Protein AF-0000000075103459 (afdb_homodimer)

Nearest PDB structures (foldseek):
  8v3n-assembly1_A  TM=8.612E-01  e=4.034E-56  Homo sapiens
  8v4l-assembly1_E  TM=8.659E-01  e=2.830E-54  Homo sapiens
  8v4k-assembly1_E  TM=8.424E-01  e=1.778E-53  Homo sapiens
  8v3o-assembly1_A  TM=8.556E-01  e=5.913E-52  Homo sapiens
  8v3p-assembly1_A  TM=8.595E-01  e=3.698E-50  Homo sapiens

Radius of gyration: 42.89 Å; Cα contacts (8 Å, |Δi|>4): 2237; chains: 2; bounding box: 154×130×106 Å

Organism: Aphanomyces astaci (NCBI:txid112090)

Secondary structure (DSSP, 8-state):
------------TT--EEEETTEEEE--STT-B--EEEEEEEPTTSSEEEEEEPPPPPPPTT--TTPPPPPB---EEEEESPPTTPEEEEEEEEE---HHHHHTT---EEEEETTEEEEEEPP--TT---EEEE-TTS-EEEEEEEE--STTPEEEEESS----HHHHHHHHHHHHHHHS----SS-----------S--S-EEEEEEEEEE-TTS-EEEEEEEEE--PBPPPPTT--TTTTTSPPPBPP-S-EEEEEEE-SSTT-HHHHHHHHHHHHHHTSS-HHHHHHHHHEEEEEES-S-HHHHHTT-SS--TTS--GGG-SSS--TTT-HHHHHHHHHHHHHTTSSSEEEEEEEEEEESSS-SEEEE----SSHHHHHHHHHHHHHHHHH-TTB-GGG-B--HHHHH-B-GGGTT-BGGGSHHHHHHHHTTT-SS--EEEEEEEESSB-SS-EE-PPPP--SS--SPPPP---EESS-PBP-HHHHHHHHHHHHHHHHHHHT--TT-SGGGSTT-SHHHHHHHHHHHHTHHHHGGGTGGG---------------------------------------------------------------------------------------------/------------TT--EEEETTEEEE--STT-B--EEEEEEEPTTSSEEEEEEPPPPPPPTT--TTPPPPPB---EEEEESPPTTPEEEEEEEEE---HHHHHTT---EEEEETTEEEEEEPP--TT---EEEE-TTS-EEEEEEEE--STTPEEEEESS----HHHHHHHHHHHHHHHS----SS-----------S--S-EEEEEEEEEE-TTS-EEEEEEEEE--PBPPPPTT--TTTTTSPPPBPP-S-EEEEEEE-SSTT-THHHHHHHHHHHHHTSS-HHHHHHHHHEEEEEES-S-HHHHHTT-SS--TTS--GGG-SSS--TTT-HHHHHHHHHHHHHTTSSSEEEEEEEEEEESSS-SEEEE----SSHHHHHHHHHHHHHHHHH-TTB-GGG-B--HHHHSPBPGGGTT-BGGGSHHHHHHHHTTT-SS--EEEEEEEESSB-SS-EE-PPPP--SS--SPPPP---EESS-PBP-HHHHHHHHHHHHHHHHHHHT--TT-SGGGSTT-SHHHHHHHHHHHHTHHHHGGGTGGG---------------------------------------------------------------------------------------------

Foldseek 3Di:
DPDPCVPCPPPLLQFDWDADPQKIKTQNFFLAGWNDWDFDDADPVGDTEIETETAAAADAPPDDPPDDGAAFAKHKMKMARDAAFDKHKYKYWRHDDQPQQVVVPQAKWKAKPPPGPDIDGDDPDVPWGKDWDQDPVRIIMIITMDGHHHHGIMMMIISFDADAPVNVVVVVVVVCVVPVPDPDPPCVVVVPCPVPPPPPFDKDWDKDFPDADPVRHGDIDIDIDGFADADDDDPPDDVCPPVPPHHGADAQAAEEEEEEALFQQFCLRLLLVVLQVCQLPDPAPLSVVLVVRYHYHYHNHLANQCSRSNHGAAHNNRARLQLALQDDDCVPRVSSVRVSVVQVSQCPGNHHYAEYEYEGADAHDFFKEKEWEDDDDLLVRLLLLLLRVQLVQQAQRYDHVPYHHDHCQCFDADPVNVRGGSCRGPRNNSQVVCVPDPPHHTGMYMYHYRWWHDFWGFHAFWAPQDPDPDDHDDGDGTDPGTDTDDSVNSSSSSSSSSSSVCVSVVNDSGGRCCVDPQNDSVSSSVVSSVVRVVVVVPVVPPVPDDPDPPPPVPDPPPPDPPDDDDDDDDDDDDDDPDDDDDDDPDDPPPDDDDDDDDDDDDDDYYDDDDDDDDDDDDDDDDYYDYDDDDDDDDDDD/DPDCCVPCPDPLLQFDWDDDPQKIKTQNFFLAGWNDWDFDDADPVGDTEIETETAAAADAPPDDPPDDGAAFAKHKMKMARDAAFDKHKYKYWRHDDQPQQVVVPQAKWKAKPPPGPDIDGDDPDVVWGKDWDQDPVRIIMIITMDGHHHHGIMMMIISFDADGPVNVVVVVVVVCVVPPPDPDPPCNVVVPCPVPPPDDFDKDWDKDFPDADPVRHGDIDIDIDGQADADDDDPPDDVCPPVPPHHGADAQAAEEEEEEALFQQFCLLLLLVVLQVCQLPDPAPLSVVLVVRYHYHYHNHLANQCRRSNHGAAHNNRARLQLALQPDDCVPRVSSVRVNVVQVSQCPGNHHYAEYEYEGADAHDFFKEKEWEDDDDLLVRLLLLLLRVQLVQQAQRYDHVPYHHDHCQCFDADPVNVRGGSCRGPRNNSQVVCVPDPPHHTGMYMYHYRWWHDFWGFHAFWAPFDDDPDDHDDGDGTDPGTDTDDSVNSSSSSNSSSSSVCVSVVNDSGGRCCVDPQNDSVSSSVVSSVVSVVVPVPVVPPVPDDPDPPPPVPDPPPPDDPPPDCPDDDDPPPPDDDDDPPDPPDDDPDDDDDDDDDDYYYDDYYDDDDDDDDDDDDDDDDDDDDDDDYYDDDDDD

InterPro domains:
  IPR000834 Peptidase M14, carboxypeptidase A [PF00246] (200-325)
  IPR000834 Peptidase M14, carboxypeptidase A [PS52035] (161-505)
  IPR034286 Cytosolic carboxypeptidase-like protein 5 catalytic domain [cd06236] (200-508)
  IPR040626 Cytosolic carboxypeptidase, N-terminal [PF18027] (25-156)
  IPR050821 Cytosolic carboxypeptidase [PTHR12756] (20-594)

Structure (mmCIF, N/CA/C/O backbone):
data_AF-0000000075103459-model_v1
#
loop_
_entity.id
_entity.type
_entity.pdbx_description
1 polymer 'Cytosolic carboxypeptidase-like protein 5'
#
loop_
_atom_site.group_PDB
_atom_site.id
_atom_site.type_symbol
_atom_site.label_atom_id
_atom_site.label_alt_id
_atom_site.label_comp_id
_atom_site.label_asym_id
_atom_site.label_entity_id
_atom_site.label_seq_id
_atom_site.pdbx_PDB_ins_code
_atom_site.Cartn_x
_atom_site.Cartn_y
_atom_site.Cartn_z
_atom_site.occupancy
_atom_site.B_iso_or_equiv
_atom_site.auth_seq_id
_atom_site.auth_comp_id
_atom_site.auth_asym_id
_atom_site.auth_atom_id
_atom_site.pdbx_PDB_model_num
ATOM 1 N N . MET A 1 1 ? 36.219 -10.367 -31.281 1 19.27 1 MET A N 1
ATOM 2 C CA . MET A 1 1 ? 35.812 -11.664 -31.797 1 19.27 1 MET A CA 1
ATOM 3 C C . MET A 1 1 ? 34.875 -12.367 -30.812 1 19.27 1 MET A C 1
ATOM 5 O O . MET A 1 1 ? 35.344 -12.984 -29.844 1 19.27 1 MET A O 1
ATOM 9 N N . ALA A 1 2 ? 33.719 -11.719 -30.406 1 22.06 2 ALA A N 1
ATOM 10 C CA . ALA A 1 2 ? 32.594 -12.102 -29.578 1 22.06 2 ALA A CA 1
ATOM 11 C C . ALA A 1 2 ? 32.031 -13.453 -30.016 1 22.06 2 ALA A C 1
ATOM 13 O O . ALA A 1 2 ? 31.562 -13.594 -31.156 1 22.06 2 ALA A O 1
ATOM 14 N N . ASP A 1 3 ? 32.781 -14.484 -29.594 1 22.2 3 ASP A N 1
ATOM 15 C CA . ASP A 1 3 ? 32.5 -15.898 -29.797 1 22.2 3 ASP A CA 1
ATOM 16 C C . ASP A 1 3 ? 31.031 -16.203 -29.578 1 22.2 3 ASP A C 1
ATOM 18 O O . ASP A 1 3 ? 30.406 -15.656 -28.656 1 22.2 3 ASP A O 1
ATOM 22 N N . SER A 1 4 ? 30.328 -16.594 -30.641 1 25.92 4 SER A N 1
ATOM 23 C CA . SER A 1 4 ? 29.016 -17.125 -31.016 1 25.92 4 SER A CA 1
ATOM 24 C C . SER A 1 4 ? 28.641 -18.328 -30.141 1 25.92 4 SER A C 1
ATOM 26 O O . SER A 1 4 ? 29.203 -19.406 -30.297 1 25.92 4 SER A O 1
ATOM 28 N N . VAL A 1 5 ? 28.656 -18.219 -28.859 1 28.44 5 VAL A N 1
ATOM 29 C CA . VAL A 1 5 ? 28.062 -19.297 -28.078 1 28.44 5 VAL A CA 1
ATOM 30 C C . VAL A 1 5 ? 26.75 -19.734 -28.719 1 28.44 5 VAL A C 1
ATOM 32 O O . VAL A 1 5 ? 25.703 -19.078 -28.531 1 28.44 5 VAL A O 1
ATOM 35 N N . ASP A 1 6 ? 26.688 -19.812 -30.031 1 28.12 6 ASP A N 1
ATOM 36 C CA . ASP A 1 6 ? 25.641 -20.609 -30.656 1 28.12 6 ASP A CA 1
ATOM 37 C C . ASP A 1 6 ? 25.469 -21.953 -29.953 1 28.12 6 ASP A C 1
ATOM 39 O O . ASP A 1 6 ? 26.219 -22.891 -30.219 1 28.12 6 ASP A O 1
ATOM 43 N N . ALA A 1 7 ? 25.328 -22.062 -28.625 1 30.8 7 ALA A N 1
ATOM 44 C CA . ALA A 1 7 ? 25.078 -23.328 -27.938 1 30.8 7 ALA A CA 1
ATOM 45 C C . ALA A 1 7 ? 24.188 -24.234 -28.781 1 30.8 7 ALA A C 1
ATOM 47 O O . ALA A 1 7 ? 23.281 -23.766 -29.484 1 30.8 7 ALA A O 1
ATOM 48 N N . HIS A 1 8 ? 24.719 -25.359 -29.188 1 31.59 8 HIS A N 1
ATOM 49 C CA . HIS A 1 8 ? 24.141 -26.516 -29.859 1 31.59 8 HIS A CA 1
ATOM 50 C C . HIS A 1 8 ? 22.703 -26.734 -29.422 1 31.59 8 HIS A C 1
ATOM 52 O O . HIS A 1 8 ? 22.438 -27.125 -28.281 1 31.59 8 HIS A O 1
ATOM 58 N N . ALA A 1 9 ? 21.781 -25.891 -29.641 1 36.97 9 ALA A N 1
ATOM 59 C CA . ALA A 1 9 ? 20.391 -26.359 -29.609 1 36.97 9 ALA A CA 1
ATOM 60 C C . ALA A 1 9 ? 20.297 -27.797 -30.078 1 36.97 9 ALA A C 1
ATOM 62 O O . ALA A 1 9 ? 20.422 -28.078 -31.266 1 36.97 9 ALA A O 1
ATOM 63 N N . ALA A 1 10 ? 20.734 -28.781 -29.391 1 40.25 10 ALA A N 1
ATOM 64 C CA . ALA A 1 10 ? 20.562 -30.188 -29.703 1 40.25 10 ALA A CA 1
ATOM 65 C C . ALA A 1 10 ? 19.203 -30.453 -30.359 1 40.25 10 ALA A C 1
ATOM 67 O O . ALA A 1 10 ? 18.203 -29.797 -30.016 1 40.25 10 ALA A O 1
ATOM 68 N N . GLN A 1 11 ? 19.094 -30.891 -31.578 1 49 11 GLN A N 1
ATOM 69 C CA . GLN A 1 11 ? 17.938 -31.359 -32.344 1 49 11 GLN A CA 1
ATOM 70 C C . GLN A 1 11 ? 16.922 -32.062 -31.422 1 49 11 GLN A C 1
ATOM 72 O O . GLN A 1 11 ? 17.297 -32.875 -30.578 1 49 11 GLN A O 1
ATOM 77 N N . HIS A 1 12 ? 15.781 -31.484 -31.203 1 63.66 12 HIS A N 1
ATOM 78 C CA . HIS A 1 12 ? 14.664 -32 -30.422 1 63.66 12 HIS A CA 1
ATOM 79 C C . HIS A 1 12 ? 14.117 -33.281 -31.031 1 63.66 12 HIS A C 1
ATOM 81 O O . HIS A 1 12 ? 13.328 -33.25 -31.969 1 63.66 12 HIS A O 1
ATOM 87 N N . PRO A 1 13 ? 14.688 -34.406 -30.531 1 68.38 13 PRO A N 1
ATOM 88 C CA . PRO A 1 13 ? 14.289 -35.656 -31.203 1 68.38 13 PRO A CA 1
ATOM 89 C C . PRO A 1 13 ? 12.773 -35.812 -31.297 1 68.38 13 PRO A C 1
ATOM 91 O O . PRO A 1 13 ? 12.281 -36.625 -32.094 1 68.38 13 PRO A O 1
ATOM 94 N N . ALA A 1 14 ? 12.023 -34.969 -30.594 1 87.81 14 ALA A N 1
ATOM 95 C CA . ALA A 1 14 ? 10.57 -35.125 -30.562 1 87.81 14 ALA A CA 1
ATOM 96 C C . ALA A 1 14 ? 9.914 -34.406 -31.734 1 87.81 14 ALA A C 1
ATOM 98 O O . ALA A 1 14 ? 8.75 -34.656 -32.062 1 87.81 14 ALA A O 1
ATOM 99 N N . ARG A 1 15 ? 10.656 -33.594 -32.406 1 90.25 15 ARG A N 1
ATOM 100 C CA . ARG A 1 15 ? 10.133 -32.906 -33.594 1 90.25 15 ARG A CA 1
ATOM 101 C C . ARG A 1 15 ? 10.547 -33.625 -34.875 1 90.25 15 ARG A C 1
ATOM 103 O O . ARG A 1 15 ? 11.734 -33.781 -35.156 1 90.25 15 ARG A O 1
ATOM 110 N N . ASN A 1 16 ? 9.523 -34.031 -35.625 1 93.38 16 ASN A N 1
ATOM 111 C CA . ASN A 1 16 ? 9.742 -34.812 -36.844 1 93.38 16 ASN A CA 1
ATOM 112 C C . ASN A 1 16 ? 8.586 -34.625 -37.812 1 93.38 16 ASN A C 1
ATOM 114 O O . ASN A 1 16 ? 7.504 -34.188 -37.438 1 93.38 16 ASN A O 1
ATOM 118 N N . GLU A 1 17 ? 8.898 -34.844 -39.094 1 94.31 17 GLU A N 1
ATOM 119 C CA . GLU A 1 17 ? 7.914 -34.844 -40.156 1 94.31 17 GLU A CA 1
ATOM 120 C C . GLU A 1 17 ? 8.148 -36 -41.125 1 94.31 17 GLU A C 1
ATOM 122 O O . GLU A 1 17 ? 9.266 -36.188 -41.625 1 94.31 17 GLU A O 1
ATOM 127 N N . VAL A 1 18 ? 7.121 -36.812 -41.344 1 95.88 18 VAL A N 1
ATOM 128 C CA . VAL A 1 18 ? 7.262 -38.031 -42.125 1 95.88 18 VAL A CA 1
ATOM 129 C C . VAL A 1 18 ? 6.133 -38.125 -43.156 1 95.88 18 VAL A C 1
ATOM 131 O O . VAL A 1 18 ? 4.961 -37.938 -42.812 1 95.88 18 VAL A O 1
ATOM 134 N N . LEU A 1 19 ? 6.488 -38.375 -44.406 1 95 19 LEU A N 1
ATOM 135 C CA . LEU A 1 19 ? 5.516 -38.594 -45.469 1 95 19 LEU A CA 1
ATOM 136 C C . LEU A 1 19 ? 5.398 -40.094 -45.75 1 95 19 LEU A C 1
ATOM 138 O O . LEU A 1 19 ? 6.391 -40.75 -46.094 1 95 19 LEU A O 1
ATOM 142 N N . VAL A 1 20 ? 4.211 -40.625 -45.594 1 94.69 20 VAL A N 1
ATOM 143 C CA . VAL A 1 20 ? 3.979 -42.031 -45.844 1 94.69 20 VAL A CA 1
ATOM 144 C C . VAL A 1 20 ? 2.586 -42.219 -46.438 1 94.69 20 VAL A C 1
ATOM 146 O O . VAL A 1 20 ? 1.588 -41.812 -45.844 1 94.69 20 VAL A O 1
ATOM 149 N N . ASP A 1 21 ? 2.439 -42.875 -47.625 1 92.88 21 ASP A N 1
ATOM 150 C CA . ASP A 1 21 ? 1.187 -43.219 -48.281 1 92.88 21 ASP A CA 1
ATOM 151 C C . ASP A 1 21 ? 0.35 -41.969 -48.562 1 92.88 21 ASP A C 1
ATOM 153 O O . ASP A 1 21 ? -0.865 -41.969 -48.344 1 92.88 21 ASP A O 1
ATOM 157 N N . GLY A 1 22 ? 1.036 -40.875 -48.844 1 92.31 22 GLY A N 1
ATOM 158 C CA . GLY A 1 22 ? 0.347 -39.625 -49.156 1 92.31 22 GLY A CA 1
ATOM 159 C C . GLY A 1 22 ? -0.088 -38.875 -47.938 1 92.31 22 GLY A C 1
ATOM 160 O O . GLY A 1 22 ? -0.681 -37.781 -48.062 1 92.31 22 GLY A O 1
ATOM 161 N N . LEU A 1 23 ? 0.192 -39.406 -46.781 1 95.62 23 LEU A N 1
ATOM 162 C CA . LEU A 1 23 ? -0.123 -38.719 -45.5 1 95.62 23 LEU A CA 1
ATOM 163 C C . LEU A 1 23 ? 1.126 -38.094 -44.906 1 95.62 23 LEU A C 1
ATOM 165 O O . LEU A 1 23 ? 2.195 -38.719 -44.906 1 95.62 23 LEU A O 1
ATOM 169 N N . THR A 1 24 ? 0.981 -36.844 -44.438 1 95.94 24 THR A N 1
ATOM 170 C CA . THR A 1 24 ? 2.08 -36.156 -43.781 1 95.94 24 THR A CA 1
ATOM 171 C C . THR A 1 24 ? 1.865 -36.156 -42.25 1 95.94 24 THR A C 1
ATOM 173 O O . THR A 1 24 ? 0.967 -35.5 -41.75 1 95.94 24 THR A O 1
ATOM 176 N N . PHE A 1 25 ? 2.703 -36.906 -41.531 1 97.31 25 PHE A N 1
ATOM 177 C CA . PHE A 1 25 ? 2.742 -36.875 -40.062 1 97.31 25 PHE A CA 1
ATOM 178 C C . PHE A 1 25 ? 3.742 -35.844 -39.562 1 97.31 25 PHE A C 1
ATOM 180 O O . PHE A 1 25 ? 4.875 -35.781 -40.062 1 97.31 25 PHE A O 1
ATOM 187 N N . SER A 1 26 ? 3.297 -34.969 -38.562 1 96.31 26 SER A N 1
ATOM 188 C CA . SER A 1 26 ? 4.219 -33.938 -38.125 1 96.31 26 SER A CA 1
ATOM 189 C C . SER A 1 26 ? 4.066 -33.625 -36.625 1 96.31 26 SER A C 1
ATOM 191 O O . SER A 1 26 ? 2.965 -33.719 -36.094 1 96.31 26 SER A O 1
ATOM 193 N N . SER A 1 27 ? 5.203 -33.312 -35.969 1 97.06 27 SER A N 1
ATOM 194 C CA . SER A 1 27 ? 5.238 -32.812 -34.594 1 97.06 27 SER A CA 1
ATOM 195 C C . SER A 1 27 ? 6.105 -31.578 -34.5 1 97.06 27 SER A C 1
ATOM 197 O O . SER A 1 27 ? 6.668 -31.297 -33.438 1 97.06 27 SER A O 1
ATOM 199 N N . THR A 1 28 ? 6.227 -30.812 -35.562 1 92.81 28 THR A N 1
ATOM 200 C CA . THR A 1 28 ? 7.109 -29.656 -35.625 1 92.81 28 THR A CA 1
ATOM 201 C C . THR A 1 28 ? 6.387 -28.406 -35.125 1 92.81 28 THR A C 1
ATOM 203 O O . THR A 1 28 ? 6.227 -27.438 -35.875 1 92.81 28 THR A O 1
ATOM 206 N N . PHE A 1 29 ? 5.977 -28.391 -33.938 1 92.62 29 PHE A N 1
ATOM 207 C CA . PHE A 1 29 ? 5.332 -27.281 -33.25 1 92.62 29 PHE A CA 1
ATOM 208 C C . PHE A 1 29 ? 5.559 -27.375 -31.734 1 92.62 29 PHE A C 1
ATOM 210 O O . PHE A 1 29 ? 6.086 -28.375 -31.25 1 92.62 29 PHE A O 1
ATOM 217 N N . ASP A 1 30 ? 5.211 -26.359 -31 1 93.81 30 ASP A N 1
ATOM 218 C CA . ASP A 1 30 ? 5.391 -26.297 -29.547 1 93.81 30 ASP A CA 1
ATOM 219 C C . ASP A 1 30 ? 4.656 -27.438 -28.844 1 93.81 30 ASP A C 1
ATOM 221 O O . ASP A 1 30 ? 3.475 -27.672 -29.109 1 93.81 30 ASP A O 1
ATOM 225 N N . SER A 1 31 ? 5.348 -28.203 -28 1 95.94 31 SER A N 1
ATOM 226 C CA . SER A 1 31 ? 4.867 -29.312 -27.203 1 95.94 31 SER A CA 1
ATOM 227 C C . SER A 1 31 ? 4.664 -30.562 -28.047 1 95.94 31 SER A C 1
ATOM 229 O O . SER A 1 31 ? 4.121 -31.562 -27.578 1 95.94 31 SER A O 1
ATOM 231 N N . GLY A 1 32 ? 5.074 -30.547 -29.312 1 96.75 32 GLY A N 1
ATOM 232 C CA . GLY A 1 32 ? 4.98 -31.703 -30.188 1 96.75 32 GLY A CA 1
ATOM 233 C C . GLY A 1 32 ? 5.895 -32.844 -29.766 1 96.75 32 GLY A C 1
ATOM 234 O O . GLY A 1 32 ? 6.988 -32.594 -29.25 1 96.75 32 GLY A O 1
ATOM 235 N N . ASN A 1 33 ? 5.434 -34.125 -30.094 1 97.5 33 ASN A N 1
ATOM 236 C CA . ASN A 1 33 ? 6.242 -35.281 -29.766 1 97.5 33 ASN A CA 1
ATOM 237 C C . ASN A 1 33 ? 5.934 -36.469 -30.703 1 97.5 33 ASN A C 1
ATOM 239 O O . ASN A 1 33 ? 4.824 -37 -30.703 1 97.5 33 ASN A O 1
ATOM 243 N N . MET A 1 34 ? 6.824 -36.781 -31.469 1 96.44 34 MET A N 1
ATOM 244 C CA . MET A 1 34 ? 6.809 -37.906 -32.375 1 96.44 34 MET A CA 1
ATOM 245 C C . MET A 1 34 ? 8.211 -38.219 -32.875 1 96.44 34 MET A C 1
ATOM 247 O O . MET A 1 34 ? 8.852 -37.406 -33.531 1 96.44 34 MET A O 1
ATOM 251 N N . LEU A 1 35 ? 8.648 -39.406 -32.562 1 94.5 35 LEU A N 1
ATOM 252 C CA . LEU A 1 35 ? 10.008 -39.812 -32.938 1 94.5 35 LEU A CA 1
ATOM 253 C C . LEU A 1 35 ? 10.039 -40.344 -34.375 1 94.5 35 LEU A C 1
ATOM 255 O O . LEU A 1 35 ? 10.922 -39.969 -35.156 1 94.5 35 LEU A O 1
ATOM 259 N N . SER A 1 36 ? 9.07 -41.25 -34.688 1 95.25 36 SER A N 1
ATOM 260 C CA . SER A 1 36 ? 9.039 -41.875 -36 1 95.25 36 SER A CA 1
ATOM 261 C C . SER A 1 36 ? 7.652 -42.406 -36.344 1 95.25 36 SER A C 1
ATOM 263 O O . SER A 1 36 ? 6.793 -42.5 -35.438 1 95.25 36 SER A O 1
ATOM 265 N N . VAL A 1 37 ? 7.43 -42.656 -37.656 1 96.94 37 VAL A N 1
ATOM 266 C CA . VAL A 1 37 ? 6.219 -43.312 -38.156 1 96.94 37 VAL A CA 1
ATOM 267 C C . VAL A 1 37 ? 6.594 -44.469 -39.062 1 96.94 37 VAL A C 1
ATOM 269 O O . VAL A 1 37 ? 7.387 -44.312 -40 1 96.94 37 VAL A O 1
ATOM 272 N N . ASP A 1 38 ? 6.02 -45.625 -38.75 1 95.94 38 ASP A N 1
ATOM 273 C CA . ASP A 1 38 ? 6.281 -46.812 -39.531 1 95.94 38 ASP A CA 1
ATOM 274 C C . ASP A 1 38 ? 4.977 -47.5 -39.969 1 95.94 38 ASP A C 1
ATOM 276 O O . ASP A 1 38 ? 3.949 -47.344 -39.312 1 95.94 38 ASP A O 1
ATOM 280 N N . ARG A 1 39 ? 5.074 -48.219 -41.094 1 94.94 39 ARG A N 1
ATOM 281 C CA . ARG A 1 39 ? 3.947 -49.062 -41.5 1 94.94 39 ARG A CA 1
ATOM 282 C C . ARG A 1 39 ? 3.857 -50.312 -40.625 1 94.94 39 ARG A C 1
ATOM 284 O O . ARG A 1 39 ? 4.844 -51.031 -40.469 1 94.94 39 ARG A O 1
ATOM 291 N N . GLY A 1 40 ? 2.768 -50.531 -40.062 1 93.25 40 GLY A N 1
ATOM 292 C CA . GLY A 1 40 ? 2.559 -51.688 -39.219 1 93.25 40 GLY A CA 1
ATOM 293 C C . GLY A 1 40 ? 1.854 -52.812 -39.938 1 93.25 40 GLY A C 1
ATOM 294 O O . GLY A 1 40 ? 2.199 -53.156 -41.094 1 93.25 40 GLY A O 1
ATOM 295 N N . ARG A 1 41 ? 0.925 -53.438 -39.312 1 91.62 41 ARG A N 1
ATOM 296 C CA . ARG A 1 41 ? 0.214 -54.594 -39.844 1 91.62 41 ARG A CA 1
ATOM 297 C C . ARG A 1 41 ? -0.754 -54.188 -40.938 1 91.62 41 ARG A C 1
ATOM 299 O O . ARG A 1 41 ? -1.318 -53.094 -40.906 1 91.62 41 ARG A O 1
ATOM 306 N N . ASP A 1 42 ? -0.999 -55.094 -41.812 1 91.75 42 ASP A N 1
ATOM 307 C CA . ASP A 1 42 ? -1.981 -54.875 -42.875 1 91.75 42 ASP A CA 1
ATOM 308 C C . ASP A 1 42 ? -3.404 -55.031 -42.344 1 91.75 42 ASP A C 1
ATOM 310 O O . ASP A 1 42 ? -3.666 -55.875 -41.5 1 91.75 42 ASP A O 1
ATOM 314 N N . LEU A 1 43 ? -4.191 -54.219 -42.844 1 90.56 43 LEU A N 1
ATOM 315 C CA . LEU A 1 43 ? -5.582 -54.25 -42.438 1 90.56 43 LEU A CA 1
ATOM 316 C C . LEU A 1 43 ? -6.434 -55.031 -43.406 1 90.56 43 LEU A C 1
ATOM 318 O O . LEU A 1 43 ? -6.129 -55.094 -44.594 1 90.56 43 LEU A O 1
ATOM 322 N N . ASP A 1 44 ? -7.5 -55.75 -43.031 1 85 44 ASP A N 1
ATOM 323 C CA . ASP A 1 44 ? -8.367 -56.562 -43.844 1 85 44 ASP A CA 1
ATOM 324 C C . ASP A 1 44 ? -9.031 -55.75 -44.969 1 85 44 ASP A C 1
ATOM 326 O O . ASP A 1 44 ? -9.195 -56.25 -46.062 1 85 44 ASP A O 1
ATOM 330 N N . GLY A 1 45 ? -9.492 -54.594 -44.781 1 76.25 45 GLY A N 1
ATOM 331 C CA . GLY A 1 45 ? -10.172 -53.781 -45.75 1 76.25 45 GLY A CA 1
ATOM 332 C C . GLY A 1 45 ? -9.219 -53 -46.656 1 76.25 45 GLY A C 1
ATOM 333 O O . GLY A 1 45 ? -9.648 -52.156 -47.438 1 76.25 45 GLY A O 1
ATOM 334 N N . GLY A 1 46 ? -7.875 -53.281 -46.594 1 78.69 46 GLY A N 1
ATOM 335 C CA . GLY A 1 46 ? -6.875 -52.531 -47.375 1 78.69 46 GLY A CA 1
ATOM 336 C C . GLY A 1 46 ? -6.145 -51.5 -46.562 1 78.69 46 GLY A C 1
ATOM 337 O O . GLY A 1 46 ? -6.676 -51 -45.562 1 78.69 46 GLY A O 1
ATOM 338 N N . GLY A 1 47 ? -4.953 -51.344 -46.875 1 85.5 47 GLY A N 1
ATOM 339 C CA . GLY A 1 47 ? -4.113 -50.375 -46.188 1 85.5 47 GLY A CA 1
ATOM 340 C C . GLY A 1 47 ? -3.381 -50.969 -45 1 85.5 47 GLY A C 1
ATOM 341 O O . GLY A 1 47 ? -3.211 -52.188 -44.906 1 85.5 47 GLY A O 1
ATOM 342 N N . CYS A 1 48 ? -2.795 -50 -44.156 1 91.94 48 CYS A N 1
ATOM 343 C CA . CYS A 1 48 ? -2.012 -50.469 -43.031 1 91.94 48 CYS A CA 1
ATOM 344 C C . CYS A 1 48 ? -2.271 -49.625 -41.781 1 91.94 48 CYS A C 1
ATOM 346 O O . CYS A 1 48 ? -2.889 -48.562 -41.875 1 91.94 48 CYS A O 1
ATOM 348 N N . GLU A 1 49 ? -1.947 -50.25 -40.719 1 94.69 49 GLU A N 1
ATOM 349 C CA . GLU A 1 49 ? -1.869 -49.5 -39.469 1 94.69 49 GLU A CA 1
ATOM 350 C C . GLU A 1 49 ? -0.562 -48.719 -39.375 1 94.69 49 GLU A C 1
ATOM 352 O O . GLU A 1 49 ? 0.505 -49.219 -39.719 1 94.69 49 GLU A O 1
ATOM 357 N N . TYR A 1 50 ? -0.679 -47.438 -39.062 1 96.62 50 TYR A N 1
ATOM 358 C CA . TYR A 1 50 ? 0.526 -46.625 -38.906 1 96.62 50 TYR A CA 1
ATOM 359 C C . TYR A 1 50 ? 1.014 -46.656 -37.469 1 96.62 50 TYR A C 1
ATOM 361 O O . TYR A 1 50 ? 0.252 -46.375 -36.531 1 96.62 50 TYR A O 1
ATOM 369 N N . VAL A 1 51 ? 2.301 -47.031 -37.281 1 96.81 51 VAL A N 1
ATOM 370 C CA . VAL A 1 51 ? 2.904 -47.125 -35.938 1 96.81 51 VAL A CA 1
ATOM 371 C C . VAL A 1 51 ? 3.688 -45.844 -35.625 1 96.81 51 VAL A C 1
ATOM 373 O O . VAL A 1 51 ? 4.691 -45.562 -36.281 1 96.81 51 VAL A O 1
ATOM 376 N N . ILE A 1 52 ? 3.172 -45.094 -34.656 1 96.81 52 ILE A N 1
ATOM 377 C CA . ILE A 1 52 ? 3.824 -43.875 -34.188 1 96.81 52 ILE A CA 1
ATOM 378 C C . ILE A 1 52 ? 4.652 -44.156 -32.938 1 96.81 52 ILE A C 1
ATOM 380 O O . ILE A 1 52 ? 4.121 -44.625 -31.922 1 96.81 52 ILE A O 1
ATOM 384 N N . THR A 1 53 ? 5.961 -43.844 -32.969 1 95.44 53 THR A N 1
ATOM 385 C CA . THR A 1 53 ? 6.816 -44 -31.812 1 95.44 53 THR A CA 1
ATOM 386 C C . THR A 1 53 ? 6.938 -42.688 -31.062 1 95.44 53 THR A C 1
ATOM 388 O O . THR A 1 53 ? 7.375 -41.656 -31.625 1 95.44 53 THR A O 1
ATOM 391 N N . ALA A 1 54 ? 6.488 -42.719 -29.766 1 95.5 54 ALA A N 1
ATOM 392 C CA . ALA A 1 54 ? 6.676 -41.531 -28.938 1 95.5 54 ALA A CA 1
ATOM 393 C C . ALA A 1 54 ? 8.141 -41.344 -28.547 1 95.5 54 ALA A C 1
ATOM 395 O O . ALA A 1 54 ? 8.828 -42.344 -28.25 1 95.5 54 ALA A O 1
ATOM 396 N N . ALA A 1 55 ? 8.555 -40.094 -28.578 1 94.38 55 ALA A N 1
ATOM 397 C CA . ALA A 1 55 ? 9.953 -39.812 -28.281 1 94.38 55 ALA A CA 1
ATOM 398 C C . ALA A 1 55 ? 10.203 -39.75 -26.781 1 94.38 55 ALA A C 1
ATOM 400 O O . ALA A 1 55 ? 9.391 -39.188 -26.031 1 94.38 55 ALA A O 1
ATOM 401 N N . PRO A 1 56 ? 11.328 -40.281 -26.359 1 92.31 56 PRO A N 1
ATOM 402 C CA . PRO A 1 56 ? 11.688 -40.156 -24.938 1 92.31 56 PRO A CA 1
ATOM 403 C C . PRO A 1 56 ? 12.125 -38.75 -24.562 1 92.31 56 PRO A C 1
ATOM 405 O O . PRO A 1 56 ? 12.398 -37.938 -25.438 1 92.31 56 PRO A O 1
ATOM 408 N N . ASP A 1 57 ? 12.156 -38.531 -23.203 1 91.62 57 ASP A N 1
ATOM 409 C CA . ASP A 1 57 ? 12.719 -37.281 -22.703 1 91.62 57 ASP A CA 1
ATOM 410 C C . ASP A 1 57 ? 14.219 -37.188 -22.984 1 91.62 57 ASP A C 1
ATOM 412 O O . ASP A 1 57 ? 14.828 -38.156 -23.391 1 91.62 57 ASP A O 1
ATOM 416 N N . ALA A 1 58 ? 14.734 -35.938 -22.734 1 86.56 58 ALA A N 1
ATOM 417 C CA . ALA A 1 58 ? 16.172 -35.75 -22.922 1 86.56 58 ALA A CA 1
ATOM 418 C C . ALA A 1 58 ? 16.969 -36.656 -21.969 1 86.56 58 ALA A C 1
ATOM 420 O O . ALA A 1 58 ? 16.578 -36.844 -20.812 1 86.56 58 ALA A O 1
ATOM 421 N N . ALA A 1 59 ? 17.984 -37.156 -22.484 1 83 59 ALA A N 1
ATOM 422 C CA . ALA A 1 59 ? 18.875 -37.969 -21.672 1 83 59 ALA A CA 1
ATOM 423 C C . ALA A 1 59 ? 19.75 -37.094 -20.766 1 83 59 ALA A C 1
ATOM 425 O O . ALA A 1 59 ? 20.031 -35.938 -21.078 1 83 59 ALA A O 1
ATOM 426 N N . LYS A 1 60 ? 20.078 -37.75 -19.672 1 82.94 60 LYS A N 1
ATOM 427 C CA . LYS A 1 60 ? 21.047 -37.062 -18.812 1 82.94 60 LYS A CA 1
ATOM 428 C C . LYS A 1 60 ? 22.391 -36.875 -19.531 1 82.94 60 LYS A C 1
ATOM 430 O O . LYS A 1 60 ? 22.766 -37.688 -20.375 1 82.94 60 LYS A O 1
ATOM 435 N N . PRO A 1 61 ? 23.047 -35.75 -19.141 1 78 61 PRO A N 1
ATOM 436 C CA . PRO A 1 61 ? 24.328 -35.5 -19.812 1 78 61 PRO A CA 1
ATOM 437 C C . PRO A 1 61 ? 25.312 -36.656 -19.688 1 78 61 PRO A C 1
ATOM 439 O O . PRO A 1 61 ? 26.094 -36.906 -20.609 1 78 61 PRO A O 1
ATOM 442 N N . ASP A 1 62 ? 25.219 -37.438 -18.625 1 76.81 62 ASP A N 1
ATOM 443 C CA . ASP A 1 62 ? 26.188 -38.5 -18.406 1 76.81 62 ASP A CA 1
ATOM 444 C C . ASP A 1 62 ? 25.625 -39.844 -18.891 1 76.81 62 ASP A C 1
ATOM 446 O O . ASP A 1 62 ? 26.234 -40.906 -18.641 1 76.81 62 ASP A O 1
ATOM 450 N N . ALA A 1 63 ? 24.531 -39.75 -19.547 1 75.75 63 ALA A N 1
ATOM 451 C CA . ALA A 1 63 ? 23.922 -41 -20 1 75.75 63 ALA A CA 1
ATOM 452 C C . ALA A 1 63 ? 24.719 -41.594 -21.156 1 75.75 63 ALA A C 1
ATOM 454 O O . ALA A 1 63 ? 25.234 -40.875 -22 1 75.75 63 ALA A O 1
ATOM 455 N N . GLN A 1 64 ? 24.797 -42.938 -21.188 1 72.81 64 GLN A N 1
ATOM 456 C CA . GLN A 1 64 ? 25.484 -43.625 -22.25 1 72.81 64 GLN A CA 1
ATOM 457 C C . GLN A 1 64 ? 24.688 -43.562 -23.547 1 72.81 64 GLN A C 1
ATOM 459 O O . GLN A 1 64 ? 23.453 -43.656 -23.531 1 72.81 64 GLN A O 1
ATOM 464 N N . PRO A 1 65 ? 25.328 -43.344 -24.609 1 66.06 65 PRO A N 1
ATOM 465 C CA . PRO A 1 65 ? 24.656 -43.219 -25.906 1 66.06 65 PRO A CA 1
ATOM 466 C C . PRO A 1 65 ? 23.812 -44.469 -26.25 1 66.06 65 PRO A C 1
ATOM 468 O O . PRO A 1 65 ? 22.781 -44.344 -26.922 1 66.06 65 PRO A O 1
ATOM 471 N N . GLU A 1 66 ? 24.234 -45.656 -25.75 1 66.38 66 GLU A N 1
ATOM 472 C CA . GLU A 1 66 ? 23.547 -46.875 -26.141 1 66.38 66 GLU A CA 1
ATOM 473 C C . GLU A 1 66 ? 22.438 -47.219 -25.156 1 66.38 66 GLU A C 1
ATOM 475 O O . GLU A 1 66 ? 21.859 -48.312 -25.203 1 66.38 66 GLU A O 1
ATOM 480 N N . ALA A 1 67 ? 22.031 -46.25 -24.438 1 64.69 67 ALA A N 1
ATOM 481 C CA . ALA A 1 67 ? 21 -46.562 -23.438 1 64.69 67 ALA A CA 1
ATOM 482 C C . ALA A 1 67 ? 19.625 -46.688 -24.094 1 64.69 67 ALA A C 1
ATOM 484 O O . ALA A 1 67 ? 19.328 -45.969 -25.062 1 64.69 67 ALA A O 1
ATOM 485 N N . PRO A 1 68 ? 18.953 -47.719 -23.625 1 65.44 68 PRO A N 1
ATOM 486 C CA . PRO A 1 68 ? 17.609 -47.906 -24.172 1 65.44 68 PRO A CA 1
ATOM 487 C C . PRO A 1 68 ? 16.75 -46.656 -24 1 65.44 68 PRO A C 1
ATOM 489 O O . PRO A 1 68 ? 16.984 -45.844 -23.094 1 65.44 68 PRO A O 1
ATOM 492 N N . LEU A 1 69 ? 15.844 -46.625 -25.016 1 67.94 69 LEU A N 1
ATOM 493 C CA . LEU A 1 69 ? 14.906 -45.5 -24.969 1 67.94 69 LEU A CA 1
ATOM 494 C C . LEU A 1 69 ? 14.055 -45.594 -23.703 1 67.94 69 LEU A C 1
ATOM 496 O O . LEU A 1 69 ? 13.516 -46.625 -23.375 1 67.94 69 LEU A O 1
ATOM 500 N N . THR A 1 70 ? 14.078 -44.469 -23.047 1 80.12 70 THR A N 1
ATOM 501 C CA . THR A 1 70 ? 13.195 -44.406 -21.875 1 80.12 70 THR A CA 1
ATOM 502 C C . THR A 1 70 ? 11.75 -44.156 -22.297 1 80.12 70 THR A C 1
ATOM 504 O O . THR A 1 70 ? 11.5 -43.406 -23.25 1 80.12 70 THR A O 1
ATOM 507 N N . SER A 1 71 ? 10.82 -44.906 -21.734 1 81.94 71 SER A N 1
ATOM 508 C CA . SER A 1 71 ? 9.406 -44.75 -22.062 1 81.94 71 SER A CA 1
ATOM 509 C C . SER A 1 71 ? 8.883 -43.406 -21.625 1 81.94 71 SER A C 1
ATOM 511 O O . SER A 1 71 ? 9.469 -42.75 -20.75 1 81.94 71 SER A O 1
ATOM 513 N N . THR A 1 72 ? 7.852 -43 -22.391 1 91 72 THR A N 1
ATOM 514 C CA . THR A 1 72 ? 7.18 -41.75 -22.125 1 91 72 THR A CA 1
ATOM 515 C C . THR A 1 72 ? 5.664 -41.906 -22.156 1 91 72 THR A C 1
ATOM 517 O O . THR A 1 72 ? 5.164 -43 -22.469 1 91 72 THR A O 1
ATOM 520 N N . SER A 1 73 ? 4.914 -40.938 -21.719 1 89.62 73 SER A N 1
ATOM 521 C CA . SER A 1 73 ? 3.463 -41 -21.844 1 89.62 73 SER A CA 1
ATOM 522 C C . SER A 1 73 ? 2.916 -39.844 -22.641 1 89.62 73 SER A C 1
ATOM 524 O O . SER A 1 73 ? 1.737 -39.812 -23 1 89.62 73 SER A O 1
ATOM 526 N N . TRP A 1 74 ? 3.725 -38.969 -23.016 1 95.25 74 TRP A N 1
ATOM 527 C CA . TRP A 1 74 ? 3.254 -37.812 -23.781 1 95.25 74 TRP A CA 1
ATOM 528 C C . TRP A 1 74 ? 3.484 -38.031 -25.266 1 95.25 74 TRP A C 1
ATOM 530 O O . TRP A 1 74 ? 4.598 -38.344 -25.688 1 95.25 74 TRP A O 1
ATOM 540 N N . PHE A 1 75 ? 2.453 -37.906 -26.094 1 97.19 75 PHE A N 1
ATOM 541 C CA . PHE A 1 75 ? 2.521 -37.812 -27.547 1 97.19 75 PHE A CA 1
ATOM 542 C C . PHE A 1 75 ? 1.638 -36.656 -28.047 1 97.19 75 PHE A C 1
ATOM 544 O O . PHE A 1 75 ? 0.627 -36.344 -27.422 1 97.19 75 PHE A O 1
ATOM 551 N N . HIS A 1 76 ? 2.023 -36.062 -29.094 1 97.94 76 HIS A N 1
ATOM 552 C CA . HIS A 1 76 ? 1.348 -34.938 -29.703 1 97.94 76 HIS A CA 1
ATOM 553 C C . HIS A 1 76 ? 1.794 -34.719 -31.156 1 97.94 76 HIS A C 1
ATOM 555 O O . HIS A 1 76 ? 2.928 -34.312 -31.406 1 97.94 76 HIS A O 1
ATOM 561 N N . PHE A 1 77 ? 0.886 -35.062 -32.094 1 98.06 77 PHE A N 1
ATOM 562 C CA . PHE A 1 77 ? 1.255 -35 -33.5 1 98.06 77 PHE A CA 1
ATOM 563 C C . PHE A 1 77 ? 0.041 -34.656 -34.375 1 98.06 77 PHE A C 1
ATOM 565 O O . PHE A 1 77 ? -1.089 -34.625 -33.875 1 98.06 77 PHE A O 1
ATOM 572 N N . SER A 1 78 ? 0.368 -34.406 -35.688 1 97.25 78 SER A N 1
ATOM 573 C CA . SER A 1 78 ? -0.692 -34.062 -36.625 1 97.25 78 SER A CA 1
ATOM 574 C C . SER A 1 78 ? -0.588 -34.938 -37.875 1 97.25 78 SER A C 1
ATOM 576 O O . SER A 1 78 ? 0.456 -35.531 -38.125 1 97.25 78 SER A O 1
ATOM 578 N N . ILE A 1 79 ? -1.693 -35.062 -38.594 1 97.12 79 ILE A N 1
ATOM 579 C CA . ILE A 1 79 ? -1.77 -35.75 -39.875 1 97.12 79 ILE A CA 1
ATOM 580 C C . ILE A 1 79 ? -2.467 -34.875 -40.906 1 97.12 79 ILE A C 1
ATOM 582 O O . ILE A 1 79 ? -3.574 -34.375 -40.656 1 97.12 79 ILE A O 1
ATOM 586 N N . ALA A 1 80 ? -1.82 -34.688 -42 1 95.81 80 ALA A N 1
ATOM 587 C CA . ALA A 1 80 ? -2.391 -33.938 -43.094 1 95.81 80 ALA A CA 1
ATOM 588 C C . ALA A 1 80 ? -2.404 -34.781 -44.375 1 95.81 80 ALA A C 1
ATOM 590 O O . ALA A 1 80 ? -1.638 -35.719 -44.5 1 95.81 80 ALA A O 1
ATOM 591 N N . GLY A 1 81 ? -3.342 -34.469 -45.281 1 94.81 81 GLY A N 1
ATOM 592 C CA . GLY A 1 81 ? -3.355 -35.094 -46.594 1 94.81 81 GLY A CA 1
ATOM 593 C C . GLY A 1 81 ? -4.395 -36.188 -46.719 1 94.81 81 GLY A C 1
ATOM 594 O O . GLY A 1 81 ? -4.555 -36.781 -47.812 1 94.81 81 GLY A O 1
ATOM 595 N N . ALA A 1 82 ? -5.133 -36.5 -45.688 1 92.5 82 ALA A N 1
ATOM 596 C CA . ALA A 1 82 ? -6.129 -37.562 -45.719 1 92.5 82 ALA A CA 1
ATOM 597 C C . ALA A 1 82 ? -7.379 -37.094 -46.469 1 92.5 82 ALA A C 1
ATOM 599 O O . ALA A 1 82 ? -7.711 -35.906 -46.5 1 92.5 82 ALA A O 1
ATOM 600 N N . SER A 1 83 ? -8.023 -38.094 -47.062 1 92 83 SER A N 1
ATOM 601 C CA . SER A 1 83 ? -9.266 -37.812 -47.781 1 92 83 SER A CA 1
ATOM 602 C C . SER A 1 83 ? -10.469 -37.906 -46.844 1 92 83 SER A C 1
ATOM 604 O O . SER A 1 83 ? -10.406 -38.531 -45.812 1 92 83 SER A O 1
ATOM 606 N N . ALA A 1 84 ? -11.562 -37.219 -47.375 1 92.62 84 ALA A N 1
ATOM 607 C CA . ALA A 1 84 ? -12.797 -37.312 -46.594 1 92.62 84 ALA A CA 1
ATOM 608 C C . ALA A 1 84 ? -13.312 -38.719 -46.5 1 92.62 84 ALA A C 1
ATOM 610 O O . ALA A 1 84 ? -13.375 -39.438 -47.5 1 92.62 84 ALA A O 1
ATOM 611 N N . GLY A 1 85 ? -13.602 -39.125 -45.25 1 89 85 GLY A N 1
ATOM 612 C CA . GLY A 1 85 ? -14.117 -40.469 -45.031 1 89 85 GLY A CA 1
ATOM 613 C C . GLY A 1 85 ? -13.031 -41.5 -44.781 1 89 85 GLY A C 1
ATOM 614 O O . GLY A 1 85 ? -13.32 -42.625 -44.375 1 89 85 GLY A O 1
ATOM 615 N N . GLN A 1 86 ? -11.859 -41.156 -45 1 89.62 86 GLN A N 1
ATOM 616 C CA . GLN A 1 86 ? -10.742 -42.062 -44.812 1 89.62 86 GLN A CA 1
ATOM 617 C C . GLN A 1 86 ? -10.602 -42.438 -43.344 1 89.62 86 GLN A C 1
ATOM 619 O O . GLN A 1 86 ? -10.68 -41.594 -42.469 1 89.62 86 GLN A O 1
ATOM 624 N N . VAL A 1 87 ? -10.492 -43.781 -43.156 1 90.56 87 VAL A N 1
ATOM 625 C CA . VAL A 1 87 ? -10.25 -44.281 -41.812 1 90.56 87 VAL A CA 1
ATOM 626 C C . VAL A 1 87 ? -8.758 -44.531 -41.594 1 90.56 87 VAL A C 1
ATOM 628 O O . VAL A 1 87 ? -8.148 -45.312 -42.344 1 90.56 87 VAL A O 1
ATOM 631 N N . VAL A 1 88 ? -8.141 -43.844 -40.688 1 91.88 88 VAL A N 1
ATOM 632 C CA . VAL A 1 88 ? -6.727 -44 -40.344 1 91.88 88 VAL A CA 1
ATOM 633 C C . VAL A 1 88 ? -6.566 -44.812 -39.094 1 91.88 88 VAL A C 1
ATOM 635 O O . VAL A 1 88 ? -7.105 -44.469 -38.031 1 91.88 88 VAL A O 1
ATOM 638 N N . SER A 1 89 ? -5.848 -45.938 -39.219 1 93.25 89 SER A N 1
ATOM 639 C CA . SER A 1 89 ? -5.559 -46.781 -38.062 1 93.25 89 SER A CA 1
ATOM 640 C C . SER A 1 89 ? -4.188 -46.469 -37.469 1 93.25 89 SER A C 1
ATOM 642 O O . SER A 1 89 ? -3.18 -46.5 -38.188 1 93.25 89 SER A O 1
ATOM 644 N N . LEU A 1 90 ? -4.203 -46.219 -36.125 1 95.12 90 LEU A N 1
ATOM 645 C CA . LEU A 1 90 ? -2.979 -45.75 -35.5 1 95.12 90 LEU A CA 1
ATOM 646 C C . LEU A 1 90 ? -2.619 -46.625 -34.312 1 95.12 90 LEU A C 1
ATOM 648 O O . LEU A 1 90 ? -3.5 -47.062 -33.562 1 95.12 90 LEU A O 1
ATOM 652 N N . GLN A 1 91 ? -1.342 -46.875 -34.188 1 95.5 91 GLN A N 1
ATOM 653 C CA . GLN A 1 91 ? -0.755 -47.469 -32.969 1 95.5 91 GLN A CA 1
ATOM 654 C C . GLN A 1 91 ? 0.361 -46.594 -32.406 1 95.5 91 GLN A C 1
ATOM 656 O O . GLN A 1 91 ? 1.317 -46.281 -33.125 1 95.5 91 GLN A O 1
ATOM 661 N N . VAL A 1 92 ? 0.225 -46.188 -31.188 1 95.88 92 VAL A N 1
ATOM 662 C CA . VAL A 1 92 ? 1.282 -45.406 -30.547 1 95.88 92 VAL A CA 1
ATOM 663 C C . VAL A 1 92 ? 2.084 -46.312 -29.609 1 95.88 92 VAL A C 1
ATOM 665 O O . VAL A 1 92 ? 1.519 -46.969 -28.734 1 95.88 92 VAL A O 1
ATOM 668 N N . VAL A 1 93 ? 3.453 -46.25 -29.797 1 95.06 93 VAL A N 1
ATOM 669 C CA . VAL A 1 93 ? 4.309 -47.156 -29.047 1 95.06 93 VAL A CA 1
ATOM 670 C C . VAL A 1 93 ? 5.305 -46.344 -28.203 1 95.06 93 VAL A C 1
ATOM 672 O O . VAL A 1 93 ? 5.352 -45.125 -28.297 1 95.06 93 VAL A O 1
ATOM 675 N N . ASN A 1 94 ? 6.055 -47.062 -27.25 1 93.5 94 ASN A N 1
ATOM 676 C CA . ASN A 1 94 ? 7.031 -46.531 -26.328 1 93.5 94 ASN A CA 1
ATOM 677 C C . ASN A 1 94 ? 6.359 -45.719 -25.219 1 93.5 94 ASN A C 1
ATOM 679 O O . ASN A 1 94 ? 6.836 -44.656 -24.828 1 93.5 94 ASN A O 1
ATOM 683 N N . LEU A 1 95 ? 5.281 -46.344 -24.797 1 94.25 95 LEU A N 1
ATOM 684 C CA . LEU A 1 95 ? 4.527 -45.688 -23.734 1 94.25 95 LEU A CA 1
ATOM 685 C C . LEU A 1 95 ? 4.77 -46.344 -22.391 1 94.25 95 LEU A C 1
ATOM 687 O O . LEU A 1 95 ? 5.031 -47.562 -22.328 1 94.25 95 LEU A O 1
ATOM 691 N N . ILE A 1 96 ? 4.711 -45.469 -21.375 1 91.94 96 ILE A N 1
ATOM 692 C CA . ILE A 1 96 ? 4.691 -46 -20.031 1 91.94 96 ILE A CA 1
ATOM 693 C C . ILE A 1 96 ? 3.393 -46.781 -19.797 1 91.94 96 ILE A C 1
ATOM 695 O O . ILE A 1 96 ? 2.322 -46.344 -20.234 1 91.94 96 ILE A O 1
ATOM 699 N N . LYS A 1 97 ? 3.535 -47.812 -19.078 1 90.19 97 LYS A N 1
ATOM 700 C CA . LYS A 1 97 ? 2.383 -48.688 -18.844 1 90.19 97 LYS A CA 1
ATOM 701 C C . LYS A 1 97 ? 1.413 -48.062 -17.844 1 90.19 97 LYS A C 1
ATOM 703 O O . LYS A 1 97 ? 1.594 -48.188 -16.641 1 90.19 97 LYS A O 1
ATOM 708 N N . HIS A 1 98 ? 0.372 -47.438 -18.391 1 89.62 98 HIS A N 1
ATOM 709 C CA . HIS A 1 98 ? -0.736 -46.938 -17.594 1 89.62 98 HIS A CA 1
ATOM 710 C C . HIS A 1 98 ? -2.023 -47.719 -17.891 1 89.62 98 HIS A C 1
ATOM 712 O O . HIS A 1 98 ? -3.012 -47.125 -18.328 1 89.62 98 HIS A O 1
ATOM 718 N N . SER A 1 99 ? -2.008 -48.875 -17.531 1 88.44 99 SER A N 1
ATOM 719 C CA . SER A 1 99 ? -3.143 -49.75 -17.875 1 88.44 99 SER A CA 1
ATOM 720 C C . SER A 1 99 ? -4.422 -49.25 -17.203 1 88.44 99 SER A C 1
ATOM 722 O O . SER A 1 99 ? -5.5 -49.312 -17.797 1 88.44 99 SER A O 1
ATOM 724 N N . SER A 1 100 ? -4.281 -48.812 -16.031 1 88.12 100 SER A N 1
ATOM 725 C CA . SER A 1 100 ? -5.445 -48.375 -15.266 1 88.12 100 SER A CA 1
ATOM 726 C C . SER A 1 100 ? -6.164 -47.219 -15.969 1 88.12 100 SER A C 1
ATOM 728 O O . SER A 1 100 ? -7.398 -47.156 -15.961 1 88.12 100 SER A O 1
ATOM 730 N N . LEU A 1 101 ? -5.516 -46.344 -16.578 1 90.94 101 LEU A N 1
ATOM 731 C CA . LEU A 1 101 ? -6.102 -45.219 -17.312 1 90.94 101 LEU A CA 1
ATOM 732 C C . LEU A 1 101 ? -6.965 -45.719 -18.453 1 90.94 101 LEU A C 1
ATOM 734 O O . LEU A 1 101 ? -8.094 -45.25 -18.641 1 90.94 101 LEU A O 1
ATOM 738 N N . TYR A 1 102 ? -6.43 -46.625 -19.172 1 89.69 102 TYR A N 1
ATOM 739 C CA . TYR A 1 102 ? -7.113 -47.062 -20.375 1 89.69 102 TYR A CA 1
ATOM 740 C C . TYR A 1 102 ? -8.219 -48.062 -20.047 1 89.69 102 TYR A C 1
ATOM 742 O O . TYR A 1 102 ? -9.195 -48.188 -20.781 1 89.69 102 TYR A O 1
ATOM 750 N N . ASP A 1 103 ? -8.008 -48.719 -18.875 1 89.12 103 ASP A N 1
ATOM 751 C CA . ASP A 1 103 ? -9.117 -49.5 -18.359 1 89.12 103 ASP A CA 1
ATOM 752 C C . ASP A 1 103 ? -10.32 -48.625 -18.031 1 89.12 103 ASP A C 1
ATOM 754 O O . ASP A 1 103 ? -11.469 -49.094 -18.094 1 89.12 103 ASP A O 1
ATOM 758 N N . GLN A 1 104 ? -10.008 -47.469 -17.734 1 89.38 104 GLN A N 1
ATOM 759 C CA . GLN A 1 104 ? -11.062 -46.5 -17.375 1 89.38 104 GLN A CA 1
ATOM 760 C C . GLN A 1 104 ? -11.438 -45.625 -18.578 1 89.38 104 GLN A C 1
ATOM 762 O O . GLN A 1 104 ? -11.945 -44.531 -18.406 1 89.38 104 GLN A O 1
ATOM 767 N N . ASP A 1 105 ? -11.109 -46.094 -19.688 1 89.31 105 ASP A N 1
ATOM 768 C CA . ASP A 1 105 ? -11.523 -45.531 -20.969 1 89.31 105 ASP A CA 1
ATOM 769 C C . ASP A 1 105 ? -10.867 -44.188 -21.219 1 89.31 105 ASP A C 1
ATOM 771 O O . ASP A 1 105 ? -11.523 -43.219 -21.656 1 89.31 105 ASP A O 1
ATOM 775 N N . MET A 1 106 ? -9.672 -44.062 -20.875 1 92.06 106 MET A N 1
ATOM 776 C CA . MET A 1 106 ? -8.898 -42.906 -21.328 1 92.06 106 MET A CA 1
ATOM 777 C C . MET A 1 106 ? -8.758 -42.938 -22.859 1 92.06 106 MET A C 1
ATOM 779 O O . MET A 1 106 ? -8.508 -43.969 -23.453 1 92.06 106 MET A O 1
ATOM 783 N N . ARG A 1 107 ? -8.992 -41.75 -23.422 1 92 107 ARG A N 1
ATOM 784 C CA . ARG A 1 107 ? -8.875 -41.594 -24.859 1 92 107 ARG A CA 1
ATOM 785 C C . ARG A 1 107 ? -8.047 -40.375 -25.234 1 92 107 ARG A C 1
ATOM 787 O O . ARG A 1 107 ? -8.109 -39.344 -24.547 1 92 107 ARG A O 1
ATOM 794 N N . PRO A 1 108 ? -7.32 -40.531 -26.344 1 93.06 108 PRO A N 1
ATOM 795 C CA . PRO A 1 108 ? -6.656 -39.312 -26.828 1 93.06 108 PRO A CA 1
ATOM 796 C C . PRO A 1 108 ? -7.641 -38.219 -27.188 1 93.06 108 PRO A C 1
ATOM 798 O O . PRO A 1 108 ? -8.82 -38.469 -27.422 1 93.06 108 PRO A O 1
ATOM 801 N N . VAL A 1 109 ? -7.121 -37 -27.234 1 94.94 109 VAL A N 1
ATOM 802 C CA . VAL A 1 109 ? -7.938 -35.875 -27.672 1 94.94 109 VAL A CA 1
ATOM 803 C C . VAL A 1 109 ? -7.551 -35.469 -29.094 1 94.94 109 VAL A C 1
ATOM 805 O O . VAL A 1 109 ? -6.414 -35.656 -29.516 1 94.94 109 VAL A O 1
ATOM 808 N N . THR A 1 110 ? -8.547 -34.875 -29.812 1 94.25 110 THR A N 1
ATOM 809 C CA . THR A 1 110 ? -8.312 -34.531 -31.219 1 94.25 110 THR A CA 1
ATOM 810 C C . THR A 1 110 ? -8.883 -33.156 -31.547 1 94.25 110 THR A C 1
ATOM 812 O O . THR A 1 110 ? -9.734 -32.656 -30.828 1 94.25 110 THR A O 1
ATOM 815 N N . ARG A 1 111 ? -8.258 -32.531 -32.562 1 93.31 111 ARG A N 1
ATOM 816 C CA . ARG A 1 111 ? -8.781 -31.328 -33.188 1 93.31 111 ARG A CA 1
ATOM 817 C C . ARG A 1 111 ? -8.484 -31.312 -34.688 1 93.31 111 ARG A C 1
ATOM 819 O O . ARG A 1 111 ? -7.547 -31.969 -35.156 1 93.31 111 ARG A O 1
ATOM 826 N N . SER A 1 112 ? -9.398 -30.688 -35.406 1 92.81 112 SER A N 1
ATOM 827 C CA . SER A 1 112 ? -9.25 -30.578 -36.875 1 92.81 112 SER A CA 1
ATOM 828 C C . SER A 1 112 ? -9.266 -29.125 -37.312 1 92.81 112 SER A C 1
ATOM 830 O O . SER A 1 112 ? -10.266 -28.438 -37.156 1 92.81 112 SER A O 1
ATOM 832 N N . LEU A 1 113 ? -8.18 -28.781 -37.906 1 91.38 113 LEU A N 1
ATOM 833 C CA . LEU A 1 113 ? -8.094 -27.391 -38.344 1 91.38 113 LEU A CA 1
ATOM 834 C C . LEU A 1 113 ? -8.25 -27.281 -39.844 1 91.38 113 LEU A C 1
ATOM 836 O O . LEU A 1 113 ? -7.672 -28.078 -40.594 1 91.38 113 LEU A O 1
ATOM 840 N N . PRO A 1 114 ? -9.125 -26.297 -40.25 1 90.69 114 PRO A N 1
ATOM 841 C CA . PRO A 1 114 ? -9.633 -25.156 -39.469 1 90.69 114 PRO A CA 1
ATOM 842 C C . PRO A 1 114 ? -11.047 -25.375 -38.938 1 90.69 114 PRO A C 1
ATOM 844 O O . PRO A 1 114 ? -11.586 -24.531 -38.219 1 90.69 114 PRO A O 1
ATOM 847 N N . SER A 1 115 ? -11.656 -26.422 -39.188 1 87.62 115 SER A N 1
ATOM 848 C CA . SER A 1 115 ? -13.086 -26.609 -38.938 1 87.62 115 SER A CA 1
ATOM 849 C C . SER A 1 115 ? -13.383 -26.766 -37.469 1 87.62 115 SER A C 1
ATOM 851 O O . SER A 1 115 ? -14.391 -26.25 -36.969 1 87.62 115 SER A O 1
ATOM 853 N N . GLN A 1 116 ? -12.562 -27.531 -36.812 1 88.94 116 GLN A N 1
ATOM 854 C CA . GLN A 1 116 ? -12.75 -27.766 -35.406 1 88.94 116 GLN A CA 1
ATOM 855 C C . GLN A 1 116 ? -11.57 -27.219 -34.594 1 88.94 116 GLN A C 1
ATOM 857 O O . GLN A 1 116 ? -10.648 -27.969 -34.25 1 88.94 116 GLN A O 1
ATOM 862 N N . LYS A 1 117 ? -11.781 -26.078 -34.062 1 87.12 117 LYS A N 1
ATOM 863 C CA . LYS A 1 117 ? -10.68 -25.391 -33.406 1 87.12 117 LYS A CA 1
ATOM 864 C C . LYS A 1 117 ? -10.516 -25.891 -31.969 1 87.12 117 LYS A C 1
ATOM 866 O O . LYS A 1 117 ? -9.406 -25.953 -31.453 1 87.12 117 LYS A O 1
ATOM 871 N N . LYS A 1 118 ? -11.578 -26.359 -31.406 1 90.94 118 LYS A N 1
ATOM 872 C CA . LYS A 1 118 ? -11.539 -26.797 -30 1 90.94 118 LYS A CA 1
ATOM 873 C C . LYS A 1 118 ? -11.117 -28.266 -29.906 1 90.94 118 LYS A C 1
ATOM 875 O O . LYS A 1 118 ? -11.523 -29.078 -30.719 1 90.94 118 LYS A O 1
ATOM 880 N N . TRP A 1 119 ? -10.273 -28.609 -28.922 1 94.62 119 TRP A N 1
ATOM 881 C CA . TRP A 1 119 ? -9.898 -29.984 -28.641 1 94.62 119 TRP A CA 1
ATOM 882 C C . TRP A 1 119 ? -11.078 -30.75 -28.031 1 94.62 119 TRP A C 1
ATOM 884 O O . TRP A 1 119 ? -11.812 -30.219 -27.203 1 94.62 119 TRP A O 1
ATOM 894 N N . GLU A 1 120 ? -11.242 -31.938 -28.469 1 91.12 120 GLU A N 1
ATOM 895 C CA . GLU A 1 120 ? -12.305 -32.781 -27.938 1 91.12 120 GLU A CA 1
ATOM 896 C C . GLU A 1 120 ? -11.82 -34.219 -27.703 1 91.12 120 GLU A C 1
ATOM 898 O O . GLU A 1 120 ? -11.031 -34.75 -28.484 1 91.12 120 GLU A O 1
ATOM 903 N N . ARG A 1 121 ? -12.32 -34.719 -26.578 1 89.25 121 ARG A N 1
ATOM 904 C CA . ARG A 1 121 ? -12.078 -36.125 -26.328 1 89.25 121 ARG A CA 1
ATOM 905 C C . ARG A 1 121 ? -12.891 -37 -27.281 1 89.25 121 ARG A C 1
ATOM 907 O O . ARG A 1 121 ? -14.07 -36.75 -27.516 1 89.25 121 ARG A O 1
ATOM 914 N N . ARG A 1 122 ? -12.234 -37.844 -27.844 1 77.31 122 ARG A N 1
ATOM 915 C CA . ARG A 1 122 ? -12.883 -38.719 -28.812 1 77.31 122 ARG A CA 1
ATOM 916 C C . ARG A 1 122 ? -14.062 -39.469 -28.188 1 77.31 122 ARG A C 1
ATOM 918 O O . ARG A 1 122 ? -13.961 -39.969 -27.078 1 77.31 122 ARG A O 1
ATOM 925 N N . LYS A 1 123 ? -15.305 -39.281 -28.844 1 68.38 123 LYS A N 1
ATOM 926 C CA . LYS A 1 123 ? -16.516 -39.906 -28.328 1 68.38 123 LYS A CA 1
ATOM 927 C C . LYS A 1 123 ? -16.484 -41.406 -28.578 1 68.38 123 LYS A C 1
ATOM 929 O O . LYS A 1 123 ? -15.828 -41.875 -29.5 1 68.38 123 LYS A O 1
ATOM 934 N N . LYS A 1 124 ? -16.969 -42.062 -27.484 1 58.25 124 LYS A N 1
ATOM 935 C CA . LYS A 1 124 ? -17.094 -43.531 -27.609 1 58.25 124 LYS A CA 1
ATOM 936 C C . LYS A 1 124 ? -18.016 -43.906 -28.766 1 58.25 124 LYS A C 1
ATOM 938 O O . LYS A 1 124 ? -19.203 -43.594 -28.75 1 58.25 124 LYS A O 1
ATOM 943 N N . LEU A 1 125 ? -17.609 -43.781 -29.906 1 51.06 125 LEU A N 1
ATOM 944 C CA . LEU A 1 125 ? -18.469 -44.469 -30.891 1 51.06 125 LEU A CA 1
ATOM 945 C C . LEU A 1 125 ? -18.219 -45.969 -30.906 1 51.06 125 LEU A C 1
ATOM 947 O O . LEU A 1 125 ? -17.094 -46.406 -30.609 1 51.06 125 LEU A O 1
ATOM 951 N N . SER A 1 126 ? -19.25 -46.844 -30.734 1 47.12 126 SER A N 1
ATOM 952 C CA . SER A 1 126 ? -19.281 -48.312 -30.656 1 47.12 126 SER A CA 1
ATOM 953 C C . SER A 1 126 ? -18.062 -48.938 -31.344 1 47.12 126 SER A C 1
ATOM 955 O O . SER A 1 126 ? -17.516 -49.906 -30.844 1 47.12 126 SER A O 1
ATOM 957 N N . THR A 1 127 ? -17.656 -48.469 -32.469 1 47.75 127 THR A N 1
ATOM 958 C CA . THR A 1 127 ? -16.672 -49.125 -33.312 1 47.75 127 THR A CA 1
ATOM 959 C C . THR A 1 127 ? -15.273 -48.562 -33.094 1 47.75 127 THR A C 1
ATOM 961 O O . THR A 1 127 ? -14.281 -49.094 -33.594 1 47.75 127 THR A O 1
ATOM 964 N N . LEU A 1 128 ? -15.219 -47.469 -32.312 1 57.94 128 LEU A N 1
ATOM 965 C CA . LEU A 1 128 ? -13.922 -46.781 -32.344 1 57.94 128 LEU A CA 1
ATOM 966 C C . LEU A 1 128 ? -13.297 -46.75 -30.938 1 57.94 128 LEU A C 1
ATOM 968 O O . LEU A 1 128 ? -13.328 -45.719 -30.266 1 57.94 128 LEU A O 1
ATOM 972 N N . SER A 1 129 ? -13.07 -47.969 -30.438 1 67.5 129 SER A N 1
ATOM 973 C CA . SER A 1 129 ? -12.523 -48.156 -29.094 1 67.5 129 SER A CA 1
ATOM 974 C C . SER A 1 129 ? -11.008 -48 -29.078 1 67.5 129 SER A C 1
ATOM 976 O O . SER A 1 129 ? -10.344 -48.25 -30.078 1 67.5 129 SER A O 1
ATOM 978 N N . VAL A 1 130 ? -10.453 -47.312 -28.109 1 81.19 130 VAL A N 1
ATOM 979 C CA . VAL A 1 130 ? -9.023 -47.312 -27.812 1 81.19 130 VAL A CA 1
ATOM 980 C C . VAL A 1 130 ? -8.656 -48.594 -27.078 1 81.19 130 VAL A C 1
ATOM 982 O O . VAL A 1 130 ? -9.297 -48.969 -26.094 1 81.19 130 VAL A O 1
ATOM 985 N N . THR A 1 131 ? -7.812 -49.375 -27.734 1 85.94 131 THR A N 1
ATOM 986 C CA . THR A 1 131 ? -7.32 -50.594 -27.094 1 85.94 131 THR A CA 1
ATOM 987 C C . THR A 1 131 ? -5.84 -50.469 -26.75 1 85.94 131 THR A C 1
ATOM 989 O O . THR A 1 131 ? -5.133 -49.625 -27.328 1 85.94 131 THR A O 1
ATOM 992 N N . TYR A 1 132 ? -5.484 -51.156 -25.703 1 88.06 132 TYR A N 1
ATOM 993 C CA . TYR A 1 132 ? -4.059 -51.188 -25.391 1 88.06 132 TYR A CA 1
ATOM 994 C C . TYR A 1 132 ? -3.5 -52.594 -25.406 1 88.06 132 TYR A C 1
ATOM 996 O O . TYR A 1 132 ? -4.258 -53.562 -25.359 1 88.06 132 TYR A O 1
ATOM 1004 N N . GLN A 1 133 ? -2.166 -52.656 -25.641 1 89.44 133 GLN A N 1
ATOM 1005 C CA . GLN A 1 133 ? -1.46 -53.938 -25.656 1 89.44 133 GLN A CA 1
ATOM 1006 C C . GLN A 1 133 ? -0.159 -53.844 -24.859 1 89.44 133 GLN A C 1
ATOM 1008 O O . GLN A 1 133 ? 0.506 -52.812 -24.859 1 89.44 133 GLN A O 1
ATOM 1013 N N . VAL A 1 134 ? 0.065 -54.906 -24.141 1 88.56 134 VAL A N 1
ATOM 1014 C CA . VAL A 1 134 ? 1.348 -55.094 -23.469 1 88.56 134 VAL A CA 1
ATOM 1015 C C . VAL A 1 134 ? 2.127 -56.219 -24.141 1 88.56 134 VAL A C 1
ATOM 1017 O O . VAL A 1 134 ? 1.71 -57.375 -24.109 1 88.56 134 VAL A O 1
ATOM 1020 N N . GLN A 1 135 ? 3.174 -55.875 -24.75 1 83.31 135 GLN A N 1
ATOM 1021 C CA . GLN A 1 135 ? 3.971 -56.875 -25.469 1 83.31 135 GLN A CA 1
ATOM 1022 C C . GLN A 1 135 ? 4.789 -57.719 -24.5 1 83.31 135 GLN A C 1
ATOM 1024 O O . GLN A 1 135 ? 4.895 -57.375 -23.312 1 83.31 135 GLN A O 1
ATOM 1029 N N . LYS A 1 136 ? 5.297 -58.75 -25.094 1 77.62 136 LYS A N 1
ATOM 1030 C CA . LYS A 1 136 ? 6.043 -59.719 -24.297 1 77.62 136 LYS A CA 1
ATOM 1031 C C . LYS A 1 136 ? 7.273 -59.062 -23.656 1 77.62 136 LYS A C 1
ATOM 1033 O O . LYS A 1 136 ? 7.672 -59.438 -22.547 1 77.62 136 LYS A O 1
ATOM 1038 N N . ASP A 1 137 ? 7.746 -58.062 -24.312 1 78.19 137 ASP A N 1
ATOM 1039 C CA . ASP A 1 137 ? 8.938 -57.406 -23.797 1 78.19 137 ASP A CA 1
ATOM 1040 C C . ASP A 1 137 ? 8.562 -56.281 -22.828 1 78.19 137 ASP A C 1
ATOM 1042 O O . ASP A 1 137 ? 9.438 -55.562 -22.344 1 78.19 137 ASP A O 1
ATOM 1046 N N . GLY A 1 138 ? 7.34 -56.219 -22.594 1 80.56 138 GLY A N 1
ATOM 1047 C CA . GLY A 1 138 ? 6.891 -55.25 -21.609 1 80.56 138 GLY A CA 1
ATOM 1048 C C . GLY A 1 138 ? 6.539 -53.906 -22.234 1 80.56 138 GLY A C 1
ATOM 1049 O O . GLY A 1 138 ? 6.105 -53 -21.531 1 80.56 138 GLY A O 1
ATOM 1050 N N . GLU A 1 139 ? 6.652 -53.906 -23.469 1 87.5 139 GLU A N 1
ATOM 1051 C CA . GLU A 1 139 ? 6.348 -52.656 -24.156 1 87.5 139 GLU A CA 1
ATOM 1052 C C . GLU A 1 139 ? 4.844 -52.375 -24.188 1 87.5 139 GLU A C 1
ATOM 1054 O O . GLU A 1 139 ? 4.055 -53.312 -24.438 1 87.5 139 GLU A O 1
ATOM 1059 N N . PHE A 1 140 ? 4.527 -51.219 -23.875 1 93.12 140 PHE A N 1
ATOM 1060 C CA . PHE A 1 140 ? 3.129 -50.812 -23.797 1 93.12 140 PHE A CA 1
ATOM 1061 C C . PHE A 1 140 ? 2.764 -49.906 -24.984 1 93.12 140 PHE A C 1
ATOM 1063 O O . PHE A 1 140 ? 3.539 -49.031 -25.375 1 93.12 140 PHE A O 1
ATOM 1070 N N . SER A 1 141 ? 1.617 -50.219 -25.578 1 94.62 141 SER A N 1
ATOM 1071 C CA . SER A 1 141 ? 1.146 -49.406 -26.719 1 94.62 141 SER A CA 1
ATOM 1072 C C . SER A 1 141 ? -0.374 -49.281 -26.703 1 94.62 141 SER A C 1
ATOM 1074 O O . SER A 1 141 ? -1.063 -50.062 -26.047 1 94.62 141 SER A O 1
ATOM 1076 N N . ILE A 1 142 ? -0.843 -48.312 -27.406 1 94.44 142 ILE A N 1
ATOM 1077 C CA . ILE A 1 142 ? -2.283 -48.156 -27.578 1 94.44 142 ILE A CA 1
ATOM 1078 C C . ILE A 1 142 ? -2.627 -48.125 -29.062 1 94.44 142 ILE A C 1
ATOM 1080 O O . ILE A 1 142 ? -1.791 -47.75 -29.891 1 94.44 142 ILE A O 1
ATOM 1084 N N . ARG A 1 143 ? -3.879 -48.5 -29.344 1 93.25 143 ARG A N 1
ATOM 1085 C CA . ARG A 1 143 ? -4.383 -48.5 -30.703 1 93.25 143 ARG A CA 1
ATOM 1086 C C . ARG A 1 143 ? -5.742 -47.812 -30.797 1 93.25 143 ARG A C 1
ATOM 1088 O O . ARG A 1 143 ? -6.578 -47.969 -29.906 1 93.25 143 ARG A O 1
ATOM 1095 N N . PHE A 1 144 ? -5.863 -47.031 -31.844 1 91.94 144 PHE A N 1
ATOM 1096 C CA . PHE A 1 144 ? -7.16 -46.438 -32.094 1 91.94 144 PHE A CA 1
ATOM 1097 C C . PHE A 1 144 ? -7.301 -46.031 -33.562 1 91.94 144 PHE A C 1
ATOM 1099 O O . PHE A 1 144 ? -6.309 -46 -34.312 1 91.94 144 PHE A O 1
ATOM 1106 N N . THR A 1 145 ? -8.523 -45.812 -33.938 1 90.19 145 THR A N 1
ATOM 1107 C CA . THR A 1 145 ? -8.812 -45.438 -35.312 1 90.19 145 THR A CA 1
ATOM 1108 C C . THR A 1 145 ? -9.469 -44.031 -35.375 1 90.19 145 THR A C 1
ATOM 1110 O O . THR A 1 145 ? -10.117 -43.625 -34.406 1 90.19 145 THR A O 1
ATOM 1113 N N . HIS A 1 146 ? -9.203 -43.344 -36.469 1 90.19 146 HIS A N 1
ATOM 1114 C CA . HIS A 1 146 ? -9.781 -42.031 -36.656 1 90.19 146 HIS A CA 1
ATOM 1115 C C . HIS A 1 146 ? -10.336 -41.875 -38.062 1 90.19 146 HIS A C 1
ATOM 1117 O O . HIS A 1 146 ? -9.648 -42.188 -39.062 1 90.19 146 HIS A O 1
ATOM 1123 N N . THR A 1 147 ? -11.602 -41.406 -38.094 1 88.94 147 THR A N 1
ATOM 1124 C CA . THR A 1 147 ? -12.219 -41.156 -39.375 1 88.94 147 THR A CA 1
ATOM 1125 C C . THR A 1 147 ? -12.125 -39.656 -39.719 1 88.94 147 THR A C 1
ATOM 1127 O O . THR A 1 147 ? -12.625 -38.812 -39 1 88.94 147 THR A O 1
ATOM 1130 N N . VAL A 1 148 ? -11.562 -39.406 -40.875 1 90.12 148 VAL A N 1
ATOM 1131 C CA . VAL A 1 148 ? -11.422 -38.031 -41.344 1 90.12 148 VAL A CA 1
ATOM 1132 C C . VAL A 1 148 ? -12.758 -37.531 -41.875 1 90.12 148 VAL A C 1
ATOM 1134 O O . VAL A 1 148 ? -13.328 -38.125 -42.781 1 90.12 148 VAL A O 1
ATOM 1137 N N . VAL A 1 149 ? -13.188 -36.438 -41.375 1 87.25 149 VAL A N 1
ATOM 1138 C CA . VAL A 1 149 ? -14.508 -35.938 -41.719 1 87.25 149 VAL A CA 1
ATOM 1139 C C . VAL A 1 149 ? -14.398 -35.031 -42.969 1 87.25 149 VAL A C 1
ATOM 1141 O O . VAL A 1 149 ? -15.203 -35.156 -43.906 1 87.25 149 VAL A O 1
ATOM 1144 N N . LYS A 1 150 ? -13.445 -34.156 -42.969 1 90.56 150 LYS A N 1
ATOM 1145 C CA . LYS A 1 150 ? -13.305 -33.219 -44.062 1 90.56 150 LYS A CA 1
ATOM 1146 C C . LYS A 1 150 ? -11.922 -33.312 -44.688 1 90.56 150 LYS A C 1
ATOM 1148 O O . LYS A 1 150 ? -10.906 -33.312 -44 1 90.56 150 LYS A O 1
ATOM 1153 N N . ALA A 1 151 ? -12 -33.281 -46 1 89.69 151 ALA A N 1
ATOM 1154 C CA . ALA A 1 151 ? -10.742 -33.344 -46.75 1 89.69 151 ALA A CA 1
ATOM 1155 C C . ALA A 1 151 ? -9.984 -32.031 -46.625 1 89.69 151 ALA A C 1
ATOM 1157 O O . ALA A 1 151 ? -10.594 -30.953 -46.5 1 89.69 151 ALA A O 1
ATOM 1158 N N . GLY A 1 152 ? -8.68 -32.125 -46.688 1 88 152 GLY A N 1
ATOM 1159 C CA . GLY A 1 152 ? -7.848 -30.922 -46.719 1 88 152 GLY A CA 1
ATOM 1160 C C . GLY A 1 152 ? -7.555 -30.375 -45.344 1 88 152 GLY A C 1
ATOM 1161 O O . GLY A 1 152 ? -6.793 -29.422 -45.188 1 88 152 GLY A O 1
ATOM 1162 N N . GLU A 1 153 ? -8.109 -31.031 -44.375 1 92.5 153 GLU A N 1
ATOM 1163 C CA . GLU A 1 153 ? -7.895 -30.547 -43.031 1 92.5 153 GLU A CA 1
ATOM 1164 C C . GLU A 1 153 ? -6.715 -31.25 -42.344 1 92.5 153 GLU A C 1
ATOM 1166 O O . GLU A 1 153 ? -6.355 -32.375 -42.75 1 92.5 153 GLU A O 1
ATOM 1171 N N . THR A 1 154 ? -6.055 -30.547 -41.438 1 94.94 154 THR A N 1
ATOM 1172 C CA . THR A 1 154 ? -5.012 -31.141 -40.625 1 94.94 154 THR A CA 1
ATOM 1173 C C . THR A 1 154 ? -5.586 -31.609 -39.281 1 94.94 154 THR A C 1
ATOM 1175 O O . THR A 1 154 ? -6.195 -30.828 -38.562 1 94.94 154 THR A O 1
ATOM 1178 N N . GLN A 1 155 ? -5.34 -32.969 -39 1 95.19 1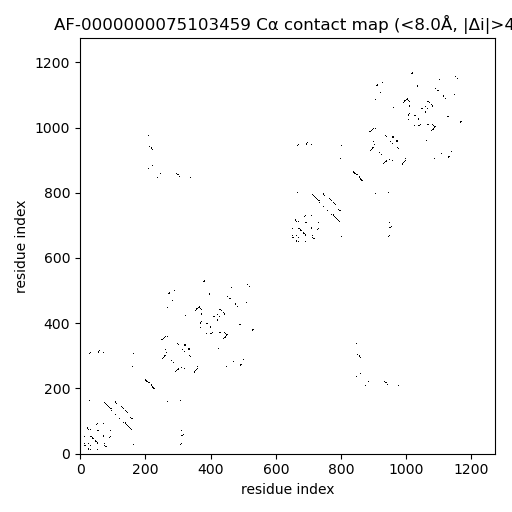55 GLN A N 1
ATOM 1179 C CA . GLN A 1 155 ? -5.824 -33.562 -37.75 1 95.19 155 GLN A CA 1
ATOM 1180 C C . GLN A 1 155 ? -4.723 -33.625 -36.719 1 95.19 155 GLN A C 1
ATOM 1182 O O . GLN A 1 155 ? -3.6 -34.031 -37 1 95.19 155 GLN A O 1
ATOM 1187 N N . PHE A 1 156 ? -5.113 -33.188 -35.5 1 96.31 156 PHE A N 1
ATOM 1188 C CA . PHE A 1 156 ? -4.168 -33.25 -34.406 1 96.31 156 PHE A CA 1
ATOM 1189 C C . PHE A 1 156 ? -4.594 -34.281 -33.375 1 96.31 156 PHE A C 1
ATOM 1191 O O . PHE A 1 156 ? -5.785 -34.469 -33.125 1 96.31 156 PHE A O 1
ATOM 1198 N N . PHE A 1 157 ? -3.609 -34.969 -32.781 1 96.06 157 PHE A N 1
ATOM 1199 C CA . PHE A 1 157 ? -3.818 -35.969 -31.734 1 96.06 157 PHE A CA 1
ATOM 1200 C C . PHE A 1 157 ? -2.889 -35.75 -30.562 1 96.06 157 PHE A C 1
ATOM 1202 O O . PHE A 1 157 ? -1.708 -35.438 -30.734 1 96.06 157 PHE A O 1
ATOM 1209 N N . ALA A 1 158 ? -3.475 -35.875 -29.359 1 97.06 158 ALA A N 1
ATOM 1210 C CA . ALA A 1 158 ? -2.641 -35.719 -28.172 1 97.06 158 ALA A CA 1
ATOM 1211 C C . ALA A 1 158 ? -3.113 -36.625 -27.047 1 97.06 158 ALA A C 1
ATOM 1213 O O . ALA A 1 158 ? -4.285 -37 -27 1 97.06 158 ALA A O 1
ATOM 1214 N N . PHE A 1 159 ? -2.207 -36.938 -26.188 1 96.25 159 PHE A N 1
ATOM 1215 C CA . PHE A 1 159 ? -2.453 -37.781 -25 1 96.25 159 PHE A CA 1
ATOM 1216 C C . PHE A 1 159 ? -3.578 -37.188 -24.156 1 96.25 159 PHE A C 1
ATOM 1218 O O . PHE A 1 159 ? -4.488 -37.906 -23.75 1 96.25 159 PHE A O 1
ATOM 1225 N N . CYS A 1 160 ? -3.453 -35.906 -23.859 1 96.12 160 CYS A N 1
ATOM 1226 C CA . CYS A 1 160 ? -4.398 -35.125 -23.094 1 96.12 160 CYS A CA 1
ATOM 1227 C C . CYS A 1 160 ? -4.504 -33.688 -23.641 1 96.12 160 CYS A C 1
ATOM 1229 O O . CYS A 1 160 ? -3.736 -33.312 -24.531 1 96.12 160 CYS A O 1
ATOM 1231 N N . TYR A 1 161 ? -5.539 -32.938 -23.125 1 96.88 161 TYR A N 1
ATOM 1232 C CA . TYR A 1 161 ? -5.699 -31.562 -23.625 1 96.88 161 TYR A CA 1
ATOM 1233 C C . TYR A 1 161 ? -4.387 -30.797 -23.547 1 96.88 161 TYR A C 1
ATOM 1235 O O . TYR A 1 161 ? -3.859 -30.578 -22.453 1 96.88 161 TYR A O 1
ATOM 1243 N N . PRO A 1 162 ? -3.867 -30.359 -24.672 1 96.88 162 PRO A N 1
ATOM 1244 C CA . PRO A 1 162 ? -2.559 -29.703 -24.656 1 96.88 162 PRO A CA 1
ATOM 1245 C C . PRO A 1 162 ? -2.613 -28.297 -24.078 1 96.88 162 PRO A C 1
ATOM 1247 O O . PRO A 1 162 ? -3.656 -27.641 -24.125 1 96.88 162 PRO A O 1
ATOM 1250 N N . TYR A 1 163 ? -1.56 -27.859 -23.469 1 97.75 163 TYR A N 1
ATOM 1251 C CA . TYR A 1 163 ? -1.284 -26.516 -22.984 1 97.75 163 TYR A CA 1
ATOM 1252 C C . TYR A 1 163 ? 0.194 -26.172 -23.125 1 97.75 163 TYR A C 1
ATOM 1254 O O . TYR A 1 163 ? 0.992 -26.438 -22.219 1 97.75 163 TYR A O 1
ATOM 1262 N N . SER A 1 164 ? 0.555 -25.531 -24.219 1 96.88 164 SER A N 1
ATOM 1263 C CA . SER A 1 164 ? 1.949 -25.297 -24.594 1 96.88 164 SER A CA 1
ATOM 1264 C C . SER A 1 164 ? 2.484 -24.031 -23.938 1 96.88 164 SER A C 1
ATOM 1266 O O . SER A 1 164 ? 1.732 -23.281 -23.297 1 96.88 164 SER A O 1
ATOM 1268 N N . TYR A 1 165 ? 3.812 -23.844 -24.016 1 96.56 165 TYR A N 1
ATOM 1269 C CA . TYR A 1 165 ? 4.422 -22.609 -23.562 1 96.56 165 TYR A CA 1
ATOM 1270 C C . TYR A 1 165 ? 3.861 -21.406 -24.328 1 96.56 165 TYR A C 1
ATOM 1272 O O . TYR A 1 165 ? 3.611 -20.359 -23.75 1 96.56 165 TYR A O 1
ATOM 1280 N N . THR A 1 166 ? 3.641 -21.562 -25.578 1 92.62 166 THR A N 1
ATOM 1281 C CA . THR A 1 166 ? 3.059 -20.516 -26.422 1 92.62 166 THR A CA 1
ATOM 1282 C C . THR A 1 166 ? 1.652 -20.156 -25.938 1 92.62 166 THR A C 1
ATOM 1284 O O . THR A 1 166 ? 1.277 -18.984 -25.922 1 92.62 166 THR A O 1
ATOM 1287 N N . ASP A 1 167 ? 0.923 -21.203 -25.625 1 93.88 167 ASP A N 1
ATOM 1288 C CA . ASP A 1 167 ? -0.416 -20.969 -25.094 1 93.88 167 ASP A CA 1
ATOM 1289 C C . ASP A 1 167 ? -0.361 -20.109 -23.828 1 93.88 167 ASP A C 1
ATOM 1291 O O . ASP A 1 167 ? -1.156 -19.188 -23.656 1 93.88 167 ASP A O 1
ATOM 1295 N N . LEU A 1 168 ? 0.539 -20.453 -22.938 1 96 168 LEU A N 1
ATOM 1296 C CA . LEU A 1 168 ? 0.7 -19.688 -21.703 1 96 168 LEU A CA 1
ATOM 1297 C C . LEU A 1 168 ? 1.038 -18.234 -22 1 96 168 LEU A C 1
ATOM 1299 O O . LEU A 1 168 ? 0.421 -17.328 -21.453 1 96 168 LEU A O 1
ATOM 1303 N N . GLN A 1 169 ? 2.029 -18.016 -22.844 1 93.12 169 GLN A N 1
ATOM 1304 C CA . GLN A 1 169 ? 2.465 -16.656 -23.156 1 93.12 169 GLN A CA 1
ATOM 1305 C C . GLN A 1 169 ? 1.328 -15.836 -23.766 1 93.12 169 GLN A C 1
ATOM 1307 O O . GLN A 1 169 ? 1.207 -14.641 -23.516 1 93.12 169 GLN A O 1
ATOM 1312 N N . ARG A 1 170 ? 0.521 -16.469 -24.578 1 87.81 170 ARG A N 1
ATOM 1313 C CA . ARG A 1 170 ? -0.644 -15.805 -25.141 1 87.81 170 ARG A CA 1
ATOM 1314 C C . ARG A 1 170 ? -1.624 -15.383 -24.062 1 87.81 170 ARG A C 1
ATOM 1316 O O . ARG A 1 170 ? -2.123 -14.258 -24.062 1 87.81 170 ARG A O 1
ATOM 1323 N N . MET A 1 171 ? -1.865 -16.297 -23.188 1 91.62 171 MET A N 1
ATOM 1324 C CA . MET A 1 171 ? -2.768 -16 -22.062 1 91.62 171 MET A CA 1
ATOM 1325 C C . MET A 1 171 ? -2.232 -14.852 -21.219 1 91.62 171 MET A C 1
ATOM 1327 O O . MET A 1 171 ? -2.979 -13.945 -20.859 1 91.62 171 MET A O 1
ATOM 1331 N N . LEU A 1 172 ? -0.979 -14.805 -20.906 1 90.88 172 LEU A N 1
ATOM 1332 C CA . LEU A 1 172 ? -0.364 -13.766 -20.078 1 90.88 172 LEU A CA 1
ATOM 1333 C C . LEU A 1 172 ? -0.409 -12.422 -20.797 1 90.88 172 LEU A C 1
ATOM 1335 O O . LEU A 1 172 ? -0.619 -11.383 -20.156 1 90.88 172 LEU A O 1
ATOM 1339 N N . ARG A 1 173 ? -0.211 -12.383 -22.094 1 85.75 173 ARG A N 1
ATOM 1340 C CA . ARG A 1 173 ? -0.32 -11.148 -22.859 1 85.75 173 ARG A CA 1
ATOM 1341 C C . ARG A 1 173 ? -1.733 -10.578 -22.781 1 85.75 173 ARG A C 1
ATOM 1343 O O . ARG A 1 173 ? -1.916 -9.359 -22.703 1 85.75 173 ARG A O 1
ATOM 1350 N N . ARG A 1 174 ? -2.641 -11.492 -22.844 1 83.81 174 ARG A N 1
ATOM 1351 C CA . ARG A 1 174 ? -4.023 -11.055 -22.688 1 83.81 174 ARG A CA 1
ATOM 1352 C C . ARG A 1 174 ? -4.246 -10.398 -21.328 1 83.81 174 ARG A C 1
ATOM 1354 O O . ARG A 1 174 ? -4.879 -9.344 -21.25 1 83.81 174 ARG A O 1
ATOM 1361 N N . LEU A 1 175 ? -3.738 -11.023 -20.281 1 85 175 LEU A N 1
ATOM 1362 C CA . LEU A 1 175 ? -3.873 -10.461 -18.953 1 85 175 LEU A CA 1
ATOM 1363 C C . LEU A 1 175 ? -3.164 -9.117 -18.844 1 85 175 LEU A C 1
ATOM 1365 O O . LEU A 1 175 ? -3.676 -8.188 -18.219 1 85 175 LEU A O 1
ATOM 1369 N N . ASP A 1 176 ? -1.98 -8.992 -19.438 1 80 176 ASP A N 1
ATOM 1370 C CA . ASP A 1 176 ? -1.257 -7.723 -19.469 1 80 176 ASP A CA 1
ATOM 1371 C C . ASP A 1 176 ? -2.121 -6.613 -20.062 1 80 176 ASP A C 1
ATOM 1373 O O . ASP A 1 176 ? -2.174 -5.508 -19.531 1 80 176 ASP A O 1
ATOM 1377 N N . SER A 1 177 ? -2.721 -6.922 -21.125 1 75 177 SER A N 1
ATOM 1378 C CA . SER A 1 177 ? -3.537 -5.941 -21.844 1 75 177 SER A CA 1
ATOM 1379 C C . SER A 1 177 ? -4.73 -5.504 -21 1 75 177 SER A C 1
ATOM 1381 O O . SER A 1 177 ? -5.16 -4.352 -21.078 1 75 177 SER A O 1
ATOM 1383 N N . GLU A 1 178 ? -5.145 -6.457 -20.203 1 72.5 178 GLU A N 1
ATOM 1384 C CA . GLU A 1 178 ? -6.359 -6.188 -19.438 1 72.5 178 GLU A CA 1
ATOM 1385 C C . GLU A 1 178 ? -6.039 -5.492 -18.125 1 72.5 178 GLU A C 1
ATOM 1387 O O . GLU A 1 178 ? -6.797 -4.633 -17.672 1 72.5 178 GLU A O 1
ATOM 1392 N N . PHE A 1 179 ? -4.973 -5.906 -17.516 1 72.88 179 PHE A N 1
ATOM 1393 C CA . PHE A 1 179 ? -4.809 -5.496 -16.125 1 72.88 179 PHE A CA 1
ATOM 1394 C C . PHE A 1 179 ? -3.533 -4.68 -15.945 1 72.88 179 PHE A C 1
ATOM 1396 O O . PHE A 1 179 ? -3.303 -4.102 -14.883 1 72.88 179 PHE A O 1
ATOM 1403 N N . SER A 1 180 ? -2.674 -4.867 -17.062 1 60.5 180 SER A N 1
ATOM 1404 C CA . SER A 1 180 ? -1.441 -4.102 -16.891 1 60.5 180 SER A CA 1
ATOM 1405 C C . SER A 1 180 ? -1.698 -2.604 -17.016 1 60.5 180 SER A C 1
ATOM 1407 O O . SER A 1 180 ? -2.521 -2.178 -17.844 1 60.5 180 SER A O 1
ATOM 1409 N N . GLN A 1 181 ? -1.592 -1.851 -16.359 1 47.81 181 GLN A N 1
ATOM 1410 C CA . GLN A 1 181 ? -1.683 -0.403 -16.516 1 47.81 181 GLN A CA 1
ATOM 1411 C C . GLN A 1 181 ? -0.676 0.101 -17.547 1 47.81 181 GLN A C 1
ATOM 1413 O O . GLN A 1 181 ? 0.491 -0.296 -17.531 1 47.81 181 GLN A O 1
ATOM 1418 N N . ASP A 1 182 ? -1.098 0.074 -19.125 1 38.25 182 ASP A N 1
ATOM 1419 C CA . ASP A 1 182 ? -0.36 0.48 -20.328 1 38.25 182 ASP A CA 1
ATOM 1420 C C . ASP A 1 182 ? 0.68 1.547 -19.984 1 38.25 182 ASP A C 1
ATOM 1422 O O . ASP A 1 182 ? 0.33 2.66 -19.594 1 38.25 182 ASP A O 1
ATOM 1426 N N . PRO A 1 183 ? 1.832 1.316 -19.969 1 36.19 183 PRO A N 1
ATOM 1427 C CA . PRO A 1 183 ? 2.75 2.439 -20.188 1 36.19 183 PRO A CA 1
ATOM 1428 C C . PRO A 1 183 ? 2.6 3.07 -21.562 1 36.19 183 PRO A C 1
ATOM 1430 O O . PRO A 1 183 ? 2.898 4.254 -21.75 1 36.19 183 PRO A O 1
ATOM 1433 N N . GLN A 1 184 ? 2.479 2.268 -22.688 1 31.12 184 GLN A N 1
ATOM 1434 C CA . GLN A 1 184 ? 2.641 2.6 -24.094 1 31.12 184 GLN A CA 1
ATOM 1435 C C . GLN A 1 184 ? 1.396 3.291 -24.641 1 31.12 184 GLN A C 1
ATOM 1437 O O . GLN A 1 184 ? 1.271 3.482 -25.859 1 31.12 184 GLN A O 1
ATOM 1442 N N . ASP A 1 185 ? 0.381 3.703 -24.688 1 31.09 185 ASP A N 1
ATOM 1443 C CA . ASP A 1 185 ? 0.119 4.441 -25.922 1 31.09 185 ASP A CA 1
ATOM 1444 C C . ASP A 1 185 ? 1.358 5.215 -26.375 1 31.09 185 ASP A C 1
ATOM 1446 O O . ASP A 1 185 ? 2.066 5.797 -25.547 1 31.09 185 ASP A O 1
ATOM 1450 N N . GLY A 1 186 ? 1.938 4.961 -27.703 1 29.28 186 GLY A N 1
ATOM 1451 C CA . GLY A 1 186 ? 3.219 5.242 -28.344 1 29.28 186 GLY A CA 1
ATOM 1452 C C . GLY A 1 186 ? 3.869 6.512 -27.828 1 29.28 186 GLY A C 1
ATOM 1453 O O . GLY A 1 186 ? 5.098 6.625 -27.797 1 29.28 186 GLY A O 1
ATOM 1454 N N . LYS A 1 187 ? 3.363 7.746 -28.484 1 25.81 187 LYS A N 1
ATOM 1455 C CA . LYS A 1 187 ? 4.254 8.875 -28.25 1 25.81 187 LYS A CA 1
ATOM 1456 C C . LYS A 1 187 ? 4.516 9.07 -26.75 1 25.81 187 LYS A C 1
ATOM 1458 O O . LYS A 1 187 ? 3.658 9.578 -26.031 1 25.81 187 LYS A O 1
ATOM 1463 N N . GLN A 1 188 ? 4.852 8.172 -26.281 1 28.62 188 GLN A N 1
ATOM 1464 C CA . GLN A 1 188 ? 5.457 8.438 -24.984 1 28.62 188 GLN A CA 1
ATOM 1465 C C . GLN A 1 188 ? 6.203 9.773 -24.984 1 28.62 188 GLN A C 1
ATOM 1467 O O . GLN A 1 188 ? 7.258 9.898 -25.609 1 28.62 188 GLN A O 1
ATOM 1472 N N . GLN A 1 189 ? 5.457 10.797 -25.453 1 26.91 189 GLN A N 1
ATOM 1473 C CA . GLN A 1 189 ? 6.43 11.867 -25.25 1 26.91 189 GLN A CA 1
ATOM 1474 C C . GLN A 1 189 ? 7.289 11.609 -24.016 1 26.91 189 GLN A C 1
ATOM 1476 O O . GLN A 1 189 ? 6.812 11.039 -23.031 1 26.91 189 GLN A O 1
ATOM 1481 N N . PRO A 1 190 ? 8.609 11.594 -24.391 1 25.48 190 PRO A N 1
ATOM 1482 C CA . PRO A 1 190 ? 9.547 11.539 -23.25 1 25.48 190 PRO A CA 1
ATOM 1483 C C . PRO A 1 190 ? 8.953 12.125 -21.969 1 25.48 190 PRO A C 1
ATOM 1485 O O . PRO A 1 190 ? 8.328 13.188 -22 1 25.48 190 PRO A O 1
ATOM 1488 N N . MET A 1 191 ? 8.203 11.289 -21.344 1 27.67 191 MET A N 1
ATOM 1489 C CA . MET A 1 191 ? 7.91 12.078 -20.141 1 27.67 191 MET A CA 1
ATOM 1490 C C . MET A 1 191 ? 8.961 13.156 -19.938 1 27.67 191 MET A C 1
ATOM 1492 O O . MET A 1 191 ? 10.164 12.891 -20.047 1 27.67 191 MET A O 1
ATOM 1496 N N . PRO A 1 192 ? 8.656 14.195 -20.469 1 25.94 192 PRO A N 1
ATOM 1497 C CA . PRO A 1 192 ? 9.859 15.008 -20.266 1 25.94 192 PRO A CA 1
ATOM 1498 C C . PRO A 1 192 ? 10.68 14.562 -19.062 1 25.94 192 PRO A C 1
ATOM 1500 O O . PRO A 1 192 ? 10.125 14.008 -18.109 1 25.94 192 PRO A O 1
ATOM 1503 N N . VAL A 1 193 ? 11.82 14.125 -19.312 1 25.31 193 VAL A N 1
ATOM 1504 C CA . VAL A 1 193 ? 12.93 14.133 -18.375 1 25.31 193 VAL A CA 1
ATOM 1505 C C . VAL A 1 193 ? 12.688 15.18 -17.281 1 25.31 193 VAL A C 1
ATOM 1507 O O . VAL A 1 193 ? 12.852 16.375 -17.531 1 25.31 193 VAL A O 1
ATOM 1510 N N . VAL A 1 194 ? 11.477 15.281 -16.938 1 27.22 194 VAL A N 1
ATOM 1511 C CA . VAL A 1 194 ? 11.805 16.266 -15.906 1 27.22 194 VAL A CA 1
ATOM 1512 C C . VAL A 1 194 ? 13.133 15.898 -15.25 1 27.22 194 VAL A C 1
ATOM 1514 O O . VAL A 1 194 ? 13.352 14.75 -14.875 1 27.22 194 VAL A O 1
ATOM 1517 N N . ARG A 1 195 ? 14.109 16.406 -15.547 1 26.52 195 ARG A N 1
ATOM 1518 C CA . ARG A 1 195 ? 15.414 16.516 -14.906 1 26.52 195 ARG A CA 1
ATOM 1519 C C . ARG A 1 195 ? 15.312 16.281 -13.406 1 26.52 195 ARG A C 1
ATOM 1521 O O . ARG A 1 195 ? 15.242 17.219 -12.625 1 26.52 195 ARG A O 1
ATOM 1528 N N . SER A 1 196 ? 14.172 15.781 -13 1 26.66 196 SER A N 1
ATOM 1529 C CA . SER A 1 196 ? 14.477 15.625 -11.586 1 26.66 196 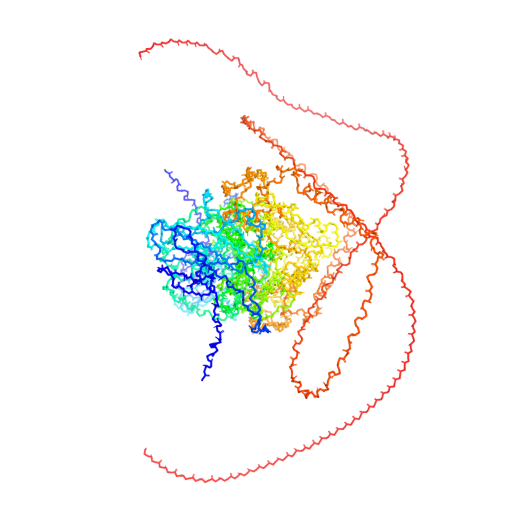SER A CA 1
ATOM 1530 C C . SER A 1 196 ? 15.789 14.875 -11.383 1 26.66 196 SER A C 1
ATOM 1532 O O . SER A 1 196 ? 16.094 13.938 -12.117 1 26.66 196 SER A O 1
ATOM 1534 N N . ARG A 1 197 ? 16.719 15.273 -10.875 1 28.86 197 ARG A N 1
ATOM 1535 C CA . ARG A 1 197 ? 17.844 14.68 -10.164 1 28.86 197 ARG A CA 1
ATOM 1536 C C . ARG A 1 197 ? 17.469 13.312 -9.602 1 28.86 197 ARG A C 1
ATOM 1538 O O . ARG A 1 197 ? 16.297 13.016 -9.406 1 28.86 197 ARG A O 1
ATOM 1545 N N . LEU A 1 198 ? 18.344 12.336 -9.273 1 29.64 198 LEU A N 1
ATOM 1546 C CA . LEU A 1 198 ? 18.688 11.078 -8.609 1 29.64 198 LEU A CA 1
ATOM 1547 C C . LEU A 1 198 ? 17.719 10.781 -7.477 1 29.64 198 LEU A C 1
ATOM 1549 O O . LEU A 1 198 ? 18.078 10.164 -6.477 1 29.64 198 LEU A O 1
ATOM 1553 N N . ARG A 1 199 ? 16.453 11.398 -7.414 1 36.06 199 ARG A N 1
ATOM 1554 C CA . ARG A 1 199 ? 15.852 11.031 -6.137 1 36.06 199 ARG A CA 1
ATOM 1555 C C . ARG A 1 199 ? 15.203 9.656 -6.207 1 36.06 199 ARG A C 1
ATOM 1557 O O . ARG A 1 199 ? 14.391 9.398 -7.094 1 36.06 199 ARG A O 1
ATOM 1564 N N . SER A 1 200 ? 15.578 8.422 -5.707 1 38.44 200 SER A N 1
ATOM 1565 C CA . SER A 1 200 ? 15.352 6.984 -5.574 1 38.44 200 SER A CA 1
ATOM 1566 C C . SER A 1 200 ? 13.867 6.672 -5.395 1 38.44 200 SER A C 1
ATOM 1568 O O . SER A 1 200 ? 13.312 5.84 -6.117 1 38.44 200 SER A O 1
ATOM 1570 N N . GLN A 1 201 ? 13.148 6.785 -4.117 1 46.97 201 GLN A N 1
ATOM 1571 C CA . GLN A 1 201 ? 11.836 6.262 -3.748 1 46.97 201 GLN A CA 1
ATOM 1572 C C . GLN A 1 201 ? 10.766 7.34 -3.871 1 46.97 201 GLN A C 1
ATOM 1574 O O . GLN A 1 201 ? 10.906 8.43 -3.314 1 46.97 201 GLN A O 1
ATOM 1579 N N . PRO A 1 202 ? 9.609 7.113 -4.816 1 57.34 202 PRO A N 1
ATOM 1580 C CA . PRO A 1 202 ? 8.625 8.156 -5.109 1 57.34 202 PRO A CA 1
ATOM 1581 C C . PRO A 1 202 ? 7.777 8.523 -3.895 1 57.34 202 PRO A C 1
ATOM 1583 O O . PRO A 1 202 ? 7.305 7.641 -3.178 1 57.34 202 PRO A O 1
ATOM 1586 N N . ILE A 1 203 ? 7.742 9.734 -3.432 1 66.88 203 ILE A N 1
ATOM 1587 C CA . ILE A 1 203 ? 6.906 10.32 -2.391 1 66.88 203 ILE A CA 1
ATOM 1588 C C . ILE A 1 203 ? 5.445 10.297 -2.828 1 66.88 203 ILE A C 1
ATOM 1590 O O . ILE A 1 203 ? 5.121 10.672 -3.955 1 66.88 203 ILE A O 1
ATOM 1594 N N . TYR A 1 204 ? 4.594 9.492 -2.121 1 75.56 204 TYR A N 1
ATOM 1595 C CA . TYR A 1 204 ? 3.145 9.594 -2.27 1 75.56 204 TYR A CA 1
ATOM 1596 C C . TYR A 1 204 ? 2.629 10.906 -1.684 1 75.56 204 TYR A C 1
ATOM 1598 O O . TYR A 1 204 ? 2.857 11.203 -0.509 1 75.56 204 TYR A O 1
ATOM 1606 N N . TYR A 1 205 ? 2.053 11.836 -2.475 1 79.25 205 TYR A N 1
ATOM 1607 C CA . TYR A 1 205 ? 1.429 13.094 -2.082 1 79.25 205 TYR A CA 1
ATOM 1608 C C . TYR A 1 205 ? -0.02 13.156 -2.551 1 79.25 205 TYR A C 1
ATOM 1610 O O . TYR A 1 205 ? -0.307 12.93 -3.73 1 79.25 205 TYR A O 1
ATOM 1618 N N . HIS A 1 206 ? -0.999 13.32 -1.525 1 83.12 206 HIS A N 1
ATOM 1619 C CA . HIS A 1 206 ? -2.418 13.43 -1.84 1 83.12 206 HIS A CA 1
ATOM 1620 C C . HIS A 1 206 ? -3.053 14.617 -1.115 1 83.12 206 HIS A C 1
ATOM 1622 O O . HIS A 1 206 ? -2.926 14.742 0.105 1 83.12 206 HIS A O 1
ATOM 1628 N N . ARG A 1 207 ? -3.664 15.57 -1.938 1 86.38 207 ARG A N 1
ATOM 1629 C CA . ARG A 1 207 ? -4.406 16.703 -1.39 1 86.38 207 ARG A CA 1
ATOM 1630 C C . ARG A 1 207 ? -5.898 16.562 -1.671 1 86.38 207 ARG A C 1
ATOM 1632 O O . ARG A 1 207 ? -6.297 16.25 -2.793 1 86.38 207 ARG A O 1
ATOM 1639 N N . GLU A 1 208 ? -6.723 16.656 -0.594 1 89.38 208 GLU A N 1
ATOM 1640 C CA . GLU A 1 208 ? -8.172 16.656 -0.749 1 89.38 208 GLU A CA 1
ATOM 1641 C C . GLU A 1 208 ? -8.828 17.703 0.159 1 89.38 208 GLU A C 1
ATOM 1643 O O . GLU A 1 208 ? -8.203 18.188 1.106 1 89.38 208 GLU A O 1
ATOM 1648 N N . THR A 1 209 ? -10.109 18.125 -0.167 1 90.75 209 THR A N 1
ATOM 1649 C CA . THR A 1 209 ? -10.875 19.016 0.689 1 90.75 209 THR A CA 1
ATOM 1650 C C . THR A 1 209 ? -11.555 18.234 1.815 1 90.75 209 THR A C 1
ATOM 1652 O O . THR A 1 209 ? -12.383 17.359 1.562 1 90.75 209 THR A O 1
ATOM 1655 N N . LEU A 1 210 ? -11.172 18.531 3.029 1 90.31 210 LEU A N 1
ATOM 1656 C CA . LEU A 1 210 ? -11.75 17.875 4.203 1 90.31 210 LEU A CA 1
ATOM 1657 C C . LEU A 1 210 ? -13.164 18.391 4.465 1 90.31 210 LEU A C 1
ATOM 1659 O O . LEU A 1 210 ? -14.078 17.609 4.734 1 90.31 210 LEU A O 1
ATOM 1663 N N . ALA A 1 211 ? -13.336 19.75 4.449 1 91.81 211 ALA A N 1
ATOM 1664 C CA . ALA A 1 211 ? -14.602 20.453 4.664 1 91.81 211 ALA A CA 1
ATOM 1665 C C . ALA A 1 211 ? -14.539 21.875 4.145 1 91.81 211 ALA A C 1
ATOM 1667 O O . ALA A 1 211 ? -13.484 22.344 3.701 1 91.81 211 ALA A O 1
ATOM 1668 N N . HIS A 1 212 ? -15.695 22.5 4.098 1 92.56 212 HIS A N 1
ATOM 1669 C CA . HIS A 1 212 ? -15.758 23.938 3.857 1 92.56 212 HIS A CA 1
ATOM 1670 C C . HIS A 1 212 ? -16.031 24.703 5.148 1 92.56 212 HIS A C 1
ATOM 1672 O O . HIS A 1 212 ? -16.797 24.25 5.996 1 92.56 212 HIS A O 1
ATOM 1678 N N . SER A 1 213 ? -15.336 25.844 5.25 1 92.69 213 SER A N 1
ATOM 1679 C CA . SER A 1 213 ? -15.609 26.719 6.387 1 92.69 213 SER A CA 1
ATOM 1680 C C . SER A 1 213 ? -16.984 27.375 6.262 1 92.69 213 SER A C 1
ATOM 1682 O O . SER A 1 213 ? -17.688 27.172 5.273 1 92.69 213 SER A O 1
ATOM 1684 N N . LEU A 1 214 ? -17.359 28.141 7.285 1 89.88 214 LEU A N 1
ATOM 1685 C CA . LEU A 1 214 ? -18.656 28.844 7.281 1 89.88 214 LEU A CA 1
ATOM 1686 C C . LEU A 1 214 ? -18.75 29.781 6.086 1 89.88 214 LEU A C 1
ATOM 1688 O O . LEU A 1 214 ? -19.828 29.938 5.512 1 89.88 214 LEU A O 1
ATOM 1692 N N . ASP A 1 215 ? -17.594 30.406 5.656 1 91.31 215 ASP A N 1
ATOM 1693 C CA . ASP A 1 215 ? -17.578 31.344 4.539 1 91.31 215 ASP A CA 1
ATOM 1694 C C . ASP A 1 215 ? -17.328 30.625 3.217 1 91.31 215 ASP A C 1
ATOM 1696 O O . ASP A 1 215 ? -17.016 31.25 2.205 1 91.31 215 ASP A O 1
ATOM 1700 N N . GLY A 1 216 ? -17.234 29.234 3.213 1 88.94 216 GLY A N 1
ATOM 1701 C CA . GLY A 1 216 ? -17.125 28.453 1.992 1 88.94 216 GLY A CA 1
ATOM 1702 C C . GLY A 1 216 ? -15.688 28.234 1.553 1 88.94 216 GLY A C 1
ATOM 1703 O O . GLY A 1 216 ? -15.438 27.812 0.422 1 88.94 216 GLY A O 1
ATOM 1704 N N . ARG A 1 217 ? -14.781 28.609 2.406 1 91.12 217 ARG A N 1
ATOM 1705 C CA . ARG A 1 217 ? -13.391 28.375 2.043 1 91.12 217 ARG A CA 1
ATOM 1706 C C . ARG A 1 217 ? -12.984 26.938 2.301 1 91.12 217 ARG A C 1
ATOM 1708 O O . ARG A 1 217 ? -13.477 26.297 3.234 1 91.12 217 ARG A O 1
ATOM 1715 N N . LYS A 1 218 ? -12.023 26.391 1.517 1 91.06 218 LYS A N 1
ATOM 1716 C CA . LYS A 1 218 ? -11.57 25 1.622 1 91.06 218 LYS A CA 1
ATOM 1717 C C . LYS A 1 218 ? -10.672 24.812 2.84 1 91.06 218 LYS A C 1
ATOM 1719 O O . LYS A 1 218 ? -9.773 25.609 3.088 1 91.06 218 LYS A O 1
ATOM 1724 N N . VAL A 1 219 ? -11 23.812 3.568 1 93.12 219 VAL A N 1
ATOM 1725 C CA . VAL A 1 219 ? -10.086 23.266 4.562 1 93.12 219 VAL A CA 1
ATOM 1726 C C . VAL A 1 219 ? -9.422 22 4.016 1 93.12 219 VAL A C 1
ATOM 1728 O O . VAL A 1 219 ? -10.07 20.969 3.883 1 93.12 219 VAL A O 1
ATOM 1731 N N . ASP A 1 220 ? -8.141 22.109 3.76 1 90.38 220 ASP A N 1
ATOM 1732 C CA . ASP A 1 220 ? -7.441 21.047 3.025 1 90.38 220 ASP A CA 1
ATOM 1733 C C . ASP A 1 220 ? -6.863 20.016 3.979 1 90.38 220 ASP A C 1
ATOM 1735 O O . ASP A 1 220 ? -6.469 20.344 5.102 1 90.38 220 ASP A O 1
ATOM 1739 N N . LEU A 1 221 ? -6.891 18.734 3.559 1 92.5 221 LEU A N 1
ATOM 1740 C CA . LEU A 1 221 ? -6.207 17.625 4.203 1 92.5 221 LEU A CA 1
ATOM 1741 C C . LEU A 1 221 ? -5.152 17.031 3.279 1 92.5 221 LEU A C 1
ATOM 1743 O O . LEU A 1 221 ? -5.461 16.641 2.152 1 92.5 221 LEU A O 1
ATOM 1747 N N . LEU A 1 222 ? -3.881 17.031 3.773 1 89.88 222 LEU A N 1
ATOM 1748 C CA . LEU A 1 222 ? -2.779 16.422 3.037 1 89.88 222 LEU A CA 1
ATOM 1749 C C . LEU A 1 222 ? -2.418 15.062 3.627 1 89.88 222 LEU A C 1
ATOM 1751 O O . LEU A 1 222 ? -2.393 14.898 4.848 1 89.88 222 LEU A O 1
ATOM 1755 N N . THR A 1 223 ? -2.223 14.094 2.758 1 86.88 223 THR A N 1
ATOM 1756 C CA . THR A 1 223 ? -1.656 12.797 3.119 1 86.88 223 THR A CA 1
ATOM 1757 C C . THR A 1 223 ? -0.32 12.578 2.414 1 86.88 223 THR A C 1
ATOM 1759 O O . THR A 1 223 ? -0.243 12.641 1.186 1 86.88 223 THR A O 1
ATOM 1762 N N . ILE A 1 224 ? 0.773 12.445 3.184 1 84.38 224 ILE A N 1
ATOM 1763 C CA . ILE A 1 224 ? 2.115 12.297 2.631 1 84.38 224 ILE A CA 1
ATOM 1764 C C . ILE A 1 224 ? 2.771 11.039 3.191 1 84.38 224 ILE A C 1
ATOM 1766 O O . ILE A 1 224 ? 2.758 10.812 4.402 1 84.38 224 ILE A O 1
ATOM 1770 N N . SER A 1 225 ? 3.254 10.18 2.33 1 85.06 225 SER A N 1
ATOM 1771 C CA . SER A 1 225 ? 3.992 8.977 2.709 1 85.06 225 SER A CA 1
ATOM 1772 C C . SER A 1 225 ? 4.785 8.422 1.533 1 85.06 225 SER A C 1
ATOM 1774 O O . SER A 1 225 ? 5.105 9.148 0.592 1 85.06 225 SER A O 1
ATOM 1776 N N . ILE A 1 226 ? 5.348 7.398 1.608 1 62.97 226 ILE A N 1
ATOM 1777 C CA . ILE A 1 226 ? 5.906 6.629 0.5 1 62.97 226 ILE A CA 1
ATOM 1778 C C . ILE A 1 226 ? 5.125 5.328 0.328 1 62.97 226 ILE A C 1
ATOM 1780 O O . ILE A 1 226 ? 4.781 4.668 1.312 1 62.97 226 ILE A O 1
ATOM 1784 N N . LEU A 1 227 ? 4.426 5.332 -0.848 1 58.38 227 LEU A N 1
ATOM 1785 C CA . LEU A 1 227 ? 3.699 4.098 -1.112 1 58.38 227 LEU A CA 1
ATOM 1786 C C . LEU A 1 227 ? 4.613 2.885 -0.962 1 58.38 227 LEU A C 1
ATOM 1788 O O . LEU A 1 227 ? 5.812 2.969 -1.237 1 58.38 227 LEU A O 1
ATOM 1792 N N . ASP A 1 228 ? 4.07 2.051 -0.286 1 55.41 228 ASP A N 1
ATOM 1793 C CA . ASP A 1 228 ? 4.777 0.801 -0.026 1 55.41 228 ASP A CA 1
ATOM 1794 C C . ASP A 1 228 ? 5.75 0.474 -1.157 1 55.41 228 ASP A C 1
ATOM 1796 O O . ASP A 1 228 ? 5.516 0.844 -2.309 1 55.41 228 ASP A O 1
ATOM 1800 N N . GLU A 1 229 ? 6.953 0.336 -0.639 1 58 229 GLU A N 1
ATOM 1801 C CA . GLU A 1 229 ? 8.195 -0.044 -1.304 1 58 229 GLU A CA 1
ATOM 1802 C C . GLU A 1 229 ? 7.988 -1.254 -2.211 1 58 229 GLU A C 1
ATOM 1804 O O . GLU A 1 229 ? 6.988 -1.964 -2.088 1 58 229 GLU A O 1
ATOM 1809 N N . ARG A 1 230 ? 8.539 -1.046 -3.316 1 63.84 230 ARG A N 1
ATOM 1810 C CA . ARG A 1 230 ? 8.648 -2.211 -4.188 1 63.84 230 ARG A CA 1
ATOM 1811 C C . ARG A 1 230 ? 9.508 -3.297 -3.545 1 63.84 230 ARG A C 1
ATOM 1813 O O . ARG A 1 230 ? 10.359 -3.006 -2.709 1 63.84 230 ARG A O 1
ATOM 1820 N N . GLU A 1 231 ? 9.078 -4.504 -3.738 1 66.12 231 GLU A N 1
ATOM 1821 C CA . GLU A 1 231 ? 9.852 -5.645 -3.254 1 66.12 231 GLU A CA 1
ATOM 1822 C C . GLU A 1 231 ? 11.297 -5.582 -3.738 1 66.12 231 GLU A C 1
ATOM 1824 O O . GLU A 1 231 ? 11.578 -5.02 -4.797 1 66.12 231 GLU A O 1
ATOM 1829 N N . ASP A 1 232 ? 12.25 -6.055 -2.922 1 67.06 232 ASP A N 1
ATOM 1830 C CA . ASP A 1 232 ? 13.664 -6.066 -3.271 1 67.06 232 ASP A CA 1
ATOM 1831 C C . ASP A 1 232 ? 13.953 -7.078 -4.379 1 67.06 232 ASP A C 1
ATOM 1833 O O . ASP A 1 232 ? 13.281 -8.109 -4.477 1 67.06 232 ASP A O 1
ATOM 1837 N N . ALA A 1 233 ? 14.938 -6.711 -5.199 1 76.44 233 ALA A N 1
ATOM 1838 C CA . ALA A 1 233 ? 15.469 -7.711 -6.125 1 76.44 233 ALA A CA 1
ATOM 1839 C C . ALA A 1 233 ? 16.312 -8.75 -5.387 1 76.44 233 ALA A C 1
ATOM 1841 O O . ALA A 1 233 ? 16.891 -8.453 -4.348 1 76.44 233 ALA A O 1
ATOM 1842 N N . LEU A 1 234 ? 16.234 -9.992 -5.789 1 76.44 234 LEU A N 1
ATOM 1843 C CA . LEU A 1 234 ? 17.062 -11.07 -5.27 1 76.44 234 LEU A CA 1
ATOM 1844 C C . LEU A 1 234 ? 18.281 -11.297 -6.16 1 76.44 234 LEU A C 1
ATOM 1846 O O . LEU A 1 234 ? 18.188 -11.172 -7.383 1 76.44 234 LEU A O 1
ATOM 1850 N N . PRO A 1 235 ? 19.391 -11.57 -5.547 1 74.75 235 PRO A N 1
ATOM 1851 C CA . PRO A 1 235 ? 20.594 -11.758 -6.359 1 74.75 235 PRO A CA 1
ATOM 1852 C C . PRO A 1 235 ? 20.406 -12.82 -7.445 1 74.75 235 PRO A C 1
ATOM 1854 O O . PRO A 1 235 ? 19.969 -13.938 -7.16 1 74.75 235 PRO A O 1
ATOM 1857 N N . GLY A 1 236 ? 20.734 -12.43 -8.625 1 78.19 236 GLY A N 1
ATOM 1858 C CA . GLY A 1 236 ? 20.719 -13.359 -9.742 1 78.19 236 GLY A CA 1
ATOM 1859 C C . GLY A 1 236 ? 19.344 -13.539 -10.352 1 78.19 236 GLY A C 1
ATOM 1860 O O . GLY A 1 236 ? 19.156 -14.32 -11.289 1 78.19 236 GLY A O 1
ATOM 1861 N N . LEU A 1 237 ? 18.422 -12.875 -9.805 1 86.25 237 LEU A N 1
ATOM 1862 C CA . LEU A 1 237 ? 17.047 -13.07 -10.281 1 86.25 237 LEU A CA 1
ATOM 1863 C C . LEU A 1 237 ? 16.484 -11.781 -10.867 1 86.25 237 LEU A C 1
ATOM 1865 O O . LEU A 1 237 ? 17.125 -10.734 -10.805 1 86.25 237 LEU A O 1
ATOM 1869 N N . PHE A 1 238 ? 15.422 -11.883 -11.57 1 87.81 238 PHE A N 1
ATOM 1870 C CA . PHE A 1 238 ? 14.664 -10.797 -12.188 1 87.81 238 PHE A CA 1
ATOM 1871 C C . PHE A 1 238 ? 15.492 -10.086 -13.242 1 87.81 238 PHE A C 1
ATOM 1873 O O . PHE A 1 238 ? 15.766 -8.891 -13.133 1 87.81 238 PHE A O 1
ATOM 1880 N N . PRO A 1 239 ? 15.766 -10.734 -14.336 1 83.19 239 PRO A N 1
ATOM 1881 C CA . PRO A 1 239 ? 16.672 -10.227 -15.367 1 83.19 239 PRO A CA 1
ATOM 1882 C C . PRO A 1 239 ? 16.172 -8.938 -16.016 1 83.19 239 PRO A C 1
ATOM 1884 O O . PRO A 1 239 ? 16.953 -8.164 -16.562 1 83.19 239 PRO A O 1
ATOM 1887 N N . ASP A 1 240 ? 14.898 -8.656 -15.945 1 78.75 240 ASP A N 1
ATOM 1888 C CA . ASP A 1 240 ? 14.344 -7.473 -16.594 1 78.75 240 ASP A CA 1
ATOM 1889 C C . ASP A 1 240 ? 14.414 -6.258 -15.672 1 78.75 240 ASP A C 1
ATOM 1891 O O . ASP A 1 240 ? 14.07 -5.145 -16.078 1 78.75 240 ASP A O 1
ATOM 1895 N N . HIS A 1 241 ? 14.773 -6.457 -14.414 1 74.81 241 HIS A N 1
ATOM 1896 C CA . HIS A 1 241 ? 14.961 -5.355 -13.484 1 74.81 241 HIS A CA 1
ATOM 1897 C C . HIS A 1 241 ? 16.234 -4.578 -13.797 1 74.81 241 HIS A C 1
ATOM 1899 O O . HIS A 1 241 ? 17.281 -5.176 -14.102 1 74.81 241 HIS A O 1
ATOM 1905 N N . PRO A 1 242 ? 16.219 -3.318 -13.992 1 71.88 242 PRO A N 1
ATOM 1906 C CA . PRO A 1 242 ? 15.164 -2.451 -13.445 1 71.88 242 PRO A CA 1
ATOM 1907 C C . PRO A 1 242 ? 14.172 -1.979 -14.5 1 71.88 242 PRO A C 1
ATOM 1909 O O . PRO A 1 242 ? 13.227 -1.252 -14.188 1 71.88 242 PRO A O 1
ATOM 1912 N N . ALA A 1 243 ? 14.398 -2.373 -15.727 1 66.56 243 ALA A N 1
ATOM 1913 C CA . ALA A 1 243 ? 13.461 -1.97 -16.766 1 66.56 243 ALA A CA 1
ATOM 1914 C C . ALA A 1 243 ? 12.023 -2.311 -16.375 1 66.56 243 ALA A C 1
ATOM 1916 O O . ALA A 1 243 ? 11.109 -1.518 -16.609 1 66.56 243 ALA A O 1
ATOM 1917 N N . MET A 1 244 ? 11.914 -3.5 -15.867 1 72.81 244 MET A N 1
ATOM 1918 C CA . MET A 1 244 ? 10.656 -3.885 -15.227 1 72.81 244 MET A CA 1
ATOM 1919 C C . MET A 1 244 ? 10.773 -3.777 -13.703 1 72.81 244 MET A C 1
ATOM 1921 O O . MET A 1 244 ? 11.5 -4.547 -13.078 1 72.81 244 MET A O 1
ATOM 1925 N N . PRO A 1 245 ? 10.062 -2.818 -13.148 1 70 245 PRO A N 1
ATOM 1926 C CA . PRO A 1 245 ? 10.195 -2.654 -11.695 1 70 245 PRO A CA 1
ATOM 1927 C C . PRO A 1 245 ? 9.625 -3.836 -10.914 1 70 245 PRO A C 1
ATOM 1929 O O . PRO A 1 245 ? 8.734 -4.535 -11.406 1 70 245 PRO A O 1
ATOM 1932 N N . ARG A 1 246 ? 10.195 -4.105 -9.711 1 81.38 246 ARG A N 1
ATOM 1933 C CA . ARG A 1 246 ? 9.648 -5.098 -8.781 1 81.38 246 ARG A CA 1
ATOM 1934 C C . ARG A 1 246 ? 8.227 -4.738 -8.367 1 81.38 246 ARG A C 1
ATOM 1936 O O . ARG A 1 246 ? 7.84 -3.568 -8.414 1 81.38 246 ARG A O 1
ATOM 1943 N N . PRO A 1 247 ? 7.414 -5.758 -8.016 1 77 247 PRO A N 1
ATOM 1944 C CA . PRO A 1 247 ? 6.07 -5.422 -7.539 1 77 247 PRO A CA 1
ATOM 1945 C C . PRO A 1 247 ? 6.086 -4.605 -6.25 1 77 247 PRO A C 1
ATOM 1947 O O . PRO A 1 247 ? 7.094 -4.586 -5.539 1 77 247 PRO A O 1
ATOM 1950 N N . ARG A 1 248 ? 4.934 -4.008 -6.035 1 72.88 248 ARG A N 1
ATOM 1951 C CA . ARG A 1 248 ? 4.77 -3.244 -4.801 1 72.88 248 ARG A CA 1
ATOM 1952 C C . ARG A 1 248 ? 4.742 -4.168 -3.59 1 72.88 248 ARG A C 1
ATOM 1954 O O . ARG A 1 248 ? 4.336 -5.328 -3.693 1 72.88 248 ARG A O 1
ATOM 1961 N N . HIS A 1 249 ? 5.172 -3.598 -2.52 1 71.81 249 HIS A N 1
ATOM 1962 C CA . HIS A 1 249 ? 5.09 -4.309 -1.25 1 71.81 249 HIS A CA 1
ATOM 1963 C C . HIS A 1 249 ? 3.73 -4.109 -0.59 1 71.81 249 HIS A C 1
ATOM 1965 O O . HIS A 1 249 ? 3.195 -2.996 -0.59 1 71.81 249 HIS A O 1
ATOM 1971 N N . PHE A 1 250 ? 3.117 -5.207 -0.252 1 70.5 250 PHE A N 1
ATOM 1972 C CA . PHE A 1 250 ? 1.851 -5.16 0.469 1 70.5 250 PHE A CA 1
ATOM 1973 C C . PHE A 1 250 ? 2.068 -5.383 1.961 1 70.5 250 PHE A C 1
ATOM 1975 O O . PHE A 1 250 ? 2.965 -6.133 2.357 1 70.5 250 PHE A O 1
ATOM 1982 N N . GLN A 1 251 ? 1.352 -4.609 2.779 1 62.03 251 GLN A N 1
ATOM 1983 C CA . GLN A 1 251 ? 1.538 -4.746 4.223 1 62.03 251 GLN A CA 1
ATOM 1984 C C . GLN A 1 251 ? 0.347 -5.445 4.867 1 62.03 251 GLN A C 1
ATOM 1986 O O . GLN A 1 251 ? -0.8 -5.223 4.477 1 62.03 251 GLN A O 1
ATOM 1991 N N . ASN A 1 252 ? 0.699 -6.316 5.824 1 66.88 252 ASN A N 1
ATOM 1992 C CA . ASN A 1 252 ? -0.247 -6.988 6.711 1 66.88 252 ASN A CA 1
ATOM 1993 C C . ASN A 1 252 ? -1.225 -7.859 5.926 1 66.88 252 ASN A C 1
ATOM 1995 O O . ASN A 1 252 ? -2.424 -7.863 6.211 1 66.88 252 ASN A O 1
ATOM 1999 N N . LYS A 1 253 ? -0.811 -8.383 4.898 1 79.5 253 LYS A N 1
ATOM 2000 C CA . LYS A 1 253 ? -1.577 -9.383 4.152 1 79.5 253 LYS A CA 1
ATOM 2001 C C . LYS A 1 253 ? -0.92 -10.758 4.238 1 79.5 253 LYS A C 1
ATOM 2003 O O . LYS A 1 253 ? 0.232 -10.875 4.656 1 79.5 253 LYS A O 1
ATOM 2008 N N . ARG A 1 254 ? -1.706 -11.742 3.979 1 87.12 254 ARG A N 1
ATOM 2009 C CA . ARG A 1 254 ? -1.186 -13.102 3.869 1 87.12 254 ARG A CA 1
ATOM 2010 C C . ARG A 1 254 ? -0.773 -13.422 2.436 1 87.12 254 ARG A C 1
ATOM 2012 O O . ARG A 1 254 ? -1.504 -13.109 1.492 1 87.12 254 ARG A O 1
ATOM 2019 N N . VAL A 1 255 ? 0.462 -13.984 2.297 1 92.06 255 VAL A N 1
ATOM 2020 C CA . VAL A 1 255 ? 0.922 -14.336 0.958 1 92.06 255 VAL A CA 1
ATOM 2021 C C . VAL A 1 255 ? 0.542 -15.781 0.644 1 92.06 255 VAL A C 1
ATOM 2023 O O . VAL A 1 255 ? 0.828 -16.688 1.427 1 92.06 255 VAL A O 1
ATOM 2026 N N . VAL A 1 256 ? -0.17 -16.047 -0.434 1 96.19 256 VAL A N 1
ATOM 2027 C CA . VAL A 1 256 ? -0.453 -17.359 -0.994 1 96.19 256 VAL A CA 1
ATOM 2028 C C . VAL A 1 256 ? 0.376 -17.578 -2.258 1 96.19 256 VAL A C 1
ATOM 2030 O O . VAL A 1 256 ? 0.224 -16.844 -3.238 1 96.19 256 VAL A O 1
ATOM 2033 N N . PHE A 1 257 ? 1.263 -18.609 -2.207 1 97.06 257 PHE A N 1
ATOM 2034 C CA . PHE A 1 257 ? 2.164 -18.891 -3.318 1 97.06 257 PHE A CA 1
ATOM 2035 C C . PHE A 1 257 ? 1.69 -20.094 -4.109 1 97.06 257 PHE A C 1
ATOM 2037 O O . PHE A 1 257 ? 1.483 -21.172 -3.543 1 97.06 257 PHE A O 1
ATOM 2044 N N . VAL A 1 258 ? 1.459 -19.984 -5.492 1 98.19 258 VAL A N 1
ATOM 2045 C CA . VAL A 1 258 ? 1.006 -21.078 -6.34 1 98.19 258 VAL A CA 1
ATOM 2046 C C . VAL A 1 258 ? 2.02 -21.328 -7.453 1 98.19 258 VAL A C 1
ATOM 2048 O O . VAL A 1 258 ? 2.438 -20.391 -8.141 1 98.19 258 VAL A O 1
ATOM 2051 N N . THR A 1 259 ? 2.473 -22.562 -7.598 1 98.56 259 THR A N 1
ATOM 2052 C CA . THR A 1 259 ? 3.352 -22.953 -8.688 1 98.56 259 THR A CA 1
ATOM 2053 C C . THR A 1 259 ? 2.711 -24.062 -9.523 1 98.56 259 THR A C 1
ATOM 2055 O O . THR A 1 259 ? 1.872 -24.812 -9.016 1 98.56 259 THR A O 1
ATOM 2058 N N . ALA A 1 260 ? 3.115 -24.125 -10.828 1 98.5 260 ALA A N 1
ATOM 2059 C CA . ALA A 1 260 ? 2.518 -25.156 -11.68 1 98.5 260 ALA A CA 1
ATOM 2060 C C . ALA A 1 260 ? 3.514 -25.656 -12.719 1 98.5 260 ALA A C 1
ATOM 2062 O O . ALA A 1 260 ? 4.512 -24.984 -13 1 98.5 260 ALA A O 1
ATOM 2063 N N . ARG A 1 261 ? 3.293 -26.828 -13.203 1 98.38 261 ARG A N 1
ATOM 2064 C CA . ARG A 1 261 ? 3.842 -27.422 -14.414 1 98.38 261 ARG A CA 1
ATOM 2065 C C . ARG A 1 261 ? 5.34 -27.672 -14.273 1 98.38 261 ARG A C 1
ATOM 2067 O O . ARG A 1 261 ? 6.113 -27.375 -15.188 1 98.38 261 ARG A O 1
ATOM 2074 N N . VAL A 1 262 ? 5.727 -28.219 -13.188 1 98.31 262 VAL A N 1
ATOM 2075 C CA . VAL A 1 262 ? 7.105 -28.688 -13.055 1 98.31 262 VAL A CA 1
ATOM 2076 C C . VAL A 1 262 ? 7.324 -29.906 -13.945 1 98.31 262 VAL A C 1
ATOM 2078 O O . VAL A 1 262 ? 8.422 -30.109 -14.477 1 98.31 262 VAL A O 1
ATOM 2081 N N . HIS A 1 263 ? 6.297 -30.75 -14.047 1 97.62 263 HIS A N 1
ATOM 2082 C CA . HIS A 1 263 ? 6.273 -31.859 -15 1 97.62 263 HIS A CA 1
ATOM 2083 C C . HIS A 1 263 ? 5.562 -31.453 -16.297 1 97.62 263 HIS A C 1
ATOM 2085 O O . HIS A 1 263 ? 4.359 -31.188 -16.281 1 97.62 263 HIS A O 1
ATOM 2091 N N . PRO A 1 264 ? 6.199 -31.547 -17.422 1 97.38 264 PRO A N 1
ATOM 2092 C CA . PRO A 1 264 ? 5.715 -31 -18.688 1 97.38 264 PRO A CA 1
ATOM 2093 C C . PRO A 1 264 ? 4.395 -31.609 -19.141 1 97.38 264 PRO A C 1
ATOM 2095 O O . PRO A 1 264 ? 3.51 -30.906 -19.625 1 97.38 264 PRO A O 1
ATOM 2098 N N . ALA A 1 265 ? 4.211 -32.875 -18.984 1 97.5 265 ALA A N 1
ATOM 2099 C CA . ALA A 1 265 ? 3.043 -33.562 -19.531 1 97.5 265 ALA A CA 1
ATOM 2100 C C . ALA A 1 265 ? 1.817 -33.344 -18.641 1 97.5 265 ALA A C 1
ATOM 2102 O O . ALA A 1 265 ? 0.697 -33.688 -19.031 1 97.5 265 ALA A O 1
ATOM 2103 N N . GLU A 1 266 ? 1.938 -32.75 -17.531 1 97.75 266 GLU A N 1
ATOM 2104 C CA . GLU A 1 266 ? 0.838 -32.594 -16.578 1 97.75 266 GLU A CA 1
ATOM 2105 C C . GLU A 1 266 ? 0.048 -31.328 -16.875 1 97.75 266 GLU A C 1
ATOM 2107 O O . GLU A 1 266 ? -0.026 -30.422 -16.031 1 97.75 266 GLU A O 1
ATOM 2112 N N . THR A 1 267 ? -0.691 -31.406 -17.984 1 98.31 267 THR A N 1
ATOM 2113 C CA . THR A 1 267 ? -1.412 -30.25 -18.5 1 98.31 267 THR A CA 1
ATOM 2114 C C . THR A 1 267 ? -2.582 -29.891 -17.578 1 98.31 267 THR A C 1
ATOM 2116 O O . THR A 1 267 ? -2.965 -28.719 -17.484 1 98.31 267 THR A O 1
ATOM 2119 N N . PRO A 1 268 ? -3.223 -30.844 -16.875 1 98.31 268 PRO A N 1
ATOM 2120 C CA . PRO A 1 268 ? -4.293 -30.453 -15.953 1 98.31 268 PRO A CA 1
ATOM 2121 C C . PRO A 1 268 ? -3.861 -29.375 -14.969 1 98.31 268 PRO A C 1
ATOM 2123 O O . PRO A 1 268 ? -4.672 -28.531 -14.586 1 98.31 268 PRO A O 1
ATOM 2126 N N . ALA A 1 269 ? -2.633 -29.391 -14.594 1 98.56 269 ALA A N 1
ATOM 2127 C CA . ALA A 1 269 ? -2.111 -28.375 -13.672 1 98.56 269 ALA A CA 1
ATOM 2128 C C . ALA A 1 269 ? -2.273 -26.969 -14.25 1 98.56 269 ALA A C 1
ATOM 2130 O O . ALA A 1 269 ? -2.607 -26.031 -13.523 1 98.56 269 ALA A O 1
ATOM 2131 N N . SER A 1 270 ? -2.004 -26.844 -15.508 1 98.44 270 SER A N 1
ATOM 2132 C CA . SER A 1 270 ? -2.133 -25.547 -16.156 1 98.44 270 SER A CA 1
ATOM 2133 C C . SER A 1 270 ? -3.586 -25.078 -16.203 1 98.44 270 SER A C 1
ATOM 2135 O O . SER A 1 270 ? -3.869 -23.891 -16.047 1 98.44 270 SER A O 1
ATOM 2137 N N . PHE A 1 271 ? -4.473 -25.984 -16.391 1 98.25 271 PHE A N 1
ATOM 2138 C CA . PHE A 1 271 ? -5.883 -25.625 -16.438 1 98.25 271 PHE A CA 1
ATOM 2139 C C . PHE A 1 271 ? -6.402 -25.297 -15.047 1 98.25 271 PHE A C 1
ATOM 2141 O O . PHE A 1 271 ? -7.27 -24.422 -14.891 1 98.25 271 PHE A O 1
ATOM 2148 N N . VAL A 1 272 ? -5.926 -26 -14.023 1 98.56 272 VAL A N 1
ATOM 2149 C CA . VAL A 1 272 ? -6.238 -25.609 -12.648 1 98.56 272 VAL A CA 1
ATOM 2150 C C . VAL A 1 272 ? -5.809 -24.156 -12.414 1 98.56 272 VAL A C 1
ATOM 2152 O O . VAL A 1 272 ? -6.57 -23.359 -11.859 1 98.56 272 VAL A O 1
ATOM 2155 N N . LEU A 1 273 ? -4.629 -23.859 -12.867 1 98.56 273 LEU A N 1
ATOM 2156 C CA . LEU A 1 273 ? -4.109 -22.516 -12.695 1 98.56 273 LEU A CA 1
ATOM 2157 C C . LEU A 1 273 ? -4.973 -21.5 -13.438 1 98.56 273 LEU A C 1
ATOM 2159 O O . LEU A 1 273 ? -5.203 -20.391 -12.938 1 98.56 273 LEU A O 1
ATOM 2163 N N . GLU A 1 274 ? -5.398 -21.844 -14.602 1 96.5 274 GLU A N 1
ATOM 2164 C CA . GLU A 1 274 ? -6.309 -20.953 -15.32 1 96.5 274 GLU A CA 1
ATOM 2165 C C . GLU A 1 274 ? -7.57 -20.672 -14.508 1 96.5 274 GLU A C 1
ATOM 2167 O O . GLU A 1 274 ? -8.102 -19.562 -14.539 1 96.5 274 GLU A O 1
ATOM 2172 N N . GLY A 1 275 ? -8.055 -21.672 -13.852 1 96.12 275 GLY A N 1
ATOM 2173 C CA . GLY A 1 275 ? -9.195 -21.484 -12.961 1 96.12 275 GLY A CA 1
ATOM 2174 C C . GLY A 1 275 ? -8.906 -20.516 -11.82 1 96.12 275 GLY A C 1
ATOM 2175 O O . GLY A 1 275 ? -9.742 -19.688 -11.477 1 96.12 275 GLY A O 1
ATOM 2176 N N . VAL A 1 276 ? -7.734 -20.641 -11.297 1 97.25 276 VAL A N 1
ATOM 2177 C CA . VAL A 1 276 ? -7.297 -19.75 -10.227 1 97.25 276 VAL A CA 1
ATOM 2178 C C . VAL A 1 276 ? -7.297 -18.297 -10.719 1 97.25 276 VAL A C 1
ATOM 2180 O O . VAL A 1 276 ? -7.895 -17.422 -10.094 1 97.25 276 VAL A O 1
ATOM 2183 N N . LEU A 1 277 ? -6.672 -18.078 -11.812 1 94.5 277 LEU A N 1
ATOM 2184 C CA . LEU A 1 277 ? -6.504 -16.734 -12.352 1 94.5 277 LEU A CA 1
ATOM 2185 C C . LEU A 1 277 ? -7.848 -16.141 -12.773 1 94.5 277 LEU A C 1
ATOM 2187 O O . LEU A 1 277 ? -8.133 -14.977 -12.484 1 94.5 277 LEU A O 1
ATOM 2191 N N . SER A 1 278 ? -8.633 -16.922 -13.391 1 90.81 278 SER A N 1
ATOM 2192 C CA . SER A 1 278 ? -9.945 -16.453 -13.82 1 90.81 278 SER A CA 1
ATOM 2193 C C . SER A 1 278 ? -10.797 -16.031 -12.633 1 90.81 278 SER A C 1
ATOM 2195 O O . SER A 1 278 ? -11.469 -14.992 -12.688 1 90.81 278 SER A O 1
ATOM 2197 N N . PHE A 1 279 ? -10.758 -16.734 -11.609 1 93.19 279 PHE A N 1
ATOM 2198 C CA . PHE A 1 279 ? -11.531 -16.422 -10.414 1 93.19 279 PHE A CA 1
ATOM 2199 C C . PHE A 1 279 ? -11.031 -15.133 -9.773 1 93.19 279 PHE A C 1
ATOM 2201 O O . PHE A 1 279 ? -11.82 -14.242 -9.461 1 93.19 279 PHE A O 1
ATOM 2208 N N . LEU A 1 280 ? -9.719 -15.023 -9.555 1 90.31 280 LEU A N 1
ATOM 2209 C CA . LEU A 1 280 ? -9.125 -13.883 -8.867 1 90.31 280 LEU A CA 1
ATOM 2210 C C . LEU A 1 280 ? -9.383 -12.586 -9.625 1 90.31 280 LEU A C 1
ATOM 2212 O O . LEU A 1 280 ? -9.531 -11.523 -9.016 1 90.31 280 LEU A O 1
ATOM 2216 N N . LEU A 1 281 ? -9.406 -12.672 -10.906 1 84.69 281 LEU A N 1
ATOM 2217 C CA . LEU A 1 281 ? -9.414 -11.477 -11.734 1 84.69 281 LEU A CA 1
ATOM 2218 C C . LEU A 1 281 ? -10.805 -11.195 -12.273 1 84.69 281 LEU A C 1
ATOM 2220 O O . LEU A 1 281 ? -10.992 -10.297 -13.094 1 84.69 281 LEU A O 1
ATOM 2224 N N . LYS A 1 282 ? -11.742 -11.984 -11.836 1 74.94 282 LYS A N 1
ATOM 2225 C CA . LYS A 1 282 ? -13.141 -11.766 -12.211 1 74.94 282 LYS A CA 1
ATOM 2226 C C . LYS A 1 282 ? -13.852 -10.883 -11.18 1 74.94 282 LYS A C 1
ATOM 2228 O O . LYS A 1 282 ? -13.305 -10.617 -10.102 1 74.94 282 LYS A O 1
ATOM 2233 N N . ASP A 1 283 ? -14.984 -10.398 -11.609 1 71.94 283 ASP A N 1
ATOM 2234 C CA . ASP A 1 283 ? -15.805 -9.602 -10.695 1 71.94 283 ASP A CA 1
ATOM 2235 C C . ASP A 1 283 ? -16.625 -10.492 -9.773 1 71.94 283 ASP A C 1
ATOM 2237 O O . ASP A 1 283 ? -17.812 -10.719 -10.023 1 71.94 283 ASP A O 1
ATOM 2241 N N . ASP A 1 284 ? -16.031 -11.141 -8.891 1 81.38 284 ASP A N 1
ATOM 2242 C CA . ASP A 1 284 ? -16.594 -11.961 -7.832 1 81.38 284 ASP A CA 1
ATOM 2243 C C . ASP A 1 284 ? -16.328 -11.359 -6.461 1 81.38 284 ASP A C 1
ATOM 2245 O O . ASP A 1 284 ? -15.18 -11.047 -6.129 1 81.38 284 ASP A O 1
ATOM 2249 N N . PRO A 1 285 ? -17.406 -11.07 -5.695 1 80.94 285 PRO A N 1
ATOM 2250 C CA . PRO A 1 285 ? -17.203 -10.445 -4.387 1 80.94 285 PRO A CA 1
ATOM 2251 C C . PRO A 1 285 ? -16.266 -11.25 -3.488 1 80.94 285 PRO A C 1
ATOM 2253 O O . PRO A 1 285 ? -15.547 -10.672 -2.666 1 80.94 285 PRO A O 1
ATOM 2256 N N . ARG A 1 286 ? -16.297 -12.531 -3.604 1 87.5 286 ARG A N 1
ATOM 22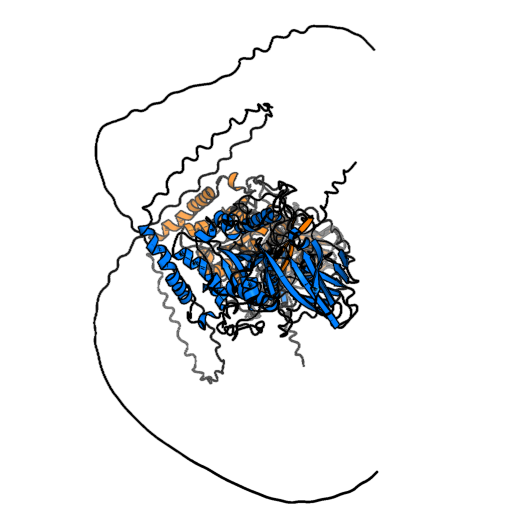57 C CA . ARG A 1 286 ? -15.383 -13.359 -2.826 1 87.5 286 ARG A CA 1
ATOM 2258 C C . ARG A 1 286 ? -13.938 -13.102 -3.232 1 87.5 286 ARG A C 1
ATOM 2260 O O . ARG A 1 286 ? -13.055 -13.031 -2.381 1 87.5 286 ARG A O 1
ATOM 2267 N N . ALA A 1 287 ? -13.727 -13.039 -4.57 1 88.75 287 ALA A N 1
ATOM 2268 C CA . ALA A 1 287 ? -12.391 -12.734 -5.078 1 88.75 287 ALA A CA 1
ATOM 2269 C C . ALA A 1 287 ? -11.906 -11.375 -4.582 1 88.75 287 ALA A C 1
ATOM 2271 O O . ALA A 1 287 ? -10.75 -11.227 -4.184 1 88.75 287 ALA A O 1
ATOM 2272 N N . HIS A 1 288 ? -12.75 -10.445 -4.547 1 80.88 288 HIS A N 1
ATOM 2273 C CA . HIS A 1 288 ? -12.406 -9.102 -4.074 1 80.88 288 HIS A CA 1
ATOM 2274 C C . HIS A 1 288 ? -11.977 -9.133 -2.611 1 80.88 288 HIS A C 1
ATOM 2276 O O . HIS A 1 288 ? -10.977 -8.516 -2.242 1 80.88 288 HIS A O 1
ATOM 2282 N N . LYS A 1 289 ? -12.773 -9.781 -1.859 1 82.62 289 LYS A N 1
ATOM 2283 C CA . LYS A 1 289 ? -12.445 -9.914 -0.444 1 82.62 289 LYS A CA 1
ATOM 2284 C C . LYS A 1 289 ? -11.102 -10.617 -0.257 1 82.62 289 LYS A C 1
ATOM 2286 O O . LYS A 1 289 ? -10.305 -10.227 0.598 1 82.62 289 LYS A O 1
ATOM 2291 N N . LEU A 1 290 ? -10.93 -11.633 -1.027 1 89.75 290 LEU A N 1
ATOM 2292 C CA . LEU A 1 290 ? -9.68 -12.383 -0.98 1 89.75 290 LEU A CA 1
ATOM 2293 C C . LEU A 1 290 ? -8.492 -11.477 -1.312 1 89.75 290 LEU A C 1
ATOM 2295 O O . LEU A 1 290 ? -7.465 -11.523 -0.632 1 89.75 290 LEU A O 1
ATOM 2299 N N . LEU A 1 291 ? -8.602 -10.648 -2.33 1 86.31 291 LEU A N 1
ATOM 2300 C CA . LEU A 1 291 ? -7.516 -9.773 -2.771 1 86.31 291 LEU A CA 1
ATOM 2301 C C . LEU A 1 291 ? -7.281 -8.648 -1.768 1 86.31 291 LEU A C 1
ATOM 2303 O O . LEU A 1 291 ? -6.199 -8.062 -1.732 1 86.31 291 LEU A O 1
ATOM 2307 N N . LYS A 1 292 ? -8.25 -8.359 -0.964 1 77.75 292 LYS A N 1
ATOM 2308 C CA . LYS A 1 292 ? -8.07 -7.395 0.118 1 77.75 292 LYS A CA 1
ATOM 2309 C C . LYS A 1 292 ? -7.195 -7.969 1.228 1 77.75 292 LYS A C 1
ATOM 2311 O O . LYS A 1 292 ? -6.426 -7.238 1.857 1 77.75 292 LYS A O 1
ATOM 2316 N N . GLU A 1 293 ? -7.25 -9.242 1.381 1 82.31 293 GLU A N 1
ATOM 2317 C CA . GLU A 1 293 ? -6.625 -9.867 2.543 1 82.31 293 GLU A CA 1
ATOM 2318 C C . GLU A 1 293 ? -5.32 -10.562 2.164 1 82.31 293 GLU A C 1
ATOM 2320 O O . GLU A 1 293 ? -4.492 -10.852 3.029 1 82.31 293 GLU A O 1
ATOM 2325 N N . CYS A 1 294 ? -5.199 -10.82 0.907 1 89.31 294 CYS A N 1
ATOM 2326 C CA . CYS A 1 294 ? -4.078 -11.664 0.502 1 89.31 294 CYS A CA 1
ATOM 2327 C C . CYS A 1 294 ? -3.295 -11.008 -0.635 1 89.31 294 CYS A C 1
ATOM 2329 O O . CYS A 1 294 ? -3.812 -10.133 -1.324 1 89.31 294 CYS A O 1
ATOM 2331 N N . VAL A 1 295 ? -2.016 -11.375 -0.703 1 89.19 295 VAL A N 1
ATOM 2332 C CA . VAL A 1 295 ? -1.182 -11.195 -1.887 1 89.19 295 VAL A CA 1
ATOM 2333 C C . VAL A 1 295 ? -0.905 -12.547 -2.537 1 89.19 295 VAL A C 1
ATOM 2335 O O . VAL A 1 295 ? -0.466 -13.484 -1.87 1 89.19 295 VAL A O 1
ATOM 2338 N N . PHE A 1 296 ? -1.199 -12.695 -3.826 1 94.06 296 PHE A N 1
ATOM 2339 C CA . PHE A 1 296 ? -0.958 -13.938 -4.551 1 94.06 296 PHE A CA 1
ATOM 2340 C C . PHE A 1 296 ? 0.311 -13.836 -5.391 1 94.06 296 PHE A C 1
ATOM 2342 O O . PHE A 1 296 ? 0.437 -12.945 -6.23 1 94.06 296 PHE A O 1
ATOM 2349 N N . LYS A 1 297 ? 1.25 -14.758 -5.078 1 95.06 297 LYS A N 1
ATOM 2350 C CA . LYS A 1 297 ? 2.436 -14.961 -5.906 1 95.06 297 LYS A CA 1
ATOM 2351 C C . LYS A 1 297 ? 2.312 -16.25 -6.727 1 95.06 297 LYS A C 1
ATOM 2353 O O . LYS A 1 297 ? 2.133 -17.328 -6.176 1 95.06 297 LYS A O 1
ATOM 2358 N N . ILE A 1 298 ? 2.43 -16.125 -8.164 1 96.88 298 ILE A N 1
ATOM 2359 C CA . ILE A 1 298 ? 2.109 -17.266 -9.016 1 96.88 298 ILE A CA 1
ATOM 2360 C C . ILE A 1 298 ? 3.221 -17.453 -10.047 1 96.88 298 ILE A C 1
ATOM 2362 O O . ILE A 1 298 ? 3.602 -16.516 -10.75 1 96.88 298 ILE A O 1
ATOM 2366 N N . ILE A 1 299 ? 3.779 -18.688 -10.078 1 97.62 299 ILE A N 1
ATOM 2367 C CA . ILE A 1 299 ? 4.648 -19.109 -11.164 1 97.62 299 ILE A CA 1
ATOM 2368 C C . ILE A 1 299 ? 3.908 -20.109 -12.047 1 97.62 299 ILE A C 1
ATOM 2370 O O . ILE A 1 299 ? 3.797 -21.297 -11.703 1 97.62 299 ILE A O 1
ATOM 2374 N N . PRO A 1 300 ? 3.488 -19.703 -13.25 1 97.75 300 PRO A N 1
ATOM 2375 C CA . PRO A 1 300 ? 2.557 -20.516 -14.031 1 97.75 300 PRO A CA 1
ATOM 2376 C C . PRO A 1 300 ? 3.221 -21.75 -14.633 1 97.75 300 PRO A C 1
ATOM 2378 O O . PRO A 1 300 ? 2.545 -22.75 -14.922 1 97.75 300 PRO A O 1
ATOM 2381 N N . MET A 1 301 ? 4.504 -21.703 -14.891 1 98.19 301 MET A N 1
ATOM 2382 C CA . MET A 1 301 ? 5.195 -22.812 -15.539 1 98.19 301 MET A CA 1
ATOM 2383 C C . MET A 1 301 ? 6.641 -22.922 -15.062 1 98.19 301 MET A C 1
ATOM 2385 O O . MET A 1 301 ? 7.461 -22.062 -15.383 1 98.19 301 MET A O 1
ATOM 2389 N N . LEU A 1 302 ? 6.98 -24 -14.398 1 98.31 302 LEU A N 1
ATOM 2390 C CA . LEU A 1 302 ? 8.289 -24.172 -13.781 1 98.31 302 LEU A CA 1
ATOM 2391 C C . LEU A 1 302 ? 9.273 -24.812 -14.758 1 98.31 302 LEU A C 1
ATOM 2393 O O . LEU A 1 302 ? 10.484 -24.688 -14.594 1 98.31 302 LEU A O 1
ATOM 2397 N N . ASN A 1 303 ? 8.727 -25.578 -15.781 1 97.94 303 ASN A N 1
ATOM 2398 C CA . ASN A 1 303 ? 9.555 -26.281 -16.75 1 97.94 303 ASN A CA 1
ATOM 2399 C C . ASN A 1 303 ? 9.156 -25.938 -18.188 1 97.94 303 ASN A C 1
ATOM 2401 O O . ASN A 1 303 ? 8.727 -26.812 -18.938 1 97.94 303 ASN A O 1
ATOM 2405 N N . PRO A 1 304 ? 9.383 -24.672 -18.562 1 96.88 304 PRO A N 1
ATOM 2406 C CA . PRO A 1 304 ? 8.984 -24.281 -19.922 1 96.88 304 PRO A CA 1
ATOM 2407 C C . PRO A 1 304 ? 9.766 -25.031 -21 1 96.88 304 PRO A C 1
ATOM 2409 O O . PRO A 1 304 ? 9.227 -25.281 -22.078 1 96.88 304 PRO A O 1
ATOM 2412 N N . ASP A 1 305 ? 11 -25.422 -20.734 1 96 305 ASP A N 1
ATOM 2413 C CA . ASP A 1 305 ? 11.82 -26.125 -21.719 1 96 305 ASP A CA 1
ATOM 2414 C C . ASP A 1 305 ? 11.242 -27.516 -22 1 96 305 ASP A C 1
ATOM 2416 O O . ASP A 1 305 ? 11.094 -27.891 -23.172 1 96 305 ASP A O 1
ATOM 2420 N N . GLY A 1 306 ? 10.961 -28.25 -20.938 1 96.81 306 GLY A N 1
ATOM 2421 C CA . GLY A 1 306 ? 10.352 -29.547 -21.125 1 96.81 306 GLY A CA 1
ATOM 2422 C C . GLY A 1 306 ? 9.031 -29.469 -21.875 1 96.81 306 GLY A C 1
ATOM 2423 O O . GLY A 1 306 ? 8.742 -30.328 -22.719 1 96.81 306 GLY A O 1
ATOM 2424 N N . VAL A 1 307 ? 8.25 -28.484 -21.578 1 97.25 307 VAL A N 1
ATOM 2425 C CA . VAL A 1 307 ? 6.961 -28.328 -22.234 1 97.25 307 VAL A CA 1
ATOM 2426 C C . VAL A 1 307 ? 7.172 -28.062 -23.734 1 97.25 307 VAL A C 1
ATOM 2428 O O . VAL A 1 307 ? 6.562 -28.719 -24.578 1 97.25 307 VAL A O 1
ATOM 2431 N N . ALA A 1 308 ? 8.055 -27.172 -24.047 1 95.12 308 ALA A N 1
ATOM 2432 C CA . ALA A 1 308 ? 8.312 -26.812 -25.438 1 95.12 308 ALA A CA 1
ATOM 2433 C C . ALA A 1 308 ? 8.867 -27.984 -26.234 1 95.12 308 ALA A C 1
ATOM 2435 O O . ALA A 1 308 ? 8.578 -28.141 -27.422 1 95.12 308 ALA A O 1
ATOM 2436 N N . ARG A 1 309 ? 9.516 -28.891 -25.594 1 94.88 309 ARG A N 1
ATOM 2437 C CA . ARG A 1 309 ? 10.18 -30 -26.25 1 94.88 309 ARG A CA 1
ATOM 2438 C C . ARG A 1 309 ? 9.273 -31.234 -26.297 1 94.88 309 ARG A C 1
ATOM 2440 O O . ARG A 1 309 ? 9.648 -32.281 -26.828 1 94.88 309 ARG A O 1
ATOM 2447 N N . GLY A 1 310 ? 8.133 -31.125 -25.672 1 96.19 310 GLY A N 1
ATOM 2448 C CA . GLY A 1 310 ? 7.215 -32.25 -25.656 1 96.19 310 GLY A CA 1
ATOM 2449 C C . GLY A 1 310 ? 7.68 -33.375 -24.734 1 96.19 310 GLY A C 1
ATOM 2450 O O . GLY A 1 310 ? 7.551 -34.562 -25.078 1 96.19 310 GLY A O 1
ATOM 2451 N N . HIS A 1 311 ? 8.266 -33.031 -23.578 1 95.44 311 HIS A N 1
ATOM 2452 C CA . HIS A 1 311 ? 8.711 -34.031 -22.594 1 95.44 311 HIS A CA 1
ATOM 2453 C C . HIS A 1 311 ? 7.559 -34.469 -21.703 1 95.44 311 HIS A C 1
ATOM 2455 O O . HIS A 1 311 ? 6.508 -33.812 -21.672 1 95.44 311 HIS A O 1
ATOM 2461 N N . TYR A 1 312 ? 7.82 -35.562 -21.031 1 94.81 312 TYR A N 1
ATOM 2462 C CA . TYR A 1 312 ? 6.844 -36.062 -20.078 1 94.81 312 TYR A CA 1
ATOM 2463 C C . TYR A 1 312 ? 7.164 -35.594 -18.656 1 94.81 312 TYR A C 1
ATOM 2465 O O . TYR A 1 312 ? 6.273 -35.125 -17.938 1 94.81 312 TYR A O 1
ATOM 2473 N N . ARG A 1 313 ? 8.461 -35.594 -18.25 1 94.5 313 ARG A N 1
ATOM 2474 C CA . ARG A 1 313 ? 8.758 -35.406 -16.844 1 94.5 313 ARG A CA 1
ATOM 2475 C C . ARG A 1 313 ? 10 -34.531 -16.656 1 94.5 313 ARG A C 1
ATOM 2477 O O . ARG A 1 313 ? 10.117 -33.812 -15.664 1 94.5 313 ARG A O 1
ATOM 2484 N N . HIS A 1 314 ? 10.891 -34.469 -17.609 1 93.38 314 HIS A N 1
ATOM 2485 C CA . HIS A 1 314 ? 12.242 -33.938 -17.375 1 93.38 314 HIS A CA 1
ATOM 2486 C C . HIS A 1 314 ? 12.469 -32.625 -18.109 1 93.38 314 HIS A C 1
ATOM 2488 O O . HIS A 1 314 ? 11.688 -32.281 -19 1 93.38 314 HIS A O 1
ATOM 2494 N N . ASP A 1 315 ? 13.539 -31.922 -17.656 1 93.5 315 ASP A N 1
ATOM 2495 C CA . ASP A 1 315 ? 13.93 -30.703 -18.344 1 93.5 315 ASP A CA 1
ATOM 2496 C C . ASP A 1 315 ? 14.93 -30.984 -19.453 1 93.5 315 ASP A C 1
ATOM 2498 O O . ASP A 1 315 ? 15.062 -32.125 -19.891 1 93.5 315 ASP A O 1
ATOM 2502 N N . SER A 1 316 ? 15.602 -29.969 -20 1 91.06 316 SER A N 1
ATOM 2503 C CA . SER A 1 316 ? 16.484 -30.109 -21.156 1 91.06 316 SER A CA 1
ATOM 2504 C C . SER A 1 316 ? 17.75 -30.875 -20.812 1 91.06 316 SER A C 1
ATOM 2506 O O . SER A 1 316 ? 18.422 -31.422 -21.688 1 91.06 316 SER A O 1
ATOM 2508 N N . LEU A 1 317 ? 18 -31.016 -19.484 1 90.12 317 LEU A N 1
ATOM 2509 C CA . LEU A 1 317 ? 19.188 -31.75 -19.047 1 90.12 317 LEU A CA 1
ATOM 2510 C C . LEU A 1 317 ? 18.812 -33.125 -18.469 1 90.12 317 LEU A C 1
ATOM 2512 O O . LEU A 1 317 ? 19.625 -33.75 -17.812 1 90.12 317 LEU A O 1
ATOM 2516 N N . GLY A 1 318 ? 17.531 -33.469 -18.641 1 90 318 GLY A N 1
ATOM 2517 C CA . GLY A 1 318 ? 17.078 -34.75 -18.172 1 90 318 GLY A CA 1
ATOM 2518 C C . GLY A 1 318 ? 16.844 -34.812 -16.672 1 90 318 GLY A C 1
ATOM 2519 O O . GLY A 1 318 ? 16.812 -35.875 -16.078 1 90 318 GLY A O 1
ATOM 2520 N N . ALA A 1 319 ? 16.672 -33.688 -16.078 1 90.88 319 ALA A N 1
ATOM 2521 C CA . ALA A 1 319 ? 16.469 -33.625 -14.633 1 90.88 319 ALA A CA 1
ATOM 2522 C C . ALA A 1 319 ? 14.977 -33.594 -14.289 1 90.88 319 ALA A C 1
ATOM 2524 O O . ALA A 1 319 ? 14.211 -32.844 -14.898 1 90.88 319 ALA A O 1
ATOM 2525 N N . ASN A 1 320 ? 14.594 -34.5 -13.367 1 94.12 320 ASN A N 1
ATOM 2526 C CA . ASN A 1 320 ? 13.297 -34.312 -12.727 1 94.12 320 ASN A CA 1
ATOM 2527 C C . ASN A 1 320 ? 13.32 -33.188 -11.719 1 94.12 320 ASN A C 1
ATOM 2529 O O . ASN A 1 320 ? 13.68 -33.375 -10.555 1 94.12 320 ASN A O 1
ATOM 2533 N N . LEU A 1 321 ? 12.875 -32.062 -12.148 1 95.69 321 LEU A N 1
ATOM 2534 C CA . LEU A 1 321 ? 13.07 -30.812 -11.406 1 95.69 321 LEU A CA 1
ATOM 2535 C C . LEU A 1 321 ? 12.406 -30.891 -10.039 1 95.69 321 LEU A C 1
ATOM 2537 O O . LEU A 1 321 ? 12.836 -30.219 -9.094 1 95.69 321 LEU A O 1
ATOM 2541 N N . ASN A 1 322 ? 11.32 -31.672 -9.844 1 96.56 322 ASN A N 1
ATOM 2542 C CA . ASN A 1 322 ? 10.625 -31.766 -8.57 1 96.56 322 ASN A CA 1
ATOM 2543 C C . ASN A 1 322 ? 11.367 -32.656 -7.59 1 96.56 322 ASN A C 1
ATOM 2545 O O . ASN A 1 322 ? 10.797 -33.125 -6.598 1 96.56 322 ASN A O 1
ATOM 2549 N N . ARG A 1 323 ? 12.633 -32.906 -7.82 1 95.88 323 ARG A N 1
ATOM 2550 C CA . ARG A 1 323 ? 13.484 -33.625 -6.887 1 95.88 323 ARG A CA 1
ATOM 2551 C C . ARG A 1 323 ? 14.711 -32.812 -6.504 1 95.88 323 ARG A C 1
ATOM 2553 O O . ARG A 1 323 ? 15.609 -33.312 -5.82 1 95.88 323 ARG A O 1
ATOM 2560 N N . HIS A 1 324 ? 14.695 -31.562 -6.867 1 95.44 324 HIS A N 1
ATOM 2561 C CA . HIS A 1 324 ? 15.945 -30.828 -6.734 1 95.44 324 HIS A CA 1
ATOM 2562 C C . HIS A 1 324 ? 15.75 -29.562 -5.895 1 95.44 324 HIS A C 1
ATOM 2564 O O . HIS A 1 324 ? 16.516 -28.609 -6.02 1 95.44 324 HIS A O 1
ATOM 2570 N N . TYR A 1 325 ? 14.836 -29.516 -4.992 1 96.81 325 TYR A N 1
ATOM 2571 C CA . TYR A 1 325 ? 14.57 -28.328 -4.199 1 96.81 325 TYR A CA 1
ATOM 2572 C C . TYR A 1 325 ? 15.516 -28.234 -3.012 1 96.81 325 TYR A C 1
ATOM 2574 O O . TYR A 1 325 ? 15.609 -27.188 -2.359 1 96.81 325 TYR A O 1
ATOM 2582 N N . ILE A 1 326 ? 16.203 -29.25 -2.67 1 94.25 326 ILE A N 1
ATOM 2583 C CA . ILE A 1 326 ? 17.078 -29.234 -1.493 1 94.25 326 ILE A CA 1
ATOM 2584 C C . ILE A 1 326 ? 18.266 -28.328 -1.748 1 94.25 326 ILE A C 1
ATOM 2586 O O . ILE A 1 326 ? 18.5 -27.375 -1.007 1 94.25 326 ILE A O 1
ATOM 2590 N N . ARG A 1 327 ? 19 -28.594 -2.883 1 92.5 327 ARG A N 1
ATOM 2591 C CA . ARG A 1 327 ? 20.156 -27.797 -3.215 1 92.5 327 ARG A CA 1
ATOM 2592 C C . ARG A 1 327 ? 20.203 -27.484 -4.707 1 92.5 327 ARG A C 1
ATOM 2594 O O . ARG A 1 327 ? 21.141 -27.875 -5.402 1 92.5 327 ARG A O 1
ATOM 2601 N N . PRO A 1 328 ? 19.234 -26.703 -5.129 1 95 328 PRO A N 1
ATOM 2602 C CA . PRO A 1 328 ? 19.281 -26.297 -6.539 1 95 328 PRO A CA 1
ATOM 2603 C C . PRO A 1 328 ? 20.359 -25.281 -6.844 1 95 328 PRO A C 1
ATOM 2605 O O . PRO A 1 328 ? 20.781 -24.531 -5.953 1 95 328 PRO A O 1
ATOM 2608 N N . THR A 1 329 ? 20.812 -25.281 -8.047 1 91.56 329 THR A N 1
ATOM 2609 C CA . THR A 1 329 ? 21.781 -24.281 -8.5 1 91.56 329 THR A CA 1
ATOM 2610 C C . THR A 1 329 ? 21.25 -23.531 -9.719 1 91.56 329 THR A C 1
ATOM 2612 O O . THR A 1 329 ? 20.438 -24.078 -10.477 1 91.56 329 THR A O 1
ATOM 2615 N N . LEU A 1 330 ? 21.703 -22.375 -9.938 1 89.12 330 LEU A N 1
ATOM 2616 C CA . LEU A 1 330 ? 21.312 -21.578 -11.094 1 89.12 330 LEU A CA 1
ATOM 2617 C C . LEU A 1 330 ? 21.781 -22.219 -12.391 1 89.12 330 LEU A C 1
ATOM 2619 O O . LEU A 1 330 ? 21.109 -22.125 -13.422 1 89.12 330 LEU A O 1
ATOM 2623 N N . ALA A 1 331 ? 22.891 -22.922 -12.375 1 89.5 331 ALA A N 1
ATOM 2624 C CA . ALA A 1 331 ? 23.5 -23.531 -13.57 1 89.5 331 ALA A CA 1
ATOM 2625 C C . ALA A 1 331 ? 22.719 -24.766 -14.016 1 89.5 331 ALA A C 1
ATOM 2627 O O . ALA A 1 331 ? 22.469 -24.953 -15.203 1 89.5 331 ALA A O 1
ATOM 2628 N N . ALA A 1 332 ? 22.266 -25.578 -13.109 1 91.94 332 ALA A N 1
ATOM 2629 C CA . ALA A 1 332 ? 21.656 -26.859 -13.445 1 91.94 332 ALA A CA 1
ATOM 2630 C C . ALA A 1 332 ? 20.125 -26.781 -13.352 1 91.94 332 ALA A C 1
ATOM 2632 O O . ALA A 1 332 ? 19.422 -27.469 -14.094 1 91.94 332 ALA A O 1
ATOM 2633 N N . HIS A 1 333 ? 19.656 -25.969 -12.414 1 94.19 333 HIS A N 1
ATOM 2634 C CA . HIS A 1 333 ? 18.219 -25.891 -12.141 1 94.19 333 HIS A CA 1
ATOM 2635 C C . HIS A 1 333 ? 17.766 -24.453 -11.945 1 94.19 333 HIS A C 1
ATOM 2637 O O . HIS A 1 333 ? 17.172 -24.109 -10.922 1 94.19 333 HIS A O 1
ATOM 2643 N N . PRO A 1 334 ? 17.859 -23.641 -12.938 1 93.56 334 PRO A N 1
ATOM 2644 C CA . PRO A 1 334 ? 17.625 -22.203 -12.727 1 93.56 334 PRO A CA 1
ATOM 2645 C C . PRO A 1 334 ? 16.188 -21.922 -12.258 1 93.56 334 PRO A C 1
ATOM 2647 O O . PRO A 1 334 ? 15.977 -21.031 -11.43 1 93.56 334 PRO A O 1
ATOM 2650 N N . THR A 1 335 ? 15.18 -22.609 -12.797 1 96.12 335 THR A N 1
ATOM 2651 C CA . THR A 1 335 ? 13.797 -22.312 -12.445 1 96.12 335 THR A CA 1
ATOM 2652 C C . THR A 1 335 ? 13.508 -22.703 -11 1 96.12 335 THR A C 1
ATOM 2654 O O . THR A 1 335 ? 12.805 -21.984 -10.289 1 96.12 335 THR A O 1
ATOM 2657 N N . ILE A 1 336 ? 14.109 -23.797 -10.531 1 97.44 336 ILE A N 1
ATOM 2658 C CA . ILE A 1 336 ? 13.898 -24.281 -9.164 1 97.44 336 ILE A CA 1
ATOM 2659 C C . ILE A 1 336 ? 14.672 -23.406 -8.188 1 97.44 336 ILE A C 1
ATOM 2661 O O . ILE A 1 336 ? 14.172 -23.062 -7.113 1 97.44 336 ILE A O 1
ATOM 2665 N N . PHE A 1 337 ? 15.93 -23.078 -8.578 1 95.38 337 PHE A N 1
ATOM 2666 C CA . PHE A 1 337 ? 16.719 -22.156 -7.773 1 95.38 337 PHE A CA 1
ATOM 2667 C C . PHE A 1 337 ? 15.953 -20.859 -7.543 1 95.38 337 PHE A C 1
ATOM 2669 O O . PHE A 1 337 ? 15.828 -20.391 -6.402 1 95.38 337 PHE A O 1
ATOM 2676 N N . ALA A 1 338 ? 15.43 -20.297 -8.555 1 94.12 338 ALA A N 1
ATOM 2677 C CA . ALA A 1 338 ? 14.719 -19.031 -8.508 1 94.12 338 ALA A CA 1
ATOM 2678 C C . ALA A 1 338 ? 13.445 -19.141 -7.688 1 94.12 338 ALA A C 1
ATOM 2680 O O . ALA A 1 338 ? 13.117 -18.25 -6.902 1 94.12 338 ALA A O 1
ATOM 2681 N N . THR A 1 339 ? 12.695 -20.203 -7.91 1 96.44 339 THR A N 1
ATOM 2682 C CA . THR A 1 339 ? 11.445 -20.422 -7.188 1 96.44 339 THR A CA 1
ATOM 2683 C C . THR A 1 339 ? 11.703 -20.531 -5.688 1 96.44 339 THR A C 1
ATOM 2685 O O . THR A 1 339 ? 11.016 -19.875 -4.891 1 96.44 339 THR A O 1
ATOM 2688 N N . LYS A 1 340 ? 12.641 -21.344 -5.344 1 94.56 340 LYS A N 1
ATOM 2689 C CA . LYS A 1 340 ? 12.992 -21.484 -3.934 1 94.56 340 LYS A CA 1
ATOM 2690 C C . LYS A 1 340 ? 13.344 -20.141 -3.314 1 94.56 340 LYS A C 1
ATOM 2692 O O . LYS A 1 340 ? 12.844 -19.781 -2.244 1 94.56 340 LYS A O 1
ATOM 2697 N N . ALA A 1 341 ? 14.133 -19.375 -3.959 1 91.38 341 ALA A N 1
ATOM 2698 C CA . ALA A 1 341 ? 14.547 -18.062 -3.473 1 91.38 341 ALA A CA 1
ATOM 2699 C C . ALA A 1 341 ? 13.344 -17.141 -3.301 1 91.38 341 ALA A C 1
ATOM 2701 O O . ALA A 1 341 ? 13.234 -16.438 -2.299 1 91.38 341 ALA A O 1
ATOM 2702 N N . ALA A 1 342 ? 12.477 -17.125 -4.254 1 91.12 342 ALA A N 1
ATOM 2703 C CA . ALA A 1 342 ? 11.312 -16.25 -4.227 1 91.12 342 ALA A CA 1
ATOM 2704 C C . ALA A 1 342 ? 10.383 -16.609 -3.07 1 91.12 342 ALA A C 1
ATOM 2706 O O . ALA A 1 342 ? 9.883 -15.727 -2.365 1 91.12 342 ALA A O 1
ATOM 2707 N N . VAL A 1 343 ? 10.141 -17.891 -2.932 1 93.5 343 VAL A N 1
ATOM 2708 C CA . VAL A 1 343 ? 9.258 -18.359 -1.865 1 93.5 343 VAL A CA 1
ATOM 2709 C C . VAL A 1 343 ? 9.844 -17.969 -0.508 1 93.5 343 VAL A C 1
ATOM 2711 O O . VAL A 1 343 ? 9.148 -17.406 0.342 1 93.5 343 VAL A O 1
ATOM 2714 N N . LEU A 1 344 ? 11.078 -18.219 -0.318 1 88.31 344 LEU A N 1
ATOM 2715 C CA . LEU A 1 344 ? 11.711 -17.938 0.965 1 88.31 344 LEU A CA 1
ATOM 2716 C C . LEU A 1 344 ? 11.789 -16.438 1.228 1 88.31 344 LEU A C 1
ATOM 2718 O O . LEU A 1 344 ? 11.695 -16 2.375 1 88.31 344 LEU A O 1
ATOM 2722 N N . ALA A 1 345 ? 11.953 -15.648 0.204 1 85.12 345 ALA A N 1
ATOM 2723 C CA . ALA A 1 345 ? 11.984 -14.195 0.353 1 85.12 345 ALA A CA 1
ATOM 2724 C C . ALA A 1 345 ? 10.664 -13.672 0.915 1 85.12 345 ALA A C 1
ATOM 2726 O O . ALA A 1 345 ? 10.648 -12.68 1.647 1 85.12 345 ALA A O 1
ATOM 2727 N N . THR A 1 346 ? 9.578 -14.258 0.583 1 85.25 346 THR A N 1
ATOM 2728 C CA . THR A 1 346 ? 8.258 -13.828 1.033 1 85.25 346 THR A CA 1
ATOM 2729 C C . THR A 1 346 ? 8.102 -14.062 2.533 1 85.25 346 THR A C 1
ATOM 2731 O O . THR A 1 346 ? 7.258 -13.438 3.178 1 85.25 346 THR A O 1
ATOM 2734 N N . CYS A 1 347 ? 8.859 -14.969 3.045 1 78.62 347 CYS A N 1
ATOM 2735 C CA . CYS A 1 347 ? 8.766 -15.281 4.465 1 78.62 347 CYS A CA 1
ATOM 2736 C C . CYS A 1 347 ? 9.289 -14.133 5.316 1 78.62 347 CYS A C 1
ATOM 2738 O O . CYS A 1 347 ? 8.961 -14.031 6.5 1 78.62 347 CYS A O 1
ATOM 2740 N N . HIS A 1 348 ? 10.008 -13.258 4.766 1 66.88 348 HIS A N 1
ATOM 2741 C CA . HIS A 1 348 ? 10.672 -12.203 5.531 1 66.88 348 HIS A CA 1
ATOM 2742 C C . HIS A 1 348 ? 10.039 -10.844 5.273 1 66.88 348 HIS A C 1
ATOM 2744 O O . HIS A 1 348 ? 10.586 -9.812 5.668 1 66.88 348 HIS A O 1
ATOM 2750 N N . THR A 1 349 ? 8.953 -10.844 4.637 1 64.62 349 THR A N 1
ATOM 2751 C CA . THR A 1 349 ? 8.266 -9.594 4.336 1 64.62 349 THR A CA 1
ATOM 2752 C C . THR A 1 349 ? 7.23 -9.281 5.414 1 64.62 349 THR A C 1
ATOM 2754 O O . THR A 1 349 ? 7.016 -10.078 6.328 1 64.62 349 THR A O 1
ATOM 2757 N N . HIS A 1 350 ? 6.648 -8.047 5.238 1 62.69 350 HIS A N 1
ATOM 2758 C CA . HIS A 1 350 ? 5.586 -7.645 6.152 1 62.69 350 HIS A CA 1
ATOM 2759 C C . HIS A 1 350 ? 4.328 -8.484 5.945 1 62.69 350 HIS A C 1
ATOM 2761 O O . HIS A 1 350 ? 3.486 -8.578 6.84 1 62.69 350 HIS A O 1
ATOM 2767 N N . SER A 1 351 ? 4.258 -8.828 4.742 1 67.06 351 SER A N 1
ATOM 2768 C CA . SER A 1 351 ? 3.266 -9.859 4.438 1 67.06 351 SER A CA 1
ATOM 2769 C C . SER A 1 351 ? 3.875 -11.25 4.508 1 67.06 351 SER A C 1
ATOM 2771 O O . SER A 1 351 ? 4.906 -11.516 3.887 1 67.06 351 SER A O 1
ATOM 2773 N N . LYS A 1 352 ? 3.318 -12.109 5.324 1 78.62 352 LYS A N 1
ATOM 2774 C CA . LYS A 1 352 ? 3.959 -13.391 5.59 1 78.62 352 LYS A CA 1
ATOM 2775 C C . LYS A 1 352 ? 3.338 -14.5 4.742 1 78.62 352 LYS A C 1
ATOM 2777 O O . LYS A 1 352 ? 2.121 -14.531 4.547 1 78.62 352 LYS A O 1
ATOM 2782 N N . LEU A 1 353 ? 4.266 -15.352 4.305 1 90 353 LEU A N 1
ATOM 2783 C CA . LEU A 1 353 ? 3.834 -16.547 3.58 1 90 353 LEU A CA 1
ATOM 2784 C C . LEU A 1 353 ? 2.959 -17.422 4.461 1 90 353 LEU A C 1
ATOM 2786 O O . LEU A 1 353 ? 3.342 -17.766 5.586 1 90 353 LEU A O 1
ATOM 2790 N N . ALA A 1 354 ? 1.795 -17.672 3.924 1 92.81 354 ALA A N 1
ATOM 2791 C CA . ALA A 1 354 ? 0.868 -18.5 4.695 1 92.81 354 ALA A CA 1
ATOM 2792 C C . ALA A 1 354 ? 0.725 -19.891 4.074 1 92.81 354 ALA A C 1
ATOM 2794 O O . ALA A 1 354 ? 0.625 -20.891 4.793 1 92.81 354 ALA A O 1
ATOM 2795 N N . LEU A 1 355 ? 0.737 -19.953 2.727 1 95.62 355 LEU A N 1
ATOM 2796 C CA . LEU A 1 355 ? 0.387 -21.156 2 1 95.62 355 LEU A CA 1
ATOM 2797 C C . LEU A 1 355 ? 1.137 -21.234 0.675 1 95.62 355 LEU A C 1
ATOM 2799 O O . LEU A 1 355 ? 1.266 -20.234 -0.03 1 95.62 355 LEU A O 1
ATOM 2803 N N . HIS A 1 356 ? 1.676 -22.453 0.394 1 97.62 356 HIS A N 1
ATOM 2804 C CA . HIS A 1 356 ? 2.215 -22.781 -0.92 1 97.62 356 HIS A CA 1
ATOM 2805 C C . HIS A 1 356 ? 1.564 -24.047 -1.483 1 97.62 356 HIS A C 1
ATOM 2807 O O . HIS A 1 356 ? 1.497 -25.078 -0.803 1 97.62 356 HIS A O 1
ATOM 2813 N N . VAL A 1 357 ? 1.053 -24 -2.688 1 98.62 357 VAL A N 1
ATOM 2814 C CA . VAL A 1 357 ? 0.476 -25.156 -3.357 1 98.62 357 VAL A CA 1
ATOM 2815 C C . VAL A 1 357 ? 1.128 -25.344 -4.727 1 98.62 357 VAL A C 1
ATOM 2817 O O . VAL A 1 357 ? 1.106 -24.438 -5.559 1 98.62 357 VAL A O 1
ATOM 2820 N N . ASP A 1 358 ? 1.694 -26.516 -4.941 1 98.69 358 ASP A N 1
ATOM 2821 C CA . ASP A 1 358 ? 2.232 -26.906 -6.242 1 98.69 358 ASP A CA 1
ATOM 2822 C C . ASP A 1 358 ? 1.237 -27.766 -7.016 1 98.69 358 ASP A C 1
ATOM 2824 O O . ASP A 1 358 ? 0.803 -28.812 -6.527 1 98.69 358 ASP A O 1
ATOM 2828 N N . LEU A 1 359 ? 0.902 -27.406 -8.258 1 98.81 359 LEU A N 1
ATOM 2829 C CA . LEU A 1 359 ? -0.152 -28.078 -9.016 1 98.81 359 LEU A CA 1
ATOM 2830 C C . LEU A 1 359 ? 0.425 -29.156 -9.914 1 98.81 359 LEU A C 1
ATOM 2832 O O . LEU A 1 359 ? 1.387 -28.922 -10.648 1 98.81 359 LEU A O 1
ATOM 2836 N N . HIS A 1 360 ? -0.152 -30.359 -9.805 1 98.56 360 HIS A N 1
ATOM 2837 C CA . HIS A 1 360 ? 0.288 -31.547 -10.547 1 98.56 360 HIS A CA 1
ATOM 2838 C C . HIS A 1 360 ? -0.9 -32.312 -11.133 1 98.56 360 HIS A C 1
ATOM 2840 O O . HIS A 1 360 ? -2.041 -31.844 -11.039 1 98.56 360 HIS A O 1
ATOM 2846 N N . ALA A 1 361 ? -0.567 -33.375 -11.898 1 97.75 361 ALA A N 1
ATOM 2847 C CA . ALA A 1 361 ? -1.546 -34.375 -12.352 1 97.75 361 ALA A CA 1
ATOM 2848 C C . ALA A 1 361 ? -1.111 -35.781 -11.984 1 97.75 361 ALA A C 1
ATOM 2850 O O . ALA A 1 361 ? 0.047 -36 -11.633 1 97.75 361 ALA A O 1
ATOM 2851 N N . HIS A 1 362 ? -2.09 -36.688 -12.062 1 94.69 362 HIS A N 1
ATOM 2852 C CA . HIS A 1 362 ? -1.847 -38.062 -11.68 1 94.69 362 HIS A CA 1
ATOM 2853 C C . HIS A 1 362 ? -2.457 -39.031 -12.688 1 94.69 362 HIS A C 1
ATOM 2855 O O . HIS A 1 362 ? -3.566 -38.812 -13.18 1 94.69 362 HIS A O 1
ATOM 2861 N N . ALA A 1 363 ? -1.771 -40.125 -12.969 1 91.69 363 ALA A N 1
ATOM 2862 C CA . ALA A 1 363 ? -2.238 -41.062 -13.977 1 91.69 363 ALA A CA 1
ATOM 2863 C C . ALA A 1 363 ? -2.977 -42.25 -13.32 1 91.69 363 ALA A C 1
ATOM 2865 O O . ALA A 1 363 ? -4.02 -42.688 -13.82 1 91.69 363 ALA A O 1
ATOM 2866 N N . ALA A 1 364 ? -2.521 -42.719 -12.242 1 86.81 364 ALA A N 1
ATOM 2867 C CA . ALA A 1 364 ? -2.986 -44 -11.68 1 86.81 364 ALA A CA 1
ATOM 2868 C C . ALA A 1 364 ? -4.211 -43.781 -10.797 1 86.81 364 ALA A C 1
ATOM 2870 O O . ALA A 1 364 ? -5.227 -44.469 -10.953 1 86.81 364 ALA A O 1
ATOM 2871 N N . LYS A 1 365 ? -4.105 -42.844 -9.945 1 91.75 365 LYS A N 1
ATOM 2872 C CA . LYS A 1 365 ? -5.172 -42.625 -8.977 1 91.75 365 LYS A CA 1
ATOM 2873 C C . LYS A 1 365 ? -6.227 -41.656 -9.516 1 91.75 365 LYS A C 1
ATOM 2875 O O . LYS A 1 365 ? -5.906 -40.531 -9.906 1 91.75 365 LYS A O 1
ATOM 2880 N N . ARG A 1 366 ? -7.543 -42.125 -9.469 1 94.44 366 ARG A N 1
ATOM 2881 C CA . ARG A 1 366 ? -8.648 -41.281 -9.945 1 94.44 366 ARG A CA 1
ATOM 2882 C C . ARG A 1 366 ? -8.953 -40.156 -8.961 1 94.44 366 ARG A C 1
ATOM 2884 O O . ARG A 1 366 ? -8.633 -40.25 -7.777 1 94.44 366 ARG A O 1
ATOM 2891 N N . GLY A 1 367 ? -9.555 -39.031 -9.562 1 94.62 367 GLY A N 1
ATOM 2892 C CA . GLY A 1 367 ? -9.969 -37.906 -8.727 1 94.62 367 GLY A CA 1
ATOM 2893 C C . GLY A 1 367 ? -8.898 -36.844 -8.562 1 94.62 367 GLY A C 1
ATOM 2894 O O . GLY A 1 367 ? -7.883 -36.875 -9.266 1 94.62 367 GLY A O 1
ATOM 2895 N N . CYS A 1 368 ? -9.188 -35.844 -7.805 1 97.19 368 CYS A N 1
ATOM 2896 C CA . CYS A 1 368 ? -8.266 -34.812 -7.402 1 97.19 368 CYS A CA 1
ATOM 2897 C C . CYS A 1 368 ? -8.031 -34.812 -5.895 1 97.19 368 CYS A C 1
ATOM 2899 O O . CYS A 1 368 ? -8.984 -34.969 -5.121 1 97.19 368 CYS A O 1
ATOM 2901 N N . PHE A 1 369 ? -6.781 -34.719 -5.453 1 97.94 369 PHE A N 1
ATOM 2902 C CA . PHE A 1 369 ? -6.438 -34.812 -4.043 1 97.94 369 PHE A CA 1
ATOM 2903 C C . PHE A 1 369 ? -5.117 -34.125 -3.754 1 97.94 369 PHE A C 1
ATOM 2905 O O . PHE A 1 369 ? -4.465 -33.625 -4.672 1 97.94 369 PHE A O 1
ATOM 2912 N N . ILE A 1 370 ? -4.742 -34.062 -2.396 1 98.12 370 ILE A N 1
ATOM 2913 C CA . ILE A 1 370 ? -3.539 -33.344 -2.004 1 98.12 370 ILE A CA 1
ATOM 2914 C C . ILE A 1 370 ? -2.588 -34.281 -1.261 1 98.12 370 ILE A C 1
ATOM 2916 O O . ILE A 1 370 ? -3.027 -35.125 -0.486 1 98.12 370 ILE A O 1
ATOM 2920 N N . TYR A 1 371 ? -1.252 -34.125 -1.613 1 98.06 371 TYR A N 1
ATOM 2921 C CA . TYR A 1 371 ? -0.199 -34.625 -0.727 1 98.06 371 TYR A CA 1
ATOM 2922 C C . TYR A 1 371 ? 0.267 -33.5 0.217 1 98.06 371 TYR A C 1
ATOM 2924 O O . TYR A 1 371 ? 0.57 -32.406 -0.219 1 98.06 371 TYR A O 1
ATOM 2932 N N . GLY A 1 372 ? 0.248 -33.781 1.562 1 97.81 372 GLY A N 1
ATOM 2933 C CA . GLY A 1 372 ? 0.793 -32.906 2.578 1 97.81 372 GLY A CA 1
ATOM 2934 C C . GLY A 1 372 ? 1.964 -33.5 3.33 1 97.81 372 GLY A C 1
ATOM 2935 O O . GLY A 1 372 ? 2.633 -34.406 2.826 1 97.81 372 GLY A O 1
ATOM 2936 N N . ASN A 1 373 ? 2.287 -32.875 4.457 1 97.25 373 ASN A N 1
ATOM 2937 C CA . ASN A 1 373 ? 3.43 -33.312 5.246 1 97.25 373 ASN A CA 1
ATOM 2938 C C . ASN A 1 373 ? 2.998 -33.844 6.617 1 97.25 373 ASN A C 1
ATOM 2940 O O . ASN A 1 373 ? 1.908 -33.5 7.094 1 97.25 373 ASN A O 1
ATOM 2944 N N . ARG A 1 374 ? 3.871 -34.625 7.148 1 95.5 374 ARG A N 1
ATOM 2945 C CA . ARG A 1 374 ? 3.674 -35.125 8.516 1 95.5 374 ARG A CA 1
ATOM 2946 C C . ARG A 1 374 ? 4.242 -34.125 9.531 1 95.5 374 ARG A C 1
ATOM 2948 O O . ARG A 1 374 ? 5.352 -33.625 9.352 1 95.5 374 ARG A O 1
ATOM 2955 N N . TYR A 1 375 ? 3.418 -33.812 10.586 1 93.94 375 TYR A N 1
ATOM 2956 C CA . TYR A 1 375 ? 3.852 -32.969 11.672 1 93.94 375 TYR A CA 1
ATOM 2957 C C . TYR A 1 375 ? 4.062 -33.75 12.953 1 93.94 375 TYR A C 1
ATOM 2959 O O . TYR A 1 375 ? 3.58 -34.875 13.086 1 93.94 375 TYR A O 1
ATOM 2967 N N . ASP A 1 376 ? 4.711 -33.125 13.945 1 89.38 376 ASP A N 1
ATOM 2968 C CA . ASP A 1 376 ? 5.172 -33.844 15.133 1 89.38 376 ASP A CA 1
ATOM 2969 C C . ASP A 1 376 ? 4.039 -34.031 16.141 1 89.38 376 ASP A C 1
ATOM 2971 O O . ASP A 1 376 ? 4.02 -35 16.891 1 89.38 376 ASP A O 1
ATOM 2975 N N . THR A 1 377 ? 3.107 -33.062 16.203 1 91.31 377 THR A N 1
ATOM 2976 C CA . THR A 1 377 ? 2.047 -33.125 17.203 1 91.31 377 THR A CA 1
ATOM 2977 C C . THR A 1 377 ? 0.68 -33.219 16.531 1 91.31 377 THR A C 1
ATOM 2979 O O . THR A 1 377 ? 0.499 -32.781 15.398 1 91.31 377 THR A O 1
ATOM 2982 N N . MET A 1 378 ? -0.232 -33.812 17.266 1 91.06 378 MET A N 1
ATOM 2983 C CA . MET A 1 378 ? -1.583 -34.031 16.766 1 91.06 378 MET A CA 1
ATOM 2984 C C . MET A 1 378 ? -2.271 -32.688 16.453 1 91.06 378 MET A C 1
ATOM 2986 O O . MET A 1 378 ? -2.885 -32.531 15.398 1 91.06 378 MET A O 1
ATOM 2990 N N . PRO A 1 379 ? -2.145 -31.672 17.297 1 89.06 379 PRO A N 1
ATOM 2991 C CA . PRO A 1 379 ? -2.791 -30.391 16.969 1 89.06 379 PRO A CA 1
ATOM 2992 C C . PRO A 1 379 ? -2.223 -29.75 15.695 1 89.06 379 PRO A C 1
ATOM 2994 O O . PRO A 1 379 ? -2.973 -29.203 14.891 1 89.06 379 PRO A O 1
ATOM 2997 N N . GLU A 1 380 ? -0.941 -29.891 15.5 1 91.81 380 GLU A N 1
ATOM 2998 C CA . GLU A 1 380 ? -0.314 -29.312 14.312 1 91.81 380 GLU A CA 1
ATOM 2999 C C . GLU A 1 380 ? -0.728 -30.078 13.055 1 91.81 380 GLU A C 1
ATOM 3001 O O . GLU A 1 380 ? -0.948 -29.469 12 1 91.81 380 GLU A O 1
ATOM 3006 N N . GLN A 1 381 ? -0.765 -31.375 13.172 1 95.31 381 GLN A N 1
ATOM 3007 C CA . GLN A 1 381 ? -1.197 -32.188 12.047 1 95.31 381 GLN A CA 1
ATOM 3008 C C . GLN A 1 381 ? -2.639 -31.891 11.656 1 95.31 381 GLN A C 1
ATOM 3010 O O . GLN A 1 381 ? -2.963 -31.797 10.477 1 95.31 381 GLN A O 1
ATOM 3015 N N . ALA A 1 382 ? -3.424 -31.766 12.68 1 94.62 382 ALA A N 1
ATOM 3016 C CA . ALA A 1 382 ? -4.82 -31.438 12.422 1 94.62 382 ALA A CA 1
ATOM 3017 C C . ALA A 1 382 ? -4.941 -30.062 11.75 1 94.62 382 ALA A C 1
ATOM 3019 O O . ALA A 1 382 ?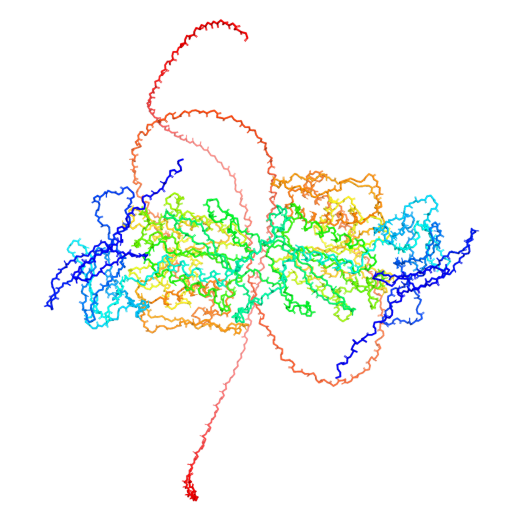 -5.699 -29.906 10.789 1 94.62 382 ALA A O 1
ATOM 3020 N N . ALA A 1 383 ? -4.188 -29.141 12.25 1 94.06 383 ALA A N 1
ATOM 3021 C CA . ALA A 1 383 ? -4.207 -27.797 11.672 1 94.06 383 ALA A CA 1
ATOM 3022 C C . ALA A 1 383 ? -3.793 -27.828 10.203 1 94.06 383 ALA A C 1
ATOM 3024 O O . ALA A 1 383 ? -4.359 -27.109 9.375 1 94.06 383 ALA A O 1
ATOM 3025 N N . SER A 1 384 ? -2.859 -28.688 9.828 1 96.5 384 SER A N 1
ATOM 3026 C CA . SER A 1 384 ? -2.342 -28.75 8.469 1 96.5 384 SER A CA 1
ATOM 3027 C C . SER A 1 384 ? -3.373 -29.359 7.516 1 96.5 384 SER A C 1
ATOM 3029 O O . SER A 1 384 ? -3.256 -29.219 6.297 1 96.5 384 SER A O 1
ATOM 3031 N N . GLN A 1 385 ? -4.398 -29.984 8.008 1 97.75 385 GLN A N 1
ATOM 3032 C CA . GLN A 1 385 ? -5.363 -30.656 7.156 1 97.75 385 GLN A CA 1
ATOM 3033 C C . GLN A 1 385 ? -6.629 -29.828 6.98 1 97.75 385 GLN A C 1
ATOM 3035 O O . GLN A 1 385 ? -7.516 -30.188 6.203 1 97.75 385 GLN A O 1
ATOM 3040 N N . VAL A 1 386 ? -6.688 -28.719 7.688 1 96.81 386 VAL A N 1
ATOM 3041 C CA . VAL A 1 386 ? -7.879 -27.875 7.629 1 96.81 386 VAL A CA 1
ATOM 3042 C C . VAL A 1 386 ? -8.078 -27.359 6.203 1 96.81 386 VAL A C 1
ATOM 3044 O O . VAL A 1 386 ? -9.156 -27.516 5.625 1 96.81 386 VAL A O 1
ATOM 3047 N N . TYR A 1 387 ? -7.078 -26.812 5.594 1 97.62 387 TYR A N 1
ATOM 3048 C CA . TYR A 1 387 ? -7.203 -26.219 4.27 1 97.62 387 TYR A CA 1
ATOM 3049 C C . TYR A 1 387 ? -7.629 -27.266 3.244 1 97.62 387 TYR A C 1
ATOM 3051 O O . TYR A 1 387 ? -8.586 -27.062 2.492 1 97.62 387 TYR A O 1
ATOM 3059 N N . PRO A 1 388 ? -6.98 -28.422 3.135 1 98.31 388 PRO A N 1
ATOM 3060 C CA . PRO A 1 388 ? -7.422 -29.438 2.176 1 98.31 388 PRO A CA 1
ATOM 3061 C C . PRO A 1 388 ? -8.883 -29.844 2.371 1 98.31 388 PRO A C 1
ATOM 3063 O O . PRO A 1 388 ? -9.609 -30.047 1.394 1 98.31 388 PRO A O 1
ATOM 3066 N N . LYS A 1 389 ? -9.25 -29.969 3.572 1 97.44 389 LYS A N 1
ATOM 3067 C CA . LYS A 1 389 ? -10.641 -30.328 3.812 1 97.44 389 LYS A CA 1
ATOM 3068 C C . LYS A 1 389 ? -11.586 -29.25 3.305 1 97.44 389 LYS A C 1
ATOM 3070 O O . LYS A 1 389 ? -12.664 -29.547 2.777 1 97.44 389 LYS A O 1
ATOM 3075 N N . LEU A 1 390 ? -11.203 -28.031 3.518 1 97.62 390 LEU A N 1
ATOM 3076 C CA . LEU A 1 390 ? -12.008 -26.922 3.027 1 97.62 390 LEU A CA 1
ATOM 3077 C C . LEU A 1 390 ? -12.07 -26.922 1.503 1 97.62 390 LEU A C 1
ATOM 3079 O O . LEU A 1 390 ? -13.086 -26.547 0.919 1 97.62 390 LEU A O 1
ATOM 3083 N N . VAL A 1 391 ? -11.016 -27.312 0.769 1 97.69 391 VAL A N 1
ATOM 3084 C CA . VAL A 1 391 ? -11.062 -27.453 -0.684 1 97.69 391 VAL A CA 1
ATOM 3085 C C . VAL A 1 391 ? -12.141 -28.453 -1.076 1 97.69 391 VAL A C 1
ATOM 3087 O O . VAL A 1 391 ? -12.906 -28.219 -2.018 1 97.69 391 VAL A O 1
ATOM 3090 N N . GLY A 1 392 ? -12.258 -29.453 -0.321 1 95.56 392 GLY A N 1
ATOM 3091 C CA . GLY A 1 392 ? -13.266 -30.469 -0.572 1 95.56 392 GLY A CA 1
ATOM 3092 C C . GLY A 1 392 ? -14.688 -29.953 -0.411 1 95.56 392 GLY A C 1
ATOM 3093 O O . GLY A 1 392 ? -15.609 -30.469 -1.041 1 95.56 392 GLY A O 1
ATOM 3094 N N . LEU A 1 393 ? -14.82 -28.969 0.367 1 94.56 393 LEU A N 1
ATOM 3095 C CA . LEU A 1 393 ? -16.125 -28.359 0.578 1 94.56 393 LEU A CA 1
ATOM 3096 C C . LEU A 1 393 ? -16.469 -27.375 -0.536 1 94.56 393 LEU A C 1
ATOM 3098 O O . LEU A 1 393 ? -17.609 -26.953 -0.666 1 94.56 393 LEU A O 1
ATOM 3102 N N . ASN A 1 394 ? -15.445 -27.062 -1.296 1 95.06 394 ASN A N 1
ATOM 3103 C CA . ASN A 1 394 ? -15.68 -25.984 -2.25 1 95.06 394 ASN A CA 1
ATOM 3104 C C . ASN A 1 394 ? -15.469 -26.453 -3.688 1 95.06 394 ASN A C 1
ATOM 3106 O O . ASN A 1 394 ? -15.508 -25.641 -4.621 1 95.06 394 ASN A O 1
ATOM 3110 N N . SER A 1 395 ? -15.188 -27.703 -3.979 1 94.31 395 SER A N 1
ATOM 3111 C CA . SER A 1 395 ? -15.094 -28.281 -5.312 1 94.31 395 SER A CA 1
ATOM 3112 C C . SER A 1 395 ? -15.648 -29.703 -5.336 1 94.31 395 SER A C 1
ATOM 3114 O O . SER A 1 395 ? -15.18 -30.562 -4.586 1 94.31 395 SER A O 1
ATOM 3116 N N . VAL A 1 396 ? -16.5 -30 -6.277 1 93.31 396 VAL A N 1
ATOM 3117 C CA . VAL A 1 396 ? -17.125 -31.312 -6.391 1 93.31 396 VAL A CA 1
ATOM 3118 C C . VAL A 1 396 ? -16.109 -32.312 -6.93 1 93.31 396 VAL A C 1
ATOM 3120 O O . VAL A 1 396 ? -16.344 -33.531 -6.852 1 93.31 396 VAL A O 1
ATOM 3123 N N . HIS A 1 397 ? -14.992 -31.906 -7.445 1 94.62 397 HIS A N 1
ATOM 3124 C CA . HIS A 1 397 ? -14.023 -32.781 -8.07 1 94.62 397 HIS A CA 1
ATOM 3125 C C . HIS A 1 397 ? -12.922 -33.188 -7.094 1 94.62 397 HIS A C 1
ATOM 3127 O O . HIS A 1 397 ? -12.125 -34.094 -7.375 1 94.62 397 HIS A O 1
ATOM 3133 N N . PHE A 1 398 ? -12.844 -32.531 -5.906 1 95.94 398 PHE A N 1
ATOM 3134 C CA . PHE A 1 398 ? -11.766 -32.781 -4.949 1 95.94 398 PHE A CA 1
ATOM 3135 C C . PHE A 1 398 ? -12.195 -33.781 -3.889 1 95.94 398 PHE A C 1
ATOM 3137 O O . PHE A 1 398 ? -13.266 -33.656 -3.301 1 95.94 398 PHE A O 1
ATOM 3144 N N . GLU A 1 399 ? -11.32 -34.688 -3.645 1 94.44 399 GLU A N 1
ATOM 3145 C CA . GLU A 1 399 ? -11.633 -35.781 -2.723 1 94.44 399 GLU A CA 1
ATOM 3146 C C . GLU A 1 399 ? -10.672 -35.781 -1.538 1 94.44 399 GLU A C 1
ATOM 3148 O O . GLU A 1 399 ? -9.594 -36.375 -1.609 1 94.44 399 GLU A O 1
ATOM 3153 N N . TYR A 1 400 ? -11.156 -35.375 -0.403 1 95.38 400 TYR A N 1
ATOM 3154 C CA . TYR A 1 400 ? -10.328 -35.219 0.785 1 95.38 400 TYR A CA 1
ATOM 3155 C C . TYR A 1 400 ? -9.883 -36.562 1.316 1 95.38 400 TYR A C 1
ATOM 3157 O O . TYR A 1 400 ? -8.766 -36.719 1.819 1 95.38 400 TYR A O 1
ATOM 3165 N N . ASP A 1 401 ? -10.703 -37.531 1.201 1 93.69 401 ASP A N 1
ATOM 3166 C CA . ASP A 1 401 ? -10.414 -38.844 1.77 1 93.69 401 ASP A CA 1
ATOM 3167 C C . ASP A 1 401 ? -9.266 -39.5 1.034 1 93.69 401 ASP A C 1
ATOM 3169 O O . ASP A 1 401 ? -8.703 -40.5 1.518 1 93.69 401 ASP A O 1
ATOM 3173 N N . GLN A 1 402 ? -8.875 -38.969 -0.096 1 95.69 402 GLN A N 1
ATOM 3174 C CA . GLN A 1 402 ? -7.781 -39.531 -0.875 1 95.69 402 GLN A CA 1
ATOM 3175 C C . GLN A 1 402 ? -6.461 -38.844 -0.559 1 95.69 402 GLN A C 1
ATOM 3177 O O . GLN A 1 402 ? -5.41 -39.219 -1.068 1 95.69 402 GLN A O 1
ATOM 3182 N N . CYS A 1 403 ? -6.512 -37.844 0.275 1 97.38 403 CYS A N 1
ATOM 3183 C CA . CYS A 1 403 ? -5.305 -37.094 0.599 1 97.38 403 CYS A CA 1
ATOM 3184 C C . CYS A 1 403 ? -4.352 -37.906 1.446 1 97.38 403 CYS A C 1
ATOM 3186 O O . CYS A 1 403 ? -4.777 -38.844 2.137 1 97.38 403 CYS A O 1
ATOM 3188 N N . ASN A 1 404 ? -3.059 -37.625 1.291 1 97.25 404 ASN A N 1
ATOM 3189 C CA . ASN A 1 404 ? -2.016 -38.375 2.006 1 97.25 404 ASN A CA 1
ATOM 3190 C C . ASN A 1 404 ? -1.058 -37.406 2.719 1 97.25 404 ASN A C 1
ATOM 3192 O O . ASN A 1 404 ? -0.422 -36.562 2.082 1 97.25 404 ASN A O 1
ATOM 3196 N N . PHE A 1 405 ? -0.922 -37.531 4.09 1 96.94 405 PHE A N 1
ATOM 3197 C CA . PHE A 1 405 ? -0.088 -36.688 4.91 1 96.94 405 PHE A CA 1
ATOM 3198 C C . PHE A 1 405 ? 0.972 -37.469 5.648 1 96.94 405 PHE A C 1
ATOM 3200 O O . PHE A 1 405 ? 1.53 -37.031 6.645 1 96.94 405 PHE A O 1
ATOM 3207 N N . SER A 1 406 ? 1.331 -38.656 5.148 1 94.5 406 SER A N 1
ATOM 3208 C CA . SER A 1 406 ? 2.186 -39.594 5.875 1 94.5 406 SER A CA 1
ATOM 3209 C C . SER A 1 406 ? 3.66 -39.25 5.691 1 94.5 406 SER A C 1
ATOM 3211 O O . SER A 1 406 ? 4.051 -38.688 4.66 1 94.5 406 SER A O 1
ATOM 3213 N N . GLU A 1 407 ? 4.422 -39.625 6.641 1 93.19 407 GLU A N 1
ATOM 3214 C CA . GLU A 1 407 ? 5.871 -39.5 6.566 1 93.19 407 GLU A CA 1
ATOM 3215 C C . GLU A 1 407 ? 6.461 -40.375 5.477 1 93.19 407 GLU A C 1
ATOM 3217 O O . GLU A 1 407 ? 7.43 -40 4.812 1 93.19 407 GLU A O 1
ATOM 3222 N N . LEU A 1 408 ? 5.926 -41.5 5.352 1 91.81 408 LEU A N 1
ATOM 3223 C CA . LEU A 1 408 ? 6.375 -42.438 4.328 1 91.81 408 LEU A CA 1
ATOM 3224 C C . LEU A 1 408 ? 6.359 -41.781 2.949 1 91.81 408 LEU A C 1
ATOM 3226 O O . LEU A 1 408 ? 7.301 -41.938 2.172 1 91.81 408 LEU A O 1
ATOM 3230 N N . ASN A 1 409 ? 5.297 -41.125 2.691 1 93.5 409 ASN A N 1
ATOM 3231 C CA . ASN A 1 409 ? 5.18 -40.469 1.388 1 93.5 409 ASN A CA 1
ATOM 3232 C C . ASN A 1 409 ? 6.195 -39.344 1.227 1 93.5 409 ASN A C 1
ATOM 3234 O O . ASN A 1 409 ? 6.578 -39 0.106 1 93.5 409 ASN A O 1
ATOM 3238 N N . MET A 1 410 ? 6.648 -38.781 2.301 1 93.25 410 MET A N 1
ATOM 3239 C CA . MET A 1 410 ? 7.645 -37.719 2.262 1 93.25 410 MET A CA 1
ATOM 3240 C C . MET A 1 410 ? 9.008 -38.281 1.836 1 93.25 410 MET A C 1
ATOM 3242 O O . MET A 1 410 ? 9.797 -37.562 1.213 1 93.25 410 MET A O 1
ATOM 3246 N N . HIS A 1 411 ? 9.242 -39.562 2.092 1 90.38 411 HIS A N 1
ATOM 3247 C CA . HIS A 1 411 ? 10.562 -40.125 1.87 1 90.38 411 HIS A CA 1
ATOM 3248 C C . HIS A 1 411 ? 10.539 -41.125 0.722 1 90.38 411 HIS A C 1
ATOM 3250 O O . HIS A 1 411 ? 11.531 -41.812 0.475 1 90.38 411 HIS A O 1
ATOM 3256 N N . LEU A 1 412 ? 9.484 -41.25 0.09 1 89.06 412 LEU A N 1
ATOM 3257 C CA . LEU A 1 412 ? 9.297 -42.25 -0.944 1 89.06 412 LEU A CA 1
ATOM 3258 C C . LEU A 1 412 ? 10.297 -42.062 -2.078 1 89.06 412 LEU A C 1
ATOM 3260 O O . LEU A 1 412 ? 10.5 -40.938 -2.549 1 89.06 412 LEU A O 1
ATOM 3264 N N . VAL A 1 413 ? 10.945 -43.156 -2.428 1 86.75 413 VAL A N 1
ATOM 3265 C CA . VAL A 1 413 ? 11.852 -43.219 -3.564 1 86.75 413 VAL A CA 1
ATOM 3266 C C . VAL A 1 413 ? 11.188 -43.938 -4.734 1 86.75 413 VAL A C 1
ATOM 3268 O O . VAL A 1 413 ? 10.703 -45.062 -4.586 1 86.75 413 VAL A O 1
ATOM 3271 N N . GLU A 1 414 ? 11.102 -43.312 -5.82 1 78.38 414 GLU A N 1
ATOM 3272 C CA . GLU A 1 414 ? 10.508 -43.938 -7.004 1 78.38 414 GLU A CA 1
ATOM 3273 C C . GLU A 1 414 ? 11.578 -44.5 -7.93 1 78.38 414 GLU A C 1
ATOM 3275 O O . GLU A 1 414 ? 12.633 -43.906 -8.109 1 78.38 414 GLU A O 1
ATOM 3280 N N . LYS A 1 415 ? 11.344 -45.625 -8.469 1 71.81 415 LYS A N 1
ATOM 3281 C CA . LYS A 1 415 ? 12.281 -46.375 -9.32 1 71.81 415 LYS A CA 1
ATOM 3282 C C . LYS A 1 415 ? 12.68 -45.531 -10.531 1 71.81 415 LYS A C 1
ATOM 3284 O O . LYS A 1 415 ? 13.844 -45.531 -10.938 1 71.81 415 LYS A O 1
ATOM 3289 N N . ARG A 1 416 ? 11.789 -44.781 -11.023 1 72.06 416 ARG A N 1
ATOM 3290 C CA . ARG A 1 416 ? 12.023 -44.062 -12.258 1 72.06 416 ARG A CA 1
ATOM 3291 C C . ARG A 1 416 ? 12.906 -42.844 -12.008 1 72.06 416 ARG A C 1
ATOM 3293 O O . ARG A 1 416 ? 13.414 -42.219 -12.961 1 72.06 416 ARG A O 1
ATOM 3300 N N . ASP A 1 417 ? 13.164 -42.531 -10.797 1 75.94 417 ASP A N 1
ATOM 3301 C CA . ASP A 1 417 ? 13.898 -41.281 -10.492 1 75.94 417 ASP A CA 1
ATOM 3302 C C . ASP A 1 417 ? 15.344 -41.594 -10.102 1 75.94 417 ASP A C 1
ATOM 3304 O O . ASP A 1 417 ? 16 -40.781 -9.469 1 75.94 417 ASP A O 1
ATOM 3308 N N . ALA A 1 418 ? 15.852 -42.656 -10.523 1 70.5 418 ALA A N 1
ATOM 3309 C CA . ALA A 1 418 ? 17.25 -43 -10.359 1 70.5 418 ALA A CA 1
ATOM 3310 C C . ALA A 1 418 ? 17.703 -42.812 -8.914 1 70.5 418 ALA A C 1
ATOM 3312 O O . ALA A 1 418 ? 18.75 -42.188 -8.664 1 70.5 418 ALA A O 1
ATOM 3313 N N . GLY A 1 419 ? 16.859 -43.156 -7.93 1 74.5 419 GLY A N 1
ATOM 3314 C CA . GLY A 1 419 ? 17.25 -43.125 -6.531 1 74.5 419 GLY A CA 1
ATOM 3315 C C . GLY A 1 419 ? 16.891 -41.812 -5.84 1 74.5 419 GLY A C 1
ATOM 3316 O O . GLY A 1 419 ? 17.062 -41.688 -4.629 1 74.5 419 GLY A O 1
ATOM 3317 N N . LEU A 1 420 ? 16.391 -40.906 -6.57 1 82.31 420 LEU A N 1
ATOM 3318 C CA . LEU A 1 420 ? 15.977 -39.656 -5.941 1 82.31 420 LEU A CA 1
ATOM 3319 C C . LEU A 1 420 ? 14.656 -39.844 -5.195 1 82.31 420 LEU A C 1
ATOM 3321 O O . LEU A 1 420 ? 13.773 -40.562 -5.656 1 82.31 420 LEU A O 1
ATOM 3325 N N . SER A 1 421 ? 14.594 -39.188 -4.043 1 85.81 421 SER A N 1
ATOM 3326 C CA . SER A 1 421 ? 13.422 -39.312 -3.188 1 85.81 421 SER A CA 1
ATOM 3327 C C . SER A 1 421 ? 12.539 -38.062 -3.26 1 85.81 421 SER A C 1
ATOM 3329 O O . SER A 1 421 ? 12.953 -37.031 -3.777 1 85.81 421 SER A O 1
ATOM 3331 N N . LYS A 1 422 ? 11.305 -38.188 -2.77 1 90.56 422 LYS A N 1
ATOM 3332 C CA . LYS A 1 422 ? 10.352 -37.094 -2.691 1 90.56 422 LYS A CA 1
ATOM 3333 C C . LYS A 1 422 ? 10.789 -36.031 -1.67 1 90.56 422 LYS A C 1
ATOM 3335 O O . LYS A 1 422 ? 10.18 -34.969 -1.555 1 90.56 422 LYS A O 1
ATOM 3340 N N . GLU A 1 423 ? 11.859 -36.25 -1.006 1 90.75 423 GLU A N 1
ATOM 3341 C CA . GLU A 1 423 ? 12.438 -35.25 -0.105 1 90.75 423 GLU A CA 1
ATOM 3342 C C . GLU A 1 423 ? 12.867 -34 -0.866 1 90.75 423 GLU A C 1
ATOM 3344 O O . GLU A 1 423 ? 12.883 -32.906 -0.309 1 90.75 423 GLU A O 1
ATOM 3349 N N . GLY A 1 424 ? 13.156 -34.25 -2.133 1 93.81 424 GLY A N 1
ATOM 3350 C CA . GLY A 1 424 ? 13.602 -33.125 -2.961 1 93.81 424 GLY A CA 1
ATOM 3351 C C . GLY A 1 424 ? 12.461 -32.406 -3.645 1 93.81 424 GLY A C 1
ATOM 3352 O O . GLY A 1 424 ? 12.695 -31.5 -4.445 1 93.81 424 GLY A O 1
ATOM 3353 N N . SER A 1 425 ? 11.234 -32.781 -3.311 1 96.5 425 SER A N 1
ATOM 3354 C CA . SER A 1 425 ? 10.086 -32.062 -3.873 1 96.5 425 SER A CA 1
ATOM 3355 C C . SER A 1 425 ? 9.867 -30.719 -3.191 1 96.5 425 SER A C 1
ATOM 3357 O O . SER A 1 425 ? 10.367 -30.484 -2.086 1 96.5 425 SER A O 1
ATOM 3359 N N . ALA A 1 426 ? 9.164 -29.844 -3.883 1 97.38 426 ALA A N 1
ATOM 3360 C CA . ALA A 1 426 ? 8.883 -28.531 -3.311 1 97.38 426 ALA A CA 1
ATOM 3361 C C . ALA A 1 426 ? 8.188 -28.656 -1.956 1 97.38 426 ALA A C 1
ATOM 3363 O O . ALA A 1 426 ? 8.578 -28 -0.988 1 97.38 426 ALA A O 1
ATOM 3364 N N . ARG A 1 427 ? 7.191 -29.484 -1.856 1 97.19 427 ARG A N 1
ATOM 3365 C CA . ARG A 1 427 ? 6.363 -29.672 -0.668 1 97.19 427 ARG A CA 1
ATOM 3366 C C . ARG A 1 427 ? 7.215 -30.016 0.545 1 97.19 427 ARG A C 1
ATOM 3368 O O . ARG A 1 427 ? 7.07 -29.422 1.61 1 97.19 427 ARG A O 1
ATOM 3375 N N . VAL A 1 428 ? 8.117 -30.922 0.398 1 97.19 428 VAL A N 1
ATOM 3376 C CA . VAL A 1 428 ? 8.867 -31.453 1.53 1 97.19 428 VAL A CA 1
ATOM 3377 C C . VAL A 1 428 ? 10.07 -30.562 1.822 1 97.19 428 VAL A C 1
ATOM 3379 O O . VAL A 1 428 ? 10.289 -30.156 2.967 1 97.19 428 VAL A O 1
ATOM 3382 N N . ALA A 1 429 ? 10.844 -30.219 0.821 1 97.19 429 ALA A N 1
ATOM 3383 C CA . ALA A 1 429 ? 12.07 -29.453 0.992 1 97.19 429 ALA A CA 1
ATOM 3384 C C . ALA A 1 429 ? 11.781 -28.078 1.579 1 97.19 429 ALA A C 1
ATOM 3386 O O . ALA A 1 429 ? 12.469 -27.625 2.498 1 97.19 429 ALA A O 1
ATOM 3387 N N . LEU A 1 430 ? 10.797 -27.391 1.062 1 96.19 430 LEU A N 1
ATOM 3388 C CA . LEU A 1 430 ? 10.484 -26.047 1.54 1 96.19 430 LEU A CA 1
ATOM 3389 C C . LEU A 1 430 ? 9.859 -26.109 2.932 1 96.19 430 LEU A C 1
ATOM 3391 O O . LEU A 1 430 ? 10.07 -25.203 3.744 1 96.19 430 LEU A O 1
ATOM 3395 N N . HIS A 1 431 ? 9.07 -27.125 3.18 1 96 431 HIS A N 1
ATOM 3396 C CA . HIS A 1 431 ? 8.539 -27.344 4.52 1 96 431 HIS A CA 1
ATOM 3397 C C . HIS A 1 431 ? 9.656 -27.469 5.547 1 96 431 HIS A C 1
ATOM 3399 O O . HIS A 1 431 ? 9.602 -26.844 6.605 1 96 431 HIS A O 1
ATOM 3405 N N . ARG A 1 432 ? 10.641 -28.172 5.203 1 93.56 432 ARG A N 1
ATOM 3406 C CA . ARG A 1 432 ? 11.766 -28.359 6.109 1 93.56 432 ARG A CA 1
ATOM 3407 C C . ARG A 1 432 ? 12.531 -27.062 6.309 1 93.56 432 ARG A C 1
ATOM 3409 O O . ARG A 1 432 ? 12.953 -26.75 7.422 1 93.56 432 ARG A O 1
ATOM 3416 N N . GLU A 1 433 ? 12.648 -26.359 5.242 1 91.88 433 GLU A N 1
ATOM 3417 C CA . GLU A 1 433 ? 13.383 -25.094 5.285 1 91.88 433 GLU A CA 1
ATOM 3418 C C . GLU A 1 433 ? 12.672 -24.062 6.152 1 91.88 433 GLU A C 1
ATOM 3420 O O . GLU A 1 433 ? 13.305 -23.156 6.691 1 91.88 433 GLU A O 1
ATOM 3425 N N . THR A 1 434 ? 11.375 -24.156 6.301 1 90.62 434 THR A N 1
ATOM 3426 C CA . THR A 1 434 ? 10.586 -23.156 6.992 1 90.62 434 THR A CA 1
ATOM 3427 C C . THR A 1 434 ? 10.031 -23.703 8.305 1 90.62 434 THR A C 1
ATOM 3429 O O . THR A 1 434 ? 9.117 -23.109 8.891 1 90.62 434 THR A O 1
ATOM 3432 N N . ALA A 1 435 ? 10.516 -24.703 8.766 1 87.12 435 ALA A N 1
ATOM 3433 C CA . ALA A 1 435 ? 9.961 -25.438 9.906 1 87.12 435 ALA A CA 1
ATOM 3434 C C . ALA A 1 435 ? 10.016 -24.594 11.172 1 87.12 435 ALA A C 1
ATOM 3436 O O . ALA A 1 435 ? 9.18 -24.734 12.062 1 87.12 435 ALA A O 1
ATOM 3437 N N . ALA A 1 436 ? 10.875 -23.547 11.25 1 78.38 436 ALA A N 1
ATOM 3438 C CA . ALA A 1 436 ? 11.07 -22.766 12.461 1 78.38 436 ALA A CA 1
ATOM 3439 C C . ALA A 1 436 ? 10.242 -21.484 12.414 1 78.38 436 ALA A C 1
ATOM 3441 O O . ALA A 1 436 ? 10.211 -20.719 13.391 1 78.38 436 ALA A O 1
ATOM 3442 N N . MET A 1 437 ? 9.523 -21.359 11.422 1 79.38 437 MET A N 1
ATOM 3443 C CA . MET A 1 437 ? 8.797 -20.094 11.266 1 79.38 437 MET A CA 1
ATOM 3444 C C . MET A 1 437 ? 7.512 -20.109 12.086 1 79.38 437 MET A C 1
ATOM 3446 O O . MET A 1 437 ? 6.891 -21.172 12.258 1 79.38 437 MET A O 1
ATOM 3450 N N . CYS A 1 438 ? 7.133 -18.797 12.672 1 76.06 438 CYS A N 1
ATOM 3451 C CA . CYS A 1 438 ? 5.883 -18.562 13.383 1 76.06 438 CYS A CA 1
ATOM 3452 C C . CYS A 1 438 ? 5.195 -17.297 12.859 1 76.06 438 CYS A C 1
ATOM 3454 O O . CYS A 1 438 ? 5.801 -16.234 12.812 1 76.06 438 CYS A O 1
ATOM 3456 N N . PRO A 1 439 ? 4.027 -17.469 12.453 1 78.25 439 PRO A N 1
ATOM 3457 C CA . PRO A 1 439 ? 3.16 -18.641 12.375 1 78.25 439 PRO A CA 1
ATOM 3458 C C . PRO A 1 439 ? 3.627 -19.656 11.328 1 78.25 439 PRO A C 1
ATOM 3460 O O . PRO A 1 439 ? 4.398 -19.312 10.43 1 78.25 439 PRO A O 1
ATOM 3463 N N . PRO A 1 440 ? 3.078 -20.859 11.422 1 85.88 440 PRO A N 1
ATOM 3464 C CA . PRO A 1 440 ? 3.529 -21.891 10.492 1 85.88 440 PRO A CA 1
ATOM 3465 C C . PRO A 1 440 ? 3.107 -21.609 9.047 1 85.88 440 PRO A C 1
ATOM 3467 O O . PRO A 1 440 ? 2.062 -21 8.82 1 85.88 440 PRO A O 1
ATOM 3470 N N . VAL A 1 441 ? 3.975 -22.125 8.164 1 92.69 441 VAL A N 1
ATOM 3471 C CA . VAL A 1 441 ? 3.682 -22.109 6.73 1 92.69 441 VAL A CA 1
ATOM 3472 C C . VAL A 1 441 ? 3.311 -23.516 6.258 1 92.69 441 VAL A C 1
ATOM 3474 O O . VAL A 1 441 ? 3.947 -24.484 6.645 1 92.69 441 VAL A O 1
ATOM 3477 N N . TYR A 1 442 ? 2.299 -23.656 5.465 1 96.56 442 TYR A N 1
ATOM 3478 C CA . TYR A 1 442 ? 1.862 -24.969 4.992 1 96.56 442 TYR A CA 1
ATOM 3479 C C . TYR A 1 442 ? 2.217 -25.156 3.521 1 96.56 442 TYR A C 1
ATOM 3481 O O . TYR A 1 442 ? 2.025 -24.25 2.705 1 96.56 442 TYR A O 1
ATOM 3489 N N . PHE A 1 443 ? 2.771 -26.359 3.186 1 97.94 443 PHE A N 1
ATOM 3490 C CA . PHE A 1 443 ? 3.18 -26.703 1.829 1 97.94 443 PHE A CA 1
ATOM 3491 C C . PHE A 1 443 ? 2.422 -27.938 1.335 1 97.94 443 PHE A C 1
ATOM 3493 O O . PHE A 1 443 ? 2.4 -28.969 2.006 1 97.94 443 PHE A O 1
ATOM 3500 N N . TYR A 1 444 ? 1.806 -27.844 0.112 1 98.56 444 TYR A N 1
ATOM 3501 C CA . TYR A 1 444 ? 0.986 -28.922 -0.436 1 98.56 444 TYR A CA 1
ATOM 3502 C C . TYR A 1 444 ? 1.312 -29.172 -1.905 1 98.56 444 TYR A C 1
ATOM 3504 O O . TYR A 1 444 ? 1.828 -28.281 -2.586 1 98.56 444 TYR A O 1
ATOM 3512 N N . THR A 1 445 ? 1.066 -30.359 -2.412 1 98.56 445 THR A N 1
ATOM 3513 C CA . THR A 1 445 ? 1.015 -30.703 -3.828 1 98.56 445 THR A CA 1
ATOM 3514 C C . THR A 1 445 ? -0.388 -31.156 -4.227 1 98.56 445 THR A C 1
ATOM 3516 O O . THR A 1 445 ? -0.91 -32.125 -3.68 1 98.56 445 THR A O 1
ATOM 3519 N N . LEU A 1 446 ? -0.988 -30.484 -5.125 1 98.75 446 LEU A N 1
ATOM 3520 C CA . LEU A 1 446 ? -2.277 -30.906 -5.66 1 98.75 446 LEU A CA 1
ATOM 3521 C C . LEU A 1 446 ? -2.092 -31.875 -6.82 1 98.75 446 LEU A C 1
ATOM 3523 O O . LEU A 1 446 ? -1.267 -31.641 -7.707 1 98.75 446 LEU A O 1
ATOM 3527 N N . GLU A 1 447 ? -2.859 -32.938 -6.816 1 98.25 447 GLU A N 1
ATOM 3528 C CA . GLU A 1 447 ? -2.877 -33.938 -7.891 1 98.25 447 GLU A CA 1
ATOM 3529 C C . GLU A 1 447 ? -4.262 -34.031 -8.523 1 98.25 447 GLU A C 1
ATOM 3531 O O . GLU A 1 447 ? -5.254 -34.25 -7.828 1 98.25 447 GLU A O 1
ATOM 3536 N N . CYS A 1 448 ? -4.305 -33.938 -9.859 1 98.06 448 CYS A N 1
ATOM 3537 C CA . CYS A 1 448 ? -5.547 -34.125 -10.602 1 98.06 448 CYS A CA 1
ATOM 3538 C C . CYS A 1 448 ? -5.387 -35.25 -11.617 1 98.06 448 CYS A C 1
ATOM 3540 O O . CYS A 1 448 ? -4.473 -35.219 -12.445 1 98.06 448 CYS A O 1
ATOM 3542 N N . ASN A 1 449 ? -6.293 -36.156 -11.586 1 97.12 449 ASN A N 1
ATOM 3543 C CA . ASN A 1 449 ? -6.258 -37.219 -12.57 1 97.12 449 ASN A CA 1
ATOM 3544 C C . ASN A 1 449 ? -6.449 -36.688 -13.984 1 97.12 449 ASN A C 1
ATOM 3546 O O . ASN A 1 449 ? -7.23 -35.781 -14.211 1 97.12 449 ASN A O 1
ATOM 3550 N N . TYR A 1 450 ? -5.863 -37.406 -14.984 1 96.31 450 TYR A N 1
ATOM 3551 C CA . TYR A 1 450 ? -5.934 -37 -16.391 1 96.31 450 TYR A CA 1
ATOM 3552 C C . TYR A 1 450 ? -7.316 -37.281 -16.969 1 96.31 450 TYR A C 1
ATOM 3554 O O . TYR A 1 450 ? -7.691 -36.719 -18 1 96.31 450 TYR A O 1
ATOM 3562 N N . ASN A 1 451 ? -8.008 -38.156 -16.297 1 94.44 451 ASN A N 1
ATOM 3563 C CA . ASN A 1 451 ? -9.109 -38.781 -17.047 1 94.44 451 ASN A CA 1
ATOM 3564 C C . ASN A 1 451 ? -10.445 -38.531 -16.359 1 94.44 451 ASN A C 1
ATOM 3566 O O . ASN A 1 451 ? -11.391 -38.031 -16.984 1 94.44 451 ASN A O 1
ATOM 3570 N N . MET A 1 452 ? -10.531 -38.938 -15.086 1 93.62 452 MET A N 1
ATOM 3571 C CA . MET A 1 452 ? -11.875 -38.875 -14.516 1 93.62 452 MET A CA 1
ATOM 3572 C C . MET A 1 452 ? -11.812 -38.875 -12.992 1 93.62 452 MET A C 1
ATOM 3574 O O . MET A 1 452 ? -10.766 -39.156 -12.406 1 93.62 452 MET A O 1
ATOM 3578 N N . GLY A 1 453 ? -13.008 -38.656 -12.453 1 92.25 453 GLY A N 1
ATOM 3579 C CA . GLY A 1 453 ? -13.156 -38.719 -11.008 1 92.25 453 GLY A CA 1
ATOM 3580 C C . GLY A 1 453 ? -13.359 -40.125 -10.484 1 92.25 453 GLY A C 1
ATOM 3581 O O . GLY A 1 453 ? -13.414 -41.094 -11.266 1 92.25 453 GLY A O 1
ATOM 3582 N N . ARG A 1 454 ? -13.43 -40.219 -9.195 1 90 454 ARG A N 1
ATOM 3583 C CA . ARG A 1 454 ? -13.594 -41.531 -8.562 1 90 454 ARG A CA 1
ATOM 3584 C C . ARG A 1 454 ? -15.055 -41.781 -8.227 1 90 454 ARG A C 1
ATOM 3586 O O . ARG A 1 454 ? -15.547 -42.906 -8.414 1 90 454 ARG A O 1
ATOM 3593 N N . GLN A 1 455 ? -15.664 -40.75 -7.707 1 87.81 455 GLN A N 1
ATOM 3594 C CA . GLN A 1 455 ? -17.047 -40.906 -7.293 1 87.81 455 GLN A CA 1
ATOM 3595 C C . GLN A 1 455 ? -17.844 -39.625 -7.516 1 87.81 455 GLN A C 1
ATOM 3597 O O . GLN A 1 455 ? -17.266 -38.562 -7.691 1 87.81 455 GLN A O 1
ATOM 3602 N N . ALA A 1 456 ? -19.172 -39.906 -7.586 1 84.12 456 ALA A N 1
ATOM 3603 C CA . ALA A 1 456 ? -20.062 -38.75 -7.609 1 84.12 456 ALA A CA 1
ATOM 3604 C C . ALA A 1 456 ? -20.016 -38 -6.285 1 84.12 456 ALA A C 1
ATOM 3606 O O . ALA A 1 456 ? -19.875 -38.594 -5.223 1 84.12 456 ALA A O 1
ATOM 3607 N N . CYS A 1 457 ? -20 -36.688 -6.41 1 82.56 457 CYS A N 1
ATOM 3608 C CA . CYS A 1 457 ? -19.875 -35.875 -5.199 1 82.56 457 CYS A CA 1
ATOM 3609 C C . CYS A 1 457 ? -20.766 -34.656 -5.281 1 82.56 457 CYS A C 1
ATOM 3611 O O . CYS A 1 457 ? -21.094 -34.188 -6.375 1 82.56 457 CYS A O 1
ATOM 3613 N N . SER A 1 458 ? -21.203 -34.25 -4.09 1 87.69 458 SER A N 1
ATOM 3614 C CA . SER A 1 458 ? -21.953 -33.031 -3.949 1 87.69 458 SER A CA 1
ATOM 3615 C C . SER A 1 458 ? -21.391 -32.156 -2.834 1 87.69 458 SER A C 1
ATOM 3617 O O . SER A 1 458 ? -20.828 -32.656 -1.867 1 87.69 458 SER A O 1
ATOM 3619 N N . ILE A 1 459 ? -21.516 -30.797 -3.014 1 90.31 459 ILE A N 1
ATOM 3620 C CA . ILE A 1 459 ? -21.062 -29.875 -1.977 1 90.31 459 ILE A CA 1
ATOM 3621 C C . ILE A 1 459 ? -22.25 -29.062 -1.471 1 90.31 459 ILE A C 1
ATOM 3623 O O . ILE A 1 459 ? -23.234 -28.875 -2.188 1 90.31 459 ILE A O 1
ATOM 3627 N N . PRO A 1 460 ? -22.109 -28.531 -0.248 1 88.12 460 PRO A N 1
ATOM 3628 C CA . PRO A 1 460 ? -23.219 -27.75 0.319 1 88.12 460 PRO A CA 1
ATOM 3629 C C . PRO A 1 460 ? -23.438 -26.438 -0.417 1 88.12 460 PRO A C 1
ATOM 3631 O O . PRO A 1 460 ? -22.578 -25.984 -1.173 1 88.12 460 PRO A O 1
ATOM 3634 N N . HIS A 1 461 ? -24.594 -25.828 -0.195 1 84.12 461 HIS A N 1
ATOM 3635 C CA . HIS A 1 461 ? -24.906 -24.531 -0.791 1 84.12 461 HIS A CA 1
ATOM 3636 C C . HIS A 1 461 ? -24.125 -23.406 -0.108 1 84.12 461 HIS A C 1
ATOM 3638 O O . HIS A 1 461 ? -23.844 -23.484 1.092 1 84.12 461 HIS A O 1
ATOM 3644 N N . SER A 1 462 ? -23.812 -22.312 -0.915 1 82.88 462 SER A N 1
ATOM 3645 C CA . SER A 1 462 ? -23.094 -21.172 -0.376 1 82.88 462 SER A CA 1
ATOM 3646 C C . SER A 1 462 ? -24.016 -20.281 0.454 1 82.88 462 SER A C 1
ATOM 3648 O O . SER A 1 462 ? -25.234 -20.281 0.252 1 82.88 462 SER A O 1
ATOM 3650 N N . GLY A 1 463 ? -23.359 -19.531 1.348 1 75.94 463 GLY A N 1
ATOM 3651 C CA . GLY A 1 463 ? -24.125 -18.531 2.104 1 75.94 463 GLY A CA 1
ATOM 3652 C C . GLY A 1 463 ? -24.469 -17.297 1.294 1 75.94 463 GLY A C 1
ATOM 3653 O O . GLY A 1 463 ? -24 -17.141 0.165 1 75.94 463 GLY A O 1
ATOM 3654 N N . SER A 1 464 ? -25.5 -16.375 1.706 1 66.19 464 SER A N 1
ATOM 3655 C CA . SER A 1 464 ? -26.016 -15.227 0.968 1 66.19 464 SER A CA 1
ATOM 3656 C C . SER A 1 464 ? -25.125 -14.008 1.16 1 66.19 464 SER A C 1
ATOM 3658 O O . SER A 1 464 ? -25.203 -13.047 0.383 1 66.19 464 SER A O 1
ATOM 3660 N N . GLY A 1 465 ? -23.969 -14.07 1.648 1 59.62 465 GLY A N 1
ATOM 3661 C CA . GLY A 1 465 ? -23.156 -12.898 1.918 1 59.62 465 GLY A CA 1
ATOM 3662 C C . GLY A 1 465 ? -23.922 -11.781 2.605 1 59.62 465 GLY A C 1
ATOM 3663 O O . GLY A 1 465 ? -25.141 -11.68 2.473 1 59.62 465 GLY A O 1
ATOM 3664 N N . LEU A 1 466 ? -23.531 -11.109 3.668 1 49.66 466 LEU A N 1
ATOM 3665 C CA . LEU A 1 466 ? -24.297 -10.094 4.387 1 49.66 466 LEU A CA 1
ATOM 3666 C C . LEU A 1 466 ? -24.547 -8.883 3.5 1 49.66 466 LEU A C 1
ATOM 3668 O O . LEU A 1 466 ? -25.625 -8.297 3.539 1 49.66 466 LEU A O 1
ATOM 3672 N N . MET A 1 467 ? -23.5 -8.281 2.891 1 46.16 467 MET A N 1
ATOM 3673 C CA . MET A 1 467 ? -23.531 -6.918 2.363 1 46.16 467 MET A CA 1
ATOM 3674 C C . MET A 1 467 ? -23.406 -6.918 0.843 1 46.16 467 MET A C 1
ATOM 3676 O O . MET A 1 467 ? -23.531 -5.871 0.205 1 46.16 467 MET A O 1
ATOM 3680 N N . SER A 1 468 ? -22.922 -7.992 0.18 1 49.81 468 SER A N 1
ATOM 3681 C CA . SER A 1 468 ? -22.578 -7.789 -1.225 1 49.81 468 SER A CA 1
ATOM 3682 C C . SER A 1 468 ? -23.719 -8.219 -2.137 1 49.81 468 SER A C 1
ATOM 3684 O O . SER A 1 468 ? -24.297 -9.297 -1.962 1 49.81 468 SER A O 1
ATOM 3686 N N . THR A 1 469 ? -24.281 -7.266 -2.881 1 51.53 469 THR A N 1
ATOM 3687 C CA . THR A 1 469 ? -25.328 -7.492 -3.883 1 51.53 469 THR A CA 1
ATOM 3688 C C . THR A 1 469 ? -24.719 -8.094 -5.148 1 51.53 469 THR A C 1
ATOM 3690 O O . THR A 1 469 ? -25.453 -8.477 -6.066 1 51.53 469 THR A O 1
ATOM 3693 N N . ALA A 1 470 ? -23.453 -8.281 -5.207 1 51.09 470 ALA A N 1
ATOM 3694 C CA . ALA A 1 470 ? -22.906 -8.781 -6.473 1 51.09 470 ALA A CA 1
ATOM 3695 C C . ALA A 1 470 ? -23.062 -10.297 -6.574 1 51.09 470 ALA A C 1
ATOM 3697 O O . ALA A 1 470 ? -22.844 -11.016 -5.598 1 51.09 470 ALA A O 1
ATOM 3698 N N . PRO A 1 471 ? -23.531 -10.727 -7.762 1 58.62 471 PRO A N 1
ATOM 3699 C CA . PRO A 1 471 ? -23.703 -12.164 -7.953 1 58.62 471 PRO A CA 1
ATOM 3700 C C . PRO A 1 471 ? -22.391 -12.93 -7.906 1 58.62 471 PRO A C 1
ATOM 3702 O O . PRO A 1 471 ? -21.359 -12.414 -8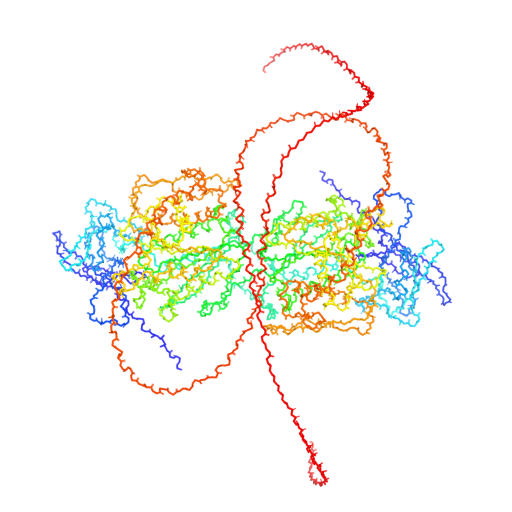.328 1 58.62 471 PRO A O 1
ATOM 3705 N N . LEU A 1 472 ? -22.5 -14.148 -7.32 1 72.88 472 LEU A N 1
ATOM 3706 C CA . LEU A 1 472 ? -21.344 -15.047 -7.316 1 72.88 472 LEU A CA 1
ATOM 3707 C C . LEU A 1 472 ? -21.141 -15.664 -8.695 1 72.88 472 LEU A C 1
ATOM 3709 O O . LEU A 1 472 ? -22.078 -15.812 -9.469 1 72.88 472 LEU A O 1
ATOM 3713 N N . SER A 1 473 ? -19.906 -15.914 -9.047 1 68.94 473 SER A N 1
ATOM 3714 C CA . SER A 1 473 ? -19.625 -16.672 -10.258 1 68.94 473 SER A CA 1
ATOM 3715 C C . SER A 1 473 ? -20.281 -18.062 -10.195 1 68.94 473 SER A C 1
ATOM 3717 O O . SER A 1 473 ? -20.453 -18.625 -9.109 1 68.94 473 SER A O 1
ATOM 3719 N N . PRO A 1 474 ? -20.703 -18.625 -11.414 1 65.56 474 PRO A N 1
ATOM 3720 C CA . PRO A 1 474 ? -21.359 -19.922 -11.469 1 65.56 474 PRO A CA 1
ATOM 3721 C C . PRO A 1 474 ? -20.578 -21.016 -10.727 1 65.56 474 PRO A C 1
ATOM 3723 O O . PRO A 1 474 ? -19.344 -21.031 -10.773 1 65.56 474 PRO A O 1
ATOM 3726 N N . GLU A 1 475 ? -21.406 -21.812 -9.984 1 77.62 475 GLU A N 1
ATOM 3727 C CA . GLU A 1 475 ? -20.797 -22.891 -9.211 1 77.62 475 GLU A CA 1
ATOM 3728 C C . GLU A 1 475 ? -21.359 -24.25 -9.594 1 77.62 475 GLU A C 1
ATOM 3730 O O . GLU A 1 475 ? -22.547 -24.344 -9.945 1 77.62 475 GLU A O 1
ATOM 3735 N N . VAL A 1 476 ? -20.516 -25.219 -9.773 1 73.12 476 VAL A N 1
ATOM 3736 C CA . VAL A 1 476 ? -20.938 -26.609 -9.906 1 73.12 476 VAL A CA 1
ATOM 3737 C C . VAL A 1 476 ? -21.094 -27.234 -8.523 1 73.12 476 VAL A C 1
ATOM 3739 O O . VAL A 1 476 ? -20.109 -27.453 -7.812 1 73.12 476 VAL A O 1
ATOM 3742 N N . ALA A 1 477 ? -22.391 -27.547 -8.148 1 76.25 477 ALA A N 1
ATOM 3743 C CA . ALA A 1 477 ? -22.625 -27.984 -6.773 1 76.25 477 ALA A CA 1
ATOM 3744 C C . ALA A 1 477 ? -22.891 -29.484 -6.711 1 76.25 477 ALA A C 1
ATOM 3746 O O . ALA A 1 477 ? -22.734 -30.109 -5.656 1 76.25 477 ALA A O 1
ATOM 3747 N N . ARG A 1 478 ? -23.312 -30.094 -7.805 1 78.31 478 ARG A N 1
ATOM 3748 C CA . ARG A 1 478 ? -23.625 -31.516 -7.766 1 78.31 478 ARG A CA 1
ATOM 3749 C C . ARG A 1 478 ? -23.25 -32.188 -9.086 1 78.31 478 ARG A C 1
ATOM 3751 O O . ARG A 1 478 ? -23.516 -31.641 -10.156 1 78.31 478 ARG A O 1
ATOM 3758 N N . LYS A 1 479 ? -22.578 -33.375 -8.805 1 74.56 479 LYS A N 1
ATOM 3759 C CA . LYS A 1 479 ? -22.359 -34.281 -9.938 1 74.56 479 LYS A CA 1
ATOM 3760 C C . LYS A 1 479 ? -22.938 -35.656 -9.664 1 74.56 479 LYS A C 1
ATOM 3762 O O . LYS A 1 479 ? -22.453 -36.375 -8.789 1 74.56 479 LYS A O 1
ATOM 3767 N N . SER A 1 480 ? -23.984 -36.031 -10.414 1 75.75 480 SER A N 1
ATOM 3768 C CA . SER A 1 480 ? -24.703 -37.281 -10.195 1 75.75 480 SER A CA 1
ATOM 3769 C C . SER A 1 480 ? -23.938 -38.5 -10.75 1 75.75 480 SER A C 1
ATOM 3771 O O . SER A 1 480 ? -24.25 -39.625 -10.422 1 75.75 480 SER A O 1
ATOM 3773 N N . TYR A 1 481 ? -23.031 -38.25 -11.586 1 81.19 481 TYR A N 1
ATOM 3774 C CA . TYR A 1 481 ? -22.219 -39.312 -12.172 1 81.19 481 TYR A CA 1
ATOM 3775 C C . TYR A 1 481 ? -20.734 -38.969 -12.102 1 81.19 481 TYR A C 1
ATOM 3777 O O . TYR A 1 481 ? -20.375 -37.844 -11.773 1 81.19 481 TYR A O 1
ATOM 3785 N N . VAL A 1 482 ? -19.969 -40.125 -12.266 1 84.81 482 VAL A N 1
ATOM 3786 C CA . VAL A 1 482 ? -18.531 -39.906 -12.305 1 84.81 482 VAL A CA 1
ATOM 3787 C C . VAL A 1 482 ? -18.141 -39.219 -13.609 1 84.81 482 VAL A C 1
ATOM 3789 O O . VAL A 1 482 ? -18.234 -39.812 -14.688 1 84.81 482 VAL A O 1
ATOM 3792 N N . PRO A 1 483 ? -17.734 -38.094 -13.461 1 79 483 PRO A N 1
ATOM 3793 C CA . PRO A 1 483 ? -17.469 -37.312 -14.672 1 79 483 PRO A CA 1
ATOM 3794 C C . PRO A 1 483 ? -16.094 -37.625 -15.273 1 79 483 PRO A C 1
ATOM 3796 O O . PRO A 1 483 ? -15.125 -37.844 -14.531 1 79 483 PRO A O 1
ATOM 3799 N N . LYS A 1 484 ? -16.094 -37.719 -16.703 1 90.19 484 LYS A N 1
ATOM 3800 C CA . LYS A 1 484 ? -14.797 -37.531 -17.359 1 90.19 484 LYS A CA 1
ATOM 3801 C C . LYS A 1 484 ? -14.336 -36.062 -17.234 1 90.19 484 LYS A C 1
ATOM 3803 O O . LYS A 1 484 ? -15.125 -35.156 -17.422 1 90.19 484 LYS A O 1
ATOM 3808 N N . TYR A 1 485 ? -13.148 -35.938 -16.875 1 93.56 485 TYR A N 1
ATOM 3809 C CA . TYR A 1 485 ? -12.656 -34.594 -16.641 1 93.56 485 TYR A CA 1
ATOM 3810 C C . TYR A 1 485 ? -12.445 -33.844 -17.953 1 93.56 485 TYR A C 1
ATOM 3812 O O . TYR A 1 485 ? -12.016 -34.438 -18.938 1 93.56 485 TYR A O 1
ATOM 3820 N N . THR A 1 486 ? -12.781 -32.625 -17.969 1 93.25 486 THR A N 1
ATOM 3821 C CA . THR A 1 486 ? -12.516 -31.641 -19.016 1 93.25 486 THR A CA 1
ATOM 3822 C C . THR A 1 486 ? -11.688 -30.469 -18.469 1 93.25 486 THR A C 1
ATOM 3824 O O . THR A 1 486 ? -11.367 -30.422 -17.281 1 93.25 486 THR A O 1
ATOM 3827 N N . THR A 1 487 ? -11.305 -29.578 -19.422 1 95.44 487 THR A N 1
ATOM 3828 C CA . THR A 1 487 ? -10.578 -28.406 -18.984 1 95.44 487 THR A CA 1
ATOM 3829 C C . THR A 1 487 ? -11.391 -27.609 -17.969 1 95.44 487 THR A C 1
ATOM 3831 O O . THR A 1 487 ? -10.844 -27.109 -16.984 1 95.44 487 THR A O 1
ATOM 3834 N N . ALA A 1 488 ? -12.664 -27.578 -18.062 1 92.62 488 ALA A N 1
ATOM 3835 C CA . ALA A 1 488 ? -13.555 -26.875 -17.156 1 92.62 488 ALA A CA 1
ATOM 3836 C C . ALA A 1 488 ? -13.547 -27.516 -15.766 1 92.62 488 ALA A C 1
ATOM 3838 O O . ALA A 1 488 ? -13.664 -26.828 -14.75 1 92.62 488 ALA A O 1
ATOM 3839 N N . SER A 1 489 ? -13.469 -28.859 -15.758 1 94.44 489 SER A N 1
ATOM 3840 C CA . SER A 1 489 ? -13.406 -29.562 -14.477 1 94.44 489 SER A CA 1
ATOM 3841 C C . SER A 1 489 ? -12.195 -29.125 -13.664 1 94.44 489 SER A C 1
ATOM 3843 O O . SER A 1 489 ? -12.312 -28.812 -12.477 1 94.44 489 SER A O 1
ATOM 3845 N N . TRP A 1 490 ? -11.078 -29.078 -14.32 1 97.56 490 TRP A N 1
ATOM 3846 C CA . TRP A 1 490 ? -9.844 -28.703 -13.641 1 97.56 490 TRP A CA 1
ATOM 3847 C C . TRP A 1 490 ? -9.875 -27.219 -13.242 1 97.56 490 TRP A C 1
ATOM 3849 O O . TRP A 1 490 ? -9.398 -26.859 -12.172 1 97.56 490 TRP A O 1
ATOM 3859 N N . GLU A 1 491 ? -10.43 -26.359 -14.078 1 96 491 GLU A N 1
ATOM 3860 C CA . GLU A 1 491 ? -10.586 -24.953 -13.734 1 96 491 GLU A CA 1
ATOM 3861 C C . GLU A 1 491 ? -11.445 -24.781 -12.484 1 96 491 GLU A C 1
ATOM 3863 O O . GLU A 1 491 ? -11.164 -23.906 -11.648 1 96 491 GLU A O 1
ATOM 3868 N N . ASP A 1 492 ? -12.422 -25.562 -12.352 1 95 492 ASP A N 1
ATOM 3869 C CA . ASP A 1 492 ? -13.297 -25.5 -11.18 1 95 492 ASP A CA 1
ATOM 3870 C C . ASP A 1 492 ? -12.531 -25.859 -9.914 1 95 492 ASP A C 1
ATOM 3872 O O . ASP A 1 492 ? -12.797 -25.328 -8.844 1 95 492 ASP A O 1
ATOM 3876 N N . VAL A 1 493 ? -11.664 -26.812 -10.039 1 97.19 493 VAL A N 1
ATOM 3877 C CA . VAL A 1 493 ? -10.82 -27.156 -8.898 1 97.19 493 VAL A CA 1
ATOM 3878 C C . VAL A 1 493 ? -10.016 -25.938 -8.461 1 97.19 493 VAL A C 1
ATOM 3880 O O . VAL A 1 493 ? -9.914 -25.641 -7.27 1 97.19 493 VAL A O 1
ATOM 3883 N N . GLY A 1 494 ? -9.469 -25.188 -9.453 1 97.94 494 GLY A N 1
ATOM 3884 C CA . GLY A 1 494 ? -8.75 -23.969 -9.148 1 97.94 494 GLY A CA 1
ATOM 3885 C C . GLY A 1 494 ? -9.578 -22.938 -8.398 1 97.94 494 GLY A C 1
ATOM 3886 O O . GLY A 1 494 ? -9.117 -22.344 -7.418 1 97.94 494 GLY A O 1
ATOM 3887 N N . LYS A 1 495 ? -10.789 -22.719 -8.828 1 95.38 495 LYS A N 1
ATOM 3888 C CA . LYS A 1 495 ? -11.711 -21.812 -8.148 1 95.38 495 LYS A CA 1
ATOM 3889 C C . LYS A 1 495 ? -11.969 -22.266 -6.715 1 95.38 495 LYS A C 1
ATOM 3891 O O . LYS A 1 495 ? -11.906 -21.469 -5.777 1 95.38 495 LYS A O 1
ATOM 3896 N N . GLY A 1 496 ? -12.234 -23.531 -6.555 1 96.06 496 GLY A N 1
ATOM 3897 C CA . GLY A 1 496 ? -12.477 -24.094 -5.23 1 96.06 496 GLY A CA 1
ATOM 3898 C C . GLY A 1 496 ? -11.312 -23.875 -4.277 1 96.06 496 GLY A C 1
ATOM 3899 O O . GLY A 1 496 ? -11.516 -23.625 -3.09 1 96.06 496 GLY A O 1
ATOM 3900 N N . MET A 1 497 ? -10.125 -24 -4.785 1 98 497 MET A N 1
ATOM 3901 C CA . MET A 1 497 ? -8.922 -23.781 -3.996 1 98 497 MET A CA 1
ATOM 3902 C C . MET A 1 497 ? -8.883 -22.359 -3.438 1 98 497 MET A C 1
ATOM 3904 O O . MET A 1 497 ? -8.5 -22.156 -2.283 1 98 497 MET A O 1
ATOM 3908 N N . MET A 1 498 ? -9.266 -21.375 -4.23 1 96.88 498 MET A N 1
ATOM 3909 C CA . MET A 1 498 ? -9.211 -19.984 -3.82 1 96.88 498 MET A CA 1
ATOM 3910 C C . MET A 1 498 ? -10.305 -19.672 -2.803 1 96.88 498 MET A C 1
ATOM 3912 O O . MET A 1 498 ? -10.055 -19 -1.803 1 96.88 498 MET A O 1
ATOM 3916 N N . VAL A 1 499 ? -11.484 -20.125 -2.977 1 95 499 VAL A N 1
ATOM 3917 C CA . VAL A 1 499 ? -12.578 -19.922 -2.033 1 95 499 VAL A CA 1
ATOM 3918 C C . VAL A 1 499 ? -12.227 -20.547 -0.685 1 95 499 VAL A C 1
ATOM 3920 O O . VAL A 1 499 ? -12.547 -19.984 0.368 1 95 499 VAL A O 1
ATOM 3923 N N . ALA A 1 500 ? -11.555 -21.656 -0.764 1 97.31 500 ALA A N 1
ATOM 3924 C CA . ALA A 1 500 ? -11.133 -22.344 0.452 1 97.31 500 ALA A CA 1
ATOM 3925 C C . ALA A 1 500 ? -10.18 -21.484 1.273 1 97.31 500 ALA A C 1
ATOM 3927 O O . ALA A 1 500 ? -10.18 -21.547 2.506 1 97.31 500 ALA A O 1
ATOM 3928 N N . VAL A 1 501 ? -9.367 -20.719 0.635 1 97 501 VAL A N 1
ATOM 3929 C CA . VAL A 1 501 ? -8.469 -19.797 1.346 1 97 501 VAL A CA 1
ATOM 3930 C C . VAL A 1 501 ? -9.289 -18.797 2.152 1 97 501 VAL A C 1
ATOM 3932 O O . VAL A 1 501 ? -8.953 -18.5 3.299 1 97 501 VAL A O 1
ATOM 3935 N N . LEU A 1 502 ? -10.281 -18.297 1.565 1 92.75 502 LEU A N 1
ATOM 3936 C CA . LEU A 1 502 ? -11.148 -17.328 2.238 1 92.75 502 LEU A CA 1
ATOM 3937 C C . LEU A 1 502 ? -11.797 -17.953 3.473 1 92.75 502 LEU A C 1
ATOM 3939 O O . LEU A 1 502 ? -11.859 -17.328 4.527 1 92.75 502 LEU A O 1
ATOM 3943 N N . ASP A 1 503 ? -12.242 -19.156 3.373 1 94.62 503 ASP A N 1
ATOM 3944 C CA . ASP A 1 503 ? -12.781 -19.891 4.516 1 94.62 503 ASP A CA 1
ATOM 3945 C C . ASP A 1 503 ? -11.711 -20.094 5.59 1 94.62 503 ASP A C 1
ATOM 3947 O O . ASP A 1 503 ? -11.984 -19.938 6.781 1 94.62 503 ASP A O 1
ATOM 3951 N N . TRP A 1 504 ? -10.594 -20.469 5.113 1 95.44 504 TRP A N 1
ATOM 3952 C CA . TRP A 1 504 ? -9.477 -20.75 6.004 1 95.44 504 TRP A CA 1
ATOM 3953 C C . TRP A 1 504 ? -9.109 -19.531 6.832 1 95.44 504 TRP A C 1
ATOM 3955 O O . TRP A 1 504 ? -8.742 -19.656 8 1 95.44 504 TRP A O 1
ATOM 3965 N N . LEU A 1 505 ? -9.258 -18.375 6.281 1 88.62 505 LEU A N 1
ATOM 3966 C CA . LEU A 1 505 ? -8.969 -17.109 6.961 1 88.62 505 LEU A CA 1
ATOM 3967 C C . LEU A 1 505 ? -10.109 -16.734 7.906 1 88.62 505 LEU A C 1
ATOM 3969 O O . LEU A 1 505 ? -9.945 -15.867 8.766 1 88.62 505 LEU A O 1
ATOM 3973 N N . GLY A 1 506 ? -11.258 -17.281 7.73 1 86.81 506 GLY A N 1
ATOM 3974 C CA . GLY A 1 506 ? -12.383 -17.047 8.617 1 86.81 506 GLY A CA 1
ATOM 3975 C C . GLY A 1 506 ? -13.172 -15.797 8.273 1 86.81 506 GLY A C 1
ATOM 3976 O O . GLY A 1 506 ? -13.898 -15.258 9.117 1 86.81 506 GLY A O 1
ATOM 3977 N N . THR A 1 507 ? -13.039 -15.281 7.086 1 80.88 507 THR A N 1
ATOM 3978 C CA . THR A 1 507 ? -13.688 -14.023 6.738 1 80.88 507 THR A CA 1
ATOM 3979 C C . THR A 1 507 ? -14.664 -14.219 5.582 1 80.88 507 THR A C 1
ATOM 3981 O O . THR A 1 507 ? -15.109 -13.242 4.965 1 80.88 507 THR A O 1
ATOM 3984 N N . ASN A 1 508 ? -14.984 -15.438 5.195 1 88.81 508 ASN A N 1
ATOM 3985 C CA . ASN A 1 508 ? -15.859 -15.727 4.066 1 88.81 508 ASN A CA 1
ATOM 3986 C C . ASN A 1 508 ? -17.328 -15.539 4.434 1 88.81 508 ASN A C 1
ATOM 3988 O O . ASN A 1 508 ? -17.938 -16.406 5.062 1 88.81 508 ASN A O 1
ATOM 3992 N N . GLU A 1 509 ? -17.938 -14.5 3.889 1 81.31 509 GLU A N 1
ATOM 3993 C CA . GLU A 1 509 ? -19.344 -14.219 4.141 1 81.31 509 GLU A CA 1
ATOM 3994 C C . GLU A 1 509 ? -20.25 -15.211 3.418 1 81.31 509 GLU A C 1
ATOM 3996 O O . GLU A 1 509 ? -21.422 -15.391 3.787 1 81.31 509 GLU A O 1
ATOM 4001 N N . TRP A 1 510 ? -19.719 -15.891 2.439 1 86.06 510 TRP A N 1
ATOM 4002 C CA . TRP A 1 510 ? -20.469 -16.844 1.631 1 86.06 510 TRP A CA 1
ATOM 4003 C C . TRP A 1 510 ? -20.062 -18.281 1.951 1 86.06 510 TRP A C 1
ATOM 4005 O O . TRP A 1 510 ? -20.188 -19.172 1.114 1 86.06 510 TRP A O 1
ATOM 4015 N N . SER A 1 511 ? -19.625 -18.484 3.137 1 91.12 511 SER A N 1
ATOM 4016 C CA . SER A 1 511 ? -19.062 -19.781 3.51 1 91.12 511 SER A CA 1
ATOM 4017 C C . SER A 1 511 ? -20.109 -20.891 3.43 1 91.12 511 SER A C 1
ATOM 4019 O O . SER A 1 511 ? -21.281 -20.672 3.766 1 91.12 511 SER A O 1
ATOM 4021 N N . ARG A 1 512 ? -19.641 -22.141 3.07 1 92.44 512 ARG A N 1
ATOM 4022 C CA . ARG A 1 512 ? -20.5 -23.328 3 1 92.44 512 ARG A CA 1
ATOM 4023 C C . ARG A 1 512 ? -20.484 -24.094 4.324 1 92.44 512 ARG A C 1
ATOM 4025 O O . ARG A 1 512 ? -21.266 -25.031 4.512 1 92.44 512 ARG A O 1
ATOM 4032 N N . ILE A 1 513 ? -19.719 -23.719 5.246 1 91.81 513 ILE A N 1
ATOM 4033 C CA . ILE A 1 513 ? -19.5 -24.438 6.492 1 91.81 513 ILE A CA 1
ATOM 4034 C C . ILE A 1 513 ? -20.797 -24.547 7.281 1 91.81 513 ILE A C 1
ATOM 4036 O O . ILE A 1 513 ? -21.172 -25.625 7.742 1 91.81 513 ILE A O 1
ATOM 4040 N N . PRO A 1 514 ? -21.578 -23.422 7.391 1 89 514 PRO A N 1
ATOM 4041 C CA . PRO A 1 514 ? -22.812 -23.516 8.172 1 89 514 PRO A CA 1
ATOM 4042 C C . PRO A 1 514 ? -23.812 -24.516 7.586 1 89 514 PRO A C 1
ATOM 4044 O O . PRO A 1 514 ? -24.656 -25.047 8.312 1 89 514 PRO A O 1
ATOM 4047 N N . HIS A 1 515 ? -23.734 -24.828 6.355 1 90.06 515 HIS A N 1
ATOM 4048 C CA . HIS A 1 515 ? -24.656 -25.734 5.688 1 90.06 515 HIS A CA 1
ATOM 4049 C C . HIS A 1 515 ? -24.062 -27.125 5.547 1 90.06 515 HIS A C 1
ATOM 4051 O O . HIS A 1 515 ? -24.672 -28.016 4.957 1 90.06 515 HIS A O 1
ATOM 4057 N N . SER A 1 516 ? -22.875 -27.297 6.051 1 92 516 SER A N 1
ATOM 4058 C CA . SER A 1 516 ? -22.203 -28.594 6.039 1 92 516 SER A CA 1
ATOM 4059 C C . SER A 1 516 ? -22.531 -29.391 7.297 1 92 516 SER A C 1
ATOM 4061 O O . SER A 1 516 ? -23.125 -28.875 8.242 1 92 516 SER A O 1
ATOM 4063 N N . PRO A 1 517 ? -22.156 -30.672 7.273 1 90.94 517 PRO A N 1
ATOM 4064 C CA . PRO A 1 517 ? -22.406 -31.484 8.469 1 90.94 517 PRO A CA 1
ATOM 4065 C C . PRO A 1 517 ? -21.625 -30.984 9.688 1 90.94 517 PRO A C 1
ATOM 4067 O O . PRO A 1 517 ? -21.984 -31.328 10.82 1 90.94 517 PRO A O 1
ATOM 4070 N N . PHE A 1 518 ? -20.688 -30.156 9.523 1 93.5 518 PHE A N 1
ATOM 4071 C CA . PHE A 1 518 ? -19.844 -29.703 10.617 1 93.5 518 PHE A CA 1
ATOM 4072 C C . PHE A 1 518 ? -20.406 -28.438 11.266 1 93.5 518 PHE A C 1
ATOM 4074 O O . PHE A 1 518 ? -20.094 -28.125 12.414 1 93.5 518 PHE A O 1
ATOM 4081 N N . ARG A 1 519 ? -21.078 -27.578 10.508 1 90.38 519 ARG A N 1
ATOM 4082 C CA . ARG A 1 519 ? -21.875 -26.438 10.945 1 90.38 519 ARG A CA 1
ATOM 4083 C C . ARG A 1 519 ? -20.969 -25.25 11.305 1 90.38 519 ARG A C 1
ATOM 4085 O O . ARG A 1 519 ? -21.312 -24.094 11.031 1 90.38 519 ARG A O 1
ATOM 4092 N N . THR A 1 520 ? -19.844 -25.578 12.023 1 90.56 520 THR A N 1
ATOM 4093 C CA . THR A 1 520 ? -18.891 -24.531 12.406 1 90.56 520 THR A CA 1
ATOM 4094 C C . THR A 1 520 ? -17.469 -24.969 12.078 1 90.56 520 THR A C 1
ATOM 4096 O O . THR A 1 520 ? -17.203 -26.141 11.836 1 90.56 520 THR A O 1
ATOM 4099 N N . MET A 1 521 ? -16.578 -23.906 12.07 1 91.31 521 MET A N 1
ATOM 4100 C CA . MET A 1 521 ? -15.156 -24.203 11.875 1 91.31 521 MET A CA 1
ATOM 4101 C C . MET A 1 521 ? -14.625 -25.094 12.992 1 91.31 521 MET A C 1
ATOM 4103 O O . MET A 1 521 ? -13.844 -26.016 12.734 1 91.31 521 MET A O 1
ATOM 4107 N N . ALA A 1 522 ? -15.078 -24.859 14.164 1 87.81 522 ALA A N 1
ATOM 4108 C CA . ALA A 1 522 ? -14.68 -25.703 15.289 1 87.81 522 ALA A CA 1
ATOM 4109 C C . ALA A 1 522 ? -15.117 -27.141 15.086 1 87.81 522 ALA A C 1
ATOM 4111 O O . ALA A 1 522 ? -14.367 -28.078 15.383 1 87.81 522 ALA A O 1
ATOM 4112 N N . GLY A 1 523 ? -16.344 -27.25 14.633 1 92.12 523 GLY A N 1
ATOM 4113 C CA . GLY A 1 523 ? -16.828 -28.578 14.328 1 92.12 523 GLY A CA 1
ATOM 4114 C C . GLY A 1 523 ? -16.016 -29.281 13.258 1 92.12 523 GLY A C 1
ATOM 4115 O O . GLY A 1 523 ? -15.773 -30.484 13.344 1 92.12 523 GLY A O 1
ATOM 4116 N N . LEU A 1 524 ? -15.633 -28.562 12.273 1 94.62 524 LEU A N 1
ATOM 4117 C CA . LEU A 1 524 ? -14.805 -29.109 11.195 1 94.62 524 LEU A CA 1
ATOM 4118 C C . LEU A 1 524 ? -13.453 -29.562 11.727 1 94.62 524 LEU A C 1
ATOM 4120 O O . LEU A 1 524 ? -13 -30.672 11.414 1 94.62 524 LEU A O 1
ATOM 4124 N N . VAL A 1 525 ? -12.836 -28.797 12.539 1 93.62 525 VAL A N 1
ATOM 4125 C CA . VAL A 1 525 ? -11.531 -29.109 13.117 1 93.62 525 VAL A CA 1
ATOM 4126 C C . VAL A 1 525 ? -11.641 -30.344 14.016 1 93.62 525 VAL A C 1
ATOM 4128 O O . VAL A 1 525 ? -10.758 -31.203 14.016 1 93.62 525 VAL A O 1
ATOM 4131 N N . GLN A 1 526 ? -12.711 -30.422 14.727 1 92.44 526 GLN A N 1
ATOM 4132 C CA . GLN A 1 526 ? -12.922 -31.562 15.602 1 92.44 526 GLN A CA 1
ATOM 4133 C C . GLN A 1 526 ? -13.031 -32.844 14.789 1 92.44 526 GLN A C 1
ATOM 4135 O O . GLN A 1 526 ? -12.523 -33.906 15.203 1 92.44 526 GLN A O 1
ATOM 4140 N N . ASP A 1 527 ? -13.734 -32.812 13.789 1 95.38 527 ASP A N 1
ATOM 4141 C CA . ASP A 1 527 ? -13.844 -33.969 12.914 1 95.38 527 ASP A CA 1
ATOM 4142 C C . ASP A 1 527 ? -12.469 -34.406 12.422 1 95.38 527 ASP A C 1
ATOM 4144 O O . ASP A 1 527 ? -12.18 -35.625 12.367 1 95.38 527 ASP A O 1
ATOM 4148 N N . ILE A 1 528 ? -11.602 -33.5 12.039 1 96.12 528 ILE A N 1
ATOM 4149 C CA . ILE A 1 528 ? -10.25 -33.781 11.57 1 96.12 528 ILE A CA 1
ATOM 4150 C C . ILE A 1 528 ? -9.445 -34.438 12.695 1 96.12 528 ILE A C 1
ATOM 4152 O O . ILE A 1 528 ? -8.742 -35.438 12.484 1 96.12 528 ILE A O 1
ATOM 4156 N N . ARG A 1 529 ? -9.555 -33.906 13.852 1 93.38 529 ARG A N 1
ATOM 4157 C CA . ARG A 1 529 ? -8.82 -34.406 15 1 93.38 529 ARG A CA 1
ATOM 4158 C C . ARG A 1 529 ? -9.188 -35.875 15.273 1 93.38 529 ARG A C 1
ATOM 4160 O O . ARG A 1 529 ? -8.32 -36.688 15.602 1 93.38 529 ARG A O 1
ATOM 4167 N N . HIS A 1 530 ? -10.391 -36.156 15.141 1 93.19 530 HIS A N 1
ATOM 4168 C CA . HIS A 1 530 ? -10.852 -37.531 15.359 1 93.19 530 HIS A CA 1
ATOM 4169 C C . HIS A 1 530 ? -10.211 -38.5 14.375 1 93.19 530 HIS A C 1
ATOM 4171 O O . HIS A 1 530 ? -9.914 -39.656 14.719 1 93.19 530 HIS A O 1
ATOM 4177 N N . HIS A 1 531 ? -9.977 -38.062 13.227 1 92.56 531 HIS A N 1
ATOM 4178 C CA . HIS A 1 531 ? -9.414 -38.906 12.18 1 92.56 531 HIS A CA 1
ATOM 4179 C C . HIS A 1 531 ? -7.898 -39.031 12.32 1 92.56 531 HIS A C 1
ATOM 4181 O O . HIS A 1 531 ? -7.312 -40.031 11.953 1 92.56 531 HIS A O 1
ATOM 4187 N N . VAL A 1 532 ? -7.27 -38 12.859 1 92.75 532 VAL A N 1
ATOM 4188 C CA . VAL A 1 532 ? -5.816 -37.938 12.938 1 92.75 532 VAL A CA 1
ATOM 4189 C C . VAL A 1 532 ? -5.332 -38.625 14.211 1 92.75 532 VAL A C 1
ATOM 4191 O O . VAL A 1 532 ? -4.227 -39.156 14.258 1 92.75 532 VAL A O 1
ATOM 4194 N N . ALA A 1 533 ? -6.059 -38.719 15.281 1 89.62 533 ALA A N 1
ATOM 4195 C CA . ALA A 1 533 ? -5.699 -39.125 16.641 1 89.62 533 ALA A CA 1
ATOM 4196 C C . ALA A 1 533 ? -5.137 -40.562 16.641 1 89.62 533 ALA A C 1
ATOM 4198 O O . ALA A 1 533 ? -4.098 -40.812 17.266 1 89.62 533 ALA A O 1
ATOM 4199 N N . PRO A 1 534 ? -5.715 -41.438 15.875 1 87.56 534 PRO A N 1
ATOM 4200 C CA . PRO A 1 534 ? -5.219 -42.812 15.938 1 87.56 534 PRO A CA 1
ATOM 4201 C C . PRO A 1 534 ? -3.77 -42.938 15.477 1 87.56 534 PRO A C 1
ATOM 4203 O O . PRO A 1 534 ? -3.051 -43.844 15.922 1 87.56 534 PRO A O 1
ATOM 4206 N N . SER A 1 535 ? -3.359 -42.156 14.648 1 86.5 535 SER A N 1
ATOM 4207 C CA . SER A 1 535 ? -2.002 -42.219 14.117 1 86.5 535 SER A CA 1
ATOM 4208 C C . SER A 1 535 ? -0.978 -41.781 15.156 1 86.5 535 SER A C 1
ATOM 4210 O O . SER A 1 535 ? 0.215 -42.062 15.023 1 86.5 535 SER A O 1
ATOM 4212 N N . PHE A 1 536 ? -1.3 -41.156 16.203 1 87.31 536 PHE A N 1
ATOM 4213 C CA . PHE A 1 536 ? -0.387 -40.656 17.234 1 87.31 536 PHE A CA 1
ATOM 4214 C C . PHE A 1 536 ? -0.477 -41.531 18.484 1 87.31 536 PHE A C 1
ATOM 4216 O O . PHE A 1 536 ? 0.394 -41.469 19.359 1 87.31 536 PHE A O 1
ATOM 4223 N N . ASP A 1 537 ? -1.435 -42.281 18.75 1 74.5 537 ASP A N 1
ATOM 4224 C CA . ASP A 1 537 ? -1.572 -43.188 19.875 1 74.5 537 ASP A CA 1
ATOM 4225 C C . ASP A 1 537 ? -0.706 -44.438 19.688 1 74.5 537 ASP A C 1
ATOM 4227 O O . ASP A 1 537 ? -0.187 -45 20.656 1 74.5 537 ASP A O 1
ATOM 4231 N N . LEU A 1 538 ? -0.367 -45 18.453 1 55 538 LEU A N 1
ATOM 4232 C CA . LEU A 1 538 ? 0.38 -46.219 18.234 1 55 538 LEU A CA 1
ATOM 4233 C C . LEU A 1 538 ? 1.875 -46 18.422 1 55 538 LEU A C 1
ATOM 4235 O O . LEU A 1 538 ? 2.648 -46.969 18.5 1 55 538 LEU A O 1
ATOM 4239 N N . LYS A 1 539 ? 2.543 -44.938 18.141 1 50.59 539 LYS A N 1
ATOM 4240 C CA . LYS A 1 539 ? 3.984 -44.75 18.297 1 50.59 539 LYS A CA 1
ATOM 4241 C C . LYS A 1 539 ? 4.426 -45.031 19.734 1 50.59 539 LYS A C 1
ATOM 4243 O O . LYS A 1 539 ? 5.621 -45.031 20.031 1 50.59 539 LYS A O 1
ATOM 4248 N N . GLY A 1 540 ? 3.756 -45.125 20.719 1 41.06 540 GLY A N 1
ATOM 4249 C CA . GLY A 1 540 ? 4.238 -45.562 22.016 1 41.06 540 GLY A CA 1
ATOM 4250 C C . GLY A 1 540 ? 4.781 -46.969 21.984 1 41.06 540 GLY A C 1
ATOM 4251 O O . GLY A 1 540 ? 5.555 -47.375 22.859 1 41.06 540 GLY A O 1
ATOM 4252 N N . PHE A 1 541 ? 4.355 -47.969 21.062 1 36.72 541 PHE A N 1
ATOM 4253 C CA . PHE A 1 541 ? 4.832 -49.344 21.156 1 36.72 541 PHE A CA 1
ATOM 4254 C C . PHE A 1 541 ? 6.078 -49.531 20.312 1 36.72 541 PHE A C 1
ATOM 4256 O O . PHE A 1 541 ? 6.82 -50.5 20.5 1 36.72 541 PHE A O 1
ATOM 4263 N N . ALA A 1 542 ? 6.344 -48.969 19.172 1 33.09 542 ALA A N 1
ATOM 4264 C CA . ALA A 1 542 ? 7.383 -49.375 18.234 1 33.09 542 ALA A CA 1
ATOM 4265 C C . ALA A 1 542 ? 8.75 -48.875 18.656 1 33.09 542 ALA A C 1
ATOM 4267 O O . ALA A 1 542 ? 9.742 -49.062 17.953 1 33.09 542 ALA A O 1
ATOM 4268 N N . LYS A 1 543 ? 8.984 -48.094 19.609 1 37.31 543 LYS A N 1
ATOM 4269 C CA . LYS A 1 543 ? 10.367 -47.688 19.859 1 37.31 543 LYS A CA 1
ATOM 4270 C C . LYS A 1 543 ? 11.266 -48.906 20.062 1 37.31 543 LYS A C 1
ATOM 4272 O O . LYS A 1 543 ? 12.469 -48.75 20.312 1 37.31 543 LYS A O 1
ATOM 4277 N N . ASP A 1 544 ? 10.797 -50.094 20.172 1 31.2 544 ASP A N 1
ATOM 4278 C CA . ASP A 1 544 ? 11.875 -51 20.625 1 31.2 544 ASP A CA 1
ATOM 4279 C C . ASP A 1 544 ? 12.734 -51.438 19.453 1 31.2 544 ASP A C 1
ATOM 4281 O O . ASP A 1 544 ? 13.719 -52.156 19.641 1 31.2 544 ASP A O 1
ATOM 4285 N N . LYS A 1 545 ? 12.305 -51.656 18.188 1 32.41 545 LYS A N 1
ATOM 4286 C CA . LYS A 1 545 ? 13.281 -52.344 17.359 1 32.41 545 LYS A CA 1
ATOM 4287 C C . LYS A 1 545 ? 14.242 -51.344 16.703 1 32.41 545 LYS A C 1
ATOM 4289 O O . LYS A 1 545 ? 13.844 -50.562 15.852 1 32.41 545 LYS A O 1
ATOM 4294 N N . ALA A 1 546 ? 15.422 -51 17.266 1 32.5 546 ALA A N 1
ATOM 4295 C CA . ALA A 1 546 ? 16.594 -50.281 16.797 1 32.5 546 ALA A CA 1
ATOM 4296 C C . ALA A 1 546 ? 17.094 -50.812 15.461 1 32.5 546 ALA A C 1
ATOM 4298 O O . ALA A 1 546 ? 17.297 -52 15.297 1 32.5 546 ALA A O 1
ATOM 4299 N N . PRO A 1 547 ? 16.875 -50.156 14.312 1 28 547 PRO A N 1
ATOM 4300 C CA . PRO A 1 547 ? 17.344 -50.719 13.047 1 28 547 PRO A CA 1
ATOM 4301 C C . PRO A 1 547 ? 18.828 -51.062 13.062 1 28 547 PRO A C 1
ATOM 4303 O O . PRO A 1 547 ? 19.594 -50.469 13.797 1 28 547 PRO A O 1
ATOM 4306 N N . PRO A 1 548 ? 19.375 -52.25 12.617 1 27.12 548 PRO A N 1
ATOM 4307 C CA . PRO A 1 548 ? 20.766 -52.688 12.703 1 27.12 548 PRO A CA 1
ATOM 4308 C C . PRO A 1 548 ? 21.734 -51.75 11.945 1 27.12 548 PRO A C 1
ATOM 4310 O O . PRO A 1 548 ? 21.328 -51.094 10.984 1 27.12 548 PRO A O 1
ATOM 4313 N N . HIS A 1 549 ? 22.719 -51.125 12.555 1 26.95 549 HIS A N 1
ATOM 4314 C CA . HIS A 1 549 ? 23.797 -50.25 12.156 1 26.95 549 HIS A CA 1
ATOM 4315 C C . HIS A 1 549 ? 24.594 -50.844 10.992 1 26.95 549 HIS A C 1
ATOM 4317 O O . HIS A 1 549 ? 25.266 -51.844 11.148 1 26.95 549 HIS A O 1
ATOM 4323 N N . VAL A 1 550 ? 24.031 -50.938 9.742 1 23.42 550 VAL A N 1
ATOM 4324 C CA . VAL A 1 550 ? 24.875 -51.438 8.664 1 23.42 550 VAL A CA 1
ATOM 4325 C C . VAL A 1 550 ? 26.125 -50.562 8.539 1 23.42 550 VAL A C 1
ATOM 4327 O O . VAL A 1 550 ? 26.047 -49.344 8.453 1 23.42 550 VAL A O 1
ATOM 4330 N N . SER A 1 551 ? 27.297 -51 9.016 1 24.12 551 SER A N 1
ATOM 4331 C CA . SER A 1 551 ? 28.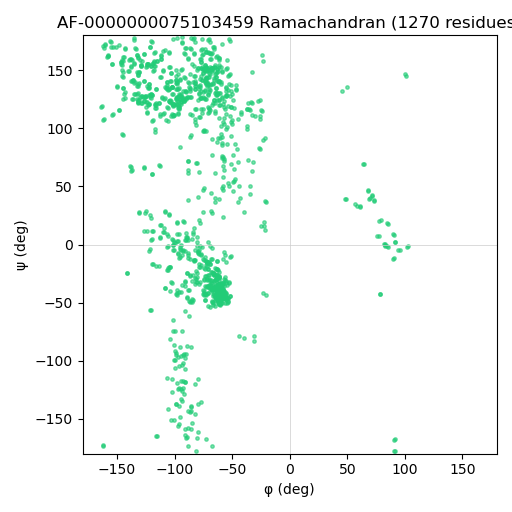688 -50.531 9.039 1 24.12 551 SER A CA 1
ATOM 4332 C C . SER A 1 551 ? 29.219 -50.312 7.629 1 24.12 551 SER A C 1
ATOM 4334 O O . SER A 1 551 ? 29.516 -51.25 6.902 1 24.12 551 SER A O 1
ATOM 4336 N N . ILE A 1 552 ? 28.484 -49.562 6.742 1 21.39 552 ILE A N 1
ATOM 4337 C CA . ILE A 1 552 ? 29.078 -49.469 5.41 1 21.39 552 ILE A CA 1
ATOM 4338 C C . ILE A 1 552 ? 30.453 -48.812 5.488 1 21.39 552 ILE A C 1
ATOM 4340 O O . ILE A 1 552 ? 30.594 -47.688 5.949 1 21.39 552 ILE A O 1
ATOM 4344 N N . VAL A 1 553 ? 31.484 -49.562 5.625 1 22.88 553 VAL A N 1
ATOM 4345 C CA . VAL A 1 553 ? 32.906 -49.344 5.676 1 22.88 553 VAL A CA 1
ATOM 4346 C C . VAL A 1 553 ? 33.375 -48.656 4.383 1 22.88 553 VAL A C 1
ATOM 4348 O O . VAL A 1 553 ? 33.438 -49.281 3.33 1 22.88 553 VAL A O 1
ATOM 4351 N N . ALA A 1 554 ? 32.656 -47.562 3.98 1 22.08 554 ALA A N 1
ATOM 4352 C CA . ALA A 1 554 ? 33.156 -47.062 2.699 1 22.08 554 ALA A CA 1
ATOM 4353 C C . ALA A 1 554 ? 34.625 -46.656 2.787 1 22.08 554 ALA A C 1
ATOM 4355 O O . ALA A 1 554 ? 35.031 -45.969 3.719 1 22.08 554 ALA A O 1
ATOM 4356 N N . THR A 1 555 ? 35.406 -47.438 2.324 1 21.53 555 THR A N 1
ATOM 4357 C CA . THR A 1 555 ? 36.875 -47.344 2.131 1 21.53 555 THR A CA 1
ATOM 4358 C C . THR A 1 555 ? 37.25 -46.062 1.415 1 21.53 555 THR A C 1
ATOM 4360 O O . THR A 1 555 ? 36.688 -45.75 0.353 1 21.53 555 THR A O 1
ATOM 4363 N N . LYS A 1 556 ? 37.562 -45.031 2.232 1 22.23 556 LYS A N 1
ATOM 4364 C CA . LYS A 1 556 ? 37.969 -43.656 1.907 1 22.23 556 LYS A CA 1
ATOM 4365 C C . LYS A 1 556 ? 39.031 -43.656 0.807 1 22.23 556 LYS A C 1
ATOM 4367 O O . LYS A 1 556 ? 40.125 -44.219 0.975 1 22.23 556 LYS A O 1
ATOM 4372 N N . PRO A 1 557 ? 38.562 -43.75 -0.364 1 22.19 557 PRO A N 1
ATOM 4373 C CA . PRO A 1 557 ? 39.719 -43.812 -1.258 1 22.19 557 PRO A CA 1
ATOM 4374 C C . PRO A 1 557 ? 40.656 -42.625 -1.078 1 22.19 557 PRO A C 1
ATOM 4376 O O . PRO A 1 557 ? 40.25 -41.562 -0.644 1 22.19 557 PRO A O 1
ATOM 4379 N N . PRO A 1 558 ? 41.938 -42.812 -0.962 1 20.86 558 PRO A N 1
ATOM 4380 C CA . PRO A 1 558 ? 43.062 -41.906 -0.619 1 20.86 558 PRO A CA 1
ATOM 4381 C C . PRO A 1 558 ? 43.156 -40.719 -1.549 1 20.86 558 PRO A C 1
ATOM 4383 O O . PRO A 1 558 ? 43.375 -40.875 -2.754 1 20.86 558 PRO A O 1
ATOM 4386 N N . LEU A 1 559 ? 42.031 -39.844 -1.494 1 18.73 559 LEU A N 1
ATOM 4387 C CA . LEU A 1 559 ? 42.188 -38.781 -2.479 1 18.73 559 LEU A CA 1
ATOM 4388 C C . LEU A 1 559 ? 43.469 -38.031 -2.268 1 18.73 559 LEU A C 1
ATOM 4390 O O . LEU A 1 559 ? 43.812 -37.656 -1.14 1 18.73 559 LEU A O 1
ATOM 4394 N N . THR A 1 560 ? 44.344 -38.062 -3.156 1 19.45 560 THR A N 1
ATOM 4395 C CA . THR A 1 560 ? 45.656 -37.5 -3.408 1 19.45 560 THR A CA 1
ATOM 4396 C C . THR A 1 560 ? 45.625 -36 -3.277 1 19.45 560 THR A C 1
ATOM 4398 O O . THR A 1 560 ? 44.688 -35.344 -3.719 1 19.45 560 THR A O 1
ATOM 4401 N N . THR A 1 561 ? 46.406 -35.406 -2.332 1 17.69 561 THR A N 1
ATOM 4402 C CA . THR A 1 561 ? 46.781 -34.156 -1.668 1 17.69 561 THR A CA 1
ATOM 4403 C C . THR A 1 561 ? 47.094 -33.062 -2.691 1 17.69 561 THR A C 1
ATOM 4405 O O . THR A 1 561 ? 47.438 -31.953 -2.322 1 17.69 561 THR A O 1
ATOM 4408 N N . LEU A 1 562 ? 46.281 -32.844 -3.744 1 17.47 562 LEU A N 1
ATOM 4409 C CA . LEU A 1 562 ? 47.062 -31.938 -4.551 1 17.47 562 LEU A CA 1
ATOM 4410 C C . LEU A 1 562 ? 47.25 -30.609 -3.832 1 17.47 562 LEU A C 1
ATOM 4412 O O . LEU A 1 562 ? 46.312 -30.047 -3.283 1 17.47 562 LEU A O 1
ATOM 4416 N N . LYS A 1 563 ? 48.469 -30.109 -3.607 1 16.97 563 LYS A N 1
ATOM 4417 C CA . LYS A 1 563 ? 49.219 -29.062 -2.932 1 16.97 563 LYS A CA 1
ATOM 4418 C C . LYS A 1 563 ? 48.812 -27.688 -3.439 1 16.97 563 LYS A C 1
ATOM 4420 O O . LYS A 1 563 ? 49.469 -26.688 -3.119 1 16.97 563 LYS A O 1
ATOM 4425 N N . ASN A 1 564 ? 47.469 -27.406 -3.713 1 17 564 ASN A N 1
ATOM 4426 C CA . ASN A 1 564 ? 47.656 -26.125 -4.387 1 17 564 ASN A CA 1
ATOM 4427 C C . ASN A 1 564 ? 48.219 -25.062 -3.447 1 17 564 ASN A C 1
ATOM 4429 O O . ASN A 1 564 ? 48 -25.125 -2.232 1 17 564 ASN A O 1
ATOM 4433 N N . GLU A 1 565 ? 48.906 -24.062 -3.988 1 17.62 565 GLU A N 1
ATOM 4434 C CA . GLU A 1 565 ? 49.812 -22.953 -3.73 1 17.62 565 GLU A CA 1
ATOM 4435 C C . GLU A 1 565 ? 49.125 -21.812 -2.992 1 17.62 565 GLU A C 1
ATOM 4437 O O . GLU A 1 565 ? 47.938 -21.578 -3.195 1 17.62 565 GLU A O 1
ATOM 4442 N N . ASP A 1 566 ? 49.781 -21.047 -2.031 1 16.09 566 ASP A N 1
ATOM 4443 C CA . ASP A 1 566 ? 49.844 -20.281 -0.795 1 16.09 566 ASP A CA 1
ATOM 4444 C C . ASP A 1 566 ? 49.344 -18.844 -1.021 1 16.09 566 ASP A C 1
ATOM 4446 O O . ASP A 1 566 ? 49.25 -18.062 -0.079 1 16.09 566 ASP A O 1
ATOM 4450 N N . ARG A 1 567 ? 48.969 -18.234 -2.18 1 16.78 567 ARG A N 1
ATOM 4451 C CA . ARG A 1 567 ? 49.469 -16.875 -2.086 1 16.78 567 ARG A CA 1
ATOM 4452 C C . ARG A 1 567 ? 48.719 -16.094 -1.018 1 16.78 567 ARG A C 1
ATOM 4454 O O . ARG A 1 567 ? 47.531 -16.328 -0.77 1 16.78 567 ARG A O 1
ATOM 4461 N N . LYS A 1 568 ? 49.25 -14.992 -0.487 1 16.02 568 LYS A N 1
ATOM 4462 C CA . LYS A 1 568 ? 49.469 -14.102 0.644 1 16.02 568 LYS A CA 1
ATOM 4463 C C . LYS A 1 568 ? 48.375 -13.023 0.716 1 16.02 568 LYS A C 1
ATOM 4465 O O . LYS A 1 568 ? 48.469 -12.117 1.544 1 16.02 568 LYS A O 1
ATOM 4470 N N . LEU A 1 569 ? 47.25 -12.938 0.032 1 17.28 569 LEU A N 1
ATOM 4471 C CA . LEU A 1 569 ? 47 -11.5 0.016 1 17.28 569 LEU A CA 1
ATOM 4472 C C . LEU A 1 569 ? 46.594 -10.992 1.401 1 17.28 569 LEU A C 1
ATOM 4474 O O . LEU A 1 569 ? 45.844 -11.656 2.111 1 17.28 569 LEU A O 1
ATOM 4478 N N . SER A 1 570 ? 46.938 -9.797 1.896 1 15.66 570 SER A N 1
ATOM 4479 C CA . SER A 1 570 ? 47.312 -9 3.066 1 15.66 570 SER A CA 1
ATOM 4480 C C . SER A 1 570 ? 46.062 -8.492 3.779 1 15.66 570 SER A C 1
ATOM 4482 O O . SER A 1 570 ? 45.906 -8.641 4.996 1 15.66 570 SER A O 1
ATOM 4484 N N . LYS A 1 571 ? 45.5 -7.32 3.408 1 15.95 571 LYS A N 1
ATOM 4485 C CA . LYS A 1 571 ? 45.5 -6.203 4.348 1 15.95 571 LYS A CA 1
ATOM 4486 C C . LYS A 1 571 ? 44.406 -6.336 5.383 1 15.95 571 LYS A C 1
ATOM 4488 O O . LYS A 1 571 ? 43.531 -7.219 5.27 1 15.95 571 LYS A O 1
ATOM 4493 N N . SER A 1 572 ? 43.312 -5.328 5.41 1 16.47 572 SER A N 1
ATOM 4494 C CA . SER A 1 572 ? 43.219 -4.293 6.434 1 16.47 572 SER A CA 1
ATOM 4495 C C . SER A 1 572 ? 42.188 -4.652 7.484 1 16.47 572 SER A C 1
ATOM 4497 O O . SER A 1 572 ? 41.281 -5.473 7.23 1 16.47 572 SER A O 1
ATOM 4499 N N . ASP A 1 573 ? 41.969 -3.867 8.578 1 15.88 573 ASP A N 1
ATOM 4500 C CA . ASP A 1 573 ? 41.844 -3.914 10.023 1 15.88 573 ASP A CA 1
ATOM 4501 C C . ASP A 1 573 ? 40.375 -3.791 10.445 1 15.88 573 ASP A C 1
ATOM 4503 O O . ASP A 1 573 ? 40 -4.211 11.539 1 15.88 573 ASP A O 1
ATOM 4507 N N . LYS A 1 574 ? 39.469 -2.961 9.867 1 17.7 574 LYS A N 1
ATOM 4508 C CA . LYS A 1 574 ? 38.844 -2.045 10.82 1 17.7 574 LYS A CA 1
ATOM 4509 C C . LYS A 1 574 ? 37.906 -2.791 11.781 1 17.7 574 LYS A C 1
ATOM 4511 O O . LYS A 1 574 ? 37.406 -3.863 11.453 1 17.7 574 LYS A O 1
ATOM 4516 N N . HIS A 1 575 ? 37.344 -2.035 12.828 1 16.53 575 HIS A N 1
ATOM 4517 C CA . HIS A 1 575 ? 37.094 -2.039 14.258 1 16.53 575 HIS A CA 1
ATOM 4518 C C . HIS A 1 575 ? 35.688 -2.602 14.562 1 16.53 575 HIS A C 1
ATOM 4520 O O . HIS A 1 575 ? 34.812 -2.631 13.688 1 16.53 575 HIS A O 1
ATOM 4526 N N . GLU A 1 576 ? 35.312 -2.697 15.836 1 16.58 576 GLU A N 1
ATOM 4527 C CA . GLU A 1 576 ? 34.75 -3.549 16.875 1 16.58 576 GLU A CA 1
ATOM 4528 C C . GLU A 1 576 ? 33.344 -3.115 17.25 1 16.58 576 GLU A C 1
ATOM 4530 O O . GLU A 1 576 ? 32.719 -3.715 18.125 1 16.58 576 GLU A O 1
ATOM 4535 N N . MET A 1 577 ? 32.594 -2.283 16.547 1 17.97 577 MET A N 1
ATOM 4536 C CA . MET A 1 577 ? 31.688 -1.567 17.453 1 17.97 577 MET A CA 1
ATOM 4537 C C . MET A 1 577 ? 30.688 -2.52 18.094 1 17.97 577 MET A C 1
ATOM 4539 O O . MET A 1 577 ? 30.047 -3.307 17.406 1 17.97 577 MET A O 1
ATOM 4543 N N . LYS A 1 578 ? 30.625 -2.545 19.438 1 16.56 578 LYS A N 1
ATOM 4544 C CA . LYS A 1 578 ? 30.094 -3.393 20.5 1 16.56 578 LYS A CA 1
ATOM 4545 C C . LYS A 1 578 ? 28.594 -3.238 20.625 1 16.56 578 LYS A C 1
ATOM 4547 O O . LYS A 1 578 ? 28.078 -2.119 20.719 1 16.56 578 LYS A O 1
ATOM 4552 N N . ARG A 1 579 ? 27.859 -4.223 20.328 1 16.61 579 ARG A N 1
ATOM 4553 C CA . ARG A 1 579 ? 26.438 -4.539 20.266 1 16.61 579 ARG A CA 1
ATOM 4554 C C . ARG A 1 579 ? 25.812 -4.559 21.656 1 16.61 579 ARG A C 1
ATOM 4556 O O . ARG A 1 579 ? 26.188 -5.371 22.5 1 16.61 579 ARG A O 1
ATOM 4563 N N . PHE A 1 580 ? 25.547 -3.301 22.25 1 16.69 580 PHE A N 1
ATOM 4564 C CA . PHE A 1 580 ? 25.078 -3.193 23.625 1 16.69 580 PHE A CA 1
ATOM 4565 C C . PHE A 1 580 ? 23.844 -4.055 23.828 1 16.69 580 PHE A C 1
ATOM 4567 O O . PHE A 1 580 ? 23.094 -4.316 22.891 1 16.69 580 PHE A O 1
ATOM 4574 N N . GLY A 1 581 ? 23.703 -4.66 25.031 1 16.17 581 GLY A N 1
ATOM 4575 C CA . GLY A 1 581 ? 23.094 -5.781 25.719 1 16.17 581 GLY A CA 1
ATOM 4576 C C . GLY A 1 581 ? 21.641 -5.543 26.078 1 16.17 581 GLY A C 1
ATOM 4577 O O . GLY A 1 581 ? 21.281 -4.449 26.516 1 16.17 581 GLY A O 1
ATOM 4578 N N . TYR A 1 582 ? 20.734 -6.086 25.375 1 16.72 582 TYR A N 1
ATOM 4579 C CA . TYR A 1 582 ? 19.266 -6.117 25.391 1 16.72 582 TYR A CA 1
ATOM 4580 C C . TYR A 1 582 ? 18.766 -6.574 26.766 1 16.72 582 TYR A C 1
ATOM 4582 O O . TYR A 1 582 ? 19.047 -7.691 27.188 1 16.72 582 TYR A O 1
ATOM 4590 N N . VAL A 1 583 ? 18.625 -5.598 27.703 1 16.52 583 VAL A N 1
ATOM 4591 C CA . VAL A 1 583 ? 18.266 -5.816 29.109 1 16.52 583 VAL A CA 1
ATOM 4592 C C . VAL A 1 583 ? 16.953 -6.594 29.172 1 16.52 583 VAL A C 1
ATOM 4594 O O . VAL A 1 583 ? 16.031 -6.34 28.391 1 16.52 583 VAL A O 1
ATOM 4597 N N . GLY A 1 584 ? 16.875 -7.703 29.906 1 16.94 584 GLY A N 1
ATOM 4598 C CA . GLY A 1 584 ? 16.094 -8.898 30.203 1 16.94 584 GLY A CA 1
ATOM 4599 C C . GLY A 1 584 ? 14.836 -8.602 31.016 1 16.94 584 GLY A C 1
ATOM 4600 O O . GLY A 1 584 ? 14.922 -8.219 32.188 1 16.94 584 GLY A O 1
ATOM 4601 N N . LEU A 1 585 ? 14.055 -7.602 30.578 1 16.88 585 LEU A N 1
ATOM 4602 C CA . LEU A 1 585 ? 13.047 -7.246 31.562 1 16.88 585 LEU A CA 1
ATOM 4603 C C . LEU A 1 585 ? 12.32 -8.492 32.062 1 16.88 585 LEU A C 1
ATOM 4605 O O . LEU A 1 585 ? 11.969 -9.367 31.281 1 16.88 585 LEU A O 1
ATOM 4609 N N . PRO A 1 586 ? 12.336 -8.68 33.406 1 16.61 586 PRO A N 1
ATOM 4610 C CA . PRO A 1 586 ? 12.062 -9.906 34.156 1 16.61 586 PRO A CA 1
ATOM 4611 C C . PRO A 1 586 ? 10.609 -10.344 34.062 1 16.61 586 PRO A C 1
ATOM 4613 O O . PRO A 1 586 ? 9.75 -9.57 33.625 1 16.61 586 PRO A O 1
ATOM 4616 N N . PRO A 1 587 ? 10.242 -11.445 34.875 1 17.31 587 PRO A N 1
ATOM 4617 C CA . PRO A 1 587 ? 9.352 -12.602 34.938 1 17.31 587 PRO A CA 1
ATOM 4618 C C . PRO A 1 587 ? 7.996 -12.273 35.562 1 17.31 587 PRO A C 1
ATOM 4620 O O . PRO A 1 587 ? 7.098 -13.125 35.594 1 17.31 587 PRO A O 1
ATOM 4623 N N . THR A 1 588 ? 7.297 -11.125 35.375 1 16.62 588 THR A N 1
ATOM 4624 C CA . THR A 1 588 ? 6.371 -10.867 36.469 1 16.62 588 THR A CA 1
ATOM 4625 C C . THR A 1 588 ? 5.336 -11.977 36.594 1 16.62 588 THR A C 1
ATOM 4627 O O . THR A 1 588 ? 4.68 -12.32 35.594 1 16.62 588 THR A O 1
ATOM 4630 N N . THR A 1 589 ? 5.344 -12.867 37.625 1 17.23 589 THR A N 1
ATOM 4631 C CA . THR A 1 589 ? 4.715 -14.102 38.062 1 17.23 589 THR A CA 1
ATOM 4632 C C . THR A 1 589 ? 3.293 -13.844 38.562 1 17.23 589 THR A C 1
ATOM 4634 O O . THR A 1 589 ? 2.559 -14.781 38.875 1 17.23 589 THR A O 1
ATOM 4637 N N . THR A 1 590 ? 2.496 -12.867 38.156 1 16.92 590 THR A N 1
ATOM 4638 C CA . THR A 1 590 ? 1.516 -12.711 39.219 1 16.92 590 THR A CA 1
ATOM 4639 C C . THR A 1 590 ? 0.676 -13.977 39.375 1 16.92 590 THR A C 1
ATOM 4641 O O . THR A 1 590 ? 0.33 -14.617 38.375 1 16.92 590 THR A O 1
ATOM 4644 N N . PRO A 1 591 ? 0.345 -14.391 40.625 1 16.23 591 PRO A N 1
ATOM 4645 C CA . PRO A 1 591 ? -0.121 -15.617 41.281 1 16.23 591 PRO A CA 1
ATOM 4646 C C . PRO A 1 591 ? -1.563 -15.961 40.938 1 16.23 591 PRO A C 1
ATOM 4648 O O . PRO A 1 591 ? -2.307 -15.102 40.438 1 16.23 591 PRO A O 1
ATOM 4651 N N . LYS A 1 592 ? -1.917 -17.266 41.281 1 16.47 592 LYS A N 1
ATOM 4652 C CA . LYS A 1 592 ? -2.896 -18.328 41.094 1 16.47 592 LYS A CA 1
ATOM 4653 C C . LYS A 1 592 ? -4.176 -18.047 41.875 1 16.47 592 LYS A C 1
ATOM 4655 O O . LYS A 1 592 ? -5.059 -18.891 41.969 1 16.47 592 LYS A O 1
ATOM 4660 N N . LYS A 1 593 ? -4.805 -16.906 41.875 1 15.46 593 LYS A N 1
ATOM 4661 C CA . LYS A 1 593 ? -5.762 -17 42.969 1 15.46 593 LYS A CA 1
ATOM 4662 C C . LYS A 1 593 ? -6.727 -18.156 42.75 1 15.46 593 LYS A C 1
ATOM 4664 O O . LYS A 1 593 ? -7.117 -18.453 41.625 1 15.46 593 LYS A O 1
ATOM 4669 N N . ASP A 1 594 ? -7.066 -18.969 43.812 1 15.03 594 ASP A N 1
ATOM 4670 C CA . ASP A 1 594 ? -7.672 -20.25 44.219 1 15.03 594 ASP A CA 1
ATOM 4671 C C . ASP A 1 594 ? -9.195 -20.188 44.094 1 15.03 594 ASP A C 1
ATOM 4673 O O . ASP A 1 594 ? -9.859 -21.219 44.062 1 15.03 594 ASP A O 1
ATOM 4677 N N . ARG A 1 595 ? -9.984 -19.156 43.906 1 14.94 595 ARG A N 1
ATOM 4678 C CA . ARG A 1 595 ? -11.133 -19.297 44.781 1 14.94 595 ARG A CA 1
ATOM 4679 C C . ARG A 1 595 ? -12.062 -20.406 44.344 1 14.94 595 ARG A C 1
ATOM 4681 O O . ARG A 1 595 ? -12.328 -20.547 43.125 1 14.94 595 ARG A O 1
ATOM 4688 N N . THR A 1 596 ? -12.422 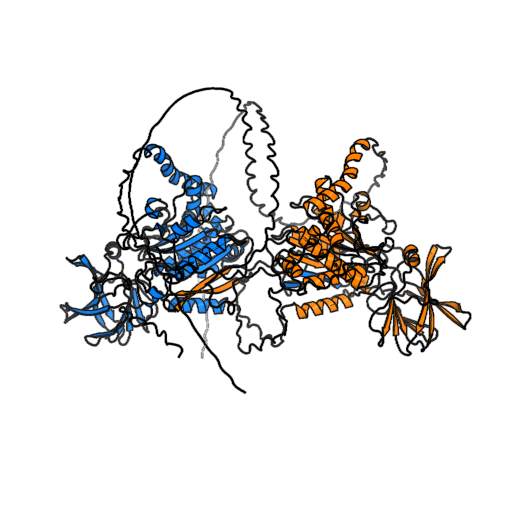-21.344 45.281 1 14.78 596 THR A N 1
ATOM 4689 C CA . THR A 1 596 ? -13.133 -22.609 45.406 1 14.78 596 THR A CA 1
ATOM 4690 C C . THR A 1 596 ? -14.641 -22.406 45.281 1 14.78 596 THR A C 1
ATOM 4692 O O . THR A 1 596 ? -15.383 -23.359 45.031 1 14.78 596 THR A O 1
ATOM 4695 N N . ARG A 1 597 ? -15.352 -21.281 45.281 1 14.22 597 ARG A N 1
ATOM 4696 C CA . ARG A 1 597 ? -16.531 -21.453 46.125 1 14.22 597 ARG A CA 1
ATOM 4697 C C . ARG A 1 597 ? -17.484 -22.484 45.531 1 14.22 597 ARG A C 1
ATOM 4699 O O . ARG A 1 597 ? -17.5 -22.703 44.344 1 14.22 597 ARG A O 1
ATOM 4706 N N . SER A 1 598 ? -18.484 -22.844 46.469 1 14.16 598 SER A N 1
ATOM 4707 C CA . SER A 1 598 ? -19.344 -23.891 46.969 1 14.16 598 SER A CA 1
ATOM 4708 C C . SER A 1 598 ? -20.547 -24.109 46.031 1 14.16 598 SER A C 1
ATOM 4710 O O . SER A 1 598 ? -20.734 -23.359 45.094 1 14.16 598 SER A O 1
ATOM 4712 N N . THR A 1 599 ? -21.781 -24.25 46.719 1 14.3 599 THR A N 1
ATOM 4713 C CA . THR A 1 599 ? -22.688 -25.375 46.938 1 14.3 599 THR A CA 1
ATOM 4714 C C . THR A 1 599 ? -23.875 -25.328 46 1 14.3 599 THR A C 1
ATOM 4716 O O . THR A 1 599 ? -24.188 -26.312 45.312 1 14.3 599 THR A O 1
ATOM 4719 N N . SER A 1 600 ? -25.062 -24.547 46.375 1 13.88 600 SER A N 1
ATOM 4720 C CA . SER A 1 600 ? -26.266 -25.219 46.812 1 13.88 600 SER A CA 1
ATOM 4721 C C . SER A 1 600 ? -27.172 -25.578 45.656 1 13.88 600 SER A C 1
ATOM 4723 O O . SER A 1 600 ? -27.047 -25.031 44.562 1 13.88 600 SER A O 1
ATOM 4725 N N . ASN A 1 601 ? -28.531 -26.156 46.031 1 13.88 601 ASN A N 1
ATOM 4726 C CA . ASN A 1 601 ? -29.469 -27.266 45.906 1 13.88 601 ASN A CA 1
ATOM 4727 C C . ASN A 1 601 ? -30.594 -26.969 44.906 1 13.88 601 ASN A C 1
ATOM 4729 O O . ASN A 1 601 ? -30.891 -27.766 44.031 1 13.88 601 ASN A O 1
ATOM 4733 N N . SER A 1 602 ? -31.562 -25.938 45.125 1 13.7 602 SER A N 1
ATOM 4734 C CA . SER A 1 602 ? -32.938 -26.422 45.375 1 13.7 602 SER A CA 1
ATOM 4735 C C . SER A 1 602 ? -33.625 -26.75 44.062 1 13.7 602 SER A C 1
ATOM 4737 O O . SER A 1 602 ? -33.25 -26.266 43 1 13.7 602 SER A O 1
ATOM 4739 N N . ASN A 1 603 ? -35.094 -27.219 44.219 1 13.55 603 ASN A N 1
ATOM 4740 C CA . ASN A 1 603 ? -36.062 -28.266 43.906 1 13.55 603 ASN A CA 1
ATOM 4741 C C . ASN A 1 603 ? -36.938 -27.891 42.719 1 13.55 603 ASN A C 1
ATOM 4743 O O . ASN A 1 603 ? -37.094 -28.688 41.781 1 13.55 603 ASN A O 1
ATOM 4747 N N . ASN A 1 604 ? -37.969 -26.938 42.812 1 13.21 604 ASN A N 1
ATOM 4748 C CA . ASN A 1 604 ? -39.312 -27.469 42.812 1 13.21 604 ASN A CA 1
ATOM 4749 C C . ASN A 1 604 ? -39.844 -27.688 41.406 1 13.21 604 ASN A C 1
ATOM 4751 O O . ASN A 1 604 ? -39.281 -27.156 40.438 1 13.21 604 ASN A O 1
ATOM 4755 N N . GLY A 1 605 ? -41.281 -27.391 41.219 1 13.16 605 GLY A N 1
ATOM 4756 C CA . GLY A 1 605 ? -42.5 -28.172 40.938 1 13.16 605 GLY A CA 1
ATOM 4757 C C . GLY A 1 605 ? -42.875 -28.219 39.469 1 13.16 605 GLY A C 1
ATOM 4758 O O . GLY A 1 605 ? -42.25 -27.531 38.656 1 13.16 605 GLY A O 1
ATOM 4759 N N . GLY A 1 606 ? -44.281 -28.078 39.25 1 13.27 606 GLY A N 1
ATOM 4760 C CA . GLY A 1 606 ? -45.312 -29 38.75 1 13.27 606 GLY A CA 1
ATOM 4761 C C . GLY A 1 606 ? -45.562 -28.875 37.281 1 13.27 606 GLY A C 1
ATOM 4762 O O . GLY A 1 606 ? -44.938 -28.047 36.594 1 13.27 606 GLY A O 1
ATOM 4763 N N . GLY A 1 607 ? -46.969 -28.609 36.938 1 13.1 607 GLY A N 1
ATOM 4764 C CA . GLY A 1 607 ? -47.938 -29.516 36.344 1 13.1 607 GLY A CA 1
ATOM 4765 C C . GLY A 1 607 ? -48.094 -29.359 34.844 1 13.1 607 GLY A C 1
ATOM 4766 O O . GLY A 1 607 ? -47.375 -28.562 34.219 1 13.1 607 GLY A O 1
ATOM 4767 N N . SER A 1 608 ? -49.469 -28.984 34.406 1 13.16 608 SER A N 1
ATOM 4768 C CA . SER A 1 608 ? -50.469 -29.812 33.75 1 13.16 608 SER A CA 1
ATOM 4769 C C . SER A 1 608 ? -50.406 -29.594 32.219 1 13.16 608 SER A C 1
ATOM 4771 O O . SER A 1 608 ? -49.812 -28.641 31.75 1 13.16 608 SER A O 1
ATOM 4773 N N . ALA A 1 609 ? -51.688 -29.906 31.656 1 13.07 609 ALA A N 1
ATOM 4774 C CA . ALA A 1 609 ? -52.188 -30.875 30.688 1 13.07 609 ALA A CA 1
ATOM 4775 C C . ALA A 1 609 ? -52.281 -30.281 29.297 1 13.07 609 ALA A C 1
ATOM 4777 O O . ALA A 1 609 ? -51.719 -30.828 28.344 1 13.07 609 ALA A O 1
ATOM 4778 N N . PRO A 1 610 ? -53.688 -29.938 28.859 1 13.16 610 PRO A N 1
ATOM 4779 C CA . PRO A 1 610 ? -54.375 -30.859 27.938 1 13.16 610 PRO A CA 1
ATOM 4780 C C . PRO A 1 610 ? -54.312 -30.406 26.484 1 13.16 610 PRO A C 1
ATOM 4782 O O . PRO A 1 610 ? -53.875 -31.156 25.609 1 13.16 610 PRO A O 1
ATOM 4785 N N . PRO A 1 611 ? -55.469 -29.594 26.016 1 13.17 611 PRO A N 1
ATOM 4786 C CA . PRO A 1 611 ? -56.5 -30.156 25.156 1 13.17 611 PRO A CA 1
ATOM 4787 C C . PRO A 1 611 ? -56.188 -30.047 23.672 1 13.17 611 PRO A C 1
ATOM 4789 O O . PRO A 1 611 ? -55.281 -29.297 23.281 1 13.17 611 PRO A O 1
ATOM 4792 N N . THR A 1 612 ? -57.375 -30.125 22.906 1 12.62 612 THR A N 1
ATOM 4793 C CA . THR A 1 612 ? -58.031 -30.922 21.875 1 12.62 612 THR A CA 1
ATOM 4794 C C . THR A 1 612 ? -57.875 -30.266 20.5 1 12.62 612 THR A C 1
ATOM 4796 O O . THR A 1 612 ? -57.438 -30.906 19.547 1 12.62 612 THR A O 1
ATOM 4799 N N . ALA A 1 613 ? -59 -29.328 20.141 1 12.91 613 ALA A N 1
ATOM 4800 C CA . ALA A 1 613 ? -60.062 -29.781 19.234 1 12.91 613 ALA A CA 1
ATOM 4801 C C . ALA A 1 613 ? -59.656 -29.562 17.781 1 12.91 613 ALA A C 1
ATOM 4803 O O . ALA A 1 613 ? -58.719 -28.797 17.484 1 12.91 613 ALA A O 1
ATOM 4804 N N . ALA A 1 614 ? -60.75 -29.078 16.969 1 13.8 614 ALA A N 1
ATOM 4805 C CA . ALA A 1 614 ? -61.656 -29.625 15.992 1 13.8 614 ALA A CA 1
ATOM 4806 C C . ALA A 1 614 ? -61.219 -29.281 14.57 1 13.8 614 ALA A C 1
ATOM 4808 O O . ALA A 1 614 ? -60.438 -28.375 14.359 1 13.8 614 ALA A O 1
ATOM 4809 N N . LEU A 1 615 ? -62.281 -29.188 13.672 1 13.02 615 LEU A N 1
ATOM 4810 C CA . LEU A 1 615 ? -62.844 -29.922 12.547 1 13.02 615 LEU A CA 1
ATOM 4811 C C . LEU A 1 615 ? -62.5 -29.234 11.227 1 13.02 615 LEU A C 1
ATOM 4813 O O . LEU A 1 615 ? -62.031 -29.891 10.297 1 13.02 615 LEU A O 1
ATOM 4817 N N . ARG A 1 616 ? -63.312 -28.109 10.828 1 13.65 616 ARG A N 1
ATOM 4818 C CA . ARG A 1 616 ? -64.375 -28.312 9.844 1 13.65 616 ARG A CA 1
ATOM 4819 C C . ARG A 1 616 ? -63.812 -28.203 8.43 1 13.65 616 ARG A C 1
ATOM 4821 O O . ARG A 1 616 ? -62.781 -27.578 8.203 1 13.65 616 ARG A O 1
ATOM 4828 N N . SER A 1 617 ? -64.812 -28.438 7.434 1 12.8 617 SER A N 1
ATOM 4829 C CA . SER A 1 617 ? -65.25 -29.141 6.234 1 12.8 617 SER A CA 1
ATOM 4830 C C . SER A 1 617 ? -64.938 -28.328 4.977 1 12.8 617 SER A C 1
ATOM 4832 O O . SER A 1 617 ? -64.375 -28.875 4.012 1 12.8 617 SER A O 1
ATOM 4834 N N . LEU A 1 618 ? -65.75 -27.219 4.719 1 13.69 618 LEU A N 1
ATOM 4835 C CA . LEU A 1 618 ? -66.812 -27.344 3.725 1 13.69 618 LEU A CA 1
ATOM 4836 C C . LEU A 1 618 ? -66.25 -27.219 2.314 1 13.69 618 LEU A C 1
ATOM 4838 O O . LEU A 1 618 ? -65.125 -26.719 2.129 1 13.69 618 LEU A O 1
ATOM 4842 N N . SER A 1 619 ? -67.062 -26.422 1.478 1 13.66 619 SER A N 1
ATOM 4843 C CA . SER A 1 619 ? -68 -26.641 0.383 1 13.66 619 SER A CA 1
ATOM 4844 C C . SER A 1 619 ? -67.312 -26.422 -0.97 1 13.66 619 SER A C 1
ATOM 4846 O O . SER A 1 619 ? -66.312 -25.734 -1.064 1 13.66 619 SER A O 1
ATOM 4848 N N . LYS A 1 620 ? -68.25 -26.688 -2.074 1 14.34 620 LYS A N 1
ATOM 4849 C CA . LYS A 1 620 ? -68.5 -27.375 -3.332 1 14.34 620 LYS A CA 1
ATOM 4850 C C . LYS A 1 620 ? -68.062 -26.531 -4.527 1 14.34 620 LYS A C 1
ATOM 4852 O O . LYS A 1 620 ? -67.375 -27.047 -5.422 1 14.34 620 LYS A O 1
ATOM 4857 N N . PRO A 1 621 ? -69.062 -25.531 -5.113 1 14.29 621 PRO A N 1
ATOM 4858 C CA . PRO A 1 621 ? -69.875 -25.875 -6.246 1 14.29 621 PRO A CA 1
ATOM 4859 C C . PRO A 1 621 ? -69.25 -25.625 -7.594 1 14.29 621 PRO A C 1
ATOM 4861 O O . PRO A 1 621 ? -68.188 -24.953 -7.66 1 14.29 621 PRO A O 1
ATOM 4864 N N . PRO A 1 622 ? -70.188 -25.141 -8.711 1 14.37 622 PRO A N 1
ATOM 4865 C CA . PRO A 1 622 ? -70.875 -25.641 -9.93 1 14.37 622 PRO A CA 1
ATOM 4866 C C . PRO A 1 622 ? -70.125 -25.188 -11.203 1 14.37 622 PRO A C 1
ATOM 4868 O O . PRO A 1 622 ? -69.812 -26 -12.047 1 14.37 622 PRO A O 1
ATOM 4871 N N . ILE A 1 623 ? -70.938 -24.219 -12.133 1 14.23 623 ILE A N 1
ATOM 4872 C CA . ILE A 1 623 ? -71.875 -24.406 -13.258 1 14.23 623 ILE A CA 1
ATOM 4873 C C . ILE A 1 623 ? -71.125 -24.094 -14.57 1 14.23 623 ILE A C 1
ATOM 4875 O O . ILE A 1 623 ? -70.125 -23.375 -14.57 1 14.23 623 ILE A O 1
ATOM 4879 N N . LEU A 1 624 ? -72 -23.562 -15.688 1 14.46 624 LEU A N 1
ATOM 4880 C CA . LEU A 1 624 ? -72.688 -23.891 -16.953 1 14.46 624 LEU A CA 1
ATOM 4881 C C . LEU A 1 624 ? -71.938 -23.281 -18.125 1 14.46 624 LEU A C 1
ATOM 4883 O O . LEU A 1 624 ? -71.062 -22.422 -17.938 1 14.46 624 LEU A O 1
ATOM 4887 N N . ARG A 1 625 ? -72.812 -22.734 -19.203 1 14.07 625 ARG A N 1
ATOM 4888 C CA . ARG A 1 625 ? -73.375 -23.016 -20.531 1 14.07 625 ARG A CA 1
ATOM 4889 C C . ARG A 1 625 ? -72.688 -22.172 -21.594 1 14.07 625 ARG A C 1
ATOM 4891 O O . ARG A 1 625 ? -72.188 -22.719 -22.594 1 14.07 625 ARG A O 1
ATOM 4898 N N . SER A 1 626 ? -73.562 -21.219 -22.219 1 13.95 626 SER A N 1
ATOM 4899 C CA . SER A 1 626 ? -74.25 -21.141 -23.516 1 13.95 626 SER A CA 1
ATOM 4900 C C . SER A 1 626 ? -73.375 -20.406 -24.547 1 13.95 626 SER A C 1
ATOM 4902 O O . SER A 1 626 ? -73.188 -20.906 -25.641 1 13.95 626 SER A O 1
ATOM 4904 N N . SER A 1 627 ? -74 -19.219 -25.016 1 14.53 627 SER A N 1
ATOM 4905 C CA . SER A 1 627 ? -74.688 -18.906 -26.234 1 14.53 627 SER A CA 1
ATOM 4906 C C . SER A 1 627 ? -73.75 -18.406 -27.328 1 14.53 627 SER A C 1
ATOM 4908 O O . SER A 1 627 ? -72.625 -18 -27.062 1 14.53 627 SER A O 1
ATOM 4910 N N . PRO A 1 628 ? -74.438 -17.344 -28.125 1 14.96 628 PRO A N 1
ATOM 4911 C CA . PRO A 1 628 ? -74.938 -17.172 -29.5 1 14.96 628 PRO A CA 1
ATOM 4912 C C . PRO A 1 628 ? -73.875 -16.531 -30.438 1 14.96 628 PRO A C 1
ATOM 4914 O O . PRO A 1 628 ? -73.688 -17.047 -31.531 1 14.96 628 PRO A O 1
ATOM 4917 N N . ASN A 1 629 ? -74 -15.172 -30.531 1 14.64 629 ASN A N 1
ATOM 4918 C CA . ASN A 1 629 ? -74.562 -14.422 -31.641 1 14.64 629 ASN A CA 1
ATOM 4919 C C . ASN A 1 629 ? -73.562 -14.219 -32.75 1 14.64 629 ASN A C 1
ATOM 4921 O O . ASN A 1 629 ? -72.312 -14.352 -32.562 1 14.64 629 ASN A O 1
ATOM 4925 N N . ASN A 1 630 ? -73.75 -12.977 -33.375 1 14.92 630 ASN A N 1
ATOM 4926 C CA . ASN A 1 630 ? -74.188 -12.461 -34.688 1 14.92 630 ASN A CA 1
ATOM 4927 C C . ASN A 1 630 ? -73 -12.188 -35.594 1 14.92 630 ASN A C 1
ATOM 4929 O O . ASN A 1 630 ? -72.938 -12.664 -36.75 1 14.92 630 ASN A O 1
ATOM 4933 N N . ASN A 1 631 ? -72.938 -10.898 -35.906 1 15.3 631 ASN A N 1
ATOM 4934 C CA . ASN A 1 631 ? -73.188 -10.281 -37.219 1 15.3 631 ASN A CA 1
ATOM 4935 C C . ASN A 1 631 ? -72 -10.258 -38.094 1 15.3 631 ASN A C 1
ATOM 4937 O O . ASN A 1 631 ? -70.875 -10.461 -37.625 1 15.3 631 ASN A O 1
ATOM 4941 N N . ASN A 1 632 ? -71.938 -9.109 -38.719 1 15.55 632 ASN A N 1
ATOM 4942 C CA . ASN A 1 632 ? -72.062 -8.711 -40.125 1 15.55 632 ASN A CA 1
ATOM 4943 C C . ASN A 1 632 ? -70.75 -8.688 -40.844 1 15.55 632 ASN A C 1
ATOM 4945 O O . ASN A 1 632 ? -70.562 -9.336 -41.875 1 15.55 632 ASN A O 1
ATOM 4949 N N . SER A 1 633 ? -70.562 -7.469 -41.219 1 16.56 633 SER A N 1
ATOM 4950 C CA . SER A 1 633 ? -70.5 -7.07 -42.625 1 16.56 633 SER A CA 1
ATOM 4951 C C . SER A 1 633 ? -69.125 -7.359 -43.25 1 16.56 633 SER A C 1
ATOM 4953 O O . SER A 1 633 ? -68.188 -7.57 -42.531 1 16.56 633 SER A O 1
ATOM 4955 N N . ASN A 1 634 ? -69 -6.66 -44.312 1 16.02 634 ASN A N 1
ATOM 4956 C CA . ASN A 1 634 ? -68.75 -6.734 -45.75 1 16.02 634 ASN A CA 1
ATOM 4957 C C . ASN A 1 634 ? -67.25 -6.641 -46.031 1 16.02 634 ASN A C 1
ATOM 4959 O O . ASN A 1 634 ? -66.688 -7.488 -46.75 1 16.02 634 ASN A O 1
ATOM 4963 N N . HIS A 1 635 ? -66.938 -5.391 -46.281 1 17.27 635 HIS A N 1
ATOM 4964 C CA . HIS A 1 635 ? -66.5 -5.031 -47.625 1 17.27 635 HIS A CA 1
ATOM 4965 C C . HIS A 1 635 ? -65.125 -5.516 -47.938 1 17.27 635 HIS A C 1
ATOM 4967 O O . HIS A 1 635 ? -64.312 -5.785 -47 1 17.27 635 HIS A O 1
ATOM 4973 N N . SER A 1 636 ? -64.688 -4.98 -48.969 1 16.73 636 SER A N 1
ATOM 4974 C CA . SER A 1 636 ? -64.188 -5.094 -50.375 1 16.73 636 SER A CA 1
ATOM 4975 C C . SER A 1 636 ? -62.688 -5.219 -50.406 1 16.73 636 SER A C 1
ATOM 4977 O O . SER A 1 636 ? -62.156 -6.148 -51.031 1 16.73 636 SER A O 1
ATOM 4979 N N . ILE A 1 637 ? -62.188 -4.113 -51.25 1 17.81 637 ILE A N 1
ATOM 4980 C CA . ILE A 1 637 ? -61.312 -4.094 -52.406 1 17.81 637 ILE A CA 1
ATOM 4981 C C . ILE A 1 637 ? -59.844 -4.137 -51.938 1 17.81 637 ILE A C 1
ATOM 4983 O O . ILE A 1 637 ? -59.469 -3.465 -51 1 17.81 637 ILE A O 1
ATOM 4987 N N . MET B 1 1 ? -37.719 28.781 -8.734 1 18.27 1 MET B N 1
ATOM 4988 C CA . MET B 1 1 ? -37.375 29.922 -7.898 1 18.27 1 MET B CA 1
ATOM 4989 C C . MET B 1 1 ? -36.281 29.531 -6.891 1 18.27 1 MET B C 1
ATOM 4991 O O . MET B 1 1 ? -36.594 28.938 -5.848 1 18.27 1 MET B O 1
ATOM 4995 N N . ALA B 1 2 ? -35.125 28.969 -7.434 1 22.59 2 ALA B N 1
ATOM 4996 C CA . ALA B 1 2 ? -33.844 28.625 -6.836 1 22.59 2 ALA B CA 1
ATOM 4997 C C . ALA B 1 2 ? -33.344 29.75 -5.941 1 22.59 2 ALA B C 1
ATOM 4999 O O . ALA B 1 2 ? -33.031 30.844 -6.422 1 22.59 2 ALA B O 1
ATOM 5000 N N . ASP B 1 3 ? -34.062 29.875 -4.809 1 21.48 3 ASP B N 1
ATOM 5001 C CA . ASP B 1 3 ? -33.781 30.844 -3.748 1 21.48 3 ASP B CA 1
ATOM 5002 C C . ASP B 1 3 ? -32.281 30.938 -3.443 1 21.48 3 ASP B C 1
ATOM 5004 O O . ASP B 1 3 ? -31.594 29.922 -3.422 1 21.48 3 ASP B O 1
ATOM 5008 N N . SER B 1 4 ? -31.672 32.125 -3.768 1 26.03 4 SER B N 1
ATOM 5009 C CA . SER B 1 4 ? -30.406 32.844 -3.619 1 26.03 4 SER B CA 1
ATOM 5010 C C . SER B 1 4 ? -29.938 32.812 -2.17 1 26.03 4 SER B C 1
ATOM 5012 O O . SER B 1 4 ? -30.531 33.469 -1.31 1 26.03 4 SER B O 1
ATOM 5014 N N . VAL B 1 5 ? -29.781 31.766 -1.513 1 28.66 5 VAL B N 1
ATOM 5015 C CA . VAL B 1 5 ? -29.047 31.75 -0.254 1 28.66 5 VAL B CA 1
ATOM 5016 C C . VAL B 1 5 ? -27.828 32.656 -0.359 1 28.66 5 VAL B C 1
ATOM 5018 O O . VAL B 1 5 ? -26.75 32.219 -0.8 1 28.66 5 VAL B O 1
ATOM 5021 N N . ASP B 1 6 ? -27.859 33.688 -1.183 1 30.94 6 ASP B N 1
ATOM 5022 C CA . ASP B 1 6 ? -26.922 34.781 -1.044 1 30.94 6 ASP B CA 1
ATOM 5023 C C . ASP B 1 6 ? -26.781 35.219 0.415 1 30.94 6 ASP B C 1
ATOM 5025 O O . ASP B 1 6 ? -27.547 36.062 0.892 1 30.94 6 ASP B O 1
ATOM 5029 N N . ALA B 1 7 ? -26.812 34.406 1.374 1 32.5 7 ALA B N 1
ATOM 5030 C CA . ALA B 1 7 ? -26.656 34.781 2.773 1 32.5 7 ALA B CA 1
ATOM 5031 C C . ALA B 1 7 ? -25.703 35.969 2.914 1 32.5 7 ALA B C 1
ATOM 5033 O O . ALA B 1 7 ? -24.859 36.188 2.041 1 32.5 7 ALA B O 1
ATOM 5034 N N . HIS B 1 8 ? -25.891 36.906 3.967 1 32.66 8 HIS B N 1
ATOM 5035 C CA . HIS B 1 8 ? -25.328 38.125 4.527 1 32.66 8 HIS B CA 1
ATOM 5036 C C . HIS B 1 8 ? -23.812 38.031 4.68 1 32.66 8 HIS B C 1
ATOM 5038 O O . HIS B 1 8 ? -23.328 37.375 5.613 1 32.66 8 HIS B O 1
ATOM 5044 N N . ALA B 1 9 ? -23.062 37.781 3.736 1 36.97 9 ALA B N 1
ATOM 5045 C CA . ALA B 1 9 ? -21.656 38.156 3.9 1 36.97 9 ALA B CA 1
ATOM 5046 C C . ALA B 1 9 ? -21.531 39.469 4.684 1 36.97 9 ALA B C 1
ATOM 5048 O O . ALA B 1 9 ? -21.828 40.531 4.16 1 36.97 9 ALA B O 1
ATOM 5049 N N . ALA B 1 10 ? -21.75 39.531 5.898 1 40.53 10 ALA B N 1
ATOM 5050 C CA . ALA B 1 10 ? -21.547 40.688 6.77 1 40.53 10 ALA B CA 1
ATOM 5051 C C . ALA B 1 10 ? -20.297 41.469 6.375 1 40.53 10 ALA B C 1
ATOM 5053 O O . ALA B 1 10 ? -19.297 40.875 5.98 1 40.53 10 ALA B O 1
ATOM 5054 N N . GLN B 1 11 ? -20.359 42.688 5.953 1 49.41 11 GLN B N 1
ATOM 5055 C CA . GLN B 1 11 ? -19.297 43.688 5.703 1 49.41 11 GLN B CA 1
ATOM 5056 C C . GLN B 1 11 ? -18.125 43.469 6.648 1 49.41 11 GLN B C 1
ATOM 5058 O O . GLN B 1 11 ? -18.312 43.25 7.848 1 49.41 11 GLN B O 1
ATOM 5063 N N . HIS B 1 12 ? -16.984 43.031 6.152 1 63.25 12 HIS B N 1
ATOM 5064 C CA . HIS B 1 12 ? -15.742 42.812 6.883 1 63.25 12 HIS B CA 1
ATOM 5065 C C . HIS B 1 12 ? -15.211 44.125 7.445 1 63.25 12 HIS B C 1
ATOM 5067 O O . HIS B 1 12 ? -14.539 44.875 6.742 1 63.25 12 HIS B O 1
ATOM 5073 N N . PRO B 1 13 ? -15.68 44.438 8.664 1 68.25 13 PRO B N 1
ATOM 5074 C CA . PRO B 1 13 ? -15.305 45.75 9.156 1 68.25 13 PRO B CA 1
ATOM 5075 C C . PRO B 1 13 ? -13.805 46.031 9.086 1 68.25 13 PRO B C 1
ATOM 5077 O O . PRO B 1 13 ? -13.367 47.156 9.156 1 68.25 13 PRO B O 1
ATOM 5080 N N . ALA B 1 14 ? -13.023 45 8.789 1 88 14 ALA B N 1
ATOM 5081 C CA . ALA B 1 14 ? -11.57 45.156 8.789 1 88 14 ALA B CA 1
ATOM 5082 C C . ALA B 1 14 ? -11.07 45.625 7.43 1 88 14 ALA B C 1
ATOM 5084 O O . ALA B 1 14 ? -9.938 46.094 7.312 1 88 14 ALA B O 1
ATOM 5085 N N . ARG B 1 15 ? -11.898 45.594 6.418 1 90.38 15 ARG B N 1
ATOM 5086 C CA . ARG B 1 15 ? -11.523 46.094 5.098 1 90.38 15 ARG B CA 1
ATOM 5087 C C . ARG B 1 15 ? -12.031 47.531 4.891 1 90.38 15 ARG B C 1
ATOM 5089 O O . ARG B 1 15 ? -13.234 47.781 4.969 1 90.38 15 ARG B O 1
ATOM 5096 N N . ASN B 1 16 ? -11.07 48.406 4.652 1 93.31 16 ASN B N 1
ATOM 5097 C CA . ASN B 1 16 ? -11.367 49.812 4.5 1 93.31 16 ASN B CA 1
ATOM 5098 C C . ASN B 1 16 ? -10.32 50.531 3.637 1 93.31 16 ASN B C 1
ATOM 5100 O O . ASN B 1 16 ? -9.227 50 3.426 1 93.31 16 ASN B O 1
ATOM 5104 N N . GLU B 1 17 ? -10.734 51.625 3.035 1 94.19 17 GLU B N 1
ATOM 5105 C CA . GLU B 1 17 ? -9.859 52.5 2.273 1 94.19 17 GLU B CA 1
ATOM 5106 C C . GLU B 1 17 ? -10.141 53.969 2.6 1 94.19 17 GLU B C 1
ATOM 5108 O O . GLU B 1 17 ? -11.289 54.406 2.549 1 94.19 17 GLU B O 1
ATOM 5113 N N . VAL B 1 18 ? -9.102 54.688 3 1 95.81 18 VAL B N 1
ATOM 5114 C CA . VAL B 1 18 ? -9.266 56.094 3.459 1 95.81 18 VAL B CA 1
ATOM 5115 C C . VAL B 1 18 ? -8.242 56.969 2.777 1 95.81 18 VAL B C 1
ATOM 5117 O O . VAL B 1 18 ? -7.051 56.656 2.742 1 95.81 18 VAL B O 1
ATOM 5120 N N . LEU B 1 19 ? -8.703 58.062 2.225 1 94.94 19 LEU B N 1
ATOM 5121 C CA . LEU B 1 19 ? -7.828 59.094 1.653 1 94.94 19 LEU B CA 1
ATOM 5122 C C . LEU B 1 19 ? -7.684 60.281 2.6 1 94.94 19 LEU B C 1
ATOM 5124 O O . LEU B 1 19 ? -8.68 60.906 2.982 1 94.94 19 LEU B O 1
ATOM 5128 N N . VAL B 1 20 ? -6.465 60.531 3.018 1 94.62 20 VAL B N 1
ATOM 5129 C CA . VAL B 1 20 ? -6.199 61.625 3.934 1 94.62 20 VAL B CA 1
ATOM 5130 C C . VAL B 1 20 ? -4.863 62.281 3.584 1 94.62 20 VAL B C 1
ATOM 5132 O O . VAL B 1 20 ? -3.832 61.625 3.531 1 94.62 20 VAL B O 1
ATOM 5135 N N . ASP B 1 21 ? -4.812 63.656 3.354 1 92.69 21 ASP B N 1
ATOM 5136 C CA . ASP B 1 21 ? -3.619 64.438 3.084 1 92.69 21 ASP B CA 1
ATOM 5137 C C . ASP B 1 21 ? -2.857 63.906 1.879 1 92.69 21 ASP B C 1
ATOM 5139 O O . ASP B 1 21 ? -1.628 63.812 1.906 1 92.69 21 ASP B O 1
ATOM 5143 N N . GLY B 1 22 ? -3.607 63.406 0.903 1 92.19 22 GLY B N 1
ATOM 5144 C CA . GLY B 1 22 ? -3 62.906 -0.319 1 92.19 22 GLY B CA 1
ATOM 5145 C C . GLY B 1 22 ? -2.48 61.469 -0.188 1 92.19 22 GLY B C 1
ATOM 5146 O O . GLY B 1 22 ? -1.946 60.906 -1.146 1 92.19 22 GLY B O 1
ATOM 5147 N N . LEU B 1 23 ? -2.625 60.906 0.981 1 95.56 23 LEU B N 1
ATOM 5148 C CA . LEU B 1 23 ? -2.219 59.5 1.218 1 95.56 23 LEU B CA 1
ATOM 5149 C C . LEU B 1 23 ? -3.428 58.594 1.22 1 95.56 23 LEU B C 1
ATOM 5151 O O . LEU B 1 23 ? -4.469 58.906 1.794 1 95.56 23 LEU B O 1
ATOM 5155 N N . THR B 1 24 ? -3.279 57.438 0.518 1 95.81 24 THR B N 1
ATOM 5156 C CA . THR B 1 24 ? -4.332 56.438 0.514 1 95.81 24 THR B CA 1
ATOM 5157 C C . THR B 1 24 ? -3.977 55.281 1.442 1 95.81 24 THR B C 1
ATOM 5159 O O . THR B 1 24 ? -3.064 54.5 1.152 1 95.81 24 THR B O 1
ATOM 5162 N N . PHE B 1 25 ? -4.727 55.125 2.557 1 97.25 25 PHE B N 1
ATOM 5163 C CA . PHE B 1 25 ? -4.625 53.969 3.453 1 97.25 25 PHE B CA 1
ATOM 5164 C C . PHE B 1 25 ? -5.613 52.906 3.051 1 97.25 25 PHE B C 1
ATOM 5166 O O . PHE B 1 25 ? -6.785 53.188 2.801 1 97.25 25 PHE B O 1
ATOM 5173 N N . SER B 1 26 ? -5.105 51.594 2.963 1 96.19 26 SER B N 1
ATOM 5174 C CA . SER B 1 26 ? -6.02 50.531 2.506 1 96.19 26 SER B CA 1
ATOM 5175 C C . SER B 1 26 ? -5.738 49.219 3.203 1 96.19 26 SER B C 1
ATOM 5177 O O . SER B 1 26 ? -4.586 48.906 3.518 1 96.19 26 SER B O 1
ATOM 5179 N N . SER B 1 27 ? -6.824 48.438 3.482 1 97.06 27 SER B N 1
ATOM 5180 C CA . SER B 1 27 ? -6.75 47.062 3.961 1 97.06 27 SER B CA 1
ATOM 5181 C C . SER B 1 27 ? -7.648 46.156 3.143 1 97.06 27 SER B C 1
ATOM 5183 O O . SER B 1 27 ? -8.125 45.125 3.646 1 97.06 27 SER B O 1
ATOM 5185 N N . THR B 1 28 ? -7.91 46.5 1.885 1 92.69 28 THR B N 1
ATOM 5186 C CA . THR B 1 28 ? -8.836 45.75 1.039 1 92.69 28 THR B CA 1
ATOM 5187 C C . THR B 1 28 ? -8.117 44.625 0.315 1 92.69 28 THR B C 1
ATOM 5189 O O . THR B 1 28 ? -8.07 44.594 -0.917 1 92.69 28 THR B O 1
ATOM 5192 N N . PHE B 1 29 ? -7.602 43.688 1.019 1 92.56 29 PHE B N 1
ATOM 5193 C CA . PHE B 1 29 ? -6.938 42.5 0.534 1 92.56 29 PHE B CA 1
ATOM 5194 C C . PHE B 1 29 ? -7.012 41.375 1.571 1 92.56 29 PHE B C 1
ATOM 5196 O O . PHE B 1 29 ? -7.449 41.594 2.701 1 92.56 29 PHE B O 1
ATOM 5203 N N . ASP B 1 30 ? -6.637 40.188 1.226 1 93.81 30 ASP B N 1
ATOM 5204 C CA . ASP B 1 30 ? -6.68 39 2.094 1 93.81 30 ASP B CA 1
ATOM 5205 C C . ASP B 1 30 ? -5.84 39.219 3.348 1 93.81 30 ASP B C 1
ATOM 5207 O O . ASP B 1 30 ? -4.676 39.625 3.262 1 93.81 30 ASP B O 1
ATOM 5211 N N . SER B 1 31 ? -6.406 39.031 4.535 1 95.94 31 SER B N 1
ATOM 5212 C CA . SER B 1 31 ? -5.805 39.125 5.859 1 95.94 31 SER B CA 1
ATOM 5213 C C . SER B 1 31 ? -5.641 40.594 6.277 1 95.94 31 SER B C 1
ATOM 5215 O O . SER B 1 31 ? -5.012 40.875 7.297 1 95.94 31 SER B O 1
ATOM 5217 N N . GLY B 1 32 ? -6.18 41.531 5.504 1 96.69 32 GLY B N 1
ATOM 5218 C CA . GLY B 1 32 ? -6.125 42.938 5.84 1 96.69 32 GLY B CA 1
ATOM 5219 C C . GLY B 1 32 ? -6.949 43.312 7.062 1 96.69 32 GLY B C 1
ATOM 5220 O O . GLY B 1 32 ? -7.996 42.688 7.305 1 96.69 32 GLY B O 1
ATOM 5221 N N . ASN B 1 33 ? -6.473 44.375 7.809 1 97.56 33 ASN B N 1
ATOM 5222 C CA . ASN B 1 33 ? -7.203 44.844 8.984 1 97.56 33 ASN B CA 1
ATOM 5223 C C . ASN B 1 33 ? -6.941 46.312 9.273 1 97.56 33 ASN B C 1
ATOM 5225 O O . ASN B 1 33 ? -5.812 46.688 9.586 1 97.56 33 ASN B O 1
ATOM 5229 N N . MET B 1 34 ? -7.879 47.062 9.117 1 96.44 34 MET B N 1
ATOM 5230 C CA . MET B 1 34 ? -7.906 48.469 9.422 1 96.44 34 MET B CA 1
ATOM 5231 C C . MET B 1 34 ? -9.336 49 9.484 1 96.44 34 MET B C 1
ATOM 5233 O O . MET B 1 34 ? -10.062 48.969 8.492 1 96.44 34 MET B O 1
ATOM 5237 N N . LEU B 1 35 ? -9.703 49.5 10.641 1 94.56 35 LEU B N 1
ATOM 5238 C CA . LEU B 1 35 ? -11.07 49.969 10.828 1 94.56 35 LEU B CA 1
ATOM 5239 C C . LEU B 1 35 ? -11.227 51.406 10.352 1 94.56 35 LEU B C 1
ATOM 5241 O O . LEU B 1 35 ? -12.203 51.75 9.68 1 94.56 35 LEU B O 1
ATOM 5245 N N . SER B 1 36 ? -10.25 52.281 10.781 1 95.31 36 SER B N 1
ATOM 5246 C CA . SER B 1 36 ? -10.32 53.688 10.43 1 95.31 36 SER B CA 1
ATOM 5247 C C . SER B 1 36 ? -8.953 54.344 10.508 1 95.31 36 SER B C 1
ATOM 5249 O O . SER B 1 36 ? -8.016 53.781 11.07 1 95.31 36 SER B O 1
ATOM 5251 N N . VAL B 1 37 ? -8.836 55.531 9.844 1 97 37 VAL B N 1
ATOM 5252 C CA . VAL B 1 37 ? -7.652 56.406 9.922 1 97 37 VAL B CA 1
ATOM 5253 C C . VAL B 1 37 ? -8.062 57.812 10.289 1 97 37 VAL B C 1
ATOM 5255 O O . VAL B 1 37 ? -8.953 58.406 9.656 1 97 37 VAL B O 1
ATOM 5258 N N . ASP B 1 38 ? -7.418 58.344 11.344 1 95.94 38 ASP B N 1
ATOM 5259 C CA . ASP B 1 38 ? -7.711 59.688 11.781 1 95.94 38 ASP B CA 1
ATOM 5260 C C . ASP B 1 38 ? -6.426 60.5 11.93 1 95.94 38 ASP B C 1
ATOM 5262 O O . ASP B 1 38 ? -5.348 59.938 12.125 1 95.94 38 ASP B O 1
ATOM 5266 N N . ARG B 1 39 ? -6.605 61.844 11.789 1 94.81 39 ARG B N 1
ATOM 5267 C CA . ARG B 1 39 ? -5.488 62.719 12.086 1 94.81 39 ARG B CA 1
ATOM 5268 C C . ARG B 1 39 ? -5.27 62.844 13.586 1 94.81 39 ARG B C 1
ATOM 5270 O O . ARG B 1 39 ? -6.207 63.125 14.336 1 94.81 39 ARG B O 1
ATOM 5277 N N . GLY B 1 40 ? -4.105 62.594 14.016 1 93.19 40 GLY B N 1
ATOM 5278 C CA . GLY B 1 40 ? -3.773 62.719 15.43 1 93.19 40 GLY B CA 1
ATOM 5279 C C . GLY B 1 40 ? -3.094 64 15.789 1 93.19 40 GLY B C 1
ATOM 5280 O O . GLY B 1 40 ? -3.525 65.062 15.352 1 93.19 40 GLY B O 1
ATOM 5281 N N . ARG B 1 41 ? -2.098 63.969 16.594 1 91.62 41 ARG B N 1
ATOM 5282 C CA . ARG B 1 41 ? -1.393 65.125 17.078 1 91.62 41 ARG B CA 1
ATOM 5283 C C . ARG B 1 41 ? -0.549 65.75 15.984 1 91.62 41 ARG B C 1
ATOM 5285 O O . ARG B 1 41 ? -0.029 65.062 15.109 1 91.62 41 ARG B O 1
ATOM 5292 N N . ASP B 1 42 ? -0.344 67.062 16.109 1 91.56 42 ASP B N 1
ATOM 5293 C CA . ASP B 1 42 ? 0.526 67.75 15.195 1 91.56 42 ASP B CA 1
ATOM 5294 C C . ASP B 1 42 ? 1.998 67.5 15.516 1 91.56 42 ASP B C 1
ATOM 5296 O O . ASP B 1 42 ? 2.373 67.438 16.688 1 91.56 42 ASP B O 1
ATOM 5300 N N . LEU B 1 43 ? 2.697 67.438 14.492 1 90.44 43 LEU B N 1
ATOM 5301 C CA . LEU B 1 43 ? 4.125 67.188 14.664 1 90.44 43 LEU B CA 1
ATOM 5302 C C . LEU B 1 43 ? 4.91 68.5 14.594 1 90.44 43 LEU B C 1
ATOM 5304 O O . LEU B 1 43 ? 4.496 69.438 13.922 1 90.44 43 LEU B O 1
ATOM 5308 N N . ASP B 1 44 ? 6.035 68.625 15.258 1 84.75 44 ASP B N 1
ATOM 5309 C CA . ASP B 1 44 ? 6.855 69.875 15.32 1 84.75 44 ASP B CA 1
ATOM 5310 C C . ASP B 1 44 ? 7.371 70.25 13.938 1 84.75 44 ASP B C 1
ATOM 5312 O O . ASP B 1 44 ? 7.453 71.438 13.609 1 84.75 44 ASP B O 1
ATOM 5316 N N . GLY B 1 45 ? 7.816 69.438 13.125 1 76.25 45 GLY B N 1
ATOM 5317 C CA . GLY B 1 45 ? 8.367 69.688 11.812 1 76.25 45 GLY B CA 1
ATOM 5318 C C . GLY B 1 45 ? 7.309 69.875 10.742 1 76.25 45 GLY B C 1
ATOM 5319 O O . GLY B 1 45 ? 7.625 69.938 9.555 1 76.25 45 GLY B O 1
ATOM 5320 N N . GLY B 1 46 ? 6.012 69.938 11.094 1 78.19 46 GLY B N 1
ATOM 5321 C CA . GLY B 1 46 ? 4.914 70 10.148 1 78.19 46 GLY B CA 1
ATOM 5322 C C . GLY B 1 46 ? 4.215 68.688 9.906 1 78.19 46 GLY B C 1
ATOM 5323 O O . GLY B 1 46 ? 4.805 67.625 10.102 1 78.19 46 GLY B O 1
ATOM 5324 N N . GLY B 1 47 ? 2.988 68.75 9.672 1 85.06 47 GLY B N 1
ATOM 5325 C CA . GLY B 1 47 ? 2.178 67.562 9.43 1 85.06 47 GLY B CA 1
ATOM 5326 C C . GLY B 1 47 ? 1.581 67 10.703 1 85.06 47 GLY B C 1
ATOM 5327 O O . GLY B 1 47 ? 1.483 67.688 11.719 1 85.06 47 GLY B O 1
ATOM 5328 N N . CYS B 1 48 ? 1.022 65.75 10.547 1 91.81 48 CYS B N 1
ATOM 5329 C CA . CYS B 1 48 ? 0.369 65.125 11.695 1 91.81 48 CYS B CA 1
ATOM 5330 C C . CYS B 1 48 ? 0.706 63.625 11.781 1 91.81 48 CYS B C 1
ATOM 5332 O O . CYS B 1 48 ? 1.263 63.062 10.844 1 91.81 48 CYS B O 1
ATOM 5334 N N . GLU B 1 49 ? 0.508 63.156 12.969 1 94.69 49 GLU B N 1
ATOM 5335 C CA . GLU B 1 49 ? 0.515 61.719 13.172 1 94.69 49 GLU B CA 1
ATOM 5336 C C . GLU B 1 49 ? -0.809 61.094 12.734 1 94.69 49 GLU B C 1
ATOM 5338 O O . GLU B 1 49 ? -1.88 61.625 13.023 1 94.69 49 GLU B O 1
ATOM 5343 N N . TYR B 1 50 ? -0.708 60.062 11.938 1 96.62 50 TYR B N 1
ATOM 5344 C CA . TYR B 1 50 ? -1.925 59.375 11.523 1 96.62 50 TYR B CA 1
ATOM 5345 C C . TYR B 1 50 ? -2.271 58.25 12.5 1 96.62 50 TYR B C 1
ATOM 5347 O O . TYR B 1 50 ? -1.44 57.406 12.789 1 96.62 50 TYR B O 1
ATOM 5355 N N . VAL B 1 51 ? -3.527 58.281 13.023 1 96.81 51 VAL B N 1
ATOM 5356 C CA . VAL B 1 51 ? -3.998 57.281 13.977 1 96.81 51 VAL B CA 1
ATOM 5357 C C . VAL B 1 51 ? -4.797 56.188 13.258 1 96.81 51 VAL B C 1
ATOM 5359 O O . VAL B 1 51 ? -5.871 56.469 12.711 1 96.81 51 VAL B O 1
ATOM 5362 N N . ILE B 1 52 ? -4.23 54.969 13.25 1 96.88 52 ILE B N 1
ATOM 5363 C CA . ILE B 1 52 ? -4.883 53.812 12.648 1 96.88 52 ILE B CA 1
ATOM 5364 C C . ILE B 1 52 ? -5.582 53 13.727 1 96.88 52 ILE B C 1
ATOM 5366 O O . ILE B 1 52 ? -4.938 52.531 14.664 1 96.88 52 ILE B O 1
ATOM 5370 N N . THR B 1 53 ? -6.898 52.781 13.578 1 95.44 53 THR B N 1
ATOM 5371 C CA . THR B 1 53 ? -7.633 51.906 14.5 1 95.44 53 THR B CA 1
ATOM 5372 C C . THR B 1 53 ? -7.73 50.5 13.961 1 95.44 53 THR B C 1
ATOM 5374 O O . THR B 1 53 ? -8.266 50.281 12.875 1 95.44 53 THR B O 1
ATOM 5377 N N . ALA B 1 54 ? -7.176 49.531 14.766 1 95.62 54 ALA B N 1
ATOM 5378 C CA . ALA B 1 54 ? -7.32 48.125 14.391 1 95.62 54 ALA B CA 1
ATOM 5379 C C . ALA B 1 54 ? -8.75 47.625 14.625 1 95.62 54 ALA B C 1
ATOM 5381 O O . ALA B 1 54 ? -9.375 48 15.633 1 95.62 54 ALA B O 1
ATOM 5382 N N . ALA B 1 55 ? -9.211 46.844 13.68 1 94.38 55 ALA B N 1
ATOM 5383 C CA . ALA B 1 55 ? -10.594 46.344 13.758 1 94.38 55 ALA B CA 1
ATOM 5384 C C . ALA B 1 55 ? -10.695 45.125 14.672 1 94.38 55 ALA B C 1
ATOM 5386 O O . ALA B 1 55 ? -9.836 44.25 14.633 1 94.38 55 ALA B O 1
ATOM 5387 N N . PRO B 1 56 ? -11.758 45.094 15.461 1 92.25 56 PRO B N 1
ATOM 5388 C CA . PRO B 1 56 ? -11.977 43.906 16.297 1 92.25 56 PRO B CA 1
ATOM 5389 C C . PRO B 1 56 ? -12.43 42.688 15.477 1 92.25 56 PRO B C 1
ATOM 5391 O O . PRO B 1 56 ? -12.82 42.844 14.32 1 92.25 56 PRO B O 1
ATOM 5394 N N . ASP B 1 57 ? -12.344 41.5 16.141 1 91.62 57 ASP B N 1
ATOM 5395 C CA . ASP B 1 57 ? -12.898 40.281 15.539 1 91.62 57 ASP B CA 1
ATOM 5396 C C . ASP B 1 57 ? -14.422 40.375 15.43 1 91.62 57 ASP B C 1
ATOM 5398 O O . ASP B 1 57 ? -15.039 41.281 16 1 91.62 57 ASP B O 1
ATOM 5402 N N . ALA B 1 58 ? -14.953 39.375 14.688 1 86.69 58 ALA B N 1
ATOM 5403 C CA . ALA B 1 58 ? -16.406 39.312 14.555 1 86.69 58 ALA B CA 1
ATOM 5404 C C . ALA B 1 58 ? -17.078 39.125 15.914 1 86.69 58 ALA B C 1
ATOM 5406 O O . ALA B 1 58 ? -16.562 38.375 16.75 1 86.69 58 ALA B O 1
ATOM 5407 N N . ALA B 1 59 ? -18.141 39.781 16.047 1 82.88 59 ALA B N 1
ATOM 5408 C CA . ALA B 1 59 ? -18.906 39.625 17.281 1 82.88 59 ALA B CA 1
ATOM 5409 C C . ALA B 1 59 ? -19.734 38.344 17.25 1 82.88 59 ALA B C 1
ATOM 5411 O O . ALA B 1 59 ? -20.078 37.844 16.172 1 82.88 59 ALA B O 1
ATOM 5412 N N . LYS B 1 60 ? -19.938 37.875 18.469 1 82.75 60 LYS B N 1
ATOM 5413 C CA . LYS B 1 60 ? -20.844 36.75 18.562 1 82.75 60 LYS B CA 1
ATOM 5414 C C . LYS B 1 60 ? -22.25 37.125 18.078 1 82.75 60 LYS B C 1
ATOM 5416 O O . LYS B 1 60 ? -22.672 38.25 18.219 1 82.75 60 LYS B O 1
ATOM 5421 N N . PRO B 1 61 ? -22.906 36.094 17.531 1 77.94 61 PRO B N 1
ATOM 5422 C CA . PRO B 1 61 ? -24.25 36.375 17.016 1 77.94 61 PRO B CA 1
ATOM 5423 C C . PRO B 1 61 ? -25.172 36.969 18.078 1 77.94 61 PRO B C 1
ATOM 5425 O O . PRO B 1 61 ? -26.031 37.812 17.766 1 77.94 61 PRO B O 1
ATOM 5428 N N . ASP B 1 62 ? -24.969 36.625 19.312 1 77.31 62 ASP B N 1
ATOM 5429 C CA . ASP B 1 62 ? -25.859 37.094 20.375 1 77.31 62 ASP B CA 1
ATOM 5430 C C . ASP B 1 62 ? -25.312 38.312 21.062 1 77.31 62 ASP B C 1
ATOM 5432 O O . ASP B 1 62 ? -25.875 38.781 22.062 1 77.31 62 ASP B O 1
ATOM 5436 N N . ALA B 1 63 ? -24.281 38.812 20.484 1 76.19 63 ALA B N 1
ATOM 5437 C CA . ALA B 1 63 ? -23.672 40 21.125 1 76.19 63 ALA B CA 1
ATOM 5438 C C . ALA B 1 63 ? -24.547 41.25 20.922 1 76.19 63 ALA B C 1
ATOM 5440 O O . ALA B 1 63 ? -25.172 41.406 19.875 1 76.19 63 ALA B O 1
ATOM 5441 N N . GLN B 1 64 ? -24.578 42.094 21.953 1 72.81 64 GLN B N 1
ATOM 5442 C CA . GLN B 1 64 ? -25.344 43.344 21.891 1 72.81 64 GLN B CA 1
ATOM 5443 C C . GLN B 1 64 ? -24.672 44.344 20.953 1 72.81 64 GLN B C 1
ATOM 5445 O O . GLN B 1 64 ? -23.438 44.438 20.922 1 72.81 64 GLN B O 1
ATOM 5450 N N . PRO B 1 65 ? -25.406 45 20.172 1 66.06 65 PRO B N 1
ATOM 5451 C CA . PRO B 1 65 ? -24.875 45.969 19.219 1 66.06 65 PRO B CA 1
ATOM 5452 C C . PRO B 1 65 ? -24.016 47.031 19.891 1 66.06 65 PRO B C 1
ATOM 5454 O O . PRO B 1 65 ? -23.062 47.531 19.281 1 66.06 65 PRO B O 1
ATOM 5457 N N . GLU B 1 66 ? -24.328 47.375 21.156 1 66.38 66 GLU B N 1
ATOM 5458 C CA . GLU B 1 66 ? -23.641 48.5 21.812 1 66.38 66 GLU B CA 1
ATOM 5459 C C . GLU B 1 66 ? -22.422 48 22.578 1 66.38 66 GLU B C 1
ATOM 5461 O O . GLU B 1 66 ? -21.828 48.75 23.344 1 66.38 66 GLU B O 1
ATOM 5466 N N . ALA B 1 67 ? -22 46.875 22.234 1 64.81 67 ALA B N 1
ATOM 5467 C CA . ALA B 1 67 ? -20.875 46.344 23 1 64.81 67 ALA B CA 1
ATOM 5468 C C . ALA B 1 67 ? -19.562 47 22.578 1 64.81 67 ALA B C 1
ATOM 5470 O O . ALA B 1 67 ? -19.375 47.312 21.406 1 64.81 67 ALA B O 1
ATOM 5471 N N . PRO B 1 68 ? -18.812 47.344 23.609 1 65.5 68 PRO B N 1
ATOM 5472 C CA . PRO B 1 68 ? -17.516 47.938 23.281 1 65.5 68 PRO B CA 1
ATOM 5473 C C . PRO B 1 68 ? -16.688 47.062 22.344 1 65.5 68 PRO B C 1
ATOM 5475 O O . PRO B 1 68 ? -16.859 45.844 22.312 1 65.5 68 PRO B O 1
ATOM 5478 N N . LEU B 1 69 ? -15.891 47.875 21.625 1 68.31 69 LEU B N 1
ATOM 5479 C CA . LEU B 1 69 ? -15 47.156 20.703 1 68.31 69 LEU B CA 1
ATOM 5480 C C . LEU B 1 69 ? -14.023 46.281 21.469 1 68.31 69 LEU B C 1
ATOM 5482 O O . LEU B 1 69 ? -13.414 46.719 22.453 1 68.31 69 LEU B O 1
ATOM 5486 N N . THR B 1 70 ? -14.016 45.062 21.031 1 80.19 70 THR B N 1
ATOM 5487 C CA . THR B 1 70 ? -13.031 44.188 21.641 1 80.19 70 THR B CA 1
ATOM 5488 C C . THR B 1 70 ? -11.648 44.438 21.047 1 80.19 70 THR B C 1
ATOM 5490 O O . THR B 1 70 ? -11.516 44.688 19.859 1 80.19 70 THR B O 1
ATOM 5493 N N . SER B 1 71 ? -10.633 44.5 21.922 1 81.88 71 SER B N 1
ATOM 5494 C CA . SER B 1 71 ? -9.266 44.719 21.469 1 81.88 71 SER B CA 1
ATOM 5495 C C . SER B 1 71 ? -8.758 43.562 20.641 1 81.88 71 SER B C 1
ATOM 5497 O O . SER B 1 71 ? -9.273 42.438 20.75 1 81.88 71 SER B O 1
ATOM 5499 N N . THR B 1 72 ? -7.816 43.938 19.75 1 91.06 72 THR B N 1
ATOM 5500 C CA . THR B 1 72 ? -7.172 42.969 18.875 1 91.06 72 THR B CA 1
ATOM 5501 C C . THR B 1 72 ? -5.66 43.188 18.859 1 91.06 72 THR B C 1
ATOM 5503 O O . THR B 1 72 ? -5.148 44.125 19.484 1 91.06 72 THR B O 1
ATOM 5506 N N . SER B 1 73 ? -4.902 42.281 18.297 1 89.75 73 SER B N 1
ATOM 5507 C CA . SER B 1 73 ? -3.469 42.5 18.141 1 89.75 73 SER B CA 1
ATOM 5508 C C . SER B 1 73 ? -3.045 42.406 16.688 1 89.75 73 SER B C 1
ATOM 5510 O O . SER B 1 73 ? -1.915 42.75 16.328 1 89.75 73 SER B O 1
ATOM 5512 N N . TRP B 1 74 ? -3.924 42.062 15.844 1 95.31 74 TRP B N 1
ATOM 5513 C CA . TRP B 1 74 ? -3.57 41.969 14.43 1 95.31 74 TRP B CA 1
ATOM 5514 C C . TRP B 1 74 ? -3.934 43.219 13.68 1 95.31 74 TRP B C 1
ATOM 5516 O O . TRP B 1 74 ? -5.066 43.719 13.766 1 95.31 74 TRP B O 1
ATOM 5526 N N . PHE B 1 75 ? -2.988 43.844 12.992 1 97.25 75 PHE B N 1
ATOM 5527 C CA . PHE B 1 75 ? -3.195 44.906 12.008 1 97.25 75 PHE B CA 1
ATOM 5528 C C . PHE B 1 75 ? -2.406 44.625 10.734 1 97.25 75 PHE B C 1
ATOM 5530 O O . PHE B 1 75 ? -1.353 43.969 10.781 1 97.25 75 PHE B O 1
ATOM 5537 N N . HIS B 1 76 ? -2.916 45.031 9.641 1 97.94 76 HIS B N 1
ATOM 5538 C CA . HIS B 1 76 ? -2.344 44.812 8.32 1 97.94 76 HIS B CA 1
ATOM 5539 C C . HIS B 1 76 ? -2.932 45.781 7.301 1 97.94 76 HIS B C 1
ATOM 5541 O O . HIS B 1 76 ? -4.102 45.656 6.93 1 97.94 76 HIS B O 1
ATOM 5547 N N . PHE B 1 77 ? -2.104 46.75 6.879 1 98.06 77 PHE B N 1
ATOM 5548 C CA . PHE B 1 77 ? -2.605 47.781 5.977 1 98.06 77 PHE B CA 1
ATOM 5549 C C . PHE B 1 77 ? -1.492 48.312 5.074 1 98.06 77 PHE B C 1
ATOM 5551 O O . PHE B 1 77 ? -0.323 47.969 5.262 1 98.06 77 PHE B O 1
ATOM 5558 N N . SER B 1 78 ? -1.938 49.125 4.066 1 97.25 78 SER B N 1
ATOM 5559 C CA . SER B 1 78 ? -0.986 49.719 3.129 1 97.25 78 SER B CA 1
ATOM 5560 C C . SER B 1 78 ? -1.174 51.219 3.023 1 97.25 78 SER B C 1
ATOM 5562 O O . SER B 1 78 ? -2.215 51.75 3.418 1 97.25 78 SER B O 1
ATOM 5564 N N . ILE B 1 79 ? -0.134 51.906 2.58 1 97.06 79 ILE B N 1
ATOM 5565 C CA . ILE B 1 79 ? -0.153 53.344 2.312 1 97.06 79 ILE B CA 1
ATOM 5566 C C . ILE B 1 79 ? 0.406 53.594 0.917 1 97.06 79 ILE B C 1
ATOM 5568 O O . ILE B 1 79 ? 1.513 53.156 0.589 1 97.06 79 ILE B O 1
ATOM 5572 N N . ALA B 1 80 ? -0.349 54.312 0.152 1 95.75 80 ALA B N 1
ATOM 5573 C CA . ALA B 1 80 ? 0.083 54.719 -1.182 1 95.75 80 ALA B CA 1
ATOM 5574 C C . ALA B 1 80 ? 0.008 56.25 -1.339 1 95.75 80 ALA B C 1
ATOM 5576 O O . ALA B 1 80 ? -0.733 56.906 -0.615 1 95.75 80 ALA B O 1
ATOM 5577 N N . GLY B 1 81 ? 0.849 56.781 -2.223 1 94.69 81 GLY B N 1
ATOM 5578 C CA . GLY B 1 81 ? 0.762 58.188 -2.566 1 94.69 81 GLY B CA 1
ATOM 5579 C C . GLY B 1 81 ? 1.826 59.031 -1.892 1 94.69 81 GLY B C 1
ATOM 5580 O O . GLY B 1 81 ? 1.914 60.25 -2.133 1 94.69 81 GLY B O 1
ATOM 5581 N N . ALA B 1 82 ? 2.666 58.469 -1.078 1 92.38 82 ALA B N 1
ATOM 5582 C CA . ALA B 1 82 ? 3.697 59.219 -0.363 1 92.38 82 ALA B CA 1
ATOM 5583 C C . ALA B 1 82 ? 4.852 59.594 -1.29 1 92.38 82 ALA B C 1
ATOM 5585 O O . ALA B 1 82 ? 5.141 58.875 -2.248 1 92.38 82 ALA B O 1
ATOM 5586 N N . SER B 1 83 ? 5.473 60.688 -0.959 1 92 83 SER B N 1
ATOM 5587 C CA . SER B 1 83 ? 6.633 61.125 -1.728 1 92 83 SER B CA 1
ATOM 5588 C C . SER B 1 83 ? 7.922 60.531 -1.188 1 92 83 SER B C 1
ATOM 5590 O O . SER B 1 83 ? 7.98 60.125 -0.028 1 92 83 SER B O 1
ATOM 5592 N N . ALA B 1 84 ? 8.938 60.562 -2.121 1 92.69 84 ALA B N 1
ATOM 5593 C CA . ALA B 1 84 ? 10.242 60.062 -1.689 1 92.69 84 ALA B CA 1
ATOM 5594 C C . ALA B 1 84 ? 10.82 60.906 -0.571 1 92.69 84 ALA B C 1
ATOM 5596 O O . ALA B 1 84 ? 10.805 62.156 -0.658 1 92.69 84 ALA B O 1
ATOM 5597 N N . GLY B 1 85 ? 11.25 60.188 0.484 1 88.94 85 GLY B N 1
ATOM 5598 C CA . GLY B 1 85 ? 11.844 60.906 1.607 1 88.94 85 GLY B CA 1
ATOM 5599 C C . GLY B 1 85 ? 10.82 61.312 2.652 1 88.94 85 GLY B C 1
ATOM 5600 O O . GLY B 1 85 ? 11.188 61.75 3.754 1 88.94 85 GLY B O 1
ATOM 5601 N N . GLN B 1 86 ? 9.617 61.219 2.352 1 89.62 86 GLN B N 1
ATOM 5602 C CA . GLN B 1 86 ? 8.562 61.594 3.291 1 89.62 86 GLN B CA 1
ATOM 5603 C C . GLN B 1 86 ? 8.578 60.688 4.523 1 89.62 86 GLN B C 1
ATOM 5605 O O . GLN B 1 86 ? 8.719 59.469 4.406 1 89.62 86 GLN B O 1
ATOM 5610 N N . VAL B 1 87 ? 8.531 61.375 5.684 1 90.69 87 VAL B N 1
ATOM 5611 C CA . VAL B 1 87 ? 8.438 60.656 6.941 1 90.69 87 VAL B CA 1
ATOM 5612 C C . VAL B 1 87 ? 6.984 60.594 7.391 1 90.69 87 VAL B C 1
ATOM 5614 O O . VAL B 1 87 ? 6.34 61.625 7.594 1 90.69 87 VAL B O 1
ATOM 5617 N N . VAL B 1 88 ? 6.43 59.375 7.488 1 91.94 88 VAL B N 1
ATOM 5618 C CA . VAL B 1 88 ? 5.059 59.156 7.93 1 91.94 88 VAL B CA 1
ATOM 5619 C C . VAL B 1 88 ? 5.047 58.688 9.383 1 91.94 88 VAL B C 1
ATOM 5621 O O . VAL B 1 88 ? 5.664 57.688 9.711 1 91.94 88 VAL B O 1
ATOM 5624 N N . SER B 1 89 ? 4.363 59.469 10.227 1 93.31 89 SER B N 1
ATOM 5625 C CA . SER B 1 89 ? 4.215 59.094 11.633 1 93.31 89 SER B CA 1
ATOM 5626 C C . SER B 1 89 ? 2.895 58.375 11.883 1 93.31 89 SER B C 1
ATOM 5628 O O . SER B 1 89 ? 1.825 58.906 11.57 1 93.31 89 SER B O 1
ATOM 5630 N N . LEU B 1 90 ? 3.018 57.188 12.531 1 95.19 90 LEU B N 1
ATOM 5631 C CA . LEU B 1 90 ? 1.842 56.344 12.68 1 95.19 90 LEU B CA 1
ATOM 5632 C C . LEU B 1 90 ? 1.628 55.969 14.141 1 95.19 90 LEU B C 1
ATOM 5634 O O . LEU B 1 90 ? 2.592 55.719 14.867 1 95.19 90 LEU B O 1
ATOM 5638 N N . GLN B 1 91 ? 0.376 55.969 14.523 1 95.5 91 GLN B N 1
ATOM 5639 C CA . GLN B 1 91 ? -0.073 55.375 15.789 1 95.5 91 GLN B CA 1
ATOM 5640 C C . GLN B 1 91 ? -1.164 54.344 15.555 1 95.5 91 GLN B C 1
ATOM 5642 O O . GLN B 1 91 ? -2.193 54.625 14.945 1 95.5 91 GLN B O 1
ATOM 5647 N N . VAL B 1 92 ? -0.93 53.125 15.992 1 95.88 92 VAL B N 1
ATOM 5648 C CA . VAL B 1 92 ? -1.951 52.094 15.891 1 95.88 92 VAL B CA 1
ATOM 5649 C C . VAL B 1 92 ? -2.627 51.906 17.25 1 95.88 92 VAL B C 1
ATOM 5651 O O . VAL B 1 92 ? -1.955 51.656 18.25 1 95.88 92 VAL B O 1
ATOM 5654 N N . VAL B 1 93 ? -4.016 51.938 17.219 1 95.06 93 VAL B N 1
ATOM 5655 C CA . VAL B 1 93 ? -4.762 51.906 18.469 1 95.06 93 VAL B CA 1
ATOM 5656 C C . VAL B 1 93 ? -5.699 50.688 18.453 1 95.06 93 VAL B C 1
ATOM 5658 O O . VAL B 1 93 ? -5.793 49.969 17.453 1 95.06 93 VAL B O 1
ATOM 5661 N N . ASN B 1 94 ? -6.332 50.375 19.672 1 93.56 94 ASN B N 1
ATOM 5662 C CA . ASN B 1 94 ? -7.234 49.25 19.922 1 93.56 94 ASN B CA 1
ATOM 5663 C C . ASN B 1 94 ? -6.488 47.906 19.938 1 93.56 94 ASN B C 1
ATOM 5665 O O . ASN B 1 94 ? -6.973 46.938 19.406 1 93.56 94 ASN B O 1
ATOM 5669 N N . LEU B 1 95 ? -5.352 48.031 20.578 1 94.31 95 LEU B N 1
ATOM 5670 C CA . LEU B 1 95 ? -4.527 46.844 20.672 1 94.31 95 LEU B CA 1
ATOM 5671 C C . LEU B 1 95 ? -4.613 46.219 22.062 1 94.31 95 LEU B C 1
ATOM 5673 O O . LEU B 1 95 ? -4.828 46.906 23.047 1 94.31 95 LEU B O 1
ATOM 5677 N N . ILE B 1 96 ? -4.492 44.875 22 1 91.94 96 ILE B N 1
ATOM 5678 C CA . ILE B 1 96 ? -4.32 44.156 23.266 1 91.94 96 ILE B CA 1
ATOM 5679 C C . ILE B 1 96 ? -2.979 44.531 23.891 1 91.94 96 ILE B C 1
ATOM 5681 O O . ILE B 1 96 ? -1.975 44.656 23.188 1 91.94 96 ILE B O 1
ATOM 5685 N N . LYS B 1 97 ? -3.008 44.656 25.156 1 90.19 97 LYS B N 1
ATOM 5686 C CA . LYS B 1 97 ? -1.807 45.062 25.875 1 90.19 97 LYS B CA 1
ATOM 5687 C C . LYS B 1 97 ? -0.774 43.938 25.938 1 90.19 97 LYS B C 1
ATOM 5689 O O . LYS B 1 97 ? -0.814 43.094 26.828 1 90.19 97 LYS B O 1
ATOM 5694 N N . HIS B 1 98 ? 0.179 44.031 25.016 1 89.56 98 HIS B N 1
ATOM 5695 C CA . HIS B 1 98 ? 1.336 43.156 25.031 1 89.56 98 HIS B CA 1
ATOM 5696 C C . HIS B 1 98 ? 2.619 43.938 25.328 1 89.56 98 HIS B C 1
ATOM 5698 O O . HIS B 1 98 ? 3.537 43.938 24.5 1 89.56 98 HIS B O 1
ATOM 5704 N N . SER B 1 99 ? 2.676 44.375 26.469 1 88.38 99 SER B N 1
ATOM 5705 C CA . SER B 1 99 ? 3.805 45.25 26.812 1 88.38 99 SER B CA 1
ATOM 5706 C C . SER B 1 99 ? 5.121 44.469 26.734 1 88.38 99 SER B C 1
ATOM 5708 O O . SER B 1 99 ? 6.141 45.031 26.312 1 88.38 99 SER B O 1
ATOM 5710 N N . SER B 1 100 ? 5.078 43.281 27.141 1 88.12 100 SER B N 1
ATOM 5711 C CA . SER B 1 100 ? 6.293 42.469 27.156 1 88.12 100 SER B CA 1
ATOM 5712 C C . SER B 1 100 ? 6.898 42.312 25.766 1 88.12 100 SER B C 1
ATOM 5714 O O . SER B 1 100 ? 8.117 42.344 25.609 1 88.12 100 SER B O 1
ATOM 5716 N N . LEU B 1 101 ? 6.164 42.219 24.766 1 90.88 101 LEU B N 1
ATOM 5717 C CA . LEU B 1 101 ? 6.633 42.094 23.391 1 90.88 101 LEU B CA 1
ATOM 5718 C C . LEU B 1 101 ? 7.406 43.344 22.969 1 90.88 101 LEU B C 1
ATOM 5720 O O . LEU B 1 101 ? 8.484 43.219 22.375 1 90.88 101 LEU B O 1
ATOM 5724 N N . TYR B 1 102 ? 6.844 44.438 23.281 1 89.69 102 TYR B N 1
ATOM 5725 C CA . TYR B 1 102 ? 7.426 45.688 22.797 1 89.69 102 TYR B CA 1
ATOM 5726 C C . TYR B 1 102 ? 8.594 46.125 23.688 1 89.69 102 TYR B C 1
ATOM 5728 O O . TYR B 1 102 ? 9.5 46.812 23.234 1 89.69 102 TYR B O 1
ATOM 5736 N N . ASP B 1 103 ? 8.531 45.594 24.938 1 89.12 103 ASP B N 1
ATOM 5737 C CA . ASP B 1 103 ? 9.711 45.781 25.781 1 89.12 103 ASP B CA 1
ATOM 5738 C C . ASP B 1 103 ? 10.906 45 25.203 1 89.12 103 ASP B C 1
ATOM 5740 O O . ASP B 1 103 ? 12.055 45.406 25.406 1 89.12 103 ASP B O 1
ATOM 5744 N N . GLN B 1 104 ? 10.57 44.031 24.5 1 89.38 104 GLN B N 1
ATOM 5745 C CA . GLN B 1 104 ? 11.609 43.188 23.891 1 89.38 104 GLN B CA 1
ATOM 5746 C C . GLN B 1 104 ? 11.844 43.594 22.438 1 89.38 104 GLN B C 1
ATOM 5748 O O . GLN B 1 104 ? 12.32 42.781 21.625 1 89.38 104 GLN B O 1
ATOM 5753 N N . ASP B 1 105 ? 11.438 44.719 22.125 1 89.31 105 ASP B N 1
ATOM 5754 C CA . ASP B 1 105 ? 11.711 45.375 20.844 1 89.31 105 ASP B CA 1
ATOM 5755 C C . ASP B 1 105 ? 10.977 44.688 19.703 1 89.31 105 ASP B C 1
ATOM 5757 O O . ASP B 1 105 ? 11.555 44.438 18.641 1 89.31 105 ASP B O 1
ATOM 5761 N N . MET B 1 106 ? 9.812 44.312 19.938 1 92.06 106 MET B N 1
ATOM 5762 C CA . MET B 1 106 ? 8.953 43.906 18.828 1 92.06 106 MET B CA 1
ATOM 5763 C C . MET B 1 106 ? 8.672 45.062 17.906 1 92.06 106 MET B C 1
ATOM 5765 O O . MET B 1 106 ? 8.406 46.188 18.359 1 92.06 106 MET B O 1
ATOM 5769 N N . ARG B 1 107 ? 8.797 44.781 16.594 1 92.06 107 ARG B N 1
ATOM 5770 C CA . ARG B 1 107 ? 8.539 45.781 15.594 1 92.06 107 ARG B CA 1
ATOM 5771 C C . ARG B 1 107 ? 7.633 45.25 14.492 1 92.06 107 ARG B C 1
ATOM 5773 O O . ARG B 1 107 ? 7.715 44.094 14.125 1 92.06 107 ARG B O 1
ATOM 5780 N N . PRO B 1 108 ? 6.801 46.188 13.977 1 93.12 108 PRO B N 1
ATOM 5781 C CA . PRO B 1 108 ? 6.047 45.75 12.797 1 93.12 108 PRO B CA 1
ATOM 5782 C C . PRO B 1 108 ? 6.949 45.375 11.617 1 93.12 108 PRO B C 1
ATOM 5784 O O . PRO B 1 108 ? 8.109 45.812 11.57 1 93.12 108 PRO B O 1
ATOM 5787 N N . VAL B 1 109 ? 6.387 44.625 10.703 1 95 109 VAL B N 1
ATOM 5788 C CA . VAL B 1 109 ? 7.109 44.281 9.484 1 95 109 VAL B CA 1
ATOM 5789 C C . VAL B 1 109 ? 6.578 45.125 8.32 1 95 109 VAL B C 1
ATOM 5791 O O . VAL B 1 109 ? 5.414 45.531 8.312 1 95 109 VAL B O 1
ATOM 5794 N N . THR B 1 110 ? 7.48 45.344 7.328 1 94.31 110 THR B N 1
ATOM 5795 C CA . THR B 1 110 ? 7.105 46.219 6.215 1 94.31 110 THR B CA 1
ATOM 5796 C C . THR B 1 110 ? 7.586 45.625 4.891 1 94.31 110 THR B C 1
ATOM 5798 O O . THR B 1 110 ? 8.484 44.781 4.867 1 94.31 110 THR B O 1
ATOM 5801 N N . ARG B 1 111 ? 6.852 46 3.822 1 93.31 111 ARG B N 1
ATOM 5802 C CA . ARG B 1 111 ? 7.273 45.75 2.449 1 93.31 111 ARG B CA 1
ATOM 5803 C C . ARG B 1 111 ? 6.84 46.875 1.526 1 93.31 111 ARG B C 1
ATOM 5805 O O . ARG B 1 111 ? 5.891 47.594 1.832 1 93.31 111 ARG B O 1
ATOM 5812 N N . SER B 1 112 ? 7.656 47.062 0.486 1 92.88 112 SER B N 1
ATOM 5813 C CA . SER B 1 112 ? 7.367 48.125 -0.485 1 92.88 112 SER B CA 1
ATOM 5814 C C . SER B 1 112 ? 7.289 47.562 -1.9 1 92.88 112 SER B C 1
ATOM 5816 O O . SER B 1 112 ? 8.273 47.031 -2.422 1 92.88 112 SER B O 1
ATOM 5818 N N . LEU B 1 113 ? 6.141 47.719 -2.434 1 91.38 113 LEU B N 1
ATOM 5819 C CA . LEU B 1 113 ? 5.965 47.188 -3.773 1 91.38 113 LEU B CA 1
ATOM 5820 C C . LEU B 1 113 ? 5.969 48.312 -4.82 1 91.38 113 LEU B C 1
ATOM 5822 O O . LEU B 1 113 ? 5.355 49.344 -4.617 1 91.38 113 LEU B O 1
ATOM 5826 N N . PRO B 1 114 ? 6.773 48 -5.906 1 90.81 114 PRO B N 1
ATOM 5827 C CA . PRO B 1 114 ? 7.305 46.719 -6.34 1 90.81 114 PRO B CA 1
ATOM 5828 C C . PRO B 1 114 ? 8.773 46.531 -5.965 1 90.81 114 PRO B C 1
ATOM 5830 O O . PRO B 1 114 ? 9.344 45.469 -6.223 1 90.81 114 PRO B O 1
ATOM 5833 N N . SER B 1 115 ? 9.391 47.406 -5.367 1 87.62 115 SER B N 1
ATOM 5834 C CA . SER B 1 115 ? 10.844 47.406 -5.211 1 87.62 115 SER B CA 1
ATOM 5835 C C . SER B 1 115 ? 11.289 46.375 -4.18 1 87.62 115 SER B C 1
ATOM 5837 O O . SER B 1 115 ? 12.32 45.719 -4.352 1 87.62 115 SER B O 1
ATOM 5839 N N . GLN B 1 116 ? 10.555 46.312 -3.121 1 89.06 116 GLN B N 1
ATOM 5840 C CA . GLN B 1 116 ? 10.883 45.375 -2.053 1 89.06 116 GLN B CA 1
ATOM 5841 C C . GLN B 1 116 ? 9.773 44.344 -1.86 1 89.06 116 GLN B C 1
ATOM 5843 O O . GLN B 1 116 ? 8.922 44.5 -0.979 1 89.06 116 GLN B O 1
ATOM 5848 N N . LYS B 1 117 ? 9.984 43.25 -2.451 1 87.25 117 LYS B N 1
ATOM 5849 C CA . LYS B 1 117 ? 8.93 42.219 -2.455 1 87.25 117 LYS B CA 1
ATOM 5850 C C . LYS B 1 117 ? 8.922 41.438 -1.153 1 87.25 117 LYS B C 1
ATOM 5852 O O . LYS B 1 117 ? 7.867 41 -0.685 1 87.25 117 LYS B O 1
ATOM 5857 N N . LYS B 1 118 ? 10.047 41.344 -0.536 1 91.06 118 LYS B N 1
ATOM 5858 C CA . LYS B 1 118 ? 10.156 40.531 0.682 1 91.06 118 LYS B CA 1
ATOM 5859 C C . LYS B 1 118 ? 9.797 41.344 1.914 1 91.06 118 LYS B C 1
ATOM 5861 O O . LYS B 1 118 ? 10.156 42.531 2.002 1 91.06 118 LYS B O 1
ATOM 5866 N N . TRP B 1 119 ? 9.055 40.781 2.871 1 94.69 119 TRP B N 1
ATOM 5867 C CA . TRP B 1 119 ? 8.766 41.406 4.152 1 94.69 119 TRP B CA 1
ATOM 5868 C C . TRP B 1 119 ? 10.016 41.5 5.02 1 94.69 119 TRP B C 1
ATOM 5870 O O . TRP B 1 119 ? 10.805 40.562 5.062 1 94.69 119 TRP B O 1
ATOM 5880 N N . GLU B 1 120 ? 10.188 42.594 5.648 1 91.19 120 GLU B N 1
ATOM 5881 C CA . GLU B 1 120 ? 11.336 42.75 6.535 1 91.19 120 GLU B CA 1
ATOM 5882 C C . GLU B 1 120 ? 10.93 43.438 7.832 1 91.19 120 GLU B C 1
ATOM 5884 O O . GLU B 1 120 ? 10.094 44.344 7.82 1 91.19 120 GLU B O 1
ATOM 5889 N N . ARG B 1 121 ? 11.555 42.906 8.883 1 89.25 121 ARG B N 1
ATOM 5890 C CA . ARG B 1 121 ? 11.391 43.594 10.156 1 89.25 121 ARG B CA 1
ATOM 5891 C C . ARG B 1 121 ? 12.133 44.938 10.148 1 89.25 121 ARG B C 1
ATOM 5893 O O . ARG B 1 121 ? 13.281 45 9.695 1 89.25 121 ARG B O 1
ATOM 5900 N N . ARG B 1 122 ? 11.469 45.875 10.531 1 76.88 122 ARG B N 1
ATOM 5901 C CA . ARG B 1 122 ? 12.047 47.219 10.531 1 76.88 122 ARG B CA 1
ATOM 5902 C C . ARG B 1 122 ? 13.312 47.281 11.375 1 76.88 122 ARG B C 1
ATOM 5904 O O . ARG B 1 122 ? 13.352 46.719 12.477 1 76.88 122 ARG B O 1
ATOM 5911 N N . LYS B 1 123 ? 14.477 47.688 10.695 1 67.69 123 LYS B N 1
ATOM 5912 C CA . LYS B 1 123 ? 15.75 47.781 11.398 1 67.69 123 LYS B CA 1
ATOM 5913 C C . LYS B 1 123 ? 15.758 48.906 12.414 1 67.69 123 LYS B C 1
ATOM 5915 O O . LYS B 1 123 ? 15.031 49.906 12.25 1 67.69 123 LYS B O 1
ATOM 5920 N N . LYS B 1 124 ? 16.359 48.531 13.555 1 57.5 124 LYS B N 1
ATOM 5921 C CA . LYS B 1 124 ? 16.531 49.531 14.586 1 57.5 124 LYS B CA 1
ATOM 5922 C C . LYS B 1 124 ? 17.344 50.719 14.062 1 57.5 124 LYS B C 1
ATOM 5924 O O . LYS B 1 124 ? 18.531 50.562 13.734 1 57.5 124 LYS B O 1
ATOM 5929 N N . LEU B 1 125 ? 16.844 51.5 13.336 1 50.94 125 LEU B N 1
ATOM 5930 C CA . LEU B 1 125 ? 17.625 52.719 13.148 1 50.94 125 LEU B CA 1
ATOM 5931 C C . LEU B 1 125 ? 17.438 53.688 14.328 1 50.94 125 LEU B C 1
ATOM 5933 O O . LEU B 1 125 ? 16.375 53.688 14.969 1 50.94 125 LEU B O 1
ATOM 5937 N N . SER B 1 126 ? 18.531 54.156 15.039 1 46.81 126 SER B N 1
ATOM 5938 C CA . SER B 1 126 ? 18.625 55.031 16.203 1 46.81 126 SER B CA 1
ATOM 5939 C C . SER B 1 126 ? 17.375 55.875 16.375 1 46.81 126 SER B C 1
ATOM 5941 O O . SER B 1 126 ? 16.922 56.094 17.5 1 46.81 126 SER B O 1
ATOM 5943 N N . THR B 1 127 ? 16.844 56.438 15.352 1 47.03 127 THR B N 1
ATOM 5944 C CA . THR B 1 127 ? 15.82 57.469 15.445 1 47.03 127 THR B CA 1
ATOM 5945 C C . THR B 1 127 ? 14.43 56.875 15.273 1 47.03 127 THR B C 1
ATOM 5947 O O . THR B 1 127 ? 13.422 57.562 15.469 1 47.03 127 THR B O 1
ATOM 5950 N N . LEU B 1 128 ? 14.391 55.562 14.914 1 57.47 128 LEU B N 1
ATOM 5951 C CA . LEU B 1 128 ? 13.062 55.094 14.5 1 57.47 128 LEU B CA 1
ATOM 5952 C C . LEU B 1 128 ? 12.57 53.969 15.391 1 57.47 128 LEU B C 1
ATOM 5954 O O . LEU B 1 128 ? 12.609 52.812 14.992 1 57.47 128 LEU B O 1
ATOM 5958 N N . SER B 1 129 ? 12.453 54.312 16.688 1 66.88 129 SER B N 1
ATOM 5959 C CA . SER B 1 129 ? 12.055 53.344 17.719 1 66.88 129 SER B CA 1
ATOM 5960 C C . SER B 1 129 ? 10.539 53.188 17.75 1 66.88 129 SER B C 1
ATOM 5962 O O . SER B 1 129 ? 9.797 54.094 17.391 1 66.88 129 SER B O 1
ATOM 5964 N N . VAL B 1 130 ? 10.031 51.969 17.844 1 81 130 VAL B N 1
ATOM 5965 C CA . VAL B 1 130 ? 8.641 51.688 18.172 1 81 130 VAL B CA 1
ATOM 5966 C C . VAL B 1 130 ? 8.391 51.906 19.656 1 81 130 VAL B C 1
ATOM 5968 O O . VAL B 1 130 ? 9.141 51.406 20.5 1 81 130 VAL B O 1
ATOM 5971 N N . THR B 1 131 ? 7.52 52.875 19.922 1 85.75 131 THR B N 1
ATOM 5972 C CA . THR B 1 131 ? 7.137 53.125 21.297 1 85.75 131 THR B CA 1
ATOM 5973 C C . THR B 1 131 ? 5.691 52.719 21.547 1 85.75 131 THR B C 1
ATOM 5975 O O . THR B 1 131 ? 4.906 52.594 20.609 1 85.75 131 THR B O 1
ATOM 5978 N N . TYR B 1 132 ? 5.457 52.312 22.781 1 87.94 132 TYR B N 1
ATOM 5979 C CA . TYR B 1 132 ? 4.07 52 23.109 1 87.94 132 TYR B CA 1
ATOM 5980 C C . TYR B 1 132 ? 3.566 52.906 24.234 1 87.94 132 TYR B C 1
ATOM 5982 O O . TYR B 1 132 ? 4.359 53.531 24.953 1 87.94 132 TYR B O 1
ATOM 5990 N N . GLN B 1 133 ? 2.223 53.062 24.281 1 89.31 133 GLN B N 1
ATOM 5991 C CA . GLN B 1 133 ? 1.568 53.844 25.312 1 89.31 133 GLN B CA 1
ATOM 5992 C C . GLN B 1 133 ? 0.345 53.125 25.859 1 89.31 133 GLN B C 1
ATOM 5994 O O . GLN B 1 133 ? -0.354 52.438 25.125 1 89.31 133 GLN B O 1
ATOM 5999 N N . VAL B 1 134 ? 0.223 53.219 27.141 1 88.31 134 VAL B N 1
ATOM 6000 C CA . VAL B 1 134 ? -0.986 52.75 27.812 1 88.31 134 VAL B CA 1
ATOM 6001 C C . VAL B 1 134 ? -1.781 53.938 28.328 1 88.31 134 VAL B C 1
ATOM 6003 O O . VAL B 1 134 ? -1.312 54.688 29.188 1 88.31 134 VAL B O 1
ATOM 6006 N N . GLN B 1 135 ? -2.895 54.125 27.766 1 83.12 135 GLN B N 1
ATOM 6007 C CA . GLN B 1 135 ? -3.713 55.281 28.141 1 83.12 135 GLN B CA 1
ATOM 6008 C C . GLN B 1 135 ? -4.41 55.031 29.484 1 83.12 135 GLN B C 1
ATOM 6010 O O . GLN B 1 135 ? -4.414 53.906 29.984 1 83.12 135 GLN B O 1
ATOM 6015 N N . LYS B 1 136 ? -4.941 56.156 29.969 1 77.44 136 LYS B N 1
ATOM 6016 C CA . LYS B 1 136 ? -5.578 56.125 31.281 1 77.44 136 LYS B CA 1
ATOM 6017 C C . LYS B 1 136 ? -6.766 55.156 31.281 1 77.44 136 LYS B C 1
ATOM 6019 O O . LYS B 1 136 ? -7.055 54.531 32.312 1 77.44 136 LYS B O 1
ATOM 6024 N N . ASP B 1 137 ? -7.332 55 30.156 1 77.75 137 ASP B N 1
ATOM 6025 C CA . ASP B 1 137 ? -8.492 54.125 30.062 1 77.75 137 ASP B CA 1
ATOM 6026 C C . ASP B 1 137 ? -8.078 52.688 29.781 1 77.75 137 ASP B C 1
ATOM 6028 O O . ASP B 1 137 ? -8.922 51.812 29.594 1 77.75 137 ASP B O 1
ATOM 6032 N N . GLY B 1 138 ? -6.836 52.531 29.766 1 80.44 138 GLY B N 1
ATOM 6033 C CA . GLY B 1 138 ? -6.34 51.188 29.594 1 80.44 138 GLY B CA 1
ATOM 6034 C C . GLY B 1 138 ? -6.09 50.812 28.141 1 80.44 138 GLY B C 1
ATOM 6035 O O . GLY B 1 138 ? -5.613 49.719 27.828 1 80.44 138 GLY B O 1
ATOM 6036 N N . GLU B 1 139 ? -6.32 51.75 27.359 1 87.38 139 GLU B N 1
ATOM 6037 C CA . GLU B 1 139 ? -6.125 51.5 25.938 1 87.38 139 GLU B CA 1
ATOM 6038 C C . GLU B 1 139 ? -4.641 51.438 25.578 1 87.38 139 GLU B C 1
ATOM 6040 O O . GLU B 1 139 ? -3.846 52.25 26.047 1 87.38 139 GLU B O 1
ATOM 6045 N N . PHE B 1 140 ? -4.336 50.438 24.859 1 93.19 140 PHE B N 1
ATOM 6046 C CA . PHE B 1 140 ? -2.955 50.188 24.469 1 93.19 140 PHE B CA 1
ATOM 6047 C C . PHE B 1 140 ? -2.736 50.562 23 1 93.19 140 PHE B C 1
ATOM 6049 O O . PHE B 1 140 ? -3.572 50.25 22.141 1 93.19 140 PHE B O 1
ATOM 6056 N N . SER B 1 141 ? -1.641 51.281 22.75 1 94.69 141 SER B N 1
ATOM 6057 C CA . SER B 1 141 ? -1.306 51.656 21.375 1 94.69 141 SER B CA 1
ATOM 6058 C C . SER B 1 141 ? 0.202 51.656 21.156 1 94.69 141 SER B C 1
ATOM 6060 O O . SER B 1 141 ? 0.979 51.688 22.109 1 94.69 141 SER B O 1
ATOM 6062 N N . ILE B 1 142 ? 0.566 51.594 19.922 1 94.56 142 ILE B N 1
ATOM 6063 C CA . ILE B 1 142 ? 1.977 51.719 19.562 1 94.56 142 ILE B CA 1
ATOM 6064 C C . ILE B 1 142 ? 2.18 52.844 18.578 1 94.56 142 ILE B C 1
ATOM 6066 O O . ILE B 1 142 ? 1.259 53.219 17.844 1 94.56 142 ILE B O 1
ATOM 6070 N N . ARG B 1 143 ? 3.41 53.375 18.578 1 93.31 143 ARG B N 1
ATOM 6071 C CA . ARG B 1 143 ? 3.787 54.469 17.688 1 93.31 143 ARG B CA 1
ATOM 6072 C C . ARG B 1 143 ? 5.102 54.156 16.969 1 93.31 143 ARG B C 1
ATOM 6074 O O . ARG B 1 143 ? 6.023 53.594 17.578 1 93.31 143 ARG B O 1
ATOM 6081 N N . PHE B 1 144 ? 5.102 54.5 15.711 1 91.88 144 PHE B N 1
ATOM 6082 C CA . PHE B 1 144 ? 6.344 54.344 14.953 1 91.88 144 PHE B CA 1
ATOM 6083 C C . PHE B 1 144 ? 6.328 55.25 13.719 1 91.88 144 PHE B C 1
ATOM 6085 O O . PHE B 1 144 ? 5.273 55.75 13.32 1 91.88 144 PHE B O 1
ATOM 6092 N N . THR B 1 145 ? 7.496 55.469 13.203 1 90.25 145 THR B N 1
ATOM 6093 C CA . THR B 1 145 ? 7.645 56.281 12.008 1 90.25 145 THR B CA 1
ATOM 6094 C C . THR B 1 145 ? 8.234 55.469 10.859 1 90.25 145 THR B C 1
ATOM 6096 O O . THR B 1 145 ? 8.945 54.5 11.094 1 90.25 145 THR B O 1
ATOM 6099 N N . HIS B 1 146 ? 7.852 55.875 9.656 1 90.25 146 HIS B N 1
ATOM 6100 C CA . HIS B 1 146 ? 8.359 55.219 8.453 1 90.25 146 HIS B CA 1
ATOM 6101 C C . HIS B 1 146 ? 8.773 56.25 7.406 1 90.25 146 HIS B C 1
ATOM 6103 O O . HIS B 1 146 ? 8.008 57.156 7.082 1 90.25 146 HIS B O 1
ATOM 6109 N N . THR B 1 147 ? 10.008 56.031 6.922 1 88.94 147 THR B N 1
ATOM 6110 C CA . THR B 1 147 ? 10.484 56.906 5.852 1 88.94 147 THR B CA 1
ATOM 6111 C C . THR B 1 147 ? 10.305 56.219 4.492 1 88.94 147 THR B C 1
ATOM 6113 O O . THR B 1 147 ? 10.844 55.156 4.254 1 88.94 147 THR B O 1
ATOM 6116 N N . VAL B 1 148 ? 9.641 56.906 3.629 1 90.31 148 VAL B N 1
ATOM 6117 C CA . VAL B 1 148 ? 9.398 56.406 2.289 1 90.31 148 VAL B CA 1
ATOM 6118 C C . VAL B 1 148 ? 10.664 56.562 1.44 1 90.31 148 VAL B C 1
ATOM 6120 O O . VAL B 1 148 ? 11.164 57.656 1.271 1 90.31 148 VAL B O 1
ATOM 6123 N N . VAL B 1 149 ? 11.086 55.5 0.875 1 87.25 149 VAL B N 1
ATOM 6124 C CA . VAL B 1 149 ? 12.344 55.531 0.14 1 87.25 149 VAL B CA 1
ATOM 6125 C C . VAL B 1 149 ? 12.086 55.906 -1.315 1 87.25 149 VAL B C 1
ATOM 6127 O O . VAL B 1 149 ? 12.812 56.719 -1.886 1 87.25 149 VAL B O 1
ATOM 6130 N N . LYS B 1 150 ? 11.109 55.312 -1.901 1 90.38 150 LYS B N 1
ATOM 6131 C CA . LYS B 1 150 ? 10.828 55.531 -3.314 1 90.38 150 LYS B CA 1
ATOM 6132 C C . LYS B 1 150 ? 9.398 56.031 -3.516 1 90.38 150 LYS B C 1
ATOM 6134 O O . LYS B 1 150 ? 8.453 55.438 -2.979 1 90.38 150 LYS B O 1
ATOM 6139 N N . ALA B 1 151 ? 9.359 57.062 -4.375 1 89.62 151 ALA B N 1
ATOM 6140 C CA . ALA B 1 151 ? 8.039 57.594 -4.684 1 89.62 151 ALA B CA 1
ATOM 6141 C C . ALA B 1 151 ? 7.246 56.625 -5.566 1 89.62 151 ALA B C 1
ATOM 6143 O O . ALA B 1 151 ? 7.824 55.906 -6.375 1 89.62 151 ALA B O 1
ATOM 6144 N N . GLY B 1 152 ? 5.953 56.656 -5.402 1 88 152 GLY B N 1
ATOM 6145 C CA . GLY B 1 152 ? 5.078 55.875 -6.262 1 88 152 GLY B CA 1
ATOM 6146 C C . GLY B 1 152 ? 4.895 54.469 -5.793 1 88 152 GLY B C 1
ATOM 6147 O O . GLY B 1 152 ? 4.113 53.688 -6.375 1 88 152 GLY B O 1
ATOM 6148 N N . GLU B 1 153 ? 5.559 54.156 -4.746 1 92.5 153 GLU B N 1
ATOM 6149 C CA . GLU B 1 153 ? 5.449 52.781 -4.254 1 92.5 153 GLU B CA 1
ATOM 6150 C C . GLU B 1 153 ? 4.363 52.656 -3.189 1 92.5 153 GLU B C 1
ATOM 6152 O O . GLU B 1 153 ? 4.012 53.656 -2.541 1 92.5 153 GLU B O 1
ATOM 6157 N N . THR B 1 154 ? 3.764 51.469 -3.115 1 94.94 154 THR B N 1
ATOM 6158 C CA . THR B 1 154 ? 2.828 51.156 -2.043 1 94.94 154 THR B CA 1
ATOM 6159 C C . THR B 1 154 ? 3.541 50.469 -0.888 1 94.94 154 THR B C 1
ATOM 6161 O O . THR B 1 154 ? 4.18 49.438 -1.082 1 94.94 154 THR B O 1
ATOM 6164 N N . GLN B 1 155 ? 3.373 51.094 0.358 1 95.19 155 GLN B N 1
ATOM 6165 C CA . GLN B 1 155 ? 3.994 50.531 1.557 1 95.19 155 GLN B CA 1
ATOM 6166 C C . GLN B 1 155 ? 3.002 49.688 2.357 1 95.19 155 GLN B C 1
ATOM 6168 O O . GLN B 1 155 ? 1.869 50.125 2.592 1 95.19 155 GLN B O 1
ATOM 6173 N N . PHE B 1 156 ? 3.486 48.531 2.748 1 96.25 156 PHE B N 1
ATOM 6174 C CA . PHE B 1 156 ? 2.65 47.656 3.561 1 96.25 156 PHE B CA 1
ATOM 6175 C C . PHE B 1 156 ? 3.209 47.531 4.973 1 96.25 156 PHE B C 1
ATOM 6177 O O . PHE B 1 156 ? 4.426 47.5 5.164 1 96.25 156 PHE B O 1
ATOM 6184 N N . PHE B 1 157 ? 2.303 47.438 5.977 1 96.06 157 PHE B N 1
ATOM 6185 C CA . PHE B 1 157 ? 2.648 47.281 7.387 1 96.06 157 PHE B CA 1
ATOM 6186 C C . PHE B 1 157 ? 1.825 46.188 8.031 1 96.06 157 PHE B C 1
ATOM 6188 O O . PHE B 1 157 ? 0.624 46.062 7.777 1 96.06 157 PHE B O 1
ATOM 6195 N N . ALA B 1 158 ? 2.529 45.375 8.82 1 97.06 158 ALA B N 1
ATOM 6196 C CA . ALA B 1 158 ? 1.808 44.312 9.523 1 97.06 158 ALA B CA 1
ATOM 6197 C C . ALA B 1 158 ? 2.418 44.031 10.898 1 97.06 158 ALA B C 1
ATOM 6199 O O . ALA B 1 158 ? 3.6 44.312 11.117 1 97.06 158 ALA B O 1
ATOM 6200 N N . PHE B 1 159 ? 1.595 43.531 11.773 1 96.19 159 PHE B N 1
ATOM 6201 C CA . PHE B 1 159 ? 1.983 43.156 13.133 1 96.19 159 PHE B CA 1
ATOM 6202 C C . PHE B 1 159 ? 3.16 42.188 13.109 1 96.19 159 PHE B C 1
ATOM 6204 O O . PHE B 1 159 ? 4.133 42.375 13.844 1 96.19 159 PHE B O 1
ATOM 6211 N N . CYS B 1 160 ? 3.016 41.156 12.32 1 96.19 160 CYS B N 1
ATOM 6212 C CA . CYS B 1 160 ? 4 40.094 12.102 1 96.19 160 CYS B CA 1
ATOM 6213 C C . CYS B 1 160 ? 4 39.625 10.648 1 96.19 160 CYS B C 1
ATOM 6215 O O . CYS B 1 160 ? 3.143 40.031 9.867 1 96.19 160 CYS B O 1
ATOM 6217 N N . TYR B 1 161 ? 5.062 38.812 10.273 1 96.94 161 TYR B N 1
ATOM 6218 C CA . TYR B 1 161 ? 5.121 38.312 8.898 1 96.94 161 TYR B CA 1
ATOM 6219 C C . TYR B 1 161 ? 3.793 37.719 8.477 1 96.94 161 TYR B C 1
ATOM 6221 O O . TYR B 1 161 ? 3.359 36.688 9.039 1 96.94 161 TYR B O 1
ATOM 6229 N N . PRO B 1 162 ? 3.152 38.281 7.465 1 96.94 162 PRO B N 1
ATOM 6230 C CA . PRO B 1 162 ? 1.825 37.781 7.086 1 96.94 162 PRO B CA 1
ATOM 6231 C C . PRO B 1 162 ? 1.878 36.438 6.363 1 96.94 162 PRO B C 1
ATOM 6233 O O . PRO B 1 162 ? 2.881 36.125 5.719 1 96.94 162 PRO B O 1
ATOM 6236 N N . TYR B 1 163 ? 0.864 35.656 6.496 1 97.88 163 TYR B N 1
ATOM 6237 C CA . TYR B 1 163 ? 0.582 34.406 5.785 1 97.88 163 TYR B CA 1
ATOM 6238 C C . TYR B 1 163 ? -0.916 34.25 5.562 1 97.88 163 TYR B C 1
ATOM 6240 O O . TYR B 1 163 ? -1.614 33.656 6.406 1 97.88 163 TYR B O 1
ATOM 6248 N N . SER B 1 164 ? -1.396 34.656 4.406 1 96.88 164 SER B N 1
ATOM 6249 C CA . SER B 1 164 ? -2.826 34.719 4.125 1 96.88 164 SER B CA 1
ATOM 6250 C C . SER B 1 164 ? -3.35 33.375 3.598 1 96.88 164 SER B C 1
ATOM 6252 O O . SER B 1 164 ? -2.57 32.469 3.354 1 96.88 164 SER B O 1
ATOM 6254 N N . TYR B 1 165 ? -4.684 33.281 3.527 1 96.62 165 TYR B N 1
ATOM 6255 C CA . TYR B 1 165 ? -5.297 32.125 2.902 1 96.62 165 TYR B CA 1
ATOM 6256 C C . TYR B 1 165 ? -4.855 31.984 1.45 1 96.62 165 TYR B C 1
ATOM 6258 O O . TYR B 1 165 ? -4.602 30.875 0.974 1 96.62 165 TYR B O 1
ATOM 6266 N N . THR B 1 166 ? -4.746 33.062 0.762 1 92.69 166 THR B N 1
ATOM 6267 C CA . THR B 1 166 ? -4.285 33.062 -0.623 1 92.69 166 THR B CA 1
ATOM 6268 C C . THR B 1 166 ? -2.855 32.531 -0.723 1 92.69 166 THR B C 1
ATOM 6270 O O . THR B 1 166 ? -2.523 31.812 -1.652 1 92.69 166 THR B O 1
ATOM 6273 N N . ASP B 1 167 ? -2.057 33 0.212 1 93.88 167 ASP B N 1
ATOM 6274 C CA . ASP B 1 167 ? -0.685 32.5 0.244 1 93.88 167 ASP B CA 1
ATOM 6275 C C . ASP B 1 167 ? -0.654 30.969 0.39 1 93.88 167 ASP B C 1
ATOM 6277 O O . ASP B 1 167 ? 0.12 30.297 -0.289 1 93.88 167 ASP B O 1
ATOM 6281 N N . LEU B 1 168 ? -1.455 30.453 1.278 1 96.06 168 LEU B N 1
ATOM 6282 C CA . LEU B 1 168 ? -1.53 29.016 1.48 1 96.06 168 LEU B CA 1
ATOM 6283 C C . LEU B 1 168 ? -1.953 28.312 0.197 1 96.06 168 LEU B C 1
ATOM 6285 O O . LEU B 1 168 ? -1.33 27.328 -0.209 1 96.06 168 LEU B O 1
ATOM 6289 N N . GLN B 1 169 ? -3.027 28.781 -0.416 1 93.19 169 GLN B N 1
ATOM 6290 C CA . GLN B 1 169 ? -3.545 28.141 -1.622 1 93.19 169 GLN B CA 1
ATOM 6291 C C . GLN B 1 169 ? -2.504 28.141 -2.738 1 93.19 169 GLN B C 1
ATOM 6293 O O . GLN B 1 169 ? -2.414 27.203 -3.52 1 93.19 169 GLN B O 1
ATOM 6298 N N . ARG B 1 170 ? -1.752 29.219 -2.818 1 87.88 170 ARG B N 1
ATOM 6299 C CA . ARG B 1 170 ? -0.673 29.281 -3.799 1 87.88 170 ARG B CA 1
ATOM 6300 C C . ARG B 1 170 ? 0.386 28.219 -3.527 1 87.88 170 ARG B C 1
ATOM 6302 O O . ARG B 1 170 ? 0.851 27.547 -4.449 1 87.88 170 ARG B O 1
ATOM 6309 N N . MET B 1 171 ? 0.752 28.141 -2.305 1 91.75 171 MET B N 1
ATOM 6310 C CA . MET B 1 171 ? 1.742 27.141 -1.918 1 91.75 171 MET B CA 1
ATOM 6311 C C . MET B 1 171 ? 1.24 25.719 -2.223 1 91.75 171 MET B C 1
ATOM 6313 O O . MET B 1 171 ? 1.982 24.906 -2.758 1 91.75 171 MET B O 1
ATOM 6317 N N . LEU B 1 172 ? 0.017 25.391 -1.949 1 91.06 172 LEU B N 1
ATOM 6318 C CA . LEU B 1 172 ? -0.561 24.062 -2.182 1 91.06 172 LEU B CA 1
ATOM 6319 C C . LEU B 1 172 ? -0.637 23.766 -3.674 1 91.06 172 LEU B C 1
ATOM 6321 O O . LEU B 1 172 ? -0.411 22.625 -4.094 1 91.06 172 LEU B O 1
ATOM 6325 N N . ARG B 1 173 ? -0.955 24.734 -4.492 1 85.88 173 ARG B N 1
ATOM 6326 C CA . ARG B 1 173 ? -0.966 24.547 -5.941 1 85.88 173 ARG B CA 1
ATOM 6327 C C . ARG B 1 173 ? 0.425 24.188 -6.457 1 85.88 173 ARG B C 1
ATOM 6329 O O . ARG B 1 173 ? 0.565 23.375 -7.371 1 85.88 173 ARG B O 1
ATOM 6336 N N . ARG B 1 174 ? 1.361 24.859 -5.883 1 84 174 ARG B N 1
ATOM 6337 C CA . ARG B 1 174 ? 2.736 24.531 -6.25 1 84 174 ARG B CA 1
ATOM 6338 C C . ARG B 1 174 ? 3.061 23.078 -5.922 1 84 174 ARG B C 1
ATOM 6340 O O . ARG B 1 174 ? 3.662 22.375 -6.734 1 84 174 ARG B O 1
ATOM 6347 N N . LEU B 1 175 ? 2.668 22.641 -4.738 1 85.19 175 LEU B N 1
ATOM 6348 C CA . LEU B 1 175 ? 2.908 21.266 -4.34 1 85.19 175 LEU B CA 1
ATOM 6349 C C . LEU B 1 175 ? 2.156 20.297 -5.25 1 85.19 175 LEU B C 1
ATOM 6351 O O . LEU B 1 175 ? 2.689 19.25 -5.625 1 85.19 175 LEU B O 1
ATOM 6355 N N . ASP B 1 176 ? 0.921 20.625 -5.613 1 80.06 176 ASP B N 1
ATOM 6356 C CA . ASP B 1 176 ? 0.148 19.812 -6.551 1 80.06 176 ASP B CA 1
ATOM 6357 C C . ASP B 1 176 ? 0.909 19.609 -7.855 1 80.06 176 ASP B C 1
ATOM 6359 O O . ASP B 1 176 ? 0.962 18.484 -8.383 1 80.06 176 ASP B O 1
ATOM 6363 N N . SER B 1 177 ? 1.425 20.641 -8.336 1 75 177 SER B N 1
ATOM 6364 C CA . SER B 1 177 ? 2.131 20.609 -9.617 1 75 177 SER B CA 1
ATOM 6365 C C . SER B 1 177 ? 3.383 19.75 -9.531 1 75 177 SER B C 1
ATOM 6367 O O . SER B 1 177 ? 3.77 19.109 -10.508 1 75 177 SER B O 1
ATOM 6369 N N . GLU B 1 178 ? 3.904 19.75 -8.344 1 72.81 178 GLU B N 1
ATOM 6370 C CA . GLU B 1 178 ? 5.176 19.062 -8.18 1 72.81 178 GLU B CA 1
ATOM 6371 C C . GLU B 1 178 ? 4.953 17.578 -7.859 1 72.81 178 GLU B C 1
ATOM 6373 O O . GLU B 1 178 ? 5.719 16.719 -8.305 1 72.81 178 GLU B O 1
ATOM 6378 N N . PHE B 1 179 ? 3.975 17.312 -7.066 1 73.19 179 PHE B N 1
ATOM 6379 C CA . PHE B 1 179 ? 3.926 15.977 -6.492 1 73.19 179 PHE B CA 1
ATOM 6380 C C . PHE B 1 179 ? 2.646 15.258 -6.906 1 73.19 179 PHE B C 1
ATOM 6382 O O . PHE B 1 179 ? 2.494 14.055 -6.656 1 73.19 179 PHE B O 1
ATOM 6389 N N . SER B 1 180 ? 1.699 16.203 -7.398 1 61.03 180 SER B N 1
ATOM 6390 C CA . SER B 1 180 ? 0.462 15.523 -7.777 1 61.03 180 SER B CA 1
ATOM 6391 C C . SER B 1 180 ? 0.65 14.688 -9.039 1 61.03 180 SER B C 1
ATOM 6393 O O . SER B 1 180 ? 1.379 15.086 -9.945 1 61.03 180 SER B O 1
ATOM 6395 N N . GLN B 1 181 ? 0.565 13.68 -9.211 1 48.34 181 GLN B N 1
ATOM 6396 C CA . GLN B 1 181 ? 0.585 12.891 -10.438 1 48.34 181 GLN B CA 1
ATOM 6397 C C . GLN B 1 181 ? -0.523 13.32 -11.391 1 48.34 181 GLN B C 1
ATOM 6399 O O . GLN B 1 181 ? -1.663 13.531 -10.977 1 48.34 181 GLN B O 1
ATOM 6404 N N . ASP B 1 182 ? -0.233 14.523 -12.422 1 38.34 182 ASP B N 1
ATOM 6405 C CA . ASP B 1 182 ? -1.077 15.156 -13.43 1 38.34 182 ASP B CA 1
ATOM 6406 C C . ASP B 1 182 ? -2.164 14.195 -13.914 1 38.34 182 ASP B C 1
ATOM 6408 O O . ASP B 1 182 ? -1.867 13.172 -14.531 1 38.34 182 ASP B O 1
ATOM 6412 N N . PRO B 1 183 ? -3.285 14.359 -13.656 1 36.03 183 PRO B N 1
ATOM 6413 C CA . PRO B 1 183 ? -4.293 13.766 -14.547 1 36.03 183 PRO B CA 1
ATOM 6414 C C . PRO B 1 183 ? -4.297 14.398 -15.938 1 36.03 183 PRO B C 1
ATOM 6416 O O . PRO B 1 183 ? -4.676 13.742 -16.906 1 36.03 183 PRO B O 1
ATOM 6419 N N . GLN B 1 184 ? -4.215 15.789 -16.094 1 30.59 184 GLN B N 1
ATOM 6420 C CA . GLN B 1 184 ? -4.496 16.641 -17.234 1 30.59 184 GLN B CA 1
ATOM 6421 C C . GLN B 1 184 ? -3.33 16.656 -18.219 1 30.59 184 GLN B C 1
ATOM 6423 O O . GLN B 1 184 ? -3.307 17.453 -19.156 1 30.59 184 GLN B O 1
ATOM 6428 N N . ASP B 1 185 ? -2.34 16.438 -18.672 1 31 185 ASP B N 1
ATOM 6429 C CA . ASP B 1 185 ? -2.174 16.875 -20.047 1 31 185 ASP B CA 1
ATOM 6430 C C . ASP B 1 185 ? -3.463 16.688 -20.844 1 31 185 ASP B C 1
ATOM 6432 O O . ASP B 1 185 ? -4.121 15.648 -20.734 1 31 185 ASP B O 1
ATOM 6436 N N . GLY B 1 186 ? -4.172 17.797 -21.391 1 30.14 186 GLY B N 1
ATOM 6437 C CA . GLY B 1 186 ? -5.461 18.125 -21.969 1 30.14 186 GLY B CA 1
ATOM 6438 C C . GLY B 1 186 ? -6.098 16.969 -22.719 1 30.14 186 GLY B C 1
ATOM 6439 O O . GLY B 1 186 ? -7.301 16.984 -22.984 1 30.14 186 GLY B O 1
ATOM 6440 N N . LYS B 1 187 ? -5.582 16.719 -24.078 1 26.77 187 LYS B N 1
ATOM 6441 C CA . LYS B 1 187 ? -6.367 15.727 -24.797 1 26.77 187 LYS B CA 1
ATOM 6442 C C . LYS B 1 187 ? -6.504 14.445 -23.984 1 26.77 187 LYS B C 1
ATOM 6444 O O . LYS B 1 187 ? -5.594 13.617 -23.969 1 26.77 187 LYS B O 1
ATOM 6449 N N . GLN B 1 188 ? -6.852 14.695 -22.953 1 28.84 188 GLN B N 1
ATOM 6450 C CA . GLN B 1 188 ? -7.383 13.609 -22.141 1 28.84 188 GLN B CA 1
ATOM 6451 C C . GLN B 1 188 ? -8.125 12.586 -22.984 1 28.84 188 GLN B C 1
ATOM 6453 O O . GLN B 1 188 ? -9.25 12.828 -23.422 1 28.84 188 GLN B O 1
ATOM 6458 N N . GLN B 1 189 ? -7.43 12.289 -24.141 1 27.09 189 GLN B N 1
ATOM 6459 C CA . GLN B 1 189 ? -8.414 11.383 -24.719 1 27.09 189 GLN B CA 1
ATOM 6460 C C . GLN B 1 189 ? -9.156 10.609 -23.641 1 27.09 189 GLN B C 1
ATOM 6462 O O . GLN B 1 189 ? -8.578 10.289 -22.594 1 27.09 189 GLN B O 1
ATOM 6467 N N . PRO B 1 190 ? -10.484 10.844 -23.75 1 25.88 190 PRO B N 1
ATOM 6468 C CA . PRO B 1 190 ? -11.32 10 -22.891 1 25.88 190 PRO B CA 1
ATOM 6469 C C . PRO B 1 190 ? -10.656 8.664 -22.562 1 25.88 190 PRO B C 1
ATOM 6471 O O . PRO B 1 190 ? -10.055 8.031 -23.438 1 25.88 190 PRO B O 1
ATOM 6474 N N . MET B 1 191 ? -9.867 8.789 -21.594 1 28.05 191 MET B N 1
ATOM 6475 C CA . MET B 1 191 ? -9.5 7.387 -21.406 1 28.05 191 MET B CA 1
ATOM 6476 C C . MET B 1 191 ? -10.562 6.461 -21.969 1 28.05 191 MET B C 1
ATOM 6478 O O . MET B 1 191 ? -11.758 6.656 -21.734 1 28.05 191 MET B O 1
ATOM 6482 N N . PRO B 1 192 ? -10.328 6.203 -23.141 1 26.33 192 PRO B N 1
ATOM 6483 C CA . PRO B 1 192 ? -11.531 5.453 -23.516 1 26.33 192 PRO B CA 1
ATOM 6484 C C . PRO B 1 192 ? -12.234 4.809 -22.328 1 26.33 192 PRO B C 1
ATOM 6486 O O . PRO B 1 192 ? -11.586 4.492 -21.328 1 26.33 192 PRO B O 1
ATOM 6489 N N . VAL B 1 193 ? -13.367 5.242 -22.078 1 25.48 193 VAL B N 1
ATOM 6490 C CA . VAL B 1 193 ? -14.398 4.484 -21.375 1 25.48 193 VAL B CA 1
ATOM 6491 C C . VAL B 1 193 ? -14.102 2.99 -21.469 1 25.48 193 VAL B C 1
ATOM 6493 O O . VAL B 1 193 ? -14.312 2.379 -22.516 1 25.48 193 VAL B O 1
ATOM 6496 N N . VAL B 1 194 ? -12.883 2.715 -21.406 1 27.67 194 VAL B N 1
ATOM 6497 C CA . VAL B 1 194 ? -13.172 1.288 -21.5 1 27.67 194 VAL B CA 1
ATOM 6498 C C . VAL B 1 194 ? -14.453 0.976 -20.719 1 27.67 194 VAL B C 1
ATOM 6500 O O . VAL B 1 194 ? -14.633 1.451 -19.594 1 27.67 194 VAL B O 1
ATOM 6503 N N . ARG B 1 195 ? -15.461 0.82 -21.281 1 27.02 195 ARG B N 1
ATOM 6504 C CA . ARG B 1 195 ? -16.719 0.208 -20.828 1 27.02 195 ARG B CA 1
ATOM 6505 C C . ARG B 1 195 ? -16.469 -0.73 -19.656 1 27.02 195 ARG B C 1
ATOM 6507 O O . ARG B 1 195 ? -16.312 -1.938 -19.844 1 27.02 195 ARG B O 1
ATOM 6514 N N . SER B 1 196 ? -15.305 -0.59 -19.047 1 26.61 196 SER B N 1
ATOM 6515 C CA . SER B 1 196 ? -15.461 -1.556 -17.969 1 26.61 196 SER B CA 1
ATOM 6516 C C . SER B 1 196 ? -16.766 -1.332 -17.203 1 26.61 196 SER B C 1
ATOM 6518 O O . SER B 1 196 ? -17.125 -0.193 -16.906 1 26.61 196 SER B O 1
ATOM 6520 N N . ARG B 1 197 ? -17.641 -2.016 -17.234 1 28.52 197 ARG B N 1
ATOM 6521 C CA . ARG B 1 197 ? -18.734 -2.246 -16.281 1 28.52 197 ARG B CA 1
ATOM 6522 C C . ARG B 1 197 ? -18.328 -1.857 -14.875 1 28.52 197 ARG B C 1
ATOM 6524 O O . ARG B 1 197 ? -17.141 -1.777 -14.57 1 28.52 197 ARG B O 1
ATOM 6531 N N . LEU B 1 198 ? -19.172 -1.632 -13.844 1 29.84 198 LEU B N 1
ATOM 6532 C CA . LEU B 1 198 ? -19.469 -1.413 -12.43 1 29.84 198 LEU B CA 1
ATOM 6533 C C . LEU B 1 198 ? -18.391 -2.023 -11.547 1 29.84 198 LEU B C 1
ATOM 6535 O O . LEU B 1 198 ? -18.656 -2.422 -10.414 1 29.84 198 LEU B O 1
ATOM 6539 N N . ARG B 1 199 ? -17.125 -2.395 -12.078 1 36.5 199 ARG B N 1
ATOM 6540 C CA . ARG B 1 199 ? -16.406 -3.113 -11.031 1 36.5 199 ARG B CA 1
ATOM 6541 C C . ARG B 1 199 ? -15.727 -2.146 -10.07 1 36.5 199 ARG B C 1
ATOM 6543 O O . ARG B 1 199 ? -14.992 -1.249 -10.492 1 36.5 199 ARG B O 1
ATOM 6550 N N . SER B 1 200 ? -15.992 -1.791 -8.766 1 38.53 200 SER B N 1
ATOM 6551 C CA . SER B 1 200 ? -15.719 -0.963 -7.598 1 38.53 200 SER B CA 1
ATOM 6552 C C . SER B 1 200 ? -14.219 -0.83 -7.355 1 38.53 200 SER B C 1
ATOM 6554 O O . SER B 1 200 ? -13.703 0.281 -7.219 1 38.53 200 SER B O 1
ATOM 6556 N N . GLN B 1 201 ? -13.375 -1.848 -6.734 1 46.53 201 GLN B N 1
ATOM 6557 C CA . GLN B 1 201 ? -12.023 -1.721 -6.207 1 46.53 201 GLN B CA 1
ATOM 6558 C C . GLN B 1 201 ? -11 -2.279 -7.191 1 46.53 201 GLN B C 1
ATOM 6560 O O . GLN B 1 201 ? -11.141 -3.406 -7.672 1 46.53 201 GLN B O 1
ATOM 6565 N N . PRO B 1 202 ? -9.938 -1.374 -7.719 1 57.16 202 PRO B N 1
ATOM 6566 C CA . PRO B 1 202 ? -9.016 -1.769 -8.789 1 57.16 202 PRO B CA 1
ATOM 6567 C C . PRO B 1 202 ? -8.086 -2.906 -8.375 1 57.16 202 PRO B C 1
ATOM 6569 O O . PRO B 1 202 ? -7.52 -2.877 -7.277 1 57.16 202 PRO B O 1
ATOM 6572 N N . ILE B 1 203 ? -8.047 -4.023 -9.008 1 67 203 ILE B N 1
ATOM 6573 C CA . ILE B 1 203 ? -7.152 -5.168 -8.883 1 67 203 ILE B CA 1
ATOM 6574 C C . ILE B 1 203 ? -5.734 -4.762 -9.273 1 67 203 ILE B C 1
ATOM 6576 O O . ILE B 1 203 ? -5.527 -4.117 -10.305 1 67 203 ILE B O 1
ATOM 6580 N N . TYR B 1 204 ? -4.781 -4.789 -8.281 1 75.31 204 TYR B N 1
ATOM 6581 C CA . TYR B 1 204 ? -3.359 -4.688 -8.594 1 75.31 204 TYR B CA 1
ATOM 6582 C C . TYR B 1 204 ? -2.861 -5.953 -9.281 1 75.31 204 TYR B C 1
ATOM 6584 O O . TYR B 1 204 ? -2.998 -7.055 -8.75 1 75.31 204 TYR B O 1
ATOM 6592 N N . TYR B 1 205 ? -2.389 -5.906 -10.555 1 79.19 205 TYR B N 1
ATOM 6593 C CA . TYR B 1 205 ? -1.795 -6.98 -11.344 1 79.19 205 TYR B CA 1
ATOM 6594 C C . TYR B 1 205 ? -0.398 -6.602 -11.812 1 79.19 205 TYR B C 1
ATOM 6596 O O . TYR B 1 205 ? -0.204 -5.535 -12.406 1 79.19 205 TYR B O 1
ATOM 6604 N N . HIS B 1 206 ? 0.659 -7.461 -11.398 1 83.06 206 HIS B N 1
ATOM 6605 C CA . HIS B 1 206 ? 2.037 -7.234 -11.82 1 83.06 206 HIS B CA 1
ATOM 6606 C C . HIS B 1 206 ? 2.676 -8.516 -12.336 1 83.06 206 HIS B C 1
ATOM 6608 O O . HIS B 1 206 ? 2.65 -9.547 -11.656 1 83.06 206 HIS B O 1
ATOM 6614 N N . ARG B 1 207 ? 3.166 -8.469 -13.648 1 86.31 207 ARG B N 1
ATOM 6615 C CA . ARG B 1 207 ? 3.896 -9.578 -14.242 1 86.31 207 ARG B CA 1
ATOM 6616 C C . ARG B 1 207 ? 5.363 -9.219 -14.461 1 86.31 207 ARG B C 1
ATOM 6618 O O . ARG B 1 207 ? 5.676 -8.133 -14.953 1 86.31 207 ARG B O 1
ATOM 6625 N N . GLU B 1 208 ? 6.273 -10.07 -13.93 1 89.31 208 GLU B N 1
ATOM 6626 C CA . GLU B 1 208 ? 7.703 -9.898 -14.164 1 89.31 208 GLU B CA 1
ATOM 6627 C C . GLU B 1 208 ? 8.383 -11.234 -14.461 1 89.31 208 GLU B C 1
ATOM 6629 O O . GLU B 1 208 ? 7.824 -12.297 -14.18 1 89.31 208 GLU B O 1
ATOM 6634 N N . THR B 1 209 ? 9.594 -11.203 -15.125 1 90.69 209 THR B N 1
ATOM 6635 C CA . THR B 1 209 ? 10.398 -12.406 -15.359 1 90.69 209 THR B CA 1
ATOM 6636 C C . THR B 1 209 ? 11.203 -12.758 -14.117 1 90.69 209 THR B C 1
ATOM 6638 O O . THR B 1 209 ? 12.055 -11.977 -13.672 1 90.69 209 THR B O 1
ATOM 6641 N N . LEU B 1 210 ? 10.93 -13.891 -13.539 1 90.06 210 LEU B N 1
ATOM 6642 C CA . LEU B 1 210 ? 11.641 -14.375 -12.359 1 90.06 210 LEU B CA 1
ATOM 6643 C C . LEU B 1 210 ? 13.047 -14.852 -12.727 1 90.06 210 LEU B C 1
ATOM 6645 O O . LEU B 1 210 ? 14.016 -14.523 -12.047 1 90.06 210 LEU B O 1
ATOM 6649 N N . ALA B 1 211 ? 13.148 -15.688 -13.812 1 91.75 211 ALA B N 1
ATOM 6650 C CA . ALA B 1 211 ? 14.398 -16.234 -14.336 1 91.75 211 ALA B CA 1
ATOM 6651 C C . ALA B 1 211 ? 14.219 -16.75 -15.758 1 91.75 211 ALA B C 1
ATOM 6653 O O . ALA B 1 211 ? 13.109 -16.734 -16.297 1 91.75 211 ALA B O 1
ATOM 6654 N N . HIS B 1 212 ? 15.336 -17.078 -16.375 1 92.62 212 HIS B N 1
ATOM 6655 C CA . HIS B 1 212 ? 15.305 -17.781 -17.641 1 92.62 212 HIS B CA 1
ATOM 6656 C C . HIS B 1 212 ? 15.656 -19.266 -17.453 1 92.62 212 HIS B C 1
ATOM 6658 O O . HIS B 1 212 ? 16.516 -19.594 -16.641 1 92.62 212 HIS B O 1
ATOM 6664 N N . SER B 1 213 ? 14.922 -20.078 -18.203 1 92.56 213 SER B N 1
ATOM 6665 C CA . SER B 1 213 ? 15.25 -21.5 -18.188 1 92.56 213 SER B CA 1
ATOM 6666 C C . SER B 1 213 ? 16.562 -21.781 -18.906 1 92.56 213 SER B C 1
ATOM 6668 O O . SER B 1 213 ? 17.203 -20.859 -19.422 1 92.56 213 SER B O 1
ATOM 6670 N N . LEU B 1 214 ? 17 -23.031 -18.891 1 89.81 214 LEU B N 1
ATOM 6671 C CA . LEU B 1 214 ? 18.25 -23.422 -19.547 1 89.81 214 LEU B CA 1
ATOM 6672 C C . LEU B 1 214 ? 18.203 -23.078 -21.047 1 89.81 214 LEU B C 1
ATOM 6674 O O . LEU B 1 214 ? 19.219 -22.688 -21.625 1 89.81 214 LEU B O 1
ATOM 6678 N N . ASP B 1 215 ? 16.984 -23.172 -21.672 1 91.44 215 ASP B N 1
ATOM 6679 C CA . ASP B 1 215 ? 16.828 -22.906 -23.094 1 91.44 215 ASP B CA 1
ATOM 6680 C C . ASP B 1 215 ? 16.5 -21.438 -23.344 1 91.44 215 ASP B C 1
ATOM 6682 O O . ASP B 1 215 ? 16.062 -21.062 -24.438 1 91.44 215 ASP B O 1
ATOM 6686 N N . GLY B 1 216 ? 16.469 -20.562 -22.281 1 88.94 216 GLY B N 1
ATOM 6687 C CA . GLY B 1 216 ? 16.297 -19.125 -22.438 1 88.94 216 GLY B CA 1
ATOM 6688 C C . GLY B 1 216 ? 14.844 -18.703 -22.406 1 88.94 216 GLY B C 1
ATOM 6689 O O . GLY B 1 216 ? 14.516 -17.562 -22.766 1 88.94 216 GLY B O 1
ATOM 6690 N N . ARG B 1 217 ? 13.984 -19.641 -22.078 1 91.06 217 ARG B N 1
ATOM 6691 C CA . ARG B 1 217 ? 12.578 -19.266 -22 1 91.06 217 ARG B CA 1
ATOM 6692 C C . ARG B 1 217 ? 12.273 -18.562 -20.672 1 91.06 217 ARG B C 1
ATOM 6694 O O . ARG B 1 217 ? 12.883 -18.875 -19.641 1 91.06 217 ARG B O 1
ATOM 6701 N N . LYS B 1 218 ? 11.266 -17.672 -20.656 1 91.06 218 LYS B N 1
ATOM 6702 C CA . LYS B 1 218 ? 10.898 -16.891 -19.469 1 91.06 218 LYS B CA 1
ATOM 6703 C C . LYS B 1 218 ? 10.125 -17.75 -18.484 1 91.06 218 LYS B C 1
ATOM 6705 O O . LYS B 1 218 ? 9.219 -18.484 -18.859 1 91.06 218 LYS B O 1
ATOM 6710 N N . VAL B 1 219 ? 10.555 -17.656 -17.281 1 92.81 219 VAL B N 1
ATOM 6711 C CA . VAL B 1 219 ? 9.758 -18.109 -16.141 1 92.81 219 VAL B CA 1
ATOM 6712 C C . VAL B 1 219 ? 9.117 -16.922 -15.453 1 92.81 219 VAL B C 1
ATOM 6714 O O . VAL B 1 219 ? 9.797 -16.125 -14.797 1 92.81 219 VAL B O 1
ATOM 6717 N N . ASP B 1 220 ? 7.812 -16.844 -15.562 1 90.06 220 ASP B N 1
ATOM 6718 C CA . ASP B 1 220 ? 7.105 -15.633 -15.148 1 90.06 220 ASP B CA 1
ATOM 6719 C C . ASP B 1 220 ? 6.664 -15.734 -13.688 1 90.06 220 ASP B C 1
ATOM 6721 O O . ASP B 1 220 ? 6.363 -16.828 -13.195 1 90.06 220 ASP B O 1
ATOM 6725 N N . LEU B 1 221 ? 6.711 -14.609 -12.969 1 92.44 221 LEU B N 1
ATOM 6726 C CA . LEU B 1 221 ? 6.145 -14.43 -11.633 1 92.44 221 LEU B CA 1
ATOM 6727 C C . LEU B 1 221 ? 5.047 -13.375 -11.648 1 92.44 221 LEU B C 1
ATOM 6729 O O . LEU B 1 221 ? 5.273 -12.242 -12.07 1 92.44 221 LEU B O 1
ATOM 6733 N N . LEU B 1 222 ? 3.83 -13.812 -11.227 1 90 222 LEU B N 1
ATOM 6734 C CA . LEU B 1 222 ? 2.699 -12.891 -11.109 1 90 222 LEU B CA 1
ATOM 6735 C C . LEU B 1 222 ? 2.459 -12.508 -9.656 1 90 222 LEU B C 1
ATOM 6737 O O . LEU B 1 222 ? 2.547 -13.344 -8.758 1 90 222 LEU B O 1
ATOM 6741 N N . THR B 1 223 ? 2.229 -11.242 -9.43 1 86.69 223 THR B N 1
ATOM 6742 C CA . THR B 1 223 ? 1.76 -10.727 -8.148 1 86.69 223 THR B CA 1
ATOM 6743 C C . THR B 1 223 ? 0.378 -10.094 -8.297 1 86.69 223 THR B C 1
ATOM 6745 O O . THR B 1 223 ? 0.19 -9.18 -9.102 1 86.69 223 THR B O 1
ATOM 6748 N N . ILE B 1 224 ? -0.639 -10.633 -7.613 1 84.25 224 ILE B N 1
ATOM 6749 C CA . ILE B 1 224 ? -2.016 -10.164 -7.723 1 84.25 224 ILE B CA 1
ATOM 6750 C C . ILE B 1 224 ? -2.557 -9.82 -6.332 1 84.25 224 ILE B C 1
ATOM 6752 O O . ILE B 1 224 ? -2.43 -10.617 -5.402 1 84.25 224 ILE B O 1
ATOM 6756 N N . SER B 1 225 ? -3.066 -8.648 -6.148 1 84.88 225 SER B N 1
ATOM 6757 C CA . SER B 1 225 ? -3.709 -8.211 -4.918 1 84.88 225 SER B CA 1
ATOM 6758 C C . SER B 1 225 ? -4.57 -6.973 -5.152 1 84.88 225 SER B C 1
ATOM 6760 O O . SER B 1 225 ? -5.004 -6.715 -6.277 1 84.88 225 SER B O 1
ATOM 6762 N N . ILE B 1 226 ? -5.074 -6.391 -4.273 1 62.88 226 ILE B N 1
ATOM 6763 C CA . ILE B 1 226 ? -5.691 -5.066 -4.324 1 62.88 226 ILE B CA 1
ATOM 6764 C C . ILE B 1 226 ? -4.863 -4.082 -3.504 1 62.88 226 ILE B C 1
ATOM 6766 O O . ILE B 1 226 ? -4.418 -4.402 -2.4 1 62.88 226 ILE B O 1
ATOM 6770 N N . LEU B 1 227 ? -4.25 -3.172 -4.332 1 58.12 227 LEU B N 1
ATOM 6771 C CA . LEU B 1 227 ? -3.488 -2.156 -3.615 1 58.12 227 LEU B CA 1
ATOM 6772 C C . LEU B 1 227 ? -4.332 -1.52 -2.516 1 58.12 227 LEU B C 1
ATOM 6774 O O . LEU B 1 227 ? -5.551 -1.388 -2.658 1 58.12 227 LEU B O 1
ATOM 6778 N N . ASP B 1 228 ? -3.742 -1.538 -1.498 1 55.22 228 ASP B N 1
ATOM 6779 C CA . ASP B 1 228 ? -4.387 -0.956 -0.325 1 55.22 228 ASP B CA 1
ATOM 6780 C C . ASP B 1 228 ? -5.406 0.109 -0.729 1 55.22 228 ASP B C 1
ATOM 6782 O O . ASP B 1 228 ? -5.254 0.759 -1.765 1 55.22 228 ASP B O 1
ATOM 6786 N N . GLU B 1 229 ? -6.574 -0.217 -0.211 1 57.75 229 GLU B N 1
ATOM 6787 C CA . GLU B 1 229 ? -7.855 0.484 -0.241 1 57.75 229 GLU B CA 1
ATOM 6788 C C . GLU B 1 229 ? -7.684 1.961 0.106 1 57.75 229 GLU B C 1
ATOM 6790 O O . GLU B 1 229 ? -6.652 2.359 0.652 1 57.75 229 GLU B O 1
ATOM 6795 N N . ARG B 1 230 ? -8.312 2.639 -0.736 1 64.06 230 ARG B N 1
ATOM 6796 C CA . ARG B 1 230 ? -8.461 4.043 -0.368 1 64.06 230 ARG B CA 1
ATOM 6797 C C . ARG B 1 230 ? -9.211 4.188 0.953 1 64.06 230 ARG B C 1
ATOM 6799 O O . ARG B 1 230 ? -9.992 3.309 1.328 1 64.06 230 ARG B O 1
ATOM 6806 N N . GLU B 1 231 ? -8.75 5.113 1.738 1 66.31 231 GLU B N 1
ATOM 6807 C CA . GLU B 1 231 ? -9.43 5.418 2.994 1 66.31 231 GLU B CA 1
ATOM 6808 C C . GLU B 1 231 ? -10.914 5.676 2.768 1 66.31 231 GLU B C 1
ATOM 6810 O O . GLU B 1 231 ? -11.312 6.121 1.69 1 66.31 231 GLU B O 1
ATOM 6815 N N . ASP B 1 232 ? -11.766 5.305 3.721 1 67.12 232 ASP B N 1
ATOM 6816 C CA . ASP B 1 232 ? -13.211 5.512 3.635 1 67.12 232 ASP B CA 1
ATOM 6817 C C . ASP B 1 232 ? -13.555 6.992 3.752 1 67.12 232 ASP B C 1
ATOM 6819 O O . ASP B 1 232 ? -12.859 7.75 4.43 1 67.12 232 ASP B O 1
ATOM 6823 N N . ALA B 1 233 ? -14.633 7.344 3.039 1 76.44 233 ALA B N 1
ATOM 6824 C CA . ALA B 1 233 ? -15.211 8.664 3.285 1 76.44 233 ALA B CA 1
ATOM 6825 C C . ALA B 1 233 ? -15.938 8.703 4.629 1 76.44 233 ALA B C 1
ATOM 6827 O O . ALA B 1 233 ? -16.422 7.68 5.109 1 76.44 233 ALA B O 1
ATOM 6828 N N . LEU B 1 234 ? -15.859 9.812 5.336 1 76.5 234 LEU B N 1
ATOM 6829 C CA . LEU B 1 234 ? -16.609 10.047 6.57 1 76.5 234 LEU B CA 1
ATOM 6830 C C . LEU B 1 234 ? -17.891 10.812 6.297 1 76.5 234 LEU B C 1
ATOM 6832 O O . LEU B 1 234 ? -17.922 11.688 5.426 1 76.5 234 LEU B O 1
ATOM 6836 N N . PRO B 1 235 ? -18.922 10.469 6.996 1 74.94 235 PRO B N 1
ATOM 6837 C CA . PRO B 1 235 ? -20.188 11.148 6.742 1 74.94 235 PRO B CA 1
ATOM 6838 C C . PRO B 1 235 ? -20.062 12.672 6.859 1 74.94 235 PRO B C 1
ATOM 6840 O O . PRO B 1 235 ? -19.578 13.18 7.867 1 74.94 235 PRO B O 1
ATOM 6843 N N . GLY B 1 236 ? -20.516 13.328 5.859 1 78.06 236 GLY B N 1
ATOM 6844 C CA . GLY B 1 236 ? -20.578 14.781 5.875 1 78.06 236 GLY B CA 1
ATOM 6845 C C . GLY B 1 236 ? -19.25 15.43 5.508 1 78.06 236 GLY B C 1
ATOM 6846 O O . GLY B 1 236 ? -19.141 16.656 5.512 1 78.06 236 GLY B O 1
ATOM 6847 N N . LEU B 1 237 ? -18.312 14.625 5.246 1 86.25 237 LEU B N 1
ATOM 6848 C CA . LEU B 1 237 ? -16.984 15.18 4.98 1 86.25 237 LEU B CA 1
ATOM 6849 C C . LEU B 1 237 ? -16.531 14.844 3.564 1 86.25 237 LEU B C 1
ATOM 6851 O O . LEU B 1 237 ? -17.203 14.102 2.85 1 86.25 237 LEU B O 1
ATOM 6855 N N . PHE B 1 238 ? -15.531 15.508 3.102 1 87.81 238 PHE B N 1
ATOM 6856 C CA . PHE B 1 238 ? -14.883 15.336 1.809 1 87.81 238 PHE B CA 1
ATOM 6857 C C . PHE B 1 238 ? -15.836 15.672 0.669 1 87.81 238 PHE B C 1
ATOM 6859 O O . PHE B 1 238 ? -16.141 14.812 -0.161 1 87.81 238 PHE B O 1
ATOM 6866 N N . PRO B 1 239 ? -16.188 16.906 0.513 1 83.44 239 PRO B N 1
ATOM 6867 C CA . PRO B 1 239 ? -17.203 17.344 -0.444 1 83.44 239 PRO B CA 1
ATOM 6868 C C . PRO B 1 239 ? -16.812 17.062 -1.893 1 83.44 239 PRO B C 1
ATOM 6870 O O . PRO B 1 239 ? -17.688 16.969 -2.766 1 83.44 239 PRO B O 1
ATOM 6873 N N . ASP B 1 240 ? -15.547 16.891 -2.184 1 78.94 240 ASP B N 1
ATOM 6874 C CA . ASP B 1 240 ? -15.109 16.672 -3.561 1 78.94 240 ASP B CA 1
ATOM 6875 C C . ASP B 1 240 ? -15.133 15.188 -3.916 1 78.94 240 ASP B C 1
ATOM 6877 O O . ASP B 1 240 ? -14.883 14.812 -5.062 1 78.94 240 ASP B O 1
ATOM 6881 N N . HIS B 1 241 ? -15.375 14.336 -2.949 1 74.94 241 HIS B N 1
ATOM 6882 C CA . HIS B 1 241 ? -15.516 12.906 -3.201 1 74.94 241 HIS B CA 1
ATOM 6883 C C . HIS B 1 241 ? -16.844 12.594 -3.881 1 74.94 241 HIS B C 1
ATOM 6885 O O . HIS B 1 241 ? -17.875 13.156 -3.521 1 74.94 241 HIS B O 1
ATOM 6891 N N . PRO B 1 242 ? -16.875 11.945 -4.988 1 72.5 242 PRO B N 1
ATOM 6892 C CA . PRO B 1 242 ? -15.828 11.023 -5.406 1 72.5 242 PRO B CA 1
ATOM 6893 C C . PRO B 1 242 ? -14.953 11.586 -6.527 1 72.5 242 PRO B C 1
ATOM 6895 O O . PRO B 1 242 ? -14.016 10.922 -6.973 1 72.5 242 PRO B O 1
ATOM 6898 N N . ALA B 1 243 ? -15.273 12.773 -6.98 1 66.81 243 ALA B N 1
ATOM 6899 C CA . ALA B 1 243 ? -14.453 13.367 -8.031 1 66.81 243 ALA B CA 1
ATOM 6900 C C . ALA B 1 243 ? -12.977 13.352 -7.645 1 66.81 243 ALA B C 1
ATOM 6902 O O . ALA B 1 243 ? -12.109 13.07 -8.477 1 66.81 243 ALA B O 1
ATOM 6903 N N . MET B 1 244 ? -12.773 13.719 -6.406 1 72.81 244 MET B N 1
ATOM 6904 C CA . MET B 1 244 ? -11.453 13.523 -5.816 1 72.81 244 MET B CA 1
ATOM 6905 C C . MET B 1 244 ? -11.422 12.281 -4.938 1 72.81 244 MET B C 1
ATOM 6907 O O . MET B 1 244 ? -12.062 12.242 -3.885 1 72.81 244 MET B O 1
ATOM 6911 N N . PRO B 1 245 ? -10.688 11.273 -5.391 1 70.69 245 PRO B N 1
ATOM 6912 C CA . PRO B 1 245 ? -10.695 10.047 -4.598 1 70.69 245 PRO B CA 1
ATOM 6913 C C . PRO B 1 245 ? -10.008 10.211 -3.244 1 70.69 245 PRO B C 1
ATOM 6915 O O . PRO B 1 245 ? -9.141 11.078 -3.09 1 70.69 245 PRO B O 1
ATOM 6918 N N . ARG B 1 246 ? -10.438 9.414 -2.232 1 81.5 246 ARG B N 1
ATOM 6919 C CA . ARG B 1 246 ? -9.773 9.352 -0.935 1 81.5 246 ARG B CA 1
ATOM 6920 C C . ARG B 1 246 ? -8.328 8.867 -1.076 1 81.5 246 ARG B C 1
ATOM 6922 O O . ARG B 1 246 ? -7.992 8.188 -2.047 1 81.5 246 ARG B O 1
ATOM 6929 N N . PRO B 1 247 ? -7.465 9.273 -0.135 1 77.19 247 PRO B N 1
ATOM 6930 C CA . PRO B 1 247 ? -6.094 8.766 -0.213 1 77.19 247 PRO B CA 1
ATOM 6931 C C . PRO B 1 247 ? -6.016 7.25 -0.029 1 77.19 247 PRO B C 1
ATOM 6933 O O . PRO B 1 247 ? -6.949 6.641 0.499 1 77.19 247 PRO B O 1
ATOM 6936 N N . ARG B 1 248 ? -4.879 6.77 -0.474 1 73.06 248 ARG B N 1
ATOM 6937 C CA . ARG B 1 248 ? -4.625 5.34 -0.305 1 73.06 248 ARG B CA 1
ATOM 6938 C C . ARG B 1 248 ? -4.449 4.988 1.168 1 73.06 248 ARG B C 1
ATOM 6940 O O . ARG B 1 248 ? -4.012 5.82 1.964 1 73.06 248 ARG B O 1
ATOM 6947 N N . HIS B 1 249 ? -4.793 3.77 1.437 1 71.75 249 HIS B N 1
ATOM 6948 C CA . HIS B 1 249 ? -4.566 3.244 2.777 1 71.75 249 HIS B CA 1
ATOM 6949 C C . HIS B 1 249 ? -3.162 2.666 2.912 1 71.75 249 HIS B C 1
ATOM 6951 O O . HIS B 1 249 ? -2.678 1.982 2.008 1 71.75 249 HIS B O 1
ATOM 6957 N N . PHE B 1 250 ? -2.471 3.131 3.908 1 70.62 250 PHE B N 1
ATOM 6958 C CA . PHE B 1 250 ? -1.145 2.607 4.211 1 70.62 250 PHE B CA 1
ATOM 6959 C C . PHE B 1 250 ? -1.21 1.576 5.328 1 70.62 250 PHE B C 1
ATOM 6961 O O . PHE B 1 250 ? -2.039 1.688 6.234 1 70.62 250 PHE B O 1
ATOM 6968 N N . GLN B 1 251 ? -0.44 0.499 5.184 1 62.09 251 GLN B N 1
ATOM 6969 C CA . GLN B 1 251 ? -0.483 -0.546 6.199 1 62.09 251 GLN B CA 1
ATOM 6970 C C . GLN B 1 251 ? 0.783 -0.536 7.055 1 62.09 251 GLN B C 1
ATOM 6972 O O . GLN B 1 251 ? 1.88 -0.306 6.543 1 62.09 251 GLN B O 1
ATOM 6977 N N . ASN B 1 252 ? 0.54 -0.745 8.359 1 66.12 252 ASN B N 1
ATOM 6978 C CA . ASN B 1 252 ? 1.581 -0.957 9.359 1 66.12 252 ASN B CA 1
ATOM 6979 C C . ASN B 1 252 ? 2.516 0.246 9.453 1 66.12 252 ASN B C 1
ATOM 6981 O O . ASN B 1 252 ? 3.736 0.085 9.523 1 66.12 252 ASN B O 1
ATOM 6985 N N . LYS B 1 253 ? 2.033 1.349 9.258 1 79.44 253 LYS B N 1
ATOM 6986 C CA . LYS B 1 253 ? 2.768 2.588 9.492 1 79.44 253 LYS B CA 1
ATOM 6987 C C . LYS B 1 253 ? 2.18 3.363 10.664 1 79.44 253 LYS B C 1
ATOM 6989 O O . LYS B 1 253 ? 1.079 3.057 11.125 1 79.44 253 LYS B O 1
ATOM 6994 N N . ARG B 1 254 ? 2.973 4.238 11.203 1 87.06 254 ARG B N 1
ATOM 6995 C CA . ARG B 1 254 ? 2.498 5.152 12.234 1 87.06 254 ARG B CA 1
ATOM 6996 C C . ARG B 1 254 ? 1.963 6.441 11.617 1 87.06 254 ARG B C 1
ATOM 6998 O O . ARG B 1 254 ? 2.586 7.012 10.719 1 87.06 254 ARG B O 1
ATOM 7005 N N . VAL B 1 255 ? 0.748 6.848 12.086 1 92.06 255 VAL B N 1
ATOM 7006 C CA . VAL B 1 255 ? 0.176 8.078 11.555 1 92.06 255 VAL B CA 1
ATOM 7007 C C . VAL B 1 255 ? 0.578 9.258 12.445 1 92.06 255 VAL B C 1
ATOM 7009 O O . VAL B 1 255 ? 0.402 9.211 13.664 1 92.06 255 VAL B O 1
ATOM 7012 N N . VAL B 1 256 ? 1.196 10.297 11.906 1 96.12 256 VAL B N 1
ATOM 7013 C CA . VAL B 1 256 ? 1.476 11.578 12.555 1 96.12 256 VAL B CA 1
ATOM 7014 C C . VAL B 1 256 ? 0.541 12.648 12 1 96.12 256 VAL B C 1
ATOM 7016 O O . VAL B 1 256 ? 0.568 12.953 10.805 1 96.12 256 VAL B O 1
ATOM 7019 N N . PHE B 1 257 ? -0.293 13.227 12.914 1 97.06 257 PHE B N 1
ATOM 7020 C CA . PHE B 1 257 ? -1.285 14.219 12.516 1 97.06 257 PHE B CA 1
ATOM 7021 C C . PHE B 1 257 ? -0.842 15.617 12.914 1 97.06 257 PHE B C 1
ATOM 7023 O O . PHE B 1 257 ? -0.54 15.875 14.078 1 97.06 257 PHE B O 1
ATOM 7030 N N . VAL B 1 258 ? -0.74 16.625 11.93 1 98.19 258 VAL B N 1
ATOM 7031 C CA . VAL B 1 258 ? -0.327 18 12.203 1 98.19 258 VAL B CA 1
ATOM 7032 C C . VAL B 1 258 ? -1.432 18.969 11.789 1 98.19 258 VAL B C 1
ATOM 7034 O O . VAL B 1 258 ? -1.944 18.891 10.664 1 98.19 258 VAL B O 1
ATOM 7037 N N . THR B 1 259 ? -1.851 19.828 12.703 1 98.56 259 THR B N 1
ATOM 7038 C CA . THR B 1 259 ? -2.811 20.891 12.398 1 98.56 259 THR B CA 1
ATOM 7039 C C . THR B 1 259 ? -2.209 22.266 12.68 1 98.56 259 THR B C 1
ATOM 7041 O O . THR B 1 259 ? -1.292 22.391 13.492 1 98.56 259 THR B O 1
ATOM 7044 N N . ALA B 1 260 ? -2.732 23.297 11.938 1 98.5 260 ALA B N 1
ATOM 7045 C CA . ALA B 1 260 ? -2.178 24.641 12.156 1 98.5 260 ALA B CA 1
ATOM 7046 C C . ALA B 1 260 ? -3.248 25.703 11.977 1 98.5 260 ALA B C 1
ATOM 7048 O O . ALA B 1 260 ? -4.293 25.453 11.375 1 98.5 260 ALA B O 1
ATOM 7049 N N . ARG B 1 261 ? -3.043 26.828 12.57 1 98.44 261 ARG B N 1
ATOM 7050 C CA . ARG B 1 261 ? -3.682 28.109 12.328 1 98.44 261 ARG B CA 1
ATOM 7051 C C . ARG B 1 261 ? -5.148 28.078 12.742 1 98.44 261 ARG B C 1
ATOM 7053 O O . ARG B 1 261 ? -6.02 28.547 12 1 98.44 261 ARG B O 1
ATOM 7060 N N . VAL B 1 262 ? -5.402 27.578 13.891 1 98.38 262 VAL B N 1
ATOM 7061 C CA . VAL B 1 262 ? -6.742 27.703 14.453 1 98.38 262 VAL B CA 1
ATOM 7062 C C . VAL B 1 262 ? -6.996 29.156 14.859 1 98.38 262 VAL B C 1
ATOM 7064 O O . VAL B 1 262 ? -8.125 29.641 14.781 1 98.38 262 VAL B O 1
ATOM 7067 N N . HIS B 1 263 ? -5.949 29.828 15.359 1 97.69 263 HIS B N 1
ATOM 7068 C CA . HIS B 1 263 ? -5.977 31.266 15.609 1 97.69 263 HIS B CA 1
ATOM 7069 C C . HIS B 1 263 ? -5.406 32.031 14.43 1 97.69 263 HIS B C 1
ATOM 7071 O O . HIS B 1 263 ? -4.219 31.922 14.117 1 97.69 263 HIS B O 1
ATOM 7077 N N . PRO B 1 264 ? -6.145 32.938 13.844 1 97.44 264 PRO B N 1
ATOM 7078 C CA . PRO B 1 264 ? -5.805 33.594 12.578 1 97.44 264 PRO B CA 1
ATOM 7079 C C . PRO B 1 264 ? -4.508 34.406 12.656 1 97.44 264 PRO B C 1
ATOM 7081 O O . PRO B 1 264 ? -3.707 34.375 11.719 1 97.44 264 PRO B O 1
ATOM 7084 N N . ALA B 1 265 ? -4.254 35.094 13.719 1 97.5 265 ALA B N 1
ATOM 7085 C CA . ALA B 1 265 ? -3.115 36 13.812 1 97.5 265 ALA B CA 1
ATOM 7086 C C . ALA B 1 265 ? -1.823 35.25 14.078 1 97.5 265 ALA B C 1
ATOM 7088 O O . ALA B 1 265 ? -0.73 35.812 13.977 1 97.5 265 ALA B O 1
ATOM 7089 N N . GLU B 1 266 ? -1.869 34 14.336 1 97.75 266 GLU B N 1
ATOM 7090 C CA . GLU B 1 266 ? -0.694 33.219 14.703 1 97.75 266 GLU B CA 1
ATOM 7091 C C . GLU B 1 266 ? 0.017 32.656 13.461 1 97.75 266 GLU B C 1
ATOM 7093 O O . GLU B 1 266 ? 0.147 31.453 13.297 1 97.75 266 GLU B O 1
ATOM 7098 N N . THR B 1 267 ? 0.656 33.625 12.758 1 98.31 267 THR B N 1
ATOM 7099 C CA . THR B 1 267 ? 1.28 33.312 11.469 1 98.31 267 THR B CA 1
ATOM 7100 C C . THR B 1 267 ? 2.516 32.438 11.656 1 98.31 267 THR B C 1
ATOM 7102 O O . THR B 1 267 ? 2.865 31.656 10.781 1 98.31 267 THR B O 1
ATOM 7105 N N . PRO B 1 268 ? 3.246 32.531 12.789 1 98.31 268 PRO B N 1
ATOM 7106 C CA . PRO B 1 268 ? 4.383 31.641 12.977 1 98.31 268 PRO B CA 1
ATOM 7107 C C . PRO B 1 268 ? 4.008 30.172 12.789 1 98.31 268 PRO B C 1
ATOM 7109 O O . PRO B 1 268 ? 4.82 29.375 12.305 1 98.31 268 PRO B O 1
ATOM 7112 N N . ALA B 1 269 ? 2.82 29.828 13.148 1 98.56 269 ALA B N 1
ATOM 7113 C CA . ALA B 1 269 ? 2.35 28.453 12.992 1 98.56 269 ALA B CA 1
ATOM 7114 C C . ALA B 1 269 ? 2.406 28.016 11.523 1 98.56 269 ALA B C 1
ATOM 7116 O O . ALA B 1 269 ? 2.764 26.875 11.227 1 98.56 269 ALA B O 1
ATOM 7117 N N . SER B 1 270 ? 2.016 28.891 10.664 1 98.44 270 SER B N 1
ATOM 7118 C CA . SER B 1 270 ? 2.031 28.578 9.242 1 98.44 270 SER B CA 1
ATOM 7119 C C . SER B 1 270 ? 3.457 28.391 8.727 1 98.44 270 SER B C 1
ATOM 7121 O O . SER B 1 270 ? 3.707 27.547 7.875 1 98.44 270 SER B O 1
ATOM 7123 N N . PHE B 1 271 ? 4.355 29.156 9.227 1 98.25 271 PHE B N 1
ATOM 7124 C CA . PHE B 1 271 ? 5.742 29.031 8.797 1 98.25 271 PHE B CA 1
ATOM 7125 C C . PHE B 1 271 ? 6.379 27.766 9.367 1 98.25 271 PHE B C 1
ATOM 7127 O O . PHE B 1 271 ? 7.227 27.141 8.719 1 98.25 271 PHE B O 1
ATOM 7134 N N . VAL B 1 272 ? 6.02 27.406 10.594 1 98.62 272 VAL B N 1
ATOM 7135 C CA . VAL B 1 272 ? 6.449 26.109 11.117 1 98.62 272 VAL B CA 1
ATOM 7136 C C . VAL B 1 272 ? 5.988 24.984 10.188 1 98.62 272 VAL B C 1
ATOM 7138 O O . VAL B 1 272 ? 6.766 24.094 9.852 1 98.62 272 VAL B O 1
ATOM 7141 N N . LEU B 1 273 ? 4.758 25.094 9.773 1 98.56 273 LEU B N 1
ATOM 7142 C CA . LEU B 1 273 ? 4.207 24.078 8.883 1 98.56 273 LEU B CA 1
ATOM 7143 C C . LEU B 1 273 ? 4.957 24.047 7.559 1 98.56 273 LEU B C 1
ATOM 7145 O O . LEU B 1 273 ? 5.18 22.984 6.984 1 98.56 273 LEU B O 1
ATOM 7149 N N . GLU B 1 274 ? 5.285 25.188 7.055 1 96.56 274 GLU B N 1
ATOM 7150 C CA . GLU B 1 274 ? 6.086 25.234 5.836 1 96.56 274 GLU B CA 1
ATOM 7151 C C . GLU B 1 274 ? 7.406 24.484 6.016 1 96.56 274 GLU B C 1
ATOM 7153 O O . GLU B 1 274 ? 7.891 23.844 5.09 1 96.56 274 GLU B O 1
ATOM 7158 N N . GLY B 1 275 ? 7.992 24.625 7.148 1 96.25 275 GLY B N 1
ATOM 7159 C CA . GLY B 1 275 ? 9.203 23.875 7.453 1 96.25 275 GLY B CA 1
ATOM 7160 C C . GLY B 1 275 ? 8.984 22.375 7.457 1 96.25 275 GLY B C 1
ATOM 7161 O O . GLY B 1 275 ? 9.82 21.625 6.949 1 96.25 275 GLY B O 1
ATOM 7162 N N . VAL B 1 276 ? 7.871 21.984 7.98 1 97.25 276 VAL B N 1
ATOM 7163 C CA . VAL B 1 276 ? 7.5 20.562 7.996 1 97.25 276 VAL B CA 1
ATOM 7164 C C . VAL B 1 276 ? 7.398 20.047 6.57 1 97.25 276 VAL B C 1
ATOM 7166 O O . VAL B 1 276 ? 8.016 19.031 6.227 1 97.25 276 VAL B O 1
ATOM 7169 N N . LEU B 1 277 ? 6.668 20.719 5.773 1 94.62 277 LEU B N 1
ATOM 7170 C CA . LEU B 1 277 ? 6.398 20.281 4.41 1 94.62 277 LEU B CA 1
ATOM 7171 C C . LEU B 1 277 ? 7.672 20.297 3.57 1 94.62 277 LEU B C 1
ATOM 7173 O O . LEU B 1 277 ? 7.938 19.359 2.818 1 94.62 277 LEU B O 1
ATOM 7177 N N . SER B 1 278 ? 8.43 21.297 3.715 1 90.81 278 SER B N 1
ATOM 7178 C CA . SER B 1 278 ? 9.68 21.406 2.967 1 90.81 278 SER B CA 1
ATOM 7179 C C . SER B 1 278 ? 10.625 20.25 3.303 1 90.81 278 SER B C 1
ATOM 7181 O O . SER B 1 278 ? 11.258 19.688 2.412 1 90.81 278 SER B O 1
ATOM 7183 N N . PHE B 1 279 ? 10.703 19.906 4.496 1 93.19 279 PHE B N 1
ATOM 7184 C CA . PHE B 1 279 ? 11.57 18.828 4.926 1 93.19 279 PHE B CA 1
ATOM 7185 C C . PHE B 1 279 ? 11.086 17.484 4.379 1 93.19 279 PHE B C 1
ATOM 7187 O O . PHE B 1 279 ? 11.867 16.719 3.814 1 93.19 279 PHE B O 1
ATOM 7194 N N . LEU B 1 280 ? 9.797 17.188 4.547 1 90.25 280 LEU B N 1
ATOM 7195 C CA . LEU B 1 280 ? 9.227 15.898 4.156 1 90.25 280 LEU B CA 1
ATOM 7196 C C . LEU B 1 280 ? 9.359 15.68 2.654 1 90.25 280 LEU B C 1
ATOM 7198 O O . LEU B 1 280 ? 9.523 14.547 2.199 1 90.25 280 LEU B O 1
ATOM 7202 N N . LEU B 1 281 ? 9.258 16.719 1.923 1 84.88 281 LEU B N 1
ATOM 7203 C CA . LEU B 1 281 ? 9.148 16.609 0.474 1 84.88 281 LEU B CA 1
ATOM 7204 C C . LEU B 1 281 ? 10.477 16.906 -0.205 1 84.88 281 LEU B C 1
ATOM 7206 O O . LEU B 1 281 ? 10.555 16.969 -1.435 1 84.88 281 LEU B O 1
ATOM 7210 N N . LYS B 1 282 ? 11.484 17.125 0.592 1 75 282 LYS B N 1
ATOM 7211 C CA . LYS B 1 282 ? 12.828 17.328 0.065 1 75 282 LYS B CA 1
ATOM 7212 C C . LYS B 1 282 ? 13.586 16.016 -0.034 1 75 282 LYS B C 1
ATOM 7214 O O . LYS B 1 282 ? 13.148 14.984 0.498 1 75 282 LYS B O 1
ATOM 7219 N N . ASP B 1 283 ? 14.648 16.094 -0.788 1 71.94 283 ASP B N 1
ATOM 7220 C CA . ASP B 1 283 ? 15.516 14.922 -0.904 1 71.94 283 ASP B CA 1
ATOM 7221 C C . ASP B 1 283 ? 16.453 14.82 0.292 1 71.94 283 ASP B C 1
ATOM 7223 O O . ASP B 1 283 ? 17.625 15.211 0.208 1 71.94 283 ASP B O 1
ATOM 7227 N N . ASP B 1 284 ? 15.969 14.516 1.396 1 81.56 284 ASP B N 1
ATOM 7228 C CA . ASP B 1 284 ? 16.672 14.242 2.645 1 81.56 284 ASP B CA 1
ATOM 7229 C C . ASP B 1 284 ? 16.5 12.781 3.064 1 81.56 284 ASP B C 1
ATOM 7231 O O . ASP B 1 284 ? 15.383 12.273 3.139 1 81.56 284 ASP B O 1
ATOM 7235 N N . PRO B 1 285 ? 17.625 12.062 3.223 1 81.25 285 PRO B N 1
ATOM 7236 C CA . PRO B 1 285 ? 17.531 10.648 3.582 1 81.25 285 PRO B CA 1
ATOM 7237 C C . PRO B 1 285 ? 16.703 10.414 4.848 1 81.25 285 PRO B C 1
ATOM 7239 O O . PRO B 1 285 ? 16.047 9.383 4.98 1 81.25 285 PRO B O 1
ATOM 7242 N N . ARG B 1 286 ? 16.797 11.336 5.766 1 87.62 286 ARG B N 1
ATOM 7243 C CA . ARG B 1 286 ? 15.992 11.211 6.973 1 87.62 286 ARG B CA 1
ATOM 7244 C C . ARG B 1 286 ? 14.508 11.297 6.645 1 87.62 286 ARG B C 1
ATOM 7246 O O . ARG B 1 286 ? 13.703 10.555 7.207 1 87.62 286 ARG B O 1
ATOM 7253 N N . ALA B 1 287 ? 14.164 12.25 5.781 1 88.81 287 ALA B N 1
ATOM 7254 C CA . ALA B 1 287 ? 12.781 12.383 5.344 1 88.81 287 ALA B CA 1
ATOM 7255 C C . ALA B 1 287 ? 12.297 11.117 4.645 1 88.81 287 ALA B C 1
ATOM 7257 O O . ALA B 1 287 ? 11.172 10.672 4.871 1 88.81 287 ALA B O 1
ATOM 7258 N N . HIS B 1 288 ? 13.102 10.547 3.873 1 80.88 288 HIS B N 1
ATOM 7259 C CA . HIS B 1 288 ? 12.758 9.32 3.166 1 80.88 288 HIS B CA 1
ATOM 7260 C C . HIS B 1 288 ? 12.469 8.188 4.141 1 80.88 288 HIS B C 1
ATOM 7262 O O . HIS B 1 288 ? 11.492 7.449 3.973 1 80.88 288 HIS B O 1
ATOM 7268 N N . LYS B 1 289 ? 13.359 8.055 5.043 1 82.69 289 LYS B N 1
ATOM 7269 C CA . LYS B 1 289 ? 13.164 7.023 6.055 1 82.69 289 LYS B CA 1
ATOM 7270 C C . LYS B 1 289 ? 11.875 7.262 6.84 1 82.69 289 LYS B C 1
ATOM 7272 O O . LYS B 1 289 ? 11.148 6.316 7.148 1 82.69 289 LYS B O 1
ATOM 7277 N N . LEU B 1 290 ? 11.672 8.492 7.164 1 89.75 290 LEU B N 1
ATOM 7278 C CA . LEU B 1 290 ? 10.453 8.867 7.883 1 89.75 290 LEU B CA 1
ATOM 7279 C C . LEU B 1 290 ? 9.211 8.5 7.078 1 89.75 290 LEU B C 1
ATOM 7281 O O . LEU B 1 290 ? 8.25 7.953 7.633 1 89.75 290 LEU B O 1
ATOM 7285 N N . LEU B 1 291 ? 9.195 8.758 5.781 1 86.31 291 LEU B N 1
ATOM 7286 C CA . LEU B 1 291 ? 8.047 8.492 4.922 1 86.31 291 LEU B CA 1
ATOM 7287 C C . LEU B 1 291 ? 7.863 6.996 4.707 1 86.31 291 LEU B C 1
ATOM 7289 O O . LEU B 1 291 ? 6.766 6.543 4.371 1 86.31 291 LEU B O 1
ATOM 7293 N N . LYS B 1 292 ? 8.875 6.242 4.898 1 77.81 292 LYS B N 1
ATOM 7294 C CA . LYS B 1 292 ? 8.766 4.789 4.848 1 77.81 292 LYS B CA 1
ATOM 7295 C C . LYS B 1 292 ? 8.023 4.25 6.062 1 77.81 292 LYS B C 1
ATOM 7297 O O . LYS B 1 292 ? 7.297 3.258 5.965 1 77.81 292 LYS B O 1
ATOM 7302 N N . GLU B 1 293 ? 8.148 4.938 7.145 1 82.44 293 GLU B N 1
ATOM 7303 C CA . GLU B 1 293 ? 7.656 4.402 8.414 1 82.44 293 GLU B CA 1
ATOM 7304 C C . GLU B 1 293 ? 6.348 5.066 8.828 1 82.44 293 GLU B C 1
ATOM 7306 O O . GLU B 1 293 ? 5.613 4.539 9.664 1 82.44 293 GLU B O 1
ATOM 7311 N N . CYS B 1 294 ? 6.113 6.199 8.25 1 89.31 294 CYS B N 1
ATOM 7312 C CA . CYS B 1 294 ? 4.988 6.984 8.75 1 89.31 294 CYS B CA 1
ATOM 7313 C C . CYS B 1 294 ? 4.074 7.414 7.602 1 89.31 294 CYS B C 1
ATOM 7315 O O . CYS B 1 294 ? 4.488 7.406 6.441 1 89.31 294 CYS B O 1
ATOM 7317 N N . VAL B 1 295 ? 2.818 7.648 7.957 1 89.19 295 VAL B N 1
ATOM 7318 C CA . VAL B 1 295 ? 1.868 8.406 7.152 1 89.19 295 VAL B CA 1
ATOM 7319 C C . VAL B 1 295 ? 1.584 9.75 7.812 1 89.19 295 VAL B C 1
ATOM 7321 O O . VAL B 1 295 ? 1.247 9.805 9 1 89.19 295 VAL B O 1
ATOM 7324 N N . PHE B 1 296 ? 1.762 10.859 7.098 1 94.06 296 PHE B N 1
ATOM 7325 C CA . PHE B 1 296 ? 1.503 12.195 7.625 1 94.06 296 PHE B CA 1
ATOM 7326 C C . PHE B 1 296 ? 0.157 12.719 7.137 1 94.06 296 PHE B C 1
ATOM 7328 O O . PHE B 1 296 ? -0.081 12.805 5.93 1 94.06 296 PHE B O 1
ATOM 7335 N N . LYS B 1 297 ? -0.71 13.008 8.133 1 95.12 297 LYS B N 1
ATOM 7336 C CA . LYS B 1 297 ? -1.961 13.719 7.883 1 95.12 297 LYS B CA 1
ATOM 7337 C C . LYS B 1 297 ? -1.866 15.172 8.344 1 95.12 297 LYS B C 1
ATOM 7339 O O . LYS B 1 297 ? -1.6 15.438 9.516 1 95.12 297 LYS B O 1
ATOM 7344 N N . ILE B 1 298 ? -2.125 16.203 7.352 1 97 298 ILE B N 1
ATOM 7345 C CA . ILE B 1 298 ? -1.842 17.594 7.668 1 97 298 ILE B CA 1
ATOM 7346 C C . ILE B 1 298 ? -3.037 18.469 7.281 1 97 298 ILE B C 1
ATOM 7348 O O . ILE B 1 298 ? -3.521 18.391 6.148 1 97 298 ILE B O 1
ATOM 7352 N N . ILE B 1 299 ? -3.545 19.219 8.266 1 97.62 299 ILE B N 1
ATOM 7353 C CA . ILE B 1 299 ? -4.492 20.297 7.988 1 97.62 299 ILE B CA 1
ATOM 7354 C C . ILE B 1 299 ? -3.803 21.656 8.141 1 97.62 299 ILE B C 1
ATOM 7356 O O . ILE B 1 299 ? -3.615 22.125 9.258 1 97.62 299 ILE B O 1
ATOM 7360 N N . PRO B 1 300 ? -3.506 22.344 7.039 1 97.75 300 PRO B N 1
ATOM 7361 C CA . PRO B 1 300 ? -2.621 23.516 7.102 1 97.75 300 PRO B CA 1
ATOM 7362 C C . PRO B 1 300 ? -3.289 24.719 7.738 1 97.75 300 PRO B C 1
ATOM 7364 O O . PRO B 1 300 ? -2.605 25.609 8.266 1 97.75 300 PRO B O 1
ATOM 7367 N N . MET B 1 301 ? -4.594 24.828 7.656 1 98.19 301 MET B N 1
ATOM 7368 C CA . MET B 1 301 ? -5.297 26 8.172 1 98.19 301 MET B CA 1
ATOM 7369 C C . MET B 1 301 ? -6.688 25.625 8.672 1 98.19 301 MET B C 1
ATOM 7371 O O . MET B 1 301 ? -7.57 25.297 7.879 1 98.19 301 MET B O 1
ATOM 7375 N N . LEU B 1 302 ? -6.914 25.781 9.961 1 98.31 302 LEU B N 1
ATOM 7376 C CA . LEU B 1 302 ? -8.156 25.344 10.602 1 98.31 302 LEU B CA 1
ATOM 7377 C C . LEU B 1 302 ? -9.195 26.453 10.57 1 98.31 302 LEU B C 1
ATOM 7379 O O . LEU B 1 302 ? -10.398 26.188 10.68 1 98.31 302 LEU B O 1
ATOM 7383 N N . ASN B 1 303 ? -8.719 27.766 10.469 1 97.94 303 ASN B N 1
ATOM 7384 C CA . ASN B 1 303 ? -9.609 28.922 10.492 1 97.94 303 ASN B CA 1
ATOM 7385 C C . ASN B 1 303 ? -9.367 29.828 9.289 1 97.94 303 ASN B C 1
ATOM 7387 O O . ASN B 1 303 ? -9 31 9.453 1 97.94 303 ASN B O 1
ATOM 7391 N N . PRO B 1 304 ? -9.672 29.312 8.086 1 96.94 304 PRO B N 1
ATOM 7392 C CA . PRO B 1 304 ? -9.422 30.125 6.891 1 96.94 304 PRO B CA 1
ATOM 7393 C C . PRO B 1 304 ? -10.273 31.391 6.855 1 96.94 304 PRO B C 1
ATOM 7395 O O . PRO B 1 304 ? -9.836 32.406 6.324 1 96.94 304 PRO B O 1
ATOM 7398 N N . ASP B 1 305 ? -11.461 31.375 7.449 1 96.12 305 ASP B N 1
ATOM 7399 C CA . ASP B 1 305 ? -12.336 32.562 7.457 1 96.12 305 ASP B CA 1
ATOM 7400 C C . ASP B 1 305 ? -11.742 33.688 8.297 1 96.12 305 ASP B C 1
ATOM 7402 O O . ASP B 1 305 ? -11.695 34.812 7.852 1 96.12 305 ASP B O 1
ATOM 7406 N N . GLY B 1 306 ? -11.328 33.312 9.508 1 96.88 306 GLY B N 1
ATOM 7407 C CA . GLY B 1 306 ? -10.688 34.312 10.336 1 96.88 306 GLY B CA 1
ATOM 7408 C C . GLY B 1 306 ? -9.453 34.938 9.695 1 96.88 306 GLY B C 1
ATOM 7409 O O . GLY B 1 306 ? -9.211 36.125 9.797 1 96.88 306 GLY B O 1
ATOM 7410 N N . VAL B 1 307 ? -8.688 34.125 9.039 1 97.31 307 VAL B N 1
ATOM 7411 C CA . VAL B 1 307 ? -7.477 34.594 8.383 1 97.31 307 VAL B CA 1
ATOM 7412 C C . VAL B 1 307 ? -7.84 35.562 7.262 1 97.31 307 VAL B C 1
ATOM 7414 O O . VAL B 1 307 ? -7.285 36.656 7.184 1 97.31 307 VAL B O 1
ATOM 7417 N N . ALA B 1 308 ? -8.773 35.188 6.461 1 95.06 308 ALA B N 1
ATOM 7418 C CA . ALA B 1 308 ? -9.18 36.031 5.328 1 95.06 308 ALA B CA 1
ATOM 7419 C C . ALA B 1 308 ? -9.758 37.344 5.801 1 95.06 308 ALA B C 1
ATOM 7421 O O . ALA B 1 308 ? -9.586 38.375 5.141 1 95.06 308 ALA B O 1
ATOM 7422 N N . ARG B 1 309 ? -10.32 37.406 6.953 1 94.94 309 ARG B N 1
ATOM 7423 C CA . ARG B 1 309 ? -10.992 38.562 7.469 1 94.94 309 ARG B CA 1
ATOM 7424 C C . ARG B 1 309 ? -10.047 39.438 8.305 1 94.94 309 ARG B C 1
ATOM 7426 O O . ARG B 1 309 ? -10.43 40.5 8.789 1 94.94 309 ARG B O 1
ATOM 7433 N N . GLY B 1 310 ? -8.844 38.938 8.508 1 96.19 310 GLY B N 1
ATOM 7434 C CA . GLY B 1 310 ? -7.891 39.688 9.312 1 96.19 310 GLY B CA 1
ATOM 7435 C C . GLY B 1 310 ? -8.219 39.656 10.789 1 96.19 310 GLY B C 1
ATOM 7436 O O . GLY B 1 310 ? -8.086 40.688 11.477 1 96.19 310 GLY B O 1
ATOM 7437 N N . HIS B 1 311 ? -8.711 38.531 11.312 1 95.5 311 HIS B N 1
ATOM 7438 C CA . HIS B 1 311 ? -9.023 38.375 12.727 1 95.5 311 HIS B CA 1
ATOM 7439 C C . HIS B 1 311 ? -7.773 38 13.531 1 95.5 311 HIS B C 1
ATOM 7441 O O . HIS B 1 311 ? -6.75 37.625 12.961 1 95.5 311 HIS B O 1
ATOM 7447 N N . TYR B 1 312 ? -7.934 38.188 14.836 1 94.88 312 TYR B N 1
ATOM 7448 C CA . TYR B 1 312 ? -6.855 37.812 15.75 1 94.88 312 TYR B CA 1
ATOM 7449 C C . TYR B 1 312 ? -7.055 36.406 16.297 1 94.88 312 TYR B C 1
ATOM 7451 O O . TYR B 1 312 ? -6.121 35.625 16.312 1 94.88 312 TYR B O 1
ATOM 7459 N N . ARG B 1 313 ? -8.305 36.031 16.656 1 94.56 313 ARG B N 1
ATOM 7460 C CA . ARG B 1 313 ? -8.477 34.812 17.422 1 94.56 313 ARG B CA 1
ATOM 7461 C C . ARG B 1 313 ? -9.727 34.031 16.984 1 94.56 313 ARG B C 1
ATOM 7463 O O . ARG B 1 313 ? -9.781 32.812 17.062 1 94.56 313 ARG B O 1
ATOM 7470 N N . HIS B 1 314 ? -10.719 34.688 16.406 1 93.5 314 HIS B N 1
ATOM 7471 C CA . HIS B 1 314 ? -12.055 34.125 16.266 1 93.5 314 HIS B CA 1
ATOM 7472 C C . HIS B 1 314 ? -12.391 33.844 14.812 1 93.5 314 HIS B C 1
ATOM 7474 O O . HIS B 1 314 ? -11.711 34.344 13.906 1 93.5 314 HIS B O 1
ATOM 7480 N N . ASP B 1 315 ? -13.445 32.969 14.656 1 93.44 315 ASP B N 1
ATOM 7481 C CA . ASP B 1 315 ? -13.945 32.719 13.305 1 93.44 315 ASP B CA 1
ATOM 7482 C C . ASP B 1 315 ? -15.039 33.719 12.93 1 93.44 315 ASP B C 1
ATOM 7484 O O . ASP B 1 315 ? -15.172 34.781 13.555 1 93.44 315 ASP B O 1
ATOM 7488 N N . SER B 1 316 ? -15.812 33.469 11.859 1 91.06 316 SER B N 1
ATOM 7489 C CA . SER B 1 316 ? -16.797 34.406 11.312 1 91.06 316 SER B CA 1
ATOM 7490 C C . SER B 1 316 ? -17.984 34.531 12.25 1 91.06 316 SER B C 1
ATOM 7492 O O . SER B 1 316 ? -18.719 35.531 12.18 1 91.06 316 SER B O 1
ATOM 7494 N N . LEU B 1 317 ? -18.109 33.594 13.203 1 90.25 317 LEU B N 1
ATOM 7495 C CA . LEU B 1 317 ? -19.219 33.656 14.148 1 90.25 317 LEU B CA 1
ATOM 7496 C C . LEU B 1 317 ? -18.734 34.125 15.523 1 90.25 317 LEU B C 1
ATOM 7498 O O . LEU B 1 317 ? -19.453 33.969 16.516 1 90.25 317 LEU B O 1
ATOM 7502 N N . GLY B 1 318 ? -17.469 34.531 15.586 1 90 318 GLY B N 1
ATOM 7503 C CA . GLY B 1 318 ? -16.922 35.031 16.844 1 90 318 GLY B CA 1
ATOM 7504 C C . GLY B 1 318 ? -16.547 33.906 17.797 1 90 318 GLY B C 1
ATOM 7505 O O . GLY B 1 318 ? -16.422 34.125 19 1 90 318 GLY B O 1
ATOM 7506 N N . ALA B 1 319 ? -16.344 32.75 17.281 1 90.88 319 ALA B N 1
ATOM 7507 C CA . ALA B 1 319 ? -16 31.594 18.125 1 90.88 319 ALA B CA 1
ATOM 7508 C C . ALA B 1 319 ? -14.492 31.375 18.172 1 90.88 319 ALA B C 1
ATOM 7510 O O . ALA B 1 319 ? -13.82 31.406 17.141 1 90.88 319 ALA B O 1
ATOM 7511 N N . ASN B 1 320 ? -13.992 31.25 19.438 1 94.19 320 ASN B N 1
ATOM 7512 C CA . ASN B 1 320 ? -12.648 30.703 19.578 1 94.19 320 ASN B CA 1
ATOM 7513 C C . ASN B 1 320 ? -12.633 29.188 19.328 1 94.19 320 ASN B C 1
ATOM 7515 O O . ASN B 1 320 ? -12.852 28.406 20.25 1 94.19 320 ASN B O 1
ATOM 7519 N N . LEU B 1 321 ? -12.266 28.844 18.141 1 95.75 321 LEU B N 1
ATOM 7520 C CA . LEU B 1 321 ? -12.438 27.484 17.656 1 95.75 321 LEU B CA 1
ATOM 7521 C C . LEU B 1 321 ? -11.641 26.5 18.516 1 95.75 321 LEU B C 1
ATOM 7523 O O . LEU B 1 321 ? -12.008 25.328 18.625 1 95.75 321 LEU B O 1
ATOM 7527 N N . ASN B 1 322 ? -10.531 26.906 19.141 1 96.56 322 ASN B N 1
ATOM 7528 C CA . ASN B 1 322 ? -9.703 26.016 19.953 1 96.56 322 ASN B CA 1
ATOM 7529 C C . ASN B 1 322 ? -10.32 25.797 21.344 1 96.56 322 ASN B C 1
ATOM 7531 O O . ASN B 1 322 ? -9.641 25.328 22.25 1 96.56 322 ASN B O 1
ATOM 7535 N N . ARG B 1 323 ? -11.594 26.031 21.469 1 95.88 323 ARG B N 1
ATOM 7536 C CA . ARG B 1 323 ? -12.328 25.734 22.703 1 95.88 323 ARG B CA 1
ATOM 7537 C C . ARG B 1 323 ? -13.539 24.859 22.406 1 95.88 323 ARG B C 1
ATOM 7539 O O . ARG B 1 323 ? -14.344 24.594 23.297 1 95.88 323 ARG B O 1
ATOM 7546 N N . HIS B 1 324 ? -13.602 24.344 21.219 1 95.44 324 HIS B N 1
ATOM 7547 C CA . HIS B 1 324 ? -14.859 23.719 20.844 1 95.44 324 HIS B CA 1
ATOM 7548 C C . HIS B 1 324 ? -14.633 22.281 20.375 1 95.44 324 HIS B C 1
ATOM 7550 O O . HIS B 1 324 ? -15.453 21.734 19.625 1 95.44 324 HIS B O 1
ATOM 7556 N N . TYR B 1 325 ? -13.633 21.609 20.812 1 96.81 325 TYR B N 1
ATOM 7557 C CA . TYR B 1 325 ? -13.336 20.25 20.359 1 96.81 325 TYR B CA 1
ATOM 7558 C C . TYR B 1 325 ? -14.172 19.234 21.125 1 96.81 325 TYR B C 1
ATOM 7560 O O . TYR B 1 325 ? -14.234 18.062 20.719 1 96.81 325 TYR B O 1
ATOM 7568 N N . ILE B 1 326 ? -14.797 19.578 22.188 1 94.25 326 ILE B N 1
ATOM 7569 C CA . ILE B 1 326 ? -15.547 18.609 22.984 1 94.25 326 ILE B CA 1
ATOM 7570 C C . ILE B 1 326 ? -16.797 18.188 22.234 1 94.25 326 ILE B C 1
ATOM 7572 O O . ILE B 1 326 ? -17 16.984 21.984 1 94.25 326 ILE B O 1
ATOM 7576 N N . ARG B 1 327 ? -17.609 19.188 21.797 1 92.69 327 ARG B N 1
ATOM 7577 C CA . ARG B 1 327 ? -18.828 18.875 21.078 1 92.69 327 ARG B CA 1
ATOM 7578 C C . ARG B 1 327 ? -19.031 19.844 19.906 1 92.69 327 ARG B C 1
ATOM 7580 O O . ARG B 1 327 ? -20.016 20.578 19.859 1 92.69 327 ARG B O 1
ATOM 7587 N N . PRO B 1 328 ? -18.141 19.719 18.938 1 95.12 328 PRO B N 1
ATOM 7588 C CA . PRO B 1 328 ? -18.312 20.562 17.75 1 95.12 328 PRO B CA 1
ATOM 7589 C C . PRO B 1 328 ? -19.469 20.094 16.859 1 95.12 328 PRO B C 1
ATOM 7591 O O . PRO B 1 328 ? -19.828 18.922 16.875 1 95.12 328 PRO B O 1
ATOM 7594 N N . THR B 1 329 ? -20.047 21 16.156 1 91.94 329 THR B N 1
ATOM 7595 C CA . THR B 1 329 ? -21.078 20.672 15.188 1 91.94 329 THR B CA 1
ATOM 7596 C C . THR B 1 329 ? -20.703 21.172 13.797 1 91.94 329 THR B C 1
ATOM 7598 O O . THR B 1 329 ? -19.938 22.125 13.664 1 91.94 329 THR B O 1
ATOM 7601 N N . LEU B 1 330 ? -21.219 20.578 12.789 1 89.25 330 LEU B N 1
ATOM 7602 C CA . LEU B 1 330 ? -20.969 20.984 11.414 1 89.25 330 LEU B CA 1
ATOM 7603 C C . LEU B 1 330 ? -21.531 22.375 11.141 1 89.25 330 LEU B C 1
ATOM 7605 O O . LEU B 1 330 ? -20.984 23.141 10.352 1 89.25 330 LEU B O 1
ATOM 7609 N N . ALA B 1 331 ? -22.594 22.75 11.797 1 89.75 331 ALA B N 1
ATOM 7610 C CA . ALA B 1 331 ? -23.281 24.016 11.57 1 89.75 331 ALA B CA 1
ATOM 7611 C C . ALA B 1 331 ? -22.516 25.188 12.18 1 89.75 331 ALA B C 1
ATOM 7613 O O . ALA B 1 331 ? -22.391 26.234 11.562 1 89.75 331 ALA B O 1
ATOM 7614 N N . ALA B 1 332 ? -21.938 25.016 13.336 1 92.06 332 ALA B N 1
ATOM 7615 C CA . ALA B 1 332 ? -21.312 26.125 14.07 1 92.06 332 ALA B CA 1
ATOM 7616 C C . ALA B 1 332 ? -19.797 26.078 13.938 1 92.06 332 ALA B C 1
ATOM 7618 O O . ALA B 1 332 ? -19.141 27.125 13.945 1 92.06 332 ALA B O 1
ATOM 7619 N N . HIS B 1 333 ? -19.266 24.859 13.844 1 94.19 333 HIS B N 1
ATOM 7620 C CA . HIS B 1 333 ? -17.828 24.672 13.828 1 94.19 333 HIS B CA 1
ATOM 7621 C C . HIS B 1 333 ? -17.406 23.641 12.797 1 94.19 333 HIS B C 1
ATOM 7623 O O . HIS B 1 333 ? -16.734 22.656 13.133 1 94.19 333 HIS B O 1
ATOM 7629 N N . PRO B 1 334 ? -17.625 23.875 11.562 1 93.69 334 PRO B N 1
ATOM 7630 C CA . PRO B 1 334 ? -17.406 22.812 10.57 1 93.69 334 PRO B CA 1
ATOM 7631 C C . PRO B 1 334 ? -15.961 22.344 10.508 1 93.69 334 PRO B C 1
ATOM 7633 O O . PRO B 1 334 ? -15.703 21.156 10.328 1 93.69 334 PRO B O 1
ATOM 7636 N N . THR B 1 335 ? -14.984 23.25 10.625 1 96.12 335 THR B N 1
ATOM 7637 C CA . THR B 1 335 ? -13.586 22.875 10.5 1 96.12 335 THR B CA 1
ATOM 7638 C C . THR B 1 335 ? -13.148 22 11.68 1 96.12 335 THR B C 1
ATOM 7640 O O . THR B 1 335 ? -12.398 21.047 11.5 1 96.12 335 THR B O 1
ATOM 7643 N N . ILE B 1 336 ? -13.648 22.312 12.875 1 97.5 336 ILE B N 1
ATOM 7644 C CA . ILE B 1 336 ? -13.297 21.578 14.078 1 97.5 336 ILE B CA 1
ATOM 7645 C C . ILE B 1 336 ? -14.008 20.219 14.086 1 97.5 336 ILE B C 1
ATOM 7647 O O . ILE B 1 336 ? -13.414 19.203 14.461 1 97.5 336 ILE B O 1
ATOM 7651 N N . PHE B 1 337 ? -15.305 20.25 13.703 1 95.5 337 PHE B N 1
ATOM 7652 C CA . PHE B 1 337 ? -16.047 19 13.562 1 95.5 337 PHE B CA 1
ATOM 7653 C C . PHE B 1 337 ? -15.312 18.047 12.633 1 95.5 337 PHE B C 1
ATOM 7655 O O . PHE B 1 337 ? -15.109 16.875 12.969 1 95.5 337 PHE B O 1
ATOM 7662 N N . ALA B 1 338 ? -14.922 18.5 11.508 1 94.25 338 ALA B N 1
ATOM 7663 C CA . ALA B 1 338 ? -14.258 17.703 10.484 1 94.25 338 ALA B CA 1
ATOM 7664 C C . ALA B 1 338 ? -12.898 17.203 10.977 1 94.25 338 ALA B C 1
ATOM 7666 O O . ALA B 1 338 ? -12.539 16.047 10.742 1 94.25 338 ALA B O 1
ATOM 7667 N N . THR B 1 339 ? -12.141 18.078 11.602 1 96.44 339 THR B N 1
ATOM 7668 C CA . THR B 1 339 ? -10.828 17.719 12.109 1 96.44 339 THR B CA 1
ATOM 7669 C C . THR B 1 339 ? -10.93 16.609 13.156 1 96.44 339 THR B C 1
ATOM 7671 O O . THR B 1 339 ? -10.188 15.625 13.102 1 96.44 339 THR B O 1
ATOM 7674 N N . LYS B 1 340 ? -11.797 16.812 14.07 1 94.56 340 LYS B N 1
ATOM 7675 C CA . LYS B 1 340 ? -12.008 15.797 15.102 1 94.56 340 LYS B CA 1
ATOM 7676 C C . LYS B 1 340 ? -12.359 14.453 14.477 1 94.56 340 LYS B C 1
ATOM 7678 O O . LYS B 1 340 ? -11.781 13.422 14.844 1 94.56 340 LYS B O 1
ATOM 7683 N N . ALA B 1 341 ? -13.227 14.43 13.547 1 91.31 341 ALA B N 1
ATOM 7684 C CA . ALA B 1 341 ? -13.633 13.203 12.867 1 91.31 341 ALA B CA 1
ATOM 7685 C C . ALA B 1 341 ? -12.461 12.547 12.156 1 91.31 341 ALA B C 1
ATOM 7687 O O . ALA B 1 341 ? -12.281 11.328 12.227 1 91.31 341 ALA B O 1
ATOM 7688 N N . ALA B 1 342 ? -11.703 13.305 11.469 1 91.19 342 ALA B N 1
ATOM 7689 C CA . ALA B 1 342 ? -10.562 12.789 10.711 1 91.19 342 ALA B CA 1
ATOM 7690 C C . ALA B 1 342 ? -9.523 12.172 11.633 1 91.19 342 ALA B C 1
ATOM 7692 O O . ALA B 1 342 ? -8.992 11.094 11.344 1 91.19 342 ALA B O 1
ATOM 7693 N N . VAL B 1 343 ? -9.219 12.883 12.688 1 93.56 343 VAL B N 1
ATOM 7694 C CA . VAL B 1 343 ? -8.227 12.391 13.641 1 93.56 343 VAL B CA 1
ATOM 7695 C C . VAL B 1 343 ? -8.695 11.07 14.242 1 93.56 343 VAL B C 1
ATOM 7697 O O . VAL B 1 343 ? -7.941 10.102 14.289 1 93.56 343 VAL B O 1
ATOM 7700 N N . LEU B 1 344 ? -9.898 11.016 14.656 1 88.38 344 LEU B N 1
ATOM 7701 C CA . LEU B 1 344 ? -10.422 9.82 15.312 1 88.38 344 LEU B CA 1
ATOM 7702 C C . LEU B 1 344 ? -10.531 8.672 14.32 1 88.38 344 LEU B C 1
ATOM 7704 O O . LEU B 1 344 ? -10.344 7.508 14.688 1 88.38 344 LEU B O 1
ATOM 7708 N N . ALA B 1 345 ? -10.812 8.953 13.078 1 85.06 345 ALA B N 1
ATOM 7709 C CA . ALA B 1 345 ? -10.883 7.914 12.055 1 85.06 345 ALA B CA 1
ATOM 7710 C C . ALA B 1 345 ? -9.539 7.211 11.883 1 85.06 345 ALA B C 1
ATOM 7712 O O . ALA B 1 345 ? -9.492 6.02 11.57 1 85.06 345 ALA B O 1
ATOM 7713 N N . THR B 1 346 ? -8.469 7.887 12.031 1 85.19 346 THR B N 1
ATOM 7714 C CA . THR B 1 346 ? -7.133 7.332 11.867 1 85.19 346 THR B CA 1
ATOM 7715 C C . THR B 1 346 ? -6.824 6.32 12.969 1 85.19 346 THR B C 1
ATOM 7717 O O . THR B 1 346 ? -5.953 5.465 12.805 1 85.19 346 THR B O 1
ATOM 7720 N N . CYS B 1 347 ? -7.5 6.465 14.047 1 78.62 347 CYS B N 1
ATOM 7721 C CA . CYS B 1 347 ? -7.258 5.57 15.18 1 78.62 347 CYS B CA 1
ATOM 7722 C C . CYS B 1 347 ? -7.742 4.16 14.867 1 78.62 347 CYS B C 1
ATOM 7724 O O . CYS B 1 347 ? -7.305 3.195 15.5 1 78.62 347 CYS B O 1
ATOM 7726 N N . HIS B 1 348 ? -8.539 3.996 13.898 1 67.06 348 HIS B N 1
ATOM 7727 C CA . HIS B 1 348 ? -9.164 2.709 13.625 1 67.06 348 HIS B CA 1
ATOM 7728 C C . HIS B 1 348 ? -8.602 2.082 12.352 1 67.06 348 HIS B C 1
ATOM 7730 O O . HIS B 1 348 ? -9.148 1.1 11.844 1 67.06 348 HIS B O 1
ATOM 7736 N N . THR B 1 349 ? -7.594 2.613 11.859 1 64.62 349 THR B N 1
ATOM 7737 C CA . THR B 1 349 ? -6.977 2.09 10.648 1 64.62 349 THR B CA 1
ATOM 7738 C C . THR B 1 349 ? -5.859 1.106 10.984 1 64.62 349 THR B C 1
ATOM 7740 O O . THR B 1 349 ? -5.531 0.915 12.156 1 64.62 349 THR B O 1
ATOM 7743 N N . HIS B 1 350 ? -5.352 0.498 9.883 1 62.69 350 HIS B N 1
ATOM 7744 C CA . HIS B 1 350 ? -4.223 -0.408 10.047 1 62.69 350 HIS B CA 1
ATOM 7745 C C . HIS B 1 350 ? -2.965 0.35 10.461 1 62.69 350 HIS B C 1
ATOM 7747 O O . HIS B 1 350 ? -2.045 -0.233 11.047 1 62.69 350 HIS B O 1
ATOM 7753 N N . SER B 1 351 ? -3 1.507 9.961 1 67.12 351 SER B N 1
ATOM 7754 C CA . SER B 1 351 ? -2.002 2.439 10.469 1 67.12 351 SER B CA 1
ATOM 7755 C C . SER B 1 351 ? -2.543 3.232 11.656 1 67.12 351 SER B C 1
ATOM 7757 O O . SER B 1 351 ? -3.621 3.822 11.578 1 67.12 351 SER B O 1
ATOM 7759 N N . LYS B 1 352 ? -1.873 3.174 12.781 1 78.56 352 LYS B N 1
ATOM 7760 C CA . LYS B 1 352 ? -2.43 3.75 14 1 78.56 352 LYS B CA 1
ATOM 7761 C C . LYS B 1 352 ? -1.853 5.137 14.266 1 78.56 352 LYS B C 1
ATOM 7763 O O . LYS B 1 352 ? -0.665 5.375 14.039 1 78.56 352 LYS B O 1
ATOM 7768 N N . LEU B 1 353 ? -2.789 5.973 14.742 1 89.94 353 LEU B N 1
ATOM 7769 C CA . LEU B 1 353 ? -2.385 7.305 15.172 1 89.94 353 LEU B CA 1
ATOM 7770 C C . LEU B 1 353 ? -1.395 7.23 16.328 1 89.94 353 LEU B C 1
ATOM 7772 O O . LEU B 1 353 ? -1.653 6.562 17.328 1 89.94 353 LEU B O 1
ATOM 7776 N N . ALA B 1 354 ? -0.282 7.867 16.078 1 92.62 354 ALA B N 1
ATOM 7777 C CA . ALA B 1 354 ? 0.747 7.836 17.109 1 92.62 354 ALA B CA 1
ATOM 7778 C C . ALA B 1 354 ? 0.884 9.195 17.781 1 92.62 354 ALA B C 1
ATOM 7780 O O . ALA B 1 354 ? 1.117 9.273 19 1 92.62 354 ALA B O 1
ATOM 7781 N N . LEU B 1 355 ? 0.745 10.281 16.984 1 95.56 355 LEU B N 1
ATOM 7782 C CA . LEU B 1 355 ? 1.072 11.633 17.453 1 95.56 355 LEU B CA 1
ATOM 7783 C C . LEU B 1 355 ? 0.203 12.664 16.75 1 95.56 355 LEU B C 1
ATOM 7785 O O . LEU B 1 355 ? -0.037 12.57 15.539 1 95.56 355 LEU B O 1
ATOM 7789 N N . HIS B 1 356 ? -0.304 13.633 17.562 1 97.62 356 HIS B N 1
ATOM 7790 C CA . HIS B 1 356 ? -0.952 14.828 17.047 1 97.62 356 HIS B CA 1
ATOM 7791 C C . HIS B 1 356 ? -0.31 16.094 17.609 1 97.62 356 HIS B C 1
ATOM 7793 O O . HIS B 1 356 ? -0.138 16.219 18.828 1 97.62 356 HIS B O 1
ATOM 7799 N N . VAL B 1 357 ? 0.091 17.031 16.766 1 98.62 357 VAL B N 1
ATOM 7800 C CA . VAL B 1 357 ? 0.645 18.297 17.203 1 98.62 357 VAL B CA 1
ATOM 7801 C C . VAL B 1 357 ? -0.126 19.453 16.531 1 98.62 357 VAL B C 1
ATOM 7803 O O . VAL B 1 357 ? -0.213 19.516 15.312 1 98.62 357 VAL B O 1
ATOM 7806 N N . ASP B 1 358 ? -0.672 20.328 17.359 1 98.75 358 ASP B N 1
ATOM 7807 C CA . ASP B 1 358 ? -1.313 21.547 16.891 1 98.75 358 ASP B CA 1
ATOM 7808 C C . ASP B 1 358 ? -0.361 22.734 16.984 1 98.75 358 ASP B C 1
ATOM 7810 O O . ASP B 1 358 ? 0.156 23.047 18.062 1 98.75 358 ASP B O 1
ATOM 7814 N N . LEU B 1 359 ? -0.162 23.484 15.906 1 98.88 359 LEU B N 1
ATOM 7815 C CA . LEU B 1 359 ? 0.838 24.547 15.844 1 98.88 359 LEU B CA 1
ATOM 7816 C C . LEU B 1 359 ? 0.217 25.906 16.188 1 98.88 359 LEU B C 1
ATOM 7818 O O . LEU B 1 359 ? -0.824 26.266 15.633 1 98.88 359 LEU B O 1
ATOM 7822 N N . HIS B 1 360 ? 0.852 26.609 17.141 1 98.56 360 HIS B N 1
ATOM 7823 C CA . HIS B 1 360 ? 0.387 27.906 17.609 1 98.56 360 HIS B CA 1
ATOM 7824 C C . HIS B 1 360 ? 1.542 28.891 17.734 1 98.56 360 HIS B C 1
ATOM 7826 O O . HIS B 1 360 ? 2.67 28.594 17.344 1 98.56 360 HIS B O 1
ATOM 7832 N N . ALA B 1 361 ? 1.184 30.156 18.125 1 97.81 361 ALA B N 1
ATOM 7833 C CA . ALA B 1 361 ? 2.152 31.188 18.516 1 97.81 361 ALA B CA 1
ATOM 7834 C C . ALA B 1 361 ? 1.811 31.766 19.875 1 97.81 361 ALA B C 1
ATOM 7836 O O . ALA B 1 361 ? 0.7 31.578 20.375 1 97.81 361 ALA B O 1
ATOM 7837 N N . HIS B 1 362 ? 2.811 32.438 20.422 1 94.75 362 HIS B N 1
ATOM 7838 C CA . HIS B 1 362 ? 2.66 33 21.766 1 94.75 362 HIS B CA 1
ATOM 7839 C C . HIS B 1 362 ? 3.209 34.438 21.812 1 94.75 362 HIS B C 1
ATOM 7841 O O . HIS B 1 362 ? 4.254 34.719 21.234 1 94.75 362 HIS B O 1
ATOM 7847 N N . ALA B 1 363 ? 2.545 35.312 22.547 1 91.69 363 ALA B N 1
ATOM 7848 C CA . ALA B 1 363 ? 2.951 36.719 22.609 1 91.69 363 ALA B CA 1
ATOM 7849 C C . ALA B 1 363 ? 3.797 36.969 23.859 1 91.69 363 ALA B C 1
ATOM 7851 O O . ALA B 1 363 ? 4.809 37.688 23.781 1 91.69 363 ALA B O 1
ATOM 7852 N N . ALA B 1 364 ? 3.455 36.438 24.953 1 86.69 364 ALA B N 1
ATOM 7853 C CA . ALA B 1 364 ? 4.02 36.812 26.25 1 86.69 364 ALA B CA 1
ATOM 7854 C C . ALA B 1 364 ? 5.312 36.062 26.531 1 86.69 364 ALA B C 1
ATOM 7856 O O . ALA B 1 364 ? 6.332 36.656 26.875 1 86.69 364 ALA B O 1
ATOM 7857 N N . LYS B 1 365 ? 5.238 34.812 26.344 1 91.69 365 LYS B N 1
ATOM 7858 C CA . LYS B 1 365 ? 6.383 33.969 26.688 1 91.69 365 LYS B CA 1
ATOM 7859 C C . LYS B 1 365 ? 7.344 33.844 25.516 1 91.69 365 LYS B C 1
ATOM 7861 O O . LYS B 1 365 ? 6.945 33.406 24.438 1 91.69 365 LYS B O 1
ATOM 7866 N N . ARG B 1 366 ? 8.68 34.156 25.781 1 94.5 366 ARG B N 1
ATOM 7867 C CA . ARG B 1 366 ? 9.703 34.062 24.75 1 94.5 366 ARG B CA 1
ATOM 7868 C C . ARG B 1 366 ? 10.055 32.594 24.453 1 94.5 366 ARG B C 1
ATOM 7870 O O . ARG B 1 366 ? 9.852 31.719 25.297 1 94.5 366 ARG B O 1
ATOM 7877 N N . GLY B 1 367 ? 10.555 32.375 23.156 1 94.69 367 GLY B N 1
ATOM 7878 C CA . GLY B 1 367 ? 11.008 31.047 22.781 1 94.69 367 GLY B CA 1
ATOM 7879 C C . GLY B 1 367 ? 9.922 30.188 22.156 1 94.69 367 GLY B C 1
ATOM 7880 O O . GLY B 1 367 ? 8.844 30.688 21.812 1 94.69 367 GLY B O 1
ATOM 7881 N N . CYS B 1 368 ? 10.242 28.969 21.828 1 97.25 368 CYS B N 1
ATOM 7882 C CA . CYS B 1 368 ? 9.32 27.953 21.359 1 97.25 368 CYS B CA 1
ATOM 7883 C C . CYS B 1 368 ? 9.234 26.781 22.328 1 97.25 368 CYS B C 1
ATOM 7885 O O . CYS B 1 368 ? 10.258 26.328 22.859 1 97.25 368 CYS B O 1
ATOM 7887 N N . PHE B 1 369 ? 8.023 26.328 22.641 1 97.94 369 PHE B N 1
ATOM 7888 C CA . PHE B 1 369 ? 7.812 25.297 23.641 1 97.94 369 PHE B CA 1
ATOM 7889 C C . PHE B 1 369 ? 6.5 24.562 23.391 1 97.94 369 PHE B C 1
ATOM 7891 O O . PHE B 1 369 ? 5.75 24.906 22.469 1 97.94 369 PHE B O 1
ATOM 7898 N N . ILE B 1 370 ? 6.254 23.453 24.234 1 98.12 370 ILE B N 1
ATOM 7899 C CA . ILE B 1 370 ? 5.066 22.641 24.031 1 98.12 370 ILE B CA 1
ATOM 7900 C C . ILE B 1 370 ? 4.227 22.609 25.297 1 98.12 370 ILE B C 1
ATOM 7902 O O . ILE B 1 370 ? 4.766 22.562 26.406 1 98.12 370 ILE B O 1
ATOM 7906 N N . TYR B 1 371 ? 2.854 22.719 25.078 1 98.12 371 TYR B N 1
ATOM 7907 C CA . TYR B 1 371 ? 1.907 22.281 26.109 1 98.12 371 TYR B CA 1
ATOM 7908 C C . TYR B 1 371 ? 1.492 20.844 25.891 1 98.12 371 TYR B C 1
ATOM 7910 O O . TYR B 1 371 ? 1.107 20.453 24.781 1 98.12 371 TYR B O 1
ATOM 7918 N N . GLY B 1 372 ? 1.651 19.969 26.938 1 97.81 372 GLY B N 1
ATOM 7919 C CA . GLY B 1 372 ? 1.176 18.594 26.938 1 97.81 372 GLY B CA 1
ATOM 7920 C C . GLY B 1 372 ? 0.103 18.344 27.984 1 97.81 372 GLY B C 1
ATOM 7921 O O . GLY B 1 372 ? -0.577 19.266 28.422 1 97.81 372 GLY B O 1
ATOM 7922 N N . ASN B 1 373 ? -0.135 17.047 28.234 1 97.31 373 ASN B N 1
ATOM 7923 C CA . ASN B 1 373 ? -1.181 16.656 29.172 1 97.31 373 ASN B CA 1
ATOM 7924 C C . ASN B 1 373 ? -0.602 15.945 30.391 1 97.31 373 ASN B C 1
ATOM 7926 O O . ASN B 1 373 ? 0.52 15.438 30.344 1 97.31 373 ASN B O 1
ATOM 7930 N N . ARG B 1 374 ? -1.394 16 31.422 1 95.5 374 ARG B N 1
ATOM 7931 C CA . ARG B 1 374 ? -1.049 15.258 32.625 1 95.5 374 ARG B CA 1
ATOM 7932 C C . ARG B 1 374 ? -1.557 13.82 32.562 1 95.5 374 ARG B C 1
ATOM 7934 O O . ARG B 1 374 ? -2.689 13.578 32.125 1 95.5 374 ARG B O 1
ATOM 7941 N N . TYR B 1 375 ? -0.648 12.844 32.938 1 93.94 375 TYR B N 1
ATOM 7942 C CA . TYR B 1 375 ? -1.008 11.43 32.969 1 93.94 375 TYR B CA 1
ATOM 7943 C C . TYR B 1 375 ? -1.069 10.93 34.406 1 93.94 375 TYR B C 1
ATOM 7945 O O . TYR B 1 375 ? -0.528 11.562 35.312 1 93.94 375 TYR B O 1
ATOM 7953 N N . ASP B 1 376 ? -1.647 9.75 34.594 1 89.5 376 ASP B N 1
ATOM 7954 C CA . ASP B 1 376 ? -1.968 9.258 35.938 1 89.5 376 ASP B CA 1
ATOM 7955 C C . ASP B 1 376 ? -0.74 8.648 36.625 1 89.5 376 ASP B C 1
ATOM 7957 O O . ASP B 1 376 ? -0.613 8.672 37.844 1 89.5 376 ASP B O 1
ATOM 7961 N N . THR B 1 377 ? 0.153 8.039 35.812 1 91.31 377 THR B N 1
ATOM 7962 C CA . THR B 1 377 ? 1.304 7.352 36.375 1 91.31 377 THR B CA 1
ATOM 7963 C C . THR B 1 377 ? 2.605 8 35.938 1 91.31 377 THR B C 1
ATOM 7965 O O . THR B 1 377 ? 2.662 8.609 34.875 1 91.31 377 THR B O 1
ATOM 7968 N N . MET B 1 378 ? 3.605 7.84 36.75 1 90.88 378 MET B N 1
ATOM 7969 C CA . MET B 1 378 ? 4.91 8.438 36.5 1 90.88 378 MET B CA 1
ATOM 7970 C C . MET B 1 378 ? 5.516 7.871 35.219 1 90.88 378 MET B C 1
ATOM 7972 O O . MET B 1 378 ? 6.023 8.617 34.375 1 90.88 378 MET B O 1
ATOM 7976 N N . PRO B 1 379 ? 5.422 6.559 34.938 1 88.94 379 PRO B N 1
ATOM 7977 C CA . PRO B 1 379 ? 5.984 6.043 33.688 1 88.94 379 PRO B CA 1
ATOM 7978 C C . PRO B 1 379 ? 5.277 6.594 32.469 1 88.94 379 PRO B C 1
ATOM 7980 O O . PRO B 1 379 ? 5.926 6.902 31.469 1 88.94 379 PRO B O 1
ATOM 7983 N N . GLU B 1 380 ? 3.996 6.777 32.562 1 91.75 380 GLU B N 1
ATOM 7984 C CA . GLU B 1 380 ? 3.238 7.312 31.422 1 91.75 380 GLU B CA 1
ATOM 7985 C C . GLU B 1 380 ? 3.561 8.781 31.188 1 91.75 380 GLU B C 1
ATOM 7987 O O . GLU B 1 380 ? 3.65 9.227 30.047 1 91.75 380 GLU B O 1
ATOM 7992 N N . GLN B 1 381 ? 3.662 9.516 32.281 1 95.31 381 GLN B N 1
ATOM 7993 C CA . GLN B 1 381 ? 4.016 10.93 32.156 1 95.31 381 GLN B CA 1
ATOM 7994 C C . GLN B 1 381 ? 5.402 11.094 31.547 1 95.31 381 GLN B C 1
ATOM 7996 O O . GLN B 1 381 ? 5.609 11.977 30.719 1 95.31 381 GLN B O 1
ATOM 8001 N N . ALA B 1 382 ? 6.27 10.266 32.031 1 94.69 382 ALA B N 1
ATOM 8002 C CA . ALA B 1 382 ? 7.625 10.328 31.484 1 94.69 382 ALA B CA 1
ATOM 8003 C C . ALA B 1 382 ? 7.629 9.992 30 1 94.69 382 ALA B C 1
ATOM 8005 O O . ALA B 1 382 ? 8.297 10.664 29.203 1 94.69 382 ALA B O 1
ATOM 8006 N N . ALA B 1 383 ? 6.883 8.977 29.656 1 94 383 ALA B N 1
ATOM 8007 C CA . ALA B 1 383 ? 6.797 8.578 28.25 1 94 383 ALA B CA 1
ATOM 8008 C C . ALA B 1 383 ? 6.25 9.719 27.391 1 94 383 ALA B C 1
ATOM 8010 O O . ALA B 1 383 ? 6.699 9.922 26.25 1 94 383 ALA B O 1
ATOM 8011 N N . SER B 1 384 ? 5.332 10.5 27.906 1 96.5 384 SER B N 1
ATOM 8012 C CA . SER B 1 384 ? 4.691 11.578 27.156 1 96.5 384 SER B CA 1
ATOM 8013 C C . SER B 1 384 ? 5.648 12.742 26.938 1 96.5 384 SER B C 1
ATOM 8015 O O . SER B 1 384 ? 5.422 13.586 26.062 1 96.5 384 SER B O 1
ATOM 8017 N N . GLN B 1 385 ? 6.734 12.812 27.641 1 97.69 385 GLN B N 1
ATOM 8018 C CA . GLN B 1 385 ? 7.641 13.945 27.547 1 97.69 385 GLN B CA 1
ATOM 8019 C C . GLN B 1 385 ? 8.852 13.617 26.672 1 97.69 385 GLN B C 1
ATOM 8021 O O . GLN B 1 385 ? 9.672 14.492 26.391 1 97.69 385 GLN B O 1
ATOM 8026 N N . VAL B 1 386 ? 8.922 12.375 26.25 1 96.81 386 VAL B N 1
ATOM 8027 C CA . VAL B 1 386 ? 10.07 11.945 25.453 1 96.81 386 VAL B CA 1
ATOM 8028 C C . VAL B 1 386 ? 10.117 12.727 24.141 1 96.81 386 VAL B C 1
ATOM 8030 O O . VAL B 1 386 ? 11.141 13.336 23.812 1 96.81 386 VAL B O 1
ATOM 8033 N N . TYR B 1 387 ? 9.047 12.812 23.438 1 97.56 387 TYR B N 1
ATOM 8034 C CA . TYR B 1 387 ? 9.023 13.469 22.125 1 97.56 387 TYR B CA 1
ATOM 8035 C C . TYR B 1 387 ? 9.398 14.938 22.25 1 97.56 387 TYR B C 1
ATOM 8037 O O . TYR B 1 387 ? 10.258 15.438 21.531 1 97.56 387 TYR B O 1
ATOM 8045 N N . PRO B 1 388 ? 8.781 15.727 23.141 1 98.38 388 PRO B N 1
ATOM 8046 C CA . PRO B 1 388 ? 9.172 17.125 23.281 1 98.38 388 PRO B CA 1
ATOM 8047 C C . PRO B 1 388 ? 10.664 17.297 23.578 1 98.38 388 PRO B C 1
ATOM 8049 O O . PRO B 1 388 ? 11.297 18.234 23.062 1 98.38 388 PRO B O 1
ATOM 8052 N N . LYS B 1 389 ? 11.133 16.469 24.406 1 97.5 389 LYS B N 1
ATOM 8053 C CA . LYS B 1 389 ? 12.562 16.578 24.703 1 97.5 389 LYS B CA 1
ATOM 8054 C C . LYS B 1 389 ? 13.414 16.328 23.469 1 97.5 389 LYS B C 1
ATOM 8056 O O . LYS B 1 389 ? 14.445 16.969 23.281 1 97.5 389 LYS B O 1
ATOM 8061 N N . LEU B 1 390 ? 12.992 15.383 22.688 1 97.69 390 LEU B N 1
ATOM 8062 C CA . LEU B 1 390 ? 13.703 15.094 21.453 1 97.69 390 LEU B CA 1
ATOM 8063 C C . LEU B 1 390 ? 13.625 16.281 20.5 1 97.69 390 LEU B C 1
ATOM 8065 O O . LEU B 1 390 ? 14.562 16.531 19.734 1 97.69 390 LEU B O 1
ATOM 8069 N N . VAL B 1 391 ? 12.523 17.047 20.438 1 97.75 391 VAL B N 1
ATOM 8070 C CA . VAL B 1 391 ? 12.445 18.266 19.625 1 97.75 391 VAL B CA 1
ATOM 8071 C C . VAL B 1 391 ? 13.523 19.25 20.062 1 97.75 391 VAL B C 1
ATOM 8073 O O . VAL B 1 391 ? 14.18 19.875 19.219 1 97.75 391 VAL B O 1
ATOM 8076 N N . GLY B 1 392 ? 13.742 19.297 21.312 1 95.56 392 GLY B N 1
ATOM 8077 C CA . GLY B 1 392 ? 14.766 20.188 21.844 1 95.56 392 GLY B CA 1
ATOM 8078 C C . GLY B 1 392 ? 16.172 19.797 21.422 1 95.56 392 GLY B C 1
ATOM 8079 O O . GLY B 1 392 ? 17.047 20.656 21.328 1 95.56 392 GLY B O 1
ATOM 8080 N N . LEU B 1 393 ? 16.328 18.578 21.125 1 94.62 393 LEU B N 1
ATOM 8081 C CA . LEU B 1 393 ? 17.641 18.094 20.672 1 94.62 393 LEU B CA 1
ATOM 8082 C C . LEU B 1 393 ? 17.828 18.359 19.188 1 94.62 393 LEU B C 1
ATOM 8084 O O . LEU B 1 393 ? 18.953 18.25 18.672 1 94.62 393 LEU B O 1
ATOM 8088 N N . ASN B 1 394 ? 16.734 18.688 18.547 1 95.12 394 ASN B N 1
ATOM 8089 C CA . ASN B 1 394 ? 16.844 18.766 17.094 1 95.12 394 ASN B CA 1
ATOM 8090 C C . ASN B 1 394 ? 16.516 20.156 16.578 1 95.12 394 ASN B C 1
ATOM 8092 O O . ASN B 1 394 ? 16.422 20.375 15.367 1 95.12 394 ASN B O 1
ATOM 8096 N N . SER B 1 395 ? 16.266 21.156 17.391 1 94.38 395 SER B N 1
ATOM 8097 C CA . SER B 1 395 ? 16.062 22.547 17.016 1 94.38 395 SER B CA 1
ATOM 8098 C C . SER B 1 395 ? 16.656 23.5 18.047 1 94.38 395 SER B C 1
ATOM 8100 O O . SER B 1 395 ? 16.297 23.453 19.219 1 94.38 395 SER B O 1
ATOM 8102 N N . VAL B 1 396 ? 17.438 24.453 17.609 1 93.38 396 VAL B N 1
ATOM 8103 C CA . VAL B 1 396 ? 18.094 25.406 18.484 1 93.38 396 VAL B CA 1
ATOM 8104 C C . VAL B 1 396 ? 17.078 26.406 19.031 1 93.38 396 VAL B C 1
ATOM 8106 O O . VAL B 1 396 ? 17.344 27.109 20.016 1 93.38 396 VAL B O 1
ATOM 8109 N N . HIS B 1 397 ? 15.898 26.484 18.469 1 94.75 397 HIS B N 1
ATOM 8110 C CA . HIS B 1 397 ? 14.906 27.484 18.844 1 94.75 397 HIS B CA 1
ATOM 8111 C C . HIS B 1 397 ? 13.922 26.922 19.875 1 94.75 397 HIS B C 1
ATOM 8113 O O . HIS B 1 397 ? 13.148 27.688 20.469 1 94.75 397 HIS B O 1
ATOM 8119 N N . PHE B 1 398 ? 13.938 25.578 20.141 1 95.94 398 PHE B N 1
ATOM 8120 C CA . PHE B 1 398 ? 12.961 24.938 21.016 1 95.94 398 PHE B CA 1
ATOM 8121 C C . PHE B 1 398 ? 13.523 24.781 22.422 1 95.94 398 PHE B C 1
ATOM 8123 O O . PHE B 1 398 ? 14.656 24.312 22.594 1 95.94 398 PHE B O 1
ATOM 8130 N N . GLU B 1 399 ? 12.727 25.141 23.359 1 94.44 399 GLU B N 1
ATOM 8131 C CA . GLU B 1 399 ? 13.164 25.125 24.75 1 94.44 399 GLU B CA 1
ATOM 8132 C C . GLU B 1 399 ? 12.312 24.172 25.578 1 94.44 399 GLU B C 1
ATOM 8134 O O . GLU B 1 399 ? 11.273 24.562 26.125 1 94.44 399 GLU B O 1
ATOM 8139 N N . TYR B 1 400 ? 12.883 23.047 25.938 1 95.31 400 TYR B N 1
ATOM 8140 C CA . TYR B 1 400 ? 12.164 22 26.641 1 95.31 400 TYR B CA 1
ATOM 8141 C C . TYR B 1 400 ? 11.82 22.422 28.062 1 95.31 400 TYR B C 1
ATOM 8143 O O . TYR B 1 400 ? 10.758 22.062 28.578 1 95.31 400 TYR B O 1
ATOM 8151 N N . ASP B 1 401 ? 12.656 23.141 28.641 1 93.69 401 ASP B N 1
ATOM 8152 C CA . ASP B 1 401 ? 12.477 23.516 30.047 1 93.69 401 ASP B CA 1
ATOM 8153 C C . ASP B 1 401 ? 11.281 24.453 30.203 1 93.69 401 ASP B C 1
ATOM 8155 O O . ASP B 1 401 ? 10.805 24.672 31.312 1 93.69 401 ASP B O 1
ATOM 8159 N N . GLN B 1 402 ? 10.766 24.984 29.109 1 95.62 402 GLN B N 1
ATOM 8160 C CA . GLN B 1 402 ? 9.625 25.891 29.156 1 95.62 402 GLN B CA 1
ATOM 8161 C C . GLN B 1 402 ? 8.312 25.141 28.922 1 95.62 402 GLN B C 1
ATOM 8163 O O . GLN B 1 402 ? 7.234 25.734 29 1 95.62 402 GLN B O 1
ATOM 8168 N N . CYS B 1 403 ? 8.414 23.859 28.672 1 97.38 403 CYS B N 1
ATOM 8169 C CA . CYS B 1 403 ? 7.215 23.078 28.406 1 97.38 403 CYS B CA 1
ATOM 8170 C C . CYS B 1 403 ? 6.375 22.906 29.656 1 97.38 403 CYS B C 1
ATOM 8172 O O . CYS B 1 403 ? 6.898 22.984 30.781 1 97.38 403 CYS B O 1
ATOM 8174 N N . ASN B 1 404 ? 5.062 22.781 29.469 1 97.25 404 ASN B N 1
ATOM 8175 C CA . ASN B 1 404 ? 4.121 22.641 30.562 1 97.25 404 ASN B CA 1
ATOM 8176 C C . ASN B 1 404 ? 3.197 21.438 30.359 1 97.25 404 ASN B C 1
ATOM 8178 O O . ASN B 1 404 ? 2.48 21.359 29.359 1 97.25 404 ASN B O 1
ATOM 8182 N N . PHE B 1 405 ? 3.197 20.453 31.344 1 97 405 PHE B N 1
ATOM 8183 C CA . PHE B 1 405 ? 2.412 19.234 31.25 1 97 405 PHE B CA 1
ATOM 8184 C C . PHE B 1 405 ? 1.456 19.109 32.438 1 97 405 PHE B C 1
ATOM 8186 O O . PHE B 1 405 ? 0.981 18.016 32.75 1 97 405 PHE B O 1
ATOM 8193 N N . SER B 1 406 ? 1.094 20.219 33.031 1 94.5 406 SER B N 1
ATOM 8194 C CA . SER B 1 406 ? 0.345 20.203 34.312 1 94.5 406 SER B CA 1
ATOM 8195 C C . SER B 1 406 ? -1.151 20.047 34.031 1 94.5 406 SER B C 1
ATOM 8197 O O . SER B 1 406 ? -1.655 20.484 33 1 94.5 406 SER B O 1
ATOM 8199 N N . GLU B 1 407 ? -1.808 19.531 35.031 1 93.31 407 GLU B N 1
ATOM 8200 C CA . GLU B 1 407 ? -3.264 19.422 35 1 93.31 407 GLU B CA 1
ATOM 8201 C C . GLU B 1 407 ? -3.918 20.797 35.031 1 93.31 407 GLU B C 1
ATOM 8203 O O . GLU B 1 407 ? -4.965 21.031 34.438 1 93.31 407 GLU B O 1
ATOM 8208 N N . LEU B 1 408 ? -3.359 21.641 35.781 1 92.12 408 LEU B N 1
ATOM 8209 C CA . LEU B 1 408 ? -3.867 23 35.906 1 92.12 408 LEU B CA 1
ATOM 8210 C C . LEU B 1 408 ? -4 23.656 34.531 1 92.12 408 LEU B C 1
ATOM 8212 O O . LEU B 1 408 ? -5.008 24.312 34.25 1 92.12 408 LEU B O 1
ATOM 8216 N N . ASN B 1 409 ? -2.986 23.484 33.781 1 93.62 409 ASN B N 1
ATOM 8217 C CA . ASN B 1 409 ? -3.02 24.094 32.438 1 93.62 409 ASN B CA 1
ATOM 8218 C C . ASN B 1 409 ? -4.086 23.453 31.562 1 93.62 409 ASN B C 1
ATOM 8220 O O . ASN B 1 409 ? -4.594 24.094 30.641 1 93.62 409 ASN B O 1
ATOM 8224 N N . MET B 1 410 ? -4.449 22.25 31.844 1 93.44 410 MET B N 1
ATOM 8225 C CA . MET B 1 410 ? -5.484 21.562 31.078 1 93.44 410 MET B CA 1
ATOM 8226 C C . MET B 1 410 ? -6.859 22.156 31.359 1 93.44 410 MET B C 1
ATOM 8228 O O . MET B 1 410 ? -7.727 22.156 30.484 1 93.44 410 MET B O 1
ATOM 8232 N N . HIS B 1 411 ? -7.02 22.75 32.531 1 90.75 411 HIS B N 1
ATOM 8233 C CA . HIS B 1 411 ? -8.336 23.219 32.938 1 90.75 411 HIS B CA 1
ATOM 8234 C C . HIS B 1 411 ? -8.383 24.734 33 1 90.75 411 HIS B C 1
ATOM 8236 O O . HIS B 1 411 ? -9.375 25.312 33.469 1 90.75 411 HIS B O 1
ATOM 8242 N N . LEU B 1 412 ? -7.395 25.359 32.594 1 89.44 412 LEU B N 1
ATOM 8243 C CA . LEU B 1 412 ? -7.27 26.812 32.719 1 89.44 412 LEU B CA 1
ATOM 8244 C C . LEU B 1 412 ? -8.383 27.516 31.953 1 89.44 412 LEU B C 1
ATOM 8246 O O . LEU B 1 412 ? -8.672 27.156 30.812 1 89.44 412 LEU B O 1
ATOM 8250 N N . VAL B 1 413 ? -9.016 28.438 32.656 1 86.88 413 VAL B N 1
ATOM 8251 C CA . VAL B 1 413 ? -10.031 29.312 32.062 1 86.88 413 VAL B CA 1
ATOM 8252 C C . VAL B 1 413 ? -9.453 30.703 31.812 1 86.88 413 VAL B C 1
ATOM 8254 O O . VAL B 1 413 ? -8.906 31.312 32.719 1 86.88 413 VAL B O 1
ATOM 8257 N N . GLU B 1 414 ? -9.5 31.156 30.656 1 78.38 414 GLU B N 1
ATOM 8258 C CA . GLU B 1 414 ? -9 32.5 30.344 1 78.38 414 GLU B CA 1
ATOM 8259 C C . GLU B 1 414 ? -10.133 33.531 30.297 1 78.38 414 GLU B C 1
ATOM 8261 O O . GLU B 1 414 ? -11.219 33.219 29.797 1 78.38 414 GLU B O 1
ATOM 8266 N N . LYS B 1 415 ? -9.914 34.656 30.828 1 71.94 415 LYS B N 1
ATOM 8267 C CA . LYS B 1 415 ? -10.898 35.719 30.922 1 71.94 415 LYS B CA 1
ATOM 8268 C C . LYS B 1 415 ? -11.438 36.125 29.562 1 71.94 415 LYS B C 1
ATOM 8270 O O . LYS B 1 415 ? -12.641 36.344 29.406 1 71.94 415 LYS B O 1
ATOM 8275 N N . ARG B 1 416 ? -10.625 36.094 28.609 1 71.81 416 ARG B N 1
ATOM 8276 C CA . ARG B 1 416 ? -10.992 36.594 27.281 1 71.81 416 ARG B CA 1
ATOM 8277 C C . ARG B 1 416 ? -11.891 35.562 26.562 1 71.81 416 ARG B C 1
ATOM 8279 O O . ARG B 1 416 ? -12.523 35.906 25.562 1 71.81 416 ARG B O 1
ATOM 8286 N N . ASP B 1 417 ? -12.047 34.406 27.109 1 75.81 417 ASP B N 1
ATOM 8287 C CA . ASP B 1 417 ? -12.781 33.375 26.406 1 75.81 417 ASP B CA 1
ATOM 8288 C C . ASP B 1 417 ? -14.172 33.188 27.016 1 75.81 417 ASP B C 1
ATOM 8290 O O . ASP B 1 417 ? -14.789 32.125 26.844 1 75.81 417 ASP B O 1
ATOM 8294 N N . ALA B 1 418 ? -14.68 34.125 27.594 1 70.62 418 ALA B N 1
ATOM 8295 C CA . ALA B 1 418 ? -16.047 34.156 28.109 1 70.62 418 ALA B CA 1
ATOM 8296 C C . ALA B 1 418 ? -16.359 32.906 28.906 1 70.62 418 ALA B C 1
ATOM 8298 O O . ALA B 1 418 ? -17.391 32.25 28.672 1 70.62 418 ALA B O 1
ATOM 8299 N N . GLY B 1 419 ? -15.406 32.406 29.688 1 74.81 419 GLY B N 1
ATOM 8300 C CA . GLY B 1 419 ? -15.672 31.297 30.578 1 74.81 419 GLY B CA 1
ATOM 8301 C C . GLY B 1 419 ? -15.297 29.953 29.984 1 74.81 419 GLY B C 1
ATOM 8302 O O . GLY B 1 419 ? -15.352 28.922 30.656 1 74.81 419 GLY B O 1
ATOM 8303 N N . LEU B 1 420 ? -14.898 29.953 28.781 1 82.25 420 LEU B N 1
ATOM 8304 C CA . LEU B 1 420 ? -14.477 28.703 28.172 1 82.25 420 LEU B CA 1
ATOM 8305 C C . LEU B 1 420 ? -13.094 28.297 28.672 1 82.25 420 LEU B C 1
ATOM 8307 O O . LEU B 1 420 ? -12.227 29.156 28.859 1 82.25 420 LEU B O 1
ATOM 8311 N N . SER B 1 421 ? -12.953 26.984 28.875 1 86.12 421 SER B N 1
ATOM 8312 C CA . SER B 1 421 ? -11.703 26.469 29.406 1 86.12 421 SER B CA 1
ATOM 8313 C C . SER B 1 421 ? -10.875 25.797 28.328 1 86.12 421 SER B C 1
ATOM 8315 O O . SER B 1 421 ? -11.375 25.516 27.234 1 86.12 421 SER B O 1
ATOM 8317 N N . LYS B 1 422 ? -9.602 25.547 28.609 1 90.75 422 LYS B N 1
ATOM 8318 C CA . LYS B 1 422 ? -8.68 24.844 27.719 1 90.75 422 LYS B CA 1
ATOM 8319 C C . LYS B 1 422 ? -9.062 23.375 27.594 1 90.75 422 LYS B C 1
ATOM 8321 O O . LYS B 1 422 ? -8.492 22.641 26.781 1 90.75 422 LYS B O 1
ATOM 8326 N N . GLU B 1 423 ? -10.055 22.922 28.25 1 91 423 GLU B N 1
ATOM 8327 C CA . GLU B 1 423 ? -10.578 21.578 28.094 1 91 423 GLU B CA 1
ATOM 8328 C C . GLU B 1 423 ? -11.125 21.344 26.688 1 91 423 GLU B C 1
ATOM 8330 O O . GLU B 1 423 ? -11.125 20.219 26.188 1 91 423 GLU B O 1
ATOM 8335 N N . GLY B 1 424 ? -11.523 22.453 26.125 1 94.06 424 GLY B N 1
ATOM 8336 C CA . GLY B 1 424 ? -12.086 22.375 24.781 1 94.06 424 GLY B CA 1
ATOM 8337 C C . GLY B 1 424 ? -11.047 22.5 23.688 1 94.06 424 GLY B C 1
ATOM 8338 O O . GLY B 1 424 ? -11.383 22.531 22.5 1 94.06 424 GLY B O 1
ATOM 8339 N N . SER B 1 425 ? -9.773 22.531 24.078 1 96.56 425 SER B N 1
ATOM 8340 C CA . SER B 1 425 ? -8.711 22.594 23.078 1 96.56 425 SER B CA 1
ATOM 8341 C C . SER B 1 425 ? -8.477 21.219 22.438 1 96.56 425 SER B C 1
ATOM 8343 O O . SER B 1 425 ? -8.867 20.188 23 1 96.56 425 SER B O 1
ATOM 8345 N N . ALA B 1 426 ? -7.871 21.219 21.266 1 97.44 426 ALA B N 1
ATOM 8346 C CA . ALA B 1 426 ? -7.578 19.969 20.578 1 97.44 426 ALA B CA 1
ATOM 8347 C C . ALA B 1 426 ? -6.758 19.031 21.469 1 97.44 426 ALA B C 1
ATOM 8349 O O . ALA B 1 426 ? -7.07 17.844 21.594 1 97.44 426 ALA B O 1
ATOM 8350 N N . ARG B 1 427 ? -5.738 19.547 22.094 1 97.25 427 ARG B N 1
ATOM 8351 C CA . ARG B 1 427 ? -4.793 18.781 22.906 1 97.25 427 ARG B CA 1
ATOM 8352 C C . ARG B 1 427 ? -5.516 18.031 24.016 1 97.25 427 ARG B C 1
ATOM 8354 O O . ARG B 1 427 ? -5.277 16.844 24.219 1 97.25 427 ARG B O 1
ATOM 8361 N N . VAL B 1 428 ? -6.398 18.656 24.688 1 97.25 428 VAL B N 1
ATOM 8362 C CA . VAL B 1 428 ? -7.016 18.078 25.875 1 97.25 428 VAL B CA 1
ATOM 8363 C C . VAL B 1 428 ? -8.219 17.234 25.469 1 97.25 428 VAL B C 1
ATOM 8365 O O . VAL B 1 428 ? -8.352 16.094 25.906 1 97.25 428 VAL B O 1
ATOM 8368 N N . ALA B 1 429 ? -9.094 17.766 24.656 1 97.25 429 ALA B N 1
ATOM 8369 C CA . ALA B 1 429 ? -10.328 17.078 24.281 1 97.25 429 ALA B CA 1
ATOM 8370 C C . ALA B 1 429 ? -10.031 15.766 23.547 1 97.25 429 ALA B C 1
ATOM 8372 O O . ALA B 1 429 ? -10.648 14.742 23.844 1 97.25 429 ALA B O 1
ATOM 8373 N N . LEU B 1 430 ? -9.133 15.789 22.609 1 96.25 430 LEU B N 1
ATOM 8374 C CA . LEU B 1 430 ? -8.828 14.586 21.844 1 96.25 430 LEU B CA 1
ATOM 8375 C C . LEU B 1 430 ? -8.07 13.57 22.703 1 96.25 430 LEU B C 1
ATOM 8377 O O . LEU B 1 430 ? -8.234 12.359 22.531 1 96.25 430 LEU B O 1
ATOM 8381 N N . HIS B 1 431 ? -7.223 14.078 23.578 1 96.06 431 HIS B N 1
ATOM 8382 C CA . HIS B 1 431 ? -6.559 13.211 24.547 1 96.06 431 HIS B CA 1
ATOM 8383 C C . HIS B 1 431 ? -7.57 12.43 25.375 1 96.06 431 HIS B C 1
ATOM 8385 O O . HIS B 1 431 ? -7.438 11.219 25.547 1 96.06 431 HIS B O 1
ATOM 8391 N N . ARG B 1 432 ? -8.555 13.086 25.797 1 93.69 432 ARG B N 1
ATOM 8392 C CA . ARG B 1 432 ? -9.586 12.445 26.609 1 93.69 432 ARG B CA 1
ATOM 8393 C C . ARG B 1 432 ? -10.367 11.43 25.781 1 93.69 432 ARG B C 1
ATOM 8395 O O . ARG B 1 432 ? -10.703 10.352 26.281 1 93.69 432 ARG B O 1
ATOM 8402 N N . GLU B 1 433 ? -10.617 11.805 24.594 1 91.94 433 GLU B N 1
ATOM 8403 C CA . GLU B 1 433 ? -11.391 10.938 23.703 1 91.94 433 GLU B CA 1
ATOM 8404 C C . GLU B 1 433 ? -10.625 9.656 23.375 1 91.94 433 GLU B C 1
ATOM 8406 O O . GLU B 1 433 ? -11.234 8.625 23.078 1 91.94 433 GLU B O 1
ATOM 8411 N N . THR B 1 434 ? -9.32 9.664 23.438 1 90.69 434 THR B N 1
ATOM 8412 C CA . THR B 1 434 ? -8.508 8.531 23.016 1 90.69 434 THR B CA 1
ATOM 8413 C C . THR B 1 434 ? -7.812 7.887 24.219 1 90.69 434 THR B C 1
ATOM 8415 O O . THR B 1 434 ? -6.867 7.113 24.047 1 90.69 434 THR B O 1
ATOM 8418 N N . ALA B 1 435 ? -8.219 8.141 25.328 1 87.25 435 ALA B N 1
ATOM 8419 C CA . ALA B 1 435 ? -7.539 7.746 26.562 1 87.25 435 ALA B CA 1
ATOM 8420 C C . ALA B 1 435 ? -7.5 6.227 26.703 1 87.25 435 ALA B C 1
ATOM 8422 O O . ALA B 1 435 ? -6.574 5.676 27.297 1 87.25 435 ALA B O 1
ATOM 8423 N N . ALA B 1 436 ? -8.391 5.484 26.016 1 78.69 436 ALA B N 1
ATOM 8424 C CA . ALA B 1 436 ? -8.5 4.035 26.172 1 78.69 436 ALA B CA 1
ATOM 8425 C C . ALA B 1 436 ? -7.727 3.301 25.078 1 78.69 436 ALA B C 1
ATOM 8427 O O . ALA B 1 436 ? -7.641 2.07 25.094 1 78.69 436 ALA B O 1
ATOM 8428 N N . MET B 1 437 ? -7.117 4.016 24.312 1 79.56 437 MET B N 1
ATOM 8429 C CA . MET B 1 437 ? -6.449 3.383 23.172 1 79.56 437 MET B CA 1
ATOM 8430 C C . MET B 1 437 ? -5.098 2.812 23.578 1 79.56 437 MET B C 1
ATOM 8432 O O . MET B 1 437 ? -4.422 3.371 24.453 1 79.56 437 MET B O 1
ATOM 8436 N N . CYS B 1 438 ? -4.711 1.557 22.891 1 75.81 438 CYS B N 1
ATOM 8437 C CA . CYS B 1 438 ? -3.414 0.906 23.047 1 75.81 438 CYS B CA 1
ATOM 8438 C C . CYS B 1 438 ? -2.824 0.548 21.688 1 75.81 438 CYS B C 1
ATOM 8440 O O . CYS B 1 438 ? -3.473 -0.122 20.875 1 75.81 438 CYS B O 1
ATOM 8442 N N . PRO B 1 439 ? -1.704 1.028 21.453 1 78.19 439 PRO B N 1
ATOM 8443 C CA . PRO B 1 439 ? -0.806 1.877 22.25 1 78.19 439 PRO B CA 1
ATOM 8444 C C . PRO B 1 439 ? -1.335 3.301 22.406 1 78.19 439 PRO B C 1
ATOM 8446 O O . PRO B 1 439 ? -2.199 3.734 21.641 1 78.19 439 PRO B O 1
ATOM 8449 N N . PRO B 1 440 ? -0.735 4.016 23.359 1 85.94 440 PRO B N 1
ATOM 8450 C CA . PRO B 1 440 ? -1.235 5.367 23.609 1 85.94 440 PRO B CA 1
ATOM 8451 C C . PRO B 1 440 ? -0.96 6.328 22.453 1 85.94 440 PRO B C 1
ATOM 8453 O O . PRO B 1 440 ? 0.037 6.176 21.75 1 85.94 440 PRO B O 1
ATOM 8456 N N . VAL B 1 441 ? -1.874 7.297 22.375 1 92.69 441 VAL B N 1
ATOM 8457 C CA . VAL B 1 441 ? -1.717 8.398 21.438 1 92.69 441 VAL B CA 1
ATOM 8458 C C . VAL B 1 441 ? -1.339 9.672 22.203 1 92.69 441 VAL B C 1
ATOM 8460 O O . VAL B 1 441 ? -1.891 9.953 23.266 1 92.69 441 VAL B O 1
ATOM 8463 N N . TYR B 1 442 ? -0.409 10.438 21.719 1 96.62 442 TYR B N 1
ATOM 8464 C CA . TYR B 1 442 ? 0.03 11.656 22.406 1 96.62 442 TYR B CA 1
ATOM 8465 C C . TYR B 1 442 ? -0.45 12.898 21.672 1 96.62 442 TYR B C 1
ATOM 8467 O O . TYR B 1 442 ? -0.369 12.969 20.438 1 96.62 442 TYR B O 1
ATOM 8475 N N . PHE B 1 443 ? -0.978 13.891 22.438 1 98 443 PHE B N 1
ATOM 8476 C CA . PHE B 1 443 ? -1.497 15.141 21.891 1 98 443 PHE B CA 1
ATOM 8477 C C . PHE B 1 443 ? -0.744 16.344 22.469 1 98 443 PHE B C 1
ATOM 8479 O O . PHE B 1 443 ? -0.616 16.469 23.688 1 98 443 PHE B O 1
ATOM 8486 N N . TYR B 1 444 ? -0.261 17.25 21.562 1 98.56 444 TYR B N 1
ATOM 8487 C CA . TYR B 1 444 ? 0.541 18.406 21.984 1 98.56 444 TYR B CA 1
ATOM 8488 C C . TYR B 1 444 ? 0.086 19.672 21.281 1 98.56 444 TYR B C 1
ATOM 8490 O O . TYR B 1 444 ? -0.527 19.609 20.203 1 98.56 444 TYR B O 1
ATOM 8498 N N . THR B 1 445 ? 0.352 20.828 21.875 1 98.62 445 THR B N 1
ATOM 8499 C CA . THR B 1 445 ? 0.28 22.141 21.25 1 98.62 445 THR B CA 1
ATOM 8500 C C . THR B 1 445 ? 1.653 22.812 21.219 1 98.62 445 THR B C 1
ATOM 8502 O O . THR B 1 445 ? 2.254 23.031 22.281 1 98.62 445 THR B O 1
ATOM 8505 N N . LEU B 1 446 ? 2.121 23.109 20.078 1 98.75 446 LEU B N 1
ATOM 8506 C CA . LEU B 1 446 ? 3.367 23.859 19.953 1 98.75 446 LEU B CA 1
ATOM 8507 C C . LEU B 1 446 ? 3.107 25.359 19.984 1 98.75 446 LEU B C 1
ATOM 8509 O O . LEU B 1 446 ? 2.186 25.844 19.328 1 98.75 446 LEU B O 1
ATOM 8513 N N . GLU B 1 447 ? 3.93 26.062 20.75 1 98.31 447 GLU B N 1
ATOM 8514 C CA . GLU B 1 447 ? 3.883 27.516 20.844 1 98.31 447 GLU B CA 1
ATOM 8515 C C . GLU B 1 447 ? 5.203 28.141 20.406 1 98.31 447 GLU B C 1
ATOM 8517 O O . GLU B 1 447 ? 6.266 27.781 20.906 1 98.31 447 GLU B O 1
ATOM 8522 N N . CYS B 1 448 ? 5.121 29.109 19.484 1 98.12 448 CYS B N 1
ATOM 8523 C CA . CYS B 1 448 ? 6.289 29.875 19.062 1 98.12 448 CYS B CA 1
ATOM 8524 C C . CYS B 1 448 ? 6.078 31.375 19.312 1 98.12 448 CYS B C 1
ATOM 8526 O O . CYS B 1 448 ? 5.086 31.938 18.859 1 98.12 448 CYS B O 1
ATOM 8528 N N . ASN B 1 449 ? 7.016 31.953 19.953 1 97.12 449 ASN B N 1
ATOM 8529 C CA . ASN B 1 449 ? 6.93 33.406 20.172 1 97.12 449 ASN B CA 1
ATOM 8530 C C . ASN B 1 449 ? 6.961 34.156 18.859 1 97.12 449 ASN B C 1
ATOM 8532 O O . ASN B 1 449 ? 7.684 33.781 17.922 1 97.12 449 ASN B O 1
ATOM 8536 N N . TYR B 1 450 ? 6.305 35.344 18.828 1 96.38 450 TYR B N 1
ATOM 8537 C CA . TYR B 1 450 ? 6.227 36.188 17.625 1 96.38 450 TYR B CA 1
ATOM 8538 C C . TYR B 1 450 ? 7.562 36.875 17.359 1 96.38 450 TYR B C 1
ATOM 8540 O O . TYR B 1 450 ? 7.816 37.312 16.234 1 96.38 450 TYR B O 1
ATOM 8548 N N . ASN B 1 451 ? 8.344 36.969 18.391 1 94.5 451 ASN B N 1
ATOM 8549 C CA . ASN B 1 451 ? 9.391 37.969 18.297 1 94.5 451 ASN B CA 1
ATOM 8550 C C . ASN B 1 451 ? 10.781 37.344 18.422 1 94.5 451 ASN B C 1
ATOM 8552 O O . ASN B 1 451 ? 11.648 37.594 17.578 1 94.5 451 ASN B O 1
ATOM 8556 N N . MET B 1 452 ? 11.008 36.625 19.516 1 93.62 452 MET B N 1
ATOM 8557 C CA . MET B 1 452 ? 12.398 36.219 19.719 1 93.62 452 MET B CA 1
ATOM 8558 C C . MET B 1 452 ? 12.484 35.031 20.688 1 93.62 452 MET B C 1
ATOM 8560 O O . MET B 1 452 ? 11.5 34.719 21.359 1 93.62 452 MET B O 1
ATOM 8564 N N . GLY B 1 453 ? 13.711 34.531 20.75 1 92.38 453 GLY B N 1
ATOM 8565 C CA . GLY B 1 453 ? 14 33.469 21.688 1 92.38 453 GLY B CA 1
ATOM 8566 C C . GLY B 1 453 ? 14.305 33.969 23.094 1 92.38 453 GLY B C 1
ATOM 8567 O O . GLY B 1 453 ? 14.281 35.188 23.344 1 92.38 453 GLY B O 1
ATOM 8568 N N . ARG B 1 454 ? 14.516 33.031 23.953 1 90 454 ARG B N 1
ATOM 8569 C CA . ARG B 1 454 ? 14.789 33.375 25.344 1 90 454 ARG B CA 1
ATOM 8570 C C . ARG B 1 454 ? 16.281 33.344 25.641 1 90 454 ARG B C 1
ATOM 8572 O O . ARG B 1 454 ? 16.797 34.219 26.359 1 90 454 ARG B O 1
ATOM 8579 N N . GLN B 1 455 ? 16.891 32.312 25.109 1 87.69 455 GLN B N 1
ATOM 8580 C CA . GLN B 1 455 ? 18.312 32.156 25.359 1 87.69 455 GLN B CA 1
ATOM 8581 C C . GLN B 1 455 ? 19.031 31.578 24.156 1 87.69 455 GLN B C 1
ATOM 8583 O O . GLN B 1 455 ? 18.406 31 23.266 1 87.69 455 GLN B O 1
ATOM 8588 N N . ALA B 1 456 ? 20.375 31.891 24.219 1 83.88 456 ALA B N 1
ATOM 8589 C CA . ALA B 1 456 ? 21.203 31.219 23.234 1 83.88 456 ALA B CA 1
ATOM 8590 C C . ALA B 1 456 ? 21.25 29.703 23.484 1 83.88 456 ALA B C 1
ATOM 8592 O O . ALA B 1 456 ? 21.234 29.266 24.625 1 83.88 456 ALA B O 1
ATOM 8593 N N . CYS B 1 457 ? 21.172 28.969 22.391 1 82.44 457 CYS B N 1
ATOM 8594 C CA . CYS B 1 457 ? 21.125 27.516 22.531 1 82.44 457 CYS B CA 1
ATOM 8595 C C . CYS B 1 457 ? 21.969 26.844 21.453 1 82.44 457 CYS B C 1
ATOM 8597 O O . CYS B 1 457 ? 22.156 27.406 20.375 1 82.44 457 CYS B O 1
ATOM 8599 N N . SER B 1 458 ? 22.484 25.703 21.859 1 87.69 458 SER B N 1
ATOM 8600 C CA . SER B 1 458 ? 23.203 24.844 20.922 1 87.69 458 SER B CA 1
ATOM 8601 C C . SER B 1 458 ? 22.719 23.406 21 1 87.69 458 SER B C 1
ATOM 8603 O O . SER B 1 458 ? 22.266 22.953 22.062 1 87.69 458 SER B O 1
ATOM 8605 N N . ILE B 1 459 ? 22.766 22.688 19.844 1 90.44 459 ILE B N 1
ATOM 8606 C CA . ILE B 1 459 ? 22.391 21.281 19.812 1 90.44 459 ILE B CA 1
ATOM 8607 C C . ILE B 1 459 ? 23.578 20.438 19.391 1 90.44 459 ILE B C 1
ATOM 8609 O O . ILE B 1 459 ? 24.484 20.922 18.703 1 90.44 459 ILE B O 1
ATOM 8613 N N . PRO B 1 460 ? 23.531 19.141 19.766 1 88.38 460 PRO B N 1
ATOM 8614 C CA . PRO B 1 460 ? 24.641 18.266 19.406 1 88.38 460 PRO B CA 1
ATOM 8615 C C . PRO B 1 460 ? 24.75 18.016 17.906 1 88.38 460 PRO B C 1
ATOM 8617 O O . PRO B 1 460 ? 23.797 18.266 17.172 1 88.38 460 PRO B O 1
ATOM 8620 N N . HIS B 1 461 ? 25.891 17.5 17.484 1 84.12 461 HIS B N 1
ATOM 8621 C CA . HIS B 1 461 ? 26.078 17.156 16.078 1 84.12 461 HIS B CA 1
ATOM 8622 C C . HIS B 1 461 ? 25.328 15.891 15.703 1 84.12 461 HIS B C 1
ATOM 8624 O O . HIS B 1 461 ? 25.172 14.992 16.531 1 84.12 461 HIS B O 1
ATOM 8630 N N . SER B 1 462 ? 24.906 15.805 14.375 1 83 462 SER B N 1
ATOM 8631 C CA . SER B 1 462 ? 24.203 14.625 13.883 1 83 462 SER B CA 1
ATOM 8632 C C . SER B 1 462 ? 25.156 13.469 13.633 1 83 462 SER B C 1
ATOM 8634 O O . SER B 1 462 ? 26.359 13.68 13.406 1 83 462 SER B O 1
ATOM 8636 N N . GLY B 1 463 ? 24.562 12.266 13.664 1 76.19 463 GLY B N 1
ATOM 8637 C CA . GLY B 1 463 ? 25.344 11.094 13.312 1 76.19 463 GLY B CA 1
ATOM 8638 C C . GLY B 1 463 ? 25.578 10.953 11.82 1 76.19 463 GLY B C 1
ATOM 8639 O O . GLY B 1 463 ? 25 11.711 11.023 1 76.19 463 GLY B O 1
ATOM 8640 N N . SER B 1 464 ? 26.578 10.086 11.273 1 66.5 464 SER B N 1
ATOM 8641 C CA . SER B 1 464 ? 26.984 9.953 9.875 1 66.5 464 SER B CA 1
ATOM 8642 C C . SER B 1 464 ? 26.062 9 9.125 1 66.5 464 SER B C 1
ATOM 8644 O O . SER B 1 464 ? 26.016 9 7.895 1 66.5 464 SER B O 1
ATOM 8646 N N . GLY B 1 465 ? 25 8.586 9.594 1 60.03 465 GLY B N 1
ATOM 8647 C CA . GLY B 1 465 ? 24.156 7.602 8.93 1 60.03 465 GLY B CA 1
ATOM 8648 C C . GLY B 1 465 ? 24.938 6.375 8.469 1 60.03 465 GLY B C 1
ATOM 8649 O O . GLY B 1 465 ? 26.141 6.441 8.242 1 60.03 465 GLY B O 1
ATOM 8650 N N . LEU B 1 466 ? 24.547 5.109 8.617 1 49.84 466 LEU B N 1
ATOM 8651 C CA . LEU B 1 466 ? 25.312 3.922 8.242 1 49.84 466 LEU B CA 1
ATOM 8652 C C . LEU B 1 466 ? 25.469 3.834 6.723 1 49.84 466 LEU B C 1
ATOM 8654 O O . LEU B 1 466 ? 26.531 3.457 6.227 1 49.84 466 LEU B O 1
ATOM 8658 N N . MET B 1 467 ? 24.359 3.918 5.949 1 46.66 467 MET B N 1
ATOM 8659 C CA . MET B 1 467 ? 24.312 3.465 4.559 1 46.66 467 MET B CA 1
ATOM 8660 C C . MET B 1 467 ? 24.062 4.637 3.613 1 46.66 467 MET B C 1
ATOM 8662 O O . MET B 1 467 ? 24.141 4.477 2.393 1 46.66 467 MET B O 1
ATOM 8666 N N . SER B 1 468 ? 23.562 5.805 4.062 1 50.16 468 SER B N 1
ATOM 8667 C CA . SER B 1 468 ? 23.094 6.754 3.053 1 50.16 468 SER B CA 1
ATOM 8668 C C . SER B 1 468 ? 24.172 7.781 2.727 1 50.16 468 SER B C 1
ATOM 8670 O O . SER B 1 468 ? 24.797 8.344 3.631 1 50.16 468 SER B O 1
ATOM 8672 N N . THR B 1 469 ? 24.609 7.797 1.468 1 52.41 469 THR B N 1
ATOM 8673 C CA . THR B 1 469 ? 25.562 8.766 0.94 1 52.41 469 THR B CA 1
ATOM 8674 C C . THR B 1 469 ? 24.875 10.102 0.653 1 52.41 469 THR B C 1
ATOM 8676 O O . THR B 1 469 ? 25.547 11.086 0.314 1 52.41 469 THR B O 1
ATOM 8679 N N . ALA B 1 470 ? 23.609 10.203 0.871 1 51.88 470 ALA B N 1
ATOM 8680 C CA . ALA B 1 470 ? 22.984 11.469 0.501 1 51.88 470 ALA B CA 1
ATOM 8681 C C . ALA B 1 470 ? 23.172 12.516 1.595 1 51.88 470 ALA B C 1
ATOM 8683 O O . ALA B 1 470 ? 23.078 12.203 2.785 1 51.88 470 ALA B O 1
ATOM 8684 N N . PRO B 1 471 ? 23.562 13.727 1.139 1 60 471 PRO B N 1
ATOM 8685 C CA . PRO B 1 471 ? 23.766 14.797 2.119 1 60 471 PRO B CA 1
ATOM 8686 C C . PRO B 1 471 ? 22.484 15.188 2.846 1 60 471 PRO B C 1
ATOM 8688 O O . PRO B 1 471 ? 21.406 15.148 2.26 1 60 471 PRO B O 1
ATOM 8691 N N . LEU B 1 472 ? 22.703 15.508 4.137 1 72.94 472 LEU B N 1
ATOM 8692 C CA . LEU B 1 472 ? 21.578 16.016 4.93 1 72.94 472 LEU B CA 1
ATOM 8693 C C . LEU B 1 472 ? 21.266 17.453 4.559 1 72.94 472 LEU B C 1
ATOM 8695 O O . LEU B 1 472 ? 22.141 18.203 4.105 1 72.94 472 LEU B O 1
ATOM 8699 N N . SER B 1 473 ? 20.016 17.828 4.633 1 69.12 473 SER B N 1
ATOM 8700 C CA . SER B 1 473 ? 19.656 19.234 4.484 1 69.12 473 SER B CA 1
ATOM 8701 C C . SER B 1 473 ? 20.359 20.094 5.539 1 69.12 473 SER B C 1
ATOM 8703 O O . SER B 1 473 ? 20.656 19.609 6.637 1 69.12 473 SER B O 1
ATOM 8705 N N . PRO B 1 474 ? 20.672 21.438 5.18 1 65.56 474 PRO B N 1
ATOM 8706 C CA . PRO B 1 474 ? 21.375 22.328 6.094 1 65.56 474 PRO B CA 1
ATOM 8707 C C . PRO B 1 474 ? 20.719 22.406 7.473 1 65.56 474 PRO B C 1
ATOM 8709 O O . PRO B 1 474 ? 19.484 22.375 7.578 1 65.56 474 PRO B O 1
ATOM 8712 N N . GLU B 1 475 ? 21.641 22.391 8.484 1 77.56 475 GLU B N 1
ATOM 8713 C CA . GLU B 1 475 ? 21.156 22.422 9.859 1 77.56 475 GLU B CA 1
ATOM 8714 C C . GLU B 1 475 ? 21.734 23.625 10.617 1 77.56 475 GLU B C 1
ATOM 8716 O O . GLU B 1 475 ? 22.875 24.031 10.359 1 77.56 475 GLU B O 1
ATOM 8721 N N . VAL B 1 476 ? 20.906 24.312 11.352 1 73.31 476 VAL B N 1
ATOM 8722 C CA . VAL B 1 476 ? 21.359 25.328 12.305 1 73.31 476 VAL B CA 1
ATOM 8723 C C . VAL B 1 476 ? 21.688 24.656 13.641 1 73.31 476 VAL B C 1
ATOM 8725 O O . VAL B 1 476 ? 20.781 24.203 14.344 1 73.31 476 VAL B O 1
ATOM 8728 N N . ALA B 1 477 ? 23.016 24.641 14.008 1 76.25 477 ALA B N 1
ATOM 8729 C CA . ALA B 1 477 ? 23.391 23.859 15.18 1 76.25 477 ALA B CA 1
ATOM 8730 C C . ALA B 1 477 ? 23.719 24.781 16.359 1 76.25 477 ALA B C 1
ATOM 8732 O O . ALA B 1 477 ? 23.703 24.359 17.516 1 76.25 477 ALA B O 1
ATOM 8733 N N . ARG B 1 478 ? 24.062 26.031 16.109 1 78.12 478 ARG B N 1
ATOM 8734 C CA . ARG B 1 478 ? 24.438 26.922 17.203 1 78.12 478 ARG B CA 1
ATOM 8735 C C . ARG B 1 478 ? 23.969 28.344 16.922 1 78.12 478 ARG B C 1
ATOM 8737 O O . ARG B 1 478 ? 24.094 28.844 15.805 1 78.12 478 ARG B O 1
ATOM 8744 N N . LYS B 1 479 ? 23.375 28.844 18.078 1 74.56 479 LYS B N 1
ATOM 8745 C CA . LYS B 1 479 ? 23.094 30.281 18.078 1 74.56 479 LYS B CA 1
ATOM 8746 C C . LYS B 1 479 ? 23.75 30.969 19.266 1 74.56 479 LYS B C 1
ATOM 8748 O O . LYS B 1 479 ? 23.375 30.734 20.422 1 74.56 479 LYS B O 1
ATOM 8753 N N . SER B 1 480 ? 24.734 31.859 19.016 1 76 480 SER B N 1
ATOM 8754 C CA . SER B 1 480 ? 25.516 32.5 20.047 1 76 480 SER B CA 1
ATOM 8755 C C . SER B 1 480 ? 24.75 33.656 20.688 1 76 480 SER B C 1
ATOM 8757 O O . SER B 1 480 ? 25.141 34.156 21.75 1 76 480 SER B O 1
ATOM 8759 N N . TYR B 1 481 ? 23.75 34.125 20.094 1 81.19 481 TYR B N 1
ATOM 8760 C CA . TYR B 1 481 ? 22.922 35.219 20.609 1 81.19 481 TYR B CA 1
ATOM 8761 C C . TYR B 1 481 ? 21.453 34.875 20.531 1 81.19 481 TYR B C 1
ATOM 8763 O O . TYR B 1 481 ? 21.062 33.875 19.906 1 81.19 481 TYR B O 1
ATOM 8771 N N . VAL B 1 482 ? 20.719 35.688 21.391 1 84.88 482 VAL B N 1
ATOM 8772 C CA . VAL B 1 482 ? 19.266 35.5 21.328 1 84.88 482 VAL B CA 1
ATOM 8773 C C . VAL B 1 482 ? 18.734 36.031 20 1 84.88 482 VAL B C 1
ATOM 8775 O O . VAL B 1 482 ? 18.734 37.25 19.781 1 84.88 482 VAL B O 1
ATOM 8778 N N . PRO B 1 483 ? 18.281 35.188 19.266 1 79.25 483 PRO B N 1
ATOM 8779 C CA . PRO B 1 483 ? 17.875 35.625 17.938 1 79.25 483 PRO B CA 1
ATOM 8780 C C . PRO B 1 483 ? 16.469 36.219 17.906 1 79.25 483 PRO B C 1
ATOM 8782 O O . PRO B 1 483 ? 15.586 35.75 18.625 1 79.25 483 PRO B O 1
ATOM 8785 N N . LYS B 1 484 ? 16.344 37.375 17.062 1 90.25 484 LYS B N 1
ATOM 8786 C CA . LYS B 1 484 ? 14.984 37.688 16.625 1 90.25 484 LYS B CA 1
ATOM 8787 C C . LYS B 1 484 ? 14.477 36.656 15.617 1 90.25 484 LYS B C 1
ATOM 8789 O O . LYS B 1 484 ? 15.211 36.25 14.711 1 90.25 484 LYS B O 1
ATOM 8794 N N . TYR B 1 485 ? 13.328 36.25 15.852 1 93.62 485 TYR B N 1
ATOM 8795 C CA . TYR B 1 485 ? 12.805 35.188 15 1 93.62 485 TYR B CA 1
ATOM 8796 C C . TYR B 1 485 ? 12.445 35.719 13.617 1 93.62 485 TYR B C 1
ATOM 8798 O O . TYR B 1 485 ? 11.938 36.844 13.492 1 93.62 485 TYR B O 1
ATOM 8806 N N . THR B 1 486 ? 12.727 34.969 12.617 1 93.25 486 THR B N 1
ATOM 8807 C CA . THR B 1 486 ? 12.328 35.156 11.227 1 93.25 486 THR B CA 1
ATOM 8808 C C . THR B 1 486 ? 11.508 33.938 10.742 1 93.25 486 THR B C 1
ATOM 8810 O O . THR B 1 486 ? 11.297 33 11.484 1 93.25 486 THR B O 1
ATOM 8813 N N . THR B 1 487 ? 11.008 34.094 9.484 1 95.56 487 THR B N 1
ATOM 8814 C CA . THR B 1 487 ? 10.273 32.969 8.922 1 95.56 487 THR B CA 1
ATOM 8815 C C . THR B 1 487 ? 11.148 31.734 8.875 1 95.56 487 THR B C 1
ATOM 8817 O O . THR B 1 487 ? 10.68 30.625 9.141 1 95.56 487 THR B O 1
ATOM 8820 N N . ALA B 1 488 ? 12.398 31.859 8.672 1 92.75 488 ALA B N 1
ATOM 8821 C CA . ALA B 1 488 ? 13.344 30.75 8.617 1 92.75 488 ALA B CA 1
ATOM 8822 C C . ALA B 1 488 ? 13.492 30.094 9.984 1 92.75 488 ALA B C 1
ATOM 8824 O O . ALA B 1 488 ? 13.68 28.875 10.078 1 92.75 488 ALA B O 1
ATOM 8825 N N . SER B 1 489 ? 13.469 30.922 11.031 1 94.5 489 SER B N 1
ATOM 8826 C CA . SER B 1 489 ? 13.555 30.375 12.383 1 94.5 489 SER B CA 1
ATOM 8827 C C . SER B 1 489 ? 12.414 29.406 12.656 1 94.5 489 SER B C 1
ATOM 8829 O O . SER B 1 489 ? 12.633 28.297 13.164 1 94.5 489 SER B O 1
ATOM 8831 N N . TRP B 1 490 ? 11.234 29.828 12.328 1 97.62 490 TRP B N 1
ATOM 8832 C CA . TRP B 1 490 ? 10.062 29 12.562 1 97.62 490 TRP B CA 1
ATOM 8833 C C . TRP B 1 490 ? 10.078 27.766 11.672 1 97.62 490 TRP B C 1
ATOM 8835 O O . TRP B 1 490 ? 9.68 26.672 12.094 1 97.62 490 TRP B O 1
ATOM 8845 N N . GLU B 1 491 ? 10.516 27.891 10.422 1 96.19 491 GLU B N 1
ATOM 8846 C CA . GLU B 1 491 ? 10.656 26.75 9.539 1 96.19 491 GLU B CA 1
ATOM 8847 C C . GLU B 1 491 ? 11.617 25.719 10.109 1 96.19 491 GLU B C 1
ATOM 8849 O O . GLU B 1 491 ? 11.391 24.5 9.992 1 96.19 491 GLU B O 1
ATOM 8854 N N . ASP B 1 492 ? 12.633 26.156 10.711 1 95.19 492 ASP B N 1
ATOM 8855 C CA . ASP B 1 492 ? 13.609 25.266 11.328 1 95.19 492 ASP B CA 1
ATOM 8856 C C . ASP B 1 492 ? 12.977 24.469 12.477 1 95.19 492 ASP B C 1
ATOM 8858 O O . ASP B 1 492 ? 13.336 23.312 12.711 1 95.19 492 ASP B O 1
ATOM 8862 N N . VAL B 1 493 ? 12.133 25.125 13.203 1 97.25 493 VAL B N 1
ATOM 8863 C CA . VAL B 1 493 ? 11.414 24.406 14.258 1 97.25 493 VAL B CA 1
ATOM 8864 C C . VAL B 1 493 ? 10.617 23.266 13.656 1 97.25 493 VAL B C 1
ATOM 8866 O O . VAL B 1 493 ? 10.602 22.156 14.195 1 97.25 493 VAL B O 1
ATOM 8869 N N . GLY B 1 494 ? 9.961 23.531 12.508 1 98 494 GLY B N 1
ATOM 8870 C CA . GLY B 1 494 ? 9.219 22.484 11.812 1 98 494 GLY B CA 1
ATOM 8871 C C . GLY B 1 494 ? 10.078 21.297 11.422 1 98 494 GLY B C 1
ATOM 8872 O O . GLY B 1 494 ? 9.688 20.141 11.617 1 98 494 GLY B O 1
ATOM 8873 N N . LYS B 1 495 ? 11.227 21.547 10.875 1 95.5 495 LYS B N 1
ATOM 8874 C CA . LYS B 1 495 ? 12.172 20.5 10.523 1 95.5 495 LYS B CA 1
ATOM 8875 C C . LYS B 1 495 ? 12.578 19.688 11.75 1 95.5 495 LYS B C 1
ATOM 8877 O O . LYS B 1 495 ? 12.578 18.469 11.727 1 95.5 495 LYS B O 1
ATOM 8882 N N . GLY B 1 496 ? 12.906 20.375 12.797 1 96.19 496 GLY B N 1
ATOM 8883 C CA . GLY B 1 496 ? 13.297 19.719 14.031 1 96.19 496 GLY B CA 1
ATOM 8884 C C . GLY B 1 496 ? 12.227 18.797 14.578 1 96.19 496 GLY B C 1
ATOM 8885 O O . GLY B 1 496 ? 12.523 17.719 15.102 1 96.19 496 GLY B O 1
ATOM 8886 N N . MET B 1 497 ? 11 19.203 14.453 1 98.06 497 MET B N 1
ATOM 8887 C CA . MET B 1 497 ? 9.867 18.391 14.891 1 98.06 497 MET B CA 1
ATOM 8888 C C . MET B 1 497 ? 9.82 17.062 14.148 1 98.06 497 MET B C 1
ATOM 8890 O O . MET B 1 497 ? 9.547 16.016 14.75 1 98.06 497 MET B O 1
ATOM 8894 N N . MET B 1 498 ? 10.094 17.062 12.852 1 96.94 498 MET B N 1
ATOM 8895 C CA . MET B 1 498 ? 10.031 15.859 12.031 1 96.94 498 MET B CA 1
ATOM 8896 C C . MET B 1 498 ? 11.203 14.938 12.336 1 96.94 498 MET B C 1
ATOM 8898 O O . MET B 1 498 ? 11.023 13.719 12.453 1 96.94 498 MET B O 1
ATOM 8902 N N . VAL B 1 499 ? 12.367 15.422 12.477 1 95.06 499 VAL B N 1
ATOM 8903 C CA . VAL B 1 499 ? 13.531 14.609 12.812 1 95.06 499 VAL B CA 1
ATOM 8904 C C . VAL B 1 499 ? 13.336 13.945 14.172 1 95.06 499 VAL B C 1
ATOM 8906 O O . VAL B 1 499 ? 13.742 12.797 14.375 1 95.06 499 VAL B O 1
ATOM 8909 N N . ALA B 1 500 ? 12.703 14.68 15.039 1 97.31 500 ALA B N 1
ATOM 8910 C CA . ALA B 1 500 ? 12.43 14.148 16.375 1 97.31 500 ALA B CA 1
ATOM 8911 C C . ALA B 1 500 ? 11.531 12.922 16.297 1 97.31 500 ALA B C 1
ATOM 8913 O O . ALA B 1 500 ? 11.648 12.008 17.125 1 97.31 500 ALA B O 1
ATOM 8914 N N . VAL B 1 501 ? 10.625 12.883 15.375 1 97 501 VAL B N 1
ATOM 8915 C CA . VAL B 1 501 ? 9.766 11.719 15.195 1 97 501 VAL B CA 1
ATOM 8916 C C . VAL B 1 501 ? 10.625 10.5 14.852 1 97 501 VAL B C 1
ATOM 8918 O O . VAL B 1 501 ? 10.383 9.398 15.359 1 97 501 VAL B O 1
ATOM 8921 N N . LEU B 1 502 ? 11.523 10.68 14 1 92.81 502 LEU B N 1
ATOM 8922 C CA . LEU B 1 502 ? 12.422 9.602 13.602 1 92.81 502 LEU B CA 1
ATOM 8923 C C . LEU B 1 502 ? 13.203 9.07 14.805 1 92.81 502 LEU B C 1
ATOM 8925 O O . LEU B 1 502 ? 13.359 7.859 14.953 1 92.81 502 LEU B O 1
ATOM 8929 N N . ASP B 1 503 ? 13.688 9.93 15.633 1 94.69 503 ASP B N 1
ATOM 8930 C CA . ASP B 1 503 ? 14.359 9.531 16.859 1 94.69 503 ASP B CA 1
ATOM 8931 C C . ASP B 1 503 ? 13.406 8.773 17.781 1 94.69 503 ASP B C 1
ATOM 8933 O O . ASP B 1 503 ? 13.789 7.777 18.406 1 94.69 503 ASP B O 1
ATOM 8937 N N . TRP B 1 504 ? 12.258 9.312 17.875 1 95.31 504 TRP B N 1
ATOM 8938 C CA . TRP B 1 504 ? 11.234 8.758 18.75 1 95.31 504 TRP B CA 1
ATOM 8939 C C . TRP B 1 504 ? 10.906 7.32 18.359 1 95.31 504 TRP B C 1
ATOM 8941 O O . TRP B 1 504 ? 10.641 6.477 19.219 1 95.31 504 TRP B O 1
ATOM 8951 N N . LEU B 1 505 ? 10.953 7.027 17.109 1 88.5 505 LEU B N 1
ATOM 8952 C CA . LEU B 1 505 ? 10.68 5.691 16.578 1 88.5 505 LEU B CA 1
ATOM 8953 C C . LEU B 1 505 ? 11.891 4.777 16.781 1 88.5 505 LEU B C 1
ATOM 8955 O O . LEU B 1 505 ? 11.773 3.557 16.672 1 88.5 505 LEU B O 1
ATOM 8959 N N . GLY B 1 506 ? 13.023 5.316 16.984 1 86.69 506 GLY B N 1
ATOM 8960 C CA . GLY B 1 506 ? 14.219 4.539 17.266 1 86.69 506 GLY B CA 1
ATOM 8961 C C . GLY B 1 506 ? 14.93 4.055 16.016 1 86.69 506 GLY B C 1
ATOM 8962 O O . GLY B 1 506 ? 15.719 3.111 16.078 1 86.69 506 GLY B O 1
ATOM 8963 N N . THR B 1 507 ? 14.656 4.633 14.891 1 80.81 507 THR B N 1
ATOM 8964 C CA . THR B 1 507 ? 15.227 4.137 13.641 1 80.81 507 THR B CA 1
ATOM 8965 C C . THR B 1 507 ? 16.094 5.199 12.984 1 80.81 507 THR B C 1
ATOM 8967 O O . THR B 1 507 ? 16.438 5.082 11.805 1 80.81 507 THR B O 1
ATOM 8970 N N . ASN B 1 508 ? 16.422 6.289 13.656 1 88.81 508 ASN B N 1
ATOM 8971 C CA . ASN B 1 508 ? 17.203 7.387 13.094 1 88.81 508 ASN B CA 1
ATOM 8972 C C . ASN B 1 508 ? 18.688 7.051 13.039 1 88.81 508 ASN B C 1
ATOM 8974 O O . ASN B 1 508 ? 19.391 7.145 14.055 1 88.81 508 ASN B O 1
ATOM 8978 N N . GLU B 1 509 ? 19.188 6.848 11.844 1 81.19 509 GLU B N 1
ATOM 8979 C CA . GLU B 1 509 ? 20.609 6.539 11.648 1 81.19 509 GLU B CA 1
ATOM 8980 C C . GLU B 1 509 ? 21.484 7.77 11.891 1 81.19 509 GLU B C 1
ATOM 8982 O O . GLU B 1 509 ? 22.672 7.648 12.148 1 81.19 509 GLU B O 1
ATOM 8987 N N . TRP B 1 510 ? 20.891 8.93 11.852 1 86.31 510 TRP B N 1
ATOM 8988 C CA . TRP B 1 510 ? 21.594 10.188 12.016 1 86.31 510 TRP B CA 1
ATOM 8989 C C . TRP B 1 510 ? 21.281 10.828 13.359 1 86.31 510 TRP B C 1
ATOM 8991 O O . TRP B 1 510 ? 21.375 12.047 13.516 1 86.31 510 TRP B O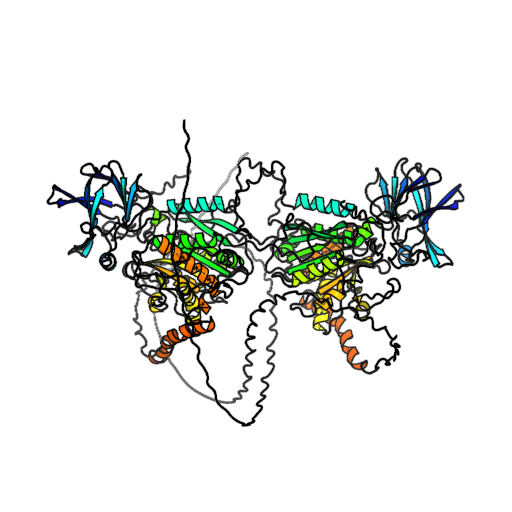 1
ATOM 9001 N N . SER B 1 511 ? 20.984 10.031 14.312 1 91.25 511 SER B N 1
ATOM 9002 C CA . SER B 1 511 ? 20.516 10.531 15.594 1 91.25 511 SER B CA 1
ATOM 9003 C C . SER B 1 511 ? 21.578 11.344 16.312 1 91.25 511 SER B C 1
ATOM 9005 O O . SER B 1 511 ? 22.766 11.008 16.234 1 91.25 511 SER B O 1
ATOM 9007 N N . ARG B 1 512 ? 21.141 12.406 17.094 1 92.56 512 ARG B N 1
ATOM 9008 C CA . ARG B 1 512 ? 22.016 13.25 17.906 1 92.56 512 ARG B CA 1
ATOM 9009 C C . ARG B 1 512 ? 22.156 12.703 19.312 1 92.56 512 ARG B C 1
ATOM 9011 O O . ARG B 1 512 ? 22.984 13.195 20.094 1 92.56 512 ARG B O 1
ATOM 9018 N N . ILE B 1 513 ? 21.469 11.711 19.672 1 91.81 513 ILE B N 1
ATOM 9019 C CA . ILE B 1 513 ? 21.391 11.188 21.031 1 91.81 513 ILE B CA 1
ATOM 9020 C C . ILE B 1 513 ? 22.766 10.703 21.484 1 91.81 513 ILE B C 1
ATOM 9022 O O . ILE B 1 513 ? 23.219 11.055 22.578 1 91.81 513 ILE B O 1
ATOM 9026 N N . PRO B 1 514 ? 23.5 9.961 20.625 1 88.88 514 PRO B N 1
ATOM 9027 C CA . PRO B 1 514 ? 24.812 9.469 21.062 1 88.88 514 PRO B CA 1
ATOM 9028 C C . PRO B 1 514 ? 25.781 10.602 21.391 1 88.88 514 PRO B C 1
ATOM 9030 O O . PRO B 1 514 ? 26.719 10.414 22.188 1 88.88 514 PRO B O 1
ATOM 9033 N N . HIS B 1 515 ? 25.609 11.75 20.875 1 90 515 HIS B N 1
ATOM 9034 C CA . HIS B 1 515 ? 26.5 12.883 21.078 1 90 515 HIS B CA 1
ATOM 9035 C C . HIS B 1 515 ? 25.938 13.844 22.125 1 90 515 HIS B C 1
ATOM 9037 O O . HIS B 1 515 ? 26.531 14.883 22.406 1 90 515 HIS B O 1
ATOM 9043 N N . SER B 1 516 ? 24.828 13.5 22.688 1 92.19 516 SER B N 1
ATOM 9044 C CA . SER B 1 516 ? 24.219 14.297 23.75 1 92.19 516 SER B CA 1
ATOM 9045 C C . SER B 1 516 ? 24.688 13.836 25.125 1 92.19 516 SER B C 1
ATOM 9047 O O . SER B 1 516 ? 25.344 12.797 25.25 1 92.19 516 SER B O 1
ATOM 9049 N N . PRO B 1 517 ? 24.359 14.656 26.141 1 90.88 517 PRO B N 1
ATOM 9050 C CA . PRO B 1 517 ? 24.734 14.25 27.484 1 90.88 517 PRO B CA 1
ATOM 9051 C C . PRO B 1 517 ? 24.062 12.953 27.938 1 90.88 517 PRO B C 1
ATOM 9053 O O . PRO B 1 517 ? 24.531 12.297 28.859 1 90.88 517 PRO B O 1
ATOM 9056 N N . PHE B 1 518 ? 23.078 12.516 27.266 1 93.38 518 PHE B N 1
ATOM 9057 C CA . PHE B 1 518 ? 22.312 11.336 27.672 1 93.38 518 PHE B CA 1
ATOM 9058 C C . PHE B 1 518 ? 22.891 10.078 27.047 1 93.38 518 PHE B C 1
ATOM 9060 O O . PHE B 1 518 ? 22.672 8.969 27.547 1 93.38 518 PHE B O 1
ATOM 9067 N N . ARG B 1 519 ? 23.453 10.148 25.859 1 89.81 519 ARG B N 1
ATOM 9068 C CA . ARG B 1 519 ? 24.234 9.125 25.172 1 89.81 519 ARG B CA 1
ATOM 9069 C C . ARG B 1 519 ? 23.328 8.062 24.562 1 89.81 519 ARG B C 1
ATOM 9071 O O . ARG B 1 519 ? 23.625 7.527 23.484 1 89.81 519 ARG B O 1
ATOM 9078 N N . THR B 1 520 ? 22.281 7.641 25.359 1 90.25 520 THR B N 1
ATOM 9079 C CA . THR B 1 520 ? 21.328 6.645 24.875 1 90.25 520 THR B CA 1
ATOM 9080 C C . THR B 1 520 ? 19.891 7.098 25.141 1 90.25 520 THR B C 1
ATOM 9082 O O . THR B 1 520 ? 19.672 8.023 25.922 1 90.25 520 THR B O 1
ATOM 9085 N N . MET B 1 521 ? 18.969 6.398 24.391 1 91.12 521 MET B N 1
ATOM 9086 C CA . MET B 1 521 ? 17.547 6.668 24.609 1 91.12 521 MET B CA 1
ATOM 9087 C C . MET B 1 521 ? 17.156 6.348 26.047 1 91.12 521 MET B C 1
ATOM 9089 O O . MET B 1 521 ? 16.391 7.09 26.672 1 91.12 521 MET B O 1
ATOM 9093 N N . ALA B 1 522 ? 17.719 5.316 26.562 1 87.12 522 ALA B N 1
ATOM 9094 C CA . ALA B 1 522 ? 17.469 4.949 27.953 1 87.12 522 ALA B CA 1
ATOM 9095 C C . ALA B 1 522 ? 17.938 6.039 28.906 1 87.12 522 ALA B C 1
ATOM 9097 O O . ALA B 1 522 ? 17.25 6.352 29.891 1 87.12 522 ALA B O 1
ATOM 9098 N N . GLY B 1 523 ? 19.109 6.527 28.594 1 91.94 523 GLY B N 1
ATOM 9099 C CA . GLY B 1 523 ? 19.625 7.625 29.391 1 91.94 523 GLY B CA 1
ATOM 9100 C C . GLY B 1 523 ? 18.734 8.859 29.344 1 91.94 523 GLY B C 1
ATOM 9101 O O . GLY B 1 523 ? 18.547 9.539 30.359 1 91.94 523 GLY B O 1
ATOM 9102 N N . LEU B 1 524 ? 18.234 9.141 28.203 1 94.69 524 LEU B N 1
ATOM 9103 C CA . LEU B 1 524 ? 17.344 10.273 28.031 1 94.69 524 LEU B CA 1
ATOM 9104 C C . LEU B 1 524 ? 16.062 10.094 28.828 1 94.69 524 LEU B C 1
ATOM 9106 O O . LEU B 1 524 ? 15.625 11.016 29.516 1 94.69 524 LEU B O 1
ATOM 9110 N N . VAL B 1 525 ? 15.492 8.953 28.812 1 93.5 525 VAL B N 1
ATOM 9111 C CA . VAL B 1 525 ? 14.258 8.648 29.531 1 93.5 525 VAL B CA 1
ATOM 9112 C C . VAL B 1 525 ? 14.5 8.727 31.047 1 93.5 525 VAL B C 1
ATOM 9114 O O . VAL B 1 525 ? 13.656 9.219 31.781 1 93.5 525 VAL B O 1
ATOM 9117 N N . GLN B 1 526 ? 15.641 8.281 31.422 1 92.19 526 GLN B N 1
ATOM 9118 C CA . GLN B 1 526 ? 15.984 8.344 32.844 1 92.19 526 GLN B CA 1
ATOM 9119 C C . GLN B 1 526 ? 16.062 9.789 33.344 1 92.19 526 GLN B C 1
ATOM 9121 O O . GLN B 1 526 ? 15.641 10.102 34.438 1 92.19 526 GLN B O 1
ATOM 9126 N N . ASP B 1 527 ? 16.672 10.562 32.625 1 95.38 527 ASP B N 1
ATOM 9127 C CA . ASP B 1 527 ? 16.734 11.977 32.938 1 95.38 527 ASP B CA 1
ATOM 9128 C C . ASP B 1 527 ? 15.344 12.578 33.094 1 95.38 527 ASP B C 1
ATOM 9130 O O . ASP B 1 527 ? 15.102 13.367 34.031 1 95.38 527 ASP B O 1
ATOM 9134 N N . ILE B 1 528 ? 14.406 12.25 32.25 1 96.12 528 ILE B N 1
ATOM 9135 C CA . ILE B 1 528 ? 13.031 12.734 32.281 1 96.12 528 ILE B CA 1
ATOM 9136 C C . ILE B 1 528 ? 12.359 12.227 33.562 1 96.12 528 ILE B C 1
ATOM 9138 O O . ILE B 1 528 ? 11.68 12.992 34.281 1 96.12 528 ILE B O 1
ATOM 9142 N N . ARG B 1 529 ? 12.562 11.023 33.875 1 93.19 529 ARG B N 1
ATOM 9143 C CA . ARG B 1 529 ? 11.969 10.422 35.062 1 93.19 529 ARG B CA 1
ATOM 9144 C C . ARG B 1 529 ? 12.414 11.148 36.344 1 93.19 529 ARG B C 1
ATOM 9146 O O . ARG B 1 529 ? 11.609 11.367 37.25 1 93.19 529 ARG B O 1
ATOM 9153 N N . HIS B 1 530 ? 13.602 11.477 36.344 1 93.19 530 HIS B N 1
ATOM 9154 C CA . HIS B 1 530 ? 14.141 12.195 37.5 1 93.19 530 HIS B CA 1
ATOM 9155 C C . HIS B 1 530 ? 13.445 13.539 37.688 1 93.19 530 HIS B C 1
ATOM 9157 O O . HIS B 1 530 ? 13.242 13.984 38.812 1 93.19 530 HIS B O 1
ATOM 9163 N N . HIS B 1 531 ? 13.086 14.141 36.656 1 92.5 531 HIS B N 1
ATOM 9164 C CA . HIS B 1 531 ? 12.469 15.461 36.719 1 92.5 531 HIS B CA 1
ATOM 9165 C C . HIS B 1 531 ? 10.977 15.359 37.031 1 92.5 531 HIS B C 1
ATOM 9167 O O . HIS B 1 531 ? 10.398 16.266 37.625 1 92.5 531 HIS B O 1
ATOM 9173 N N . VAL B 1 532 ? 10.367 14.266 36.625 1 92.62 532 VAL B N 1
ATOM 9174 C CA . VAL B 1 532 ? 8.922 14.094 36.75 1 92.62 532 VAL B CA 1
ATOM 9175 C C . VAL B 1 532 ? 8.594 13.516 38.125 1 92.62 532 VAL B C 1
ATOM 9177 O O . VAL B 1 532 ? 7.516 13.766 38.688 1 92.62 532 VAL B O 1
ATOM 9180 N N . ALA B 1 533 ? 9.422 12.789 38.812 1 89.44 533 ALA B N 1
ATOM 9181 C CA . ALA B 1 533 ? 9.211 11.984 40.031 1 89.44 533 ALA B CA 1
ATOM 9182 C C . ALA B 1 533 ? 8.703 12.844 41.156 1 89.44 533 ALA B C 1
ATOM 9184 O O . ALA B 1 533 ? 7.738 12.477 41.844 1 89.44 533 ALA B O 1
ATOM 9185 N N . PRO B 1 534 ? 9.242 14.023 41.344 1 87.44 534 PRO B N 1
ATOM 9186 C CA . PRO B 1 534 ? 8.805 14.82 42.469 1 87.44 534 PRO B CA 1
ATOM 9187 C C . PRO B 1 534 ? 7.32 15.18 42.406 1 87.44 534 PRO B C 1
ATOM 9189 O O . PRO B 1 534 ? 6.684 15.375 43.469 1 87.44 534 PRO B O 1
ATOM 9192 N N . SER B 1 535 ? 6.809 15.305 41.312 1 86.44 535 SER B N 1
ATOM 9193 C CA . SER B 1 535 ? 5.41 15.695 41.156 1 86.44 535 SER B CA 1
ATOM 9194 C C . SER B 1 535 ? 4.473 14.555 41.562 1 86.44 535 SER B C 1
ATOM 9196 O O . SER B 1 535 ? 3.281 14.781 41.781 1 86.44 535 SER B O 1
ATOM 9198 N N . PHE B 1 536 ? 4.879 13.359 41.688 1 87.25 536 PHE B N 1
ATOM 9199 C CA . PHE B 1 536 ? 4.047 12.211 42.062 1 87.25 536 PHE B CA 1
ATOM 9200 C C . PHE B 1 536 ? 4.281 11.797 43.5 1 87.25 536 PHE B C 1
ATOM 9202 O O . PHE B 1 536 ? 3.49 11.039 44.062 1 87.25 536 PHE B O 1
ATOM 9209 N N . ASP B 1 537 ? 5.289 12.102 44.156 1 74.19 537 ASP B N 1
ATOM 9210 C CA . ASP B 1 537 ? 5.566 11.812 45.562 1 74.19 537 ASP B CA 1
ATOM 9211 C C . ASP B 1 537 ? 4.738 12.711 46.469 1 74.19 537 ASP B C 1
ATOM 9213 O O . ASP B 1 537 ? 4.328 12.281 47.562 1 74.19 537 ASP B O 1
ATOM 9217 N N . LEU B 1 538 ? 4.312 14 46.188 1 54.28 538 LEU B N 1
ATOM 9218 C CA . LEU B 1 538 ? 3.594 14.914 47.062 1 54.28 538 LEU B CA 1
ATOM 9219 C C . LEU B 1 538 ? 2.115 14.547 47.125 1 54.28 538 LEU B C 1
ATOM 9221 O O . LEU B 1 538 ? 1.38 15.086 47.969 1 54.28 538 LEU B O 1
ATOM 9225 N N . LYS B 1 539 ? 1.387 14.039 46.219 1 50.62 539 LYS B N 1
ATOM 9226 C CA . LYS B 1 539 ? -0.039 13.734 46.312 1 50.62 539 LYS B CA 1
ATOM 9227 C C . LYS B 1 539 ? -0.32 12.766 47.469 1 50.62 539 LYS B C 1
ATOM 9229 O O . LYS B 1 539 ? -1.479 12.492 47.781 1 50.62 539 LYS B O 1
ATOM 9234 N N . GLY B 1 540 ? 0.445 12.133 48.094 1 40.81 540 GLY B N 1
ATOM 9235 C CA . GLY B 1 540 ? 0.119 11.383 49.281 1 40.81 540 GLY B CA 1
ATOM 9236 C C . GLY B 1 540 ? -0.363 12.266 50.438 1 40.81 540 GLY B C 1
ATOM 9237 O O . GLY B 1 540 ? -1.041 11.789 51.344 1 40.81 540 GLY B O 1
ATOM 9238 N N . PHE B 1 541 ? 0.015 13.633 50.594 1 36.62 541 PHE B N 1
ATOM 9239 C CA . PHE B 1 541 ? -0.4 14.383 51.781 1 36.62 541 PHE B CA 1
ATOM 9240 C C . PHE B 1 541 ? -1.704 15.125 51.5 1 36.62 541 PHE B C 1
ATOM 9242 O O . PHE B 1 541 ? -2.398 15.523 52.438 1 36.62 541 PHE B O 1
ATOM 9249 N N . ALA B 1 542 ? -2.092 15.672 50.375 1 32.72 542 ALA B N 1
ATOM 9250 C CA . ALA B 1 542 ? -3.191 16.625 50.219 1 32.72 542 ALA B CA 1
ATOM 9251 C C . ALA B 1 542 ? -4.539 15.898 50.219 1 32.72 542 ALA B C 1
ATOM 9253 O O . ALA B 1 542 ? -5.578 16.516 50 1 32.72 542 ALA B O 1
ATOM 9254 N N . LYS B 1 543 ? -4.723 14.703 50.25 1 37.88 543 LYS B N 1
ATOM 9255 C CA . LYS B 1 543 ? -6.098 14.211 50.219 1 37.88 543 LYS B CA 1
ATOM 9256 C C . LYS B 1 543 ? -6.902 14.789 51.375 1 37.88 543 LYS B C 1
ATOM 9258 O O . LYS B 1 543 ? -8.078 14.453 51.562 1 37.88 543 LYS B O 1
ATOM 9263 N N . ASP B 1 544 ? -6.375 15.516 52.344 1 31.19 544 ASP B N 1
ATOM 9264 C CA . ASP B 1 544 ? -7.359 15.711 53.406 1 31.19 544 ASP B CA 1
ATOM 9265 C C . ASP B 1 544 ? -8.266 16.891 53.094 1 31.19 544 ASP B C 1
ATOM 9267 O O . ASP B 1 544 ? -9.156 17.219 53.875 1 31.19 544 ASP B O 1
ATOM 9271 N N . LYS B 1 545 ? -7.961 18.031 52.406 1 31.38 545 LYS B N 1
ATOM 9272 C CA . LYS B 1 545 ? -8.945 19.109 52.531 1 31.38 545 LYS B CA 1
ATOM 9273 C C . LYS B 1 545 ? -10.055 18.938 51.5 1 31.38 545 LYS B C 1
ATOM 9275 O O . LYS B 1 545 ? -9.805 19.031 50.281 1 31.38 545 LYS B O 1
ATOM 9280 N N . ALA B 1 546 ? -11.227 18.297 51.781 1 32.34 546 ALA B N 1
ATOM 9281 C CA . ALA B 1 546 ? -12.516 18.141 51.094 1 32.34 546 ALA B CA 1
ATOM 9282 C C . ALA B 1 546 ? -13.078 19.484 50.656 1 32.34 546 ALA B C 1
ATOM 9284 O O . ALA B 1 546 ? -13.156 20.422 51.469 1 32.34 546 ALA B O 1
ATOM 9285 N N . PRO B 1 547 ? -13.078 19.922 49.406 1 28.2 547 PRO B N 1
ATOM 9286 C CA . PRO B 1 547 ? -13.594 21.234 49.062 1 28.2 547 PRO B CA 1
ATOM 9287 C C . PRO B 1 547 ? -15.031 21.453 49.531 1 28.2 547 PRO B C 1
ATOM 9289 O O . PRO B 1 547 ? -15.789 20.484 49.688 1 28.2 547 PRO B O 1
ATOM 9292 N N . PRO B 1 548 ? -15.516 22.578 50.156 1 27.19 548 PRO B N 1
ATOM 9293 C CA . PRO B 1 548 ? -16.844 22.797 50.75 1 27.19 548 PRO B CA 1
ATOM 9294 C C . PRO B 1 548 ? -17.953 22.734 49.719 1 27.19 548 PRO B C 1
ATOM 9296 O O . PRO B 1 548 ? -17.734 22.969 48.531 1 27.19 548 PRO B O 1
ATOM 9299 N N . HIS B 1 549 ? -19.047 21.969 49.906 1 27.44 549 HIS B N 1
ATOM 9300 C CA . HIS B 1 549 ? -20.281 21.656 49.188 1 27.44 549 HIS B CA 1
ATOM 9301 C C . HIS B 1 549 ? -21.078 22.922 48.906 1 27.44 549 HIS B C 1
ATOM 9303 O O . HIS B 1 549 ? -21.594 23.578 49.812 1 27.44 549 HIS B O 1
ATOM 9309 N N . VAL B 1 550 ? -20.609 23.875 48.031 1 23.8 550 VAL B N 1
ATOM 9310 C CA . VAL B 1 550 ? -21.484 25.031 47.812 1 23.8 550 VAL B CA 1
ATOM 9311 C C . VAL B 1 550 ? -22.844 24.547 47.281 1 23.8 550 VAL B C 1
ATOM 9313 O O . VAL B 1 550 ? -22.906 23.781 46.344 1 23.8 550 VAL B O 1
ATOM 9316 N N . SER B 1 551 ? -23.922 24.547 48.094 1 23.88 551 SER B N 1
ATOM 9317 C CA . SER B 1 551 ? -25.344 24.25 48 1 23.88 551 SER B CA 1
ATOM 9318 C C . SER B 1 551 ? -26.031 25.125 46.938 1 23.88 551 SER B C 1
ATOM 9320 O O . SER B 1 551 ? -26.266 26.312 47.188 1 23.88 551 SER B O 1
ATOM 9322 N N . ILE B 1 552 ? -25.5 25.297 45.688 1 22.16 552 ILE B N 1
ATOM 9323 C CA . ILE B 1 552 ? -26.234 26.219 44.844 1 22.16 552 ILE B CA 1
ATOM 9324 C C . ILE B 1 552 ? -27.656 25.703 44.656 1 22.16 552 ILE B C 1
ATOM 9326 O O . ILE B 1 552 ? -27.859 24.578 44.188 1 22.16 552 ILE B O 1
ATOM 9330 N N . VAL B 1 553 ? -28.578 26.141 45.438 1 22.75 553 VAL B N 1
ATOM 9331 C CA . VAL B 1 553 ? -30.016 25.953 45.5 1 22.75 553 VAL B CA 1
ATOM 9332 C C . VAL B 1 553 ? -30.656 26.391 44.188 1 22.75 553 VAL B C 1
ATOM 9334 O O . VAL B 1 553 ? -30.688 27.578 43.875 1 22.75 553 VAL B O 1
ATOM 9337 N N . ALA B 1 554 ? -30.25 25.781 43.062 1 22.19 554 ALA B N 1
ATOM 9338 C CA . ALA B 1 554 ? -30.875 26.203 41.812 1 22.19 554 ALA B CA 1
ATOM 9339 C C . ALA B 1 554 ? -32.375 26 41.844 1 22.19 554 ALA B C 1
ATOM 9341 O O . ALA B 1 554 ? -32.875 24.906 42.156 1 22.19 554 ALA B O 1
ATOM 9342 N N . THR B 1 555 ? -33.031 26.984 42.219 1 21.47 555 THR B N 1
ATOM 9343 C CA . THR B 1 555 ? -34.469 27.125 42.219 1 21.47 555 THR B CA 1
ATOM 9344 C C . THR B 1 555 ? -35.062 26.75 40.875 1 21.47 555 THR B C 1
ATOM 9346 O O . THR B 1 555 ? -34.594 27.219 39.844 1 21.47 555 THR B O 1
ATOM 9349 N N . LYS B 1 556 ? -35.719 25.594 40.812 1 22.81 556 LYS B N 1
ATOM 9350 C CA . LYS B 1 556 ? -36.344 24.844 39.75 1 22.81 556 LYS B CA 1
ATOM 9351 C C . LYS B 1 556 ? -37.406 25.688 39.031 1 22.81 556 LYS B C 1
ATOM 9353 O O . LYS B 1 556 ? -38.406 26.062 39.625 1 22.81 556 LYS B O 1
ATOM 9358 N N . PRO B 1 557 ? -36.906 26.672 38.25 1 22.8 557 PRO B N 1
ATOM 9359 C CA . PRO B 1 557 ? -38.125 27.375 37.781 1 22.8 557 PRO B CA 1
ATOM 9360 C C . PRO B 1 557 ? -39.125 26.453 37.094 1 22.8 557 PRO B C 1
ATOM 9362 O O . PRO B 1 557 ? -38.75 25.406 36.562 1 22.8 557 PRO B O 1
ATOM 9365 N N . PRO B 1 558 ? -40.406 26.547 37.375 1 21.97 558 PRO B N 1
ATOM 9366 C CA . PRO B 1 558 ? -41.562 25.688 37.062 1 21.97 558 PRO B CA 1
ATOM 9367 C C . PRO B 1 558 ? -41.844 25.625 35.562 1 21.97 558 PRO B C 1
ATOM 9369 O O . PRO B 1 558 ? -42.156 26.641 34.938 1 21.97 558 PRO B O 1
ATOM 9372 N N . LEU B 1 559 ? -40.781 25.078 34.781 1 19.33 559 LEU B N 1
ATOM 9373 C CA . LEU B 1 559 ? -41.062 25.094 33.344 1 19.33 559 LEU B CA 1
ATOM 9374 C C . LEU B 1 559 ? -42.375 24.375 33.031 1 19.33 559 LEU B C 1
ATOM 9376 O O . LEU B 1 559 ? -42.625 23.281 33.531 1 19.33 559 LEU B O 1
ATOM 9380 N N . THR B 1 560 ? -43.344 25.109 32.594 1 20.44 560 THR B N 1
ATOM 9381 C CA . THR B 1 560 ? -44.688 24.891 32.094 1 20.44 560 THR B CA 1
ATOM 9382 C C . THR B 1 560 ? -44.719 23.766 31.078 1 20.44 560 THR B C 1
ATOM 9384 O O . THR B 1 560 ? -43.75 23.562 30.344 1 20.44 560 THR B O 1
ATOM 9387 N N . THR B 1 561 ? -45.688 22.875 31.125 1 18.64 561 THR B N 1
ATOM 9388 C CA . THR B 1 561 ? -46.125 21.547 30.719 1 18.64 561 THR B CA 1
ATOM 9389 C C . THR B 1 561 ? -46.344 21.469 29.219 1 18.64 561 THR B C 1
ATOM 9391 O O . THR B 1 561 ? -46.75 20.438 28.688 1 18.64 561 THR B O 1
ATOM 9394 N N . LEU B 1 562 ? -45.656 22.297 28.359 1 18.12 562 LEU B N 1
ATOM 9395 C CA . LEU B 1 562 ? -46.438 22.219 27.141 1 18.12 562 LEU B CA 1
ATOM 9396 C C . LEU B 1 562 ? -46.438 20.797 26.578 1 18.12 562 LEU B C 1
ATOM 9398 O O . LEU B 1 562 ? -45.406 20.125 26.562 1 18.12 562 LEU B O 1
ATOM 9402 N N . LYS B 1 563 ? -47.625 20.188 26.359 1 19.94 563 LYS B N 1
ATOM 9403 C CA . LYS B 1 563 ? -48.25 18.938 25.953 1 19.94 563 LYS B CA 1
ATOM 9404 C C . LYS B 1 563 ? -47.781 18.516 24.562 1 19.94 563 LYS B C 1
ATOM 9406 O O . LYS B 1 563 ? -48.312 17.547 24 1 19.94 563 LYS B O 1
ATOM 9411 N N . ASN B 1 564 ? -46.531 18.969 24.016 1 17.89 564 ASN B N 1
ATOM 9412 C CA . ASN B 1 564 ? -46.594 18.719 22.578 1 17.89 564 ASN B CA 1
ATOM 9413 C C . ASN B 1 564 ? -46.75 17.219 22.281 1 17.89 564 ASN B C 1
ATOM 9415 O O . ASN B 1 564 ? -46.312 16.375 23.078 1 17.89 564 ASN B O 1
ATOM 9419 N N . GLU B 1 565 ? -47.594 16.859 21.266 1 20.73 565 GLU B N 1
ATOM 9420 C CA . GLU B 1 565 ? -48.219 15.805 20.469 1 20.73 565 GLU B CA 1
ATOM 9421 C C . GLU B 1 565 ? -47.156 14.914 19.812 1 20.73 565 GLU B C 1
ATOM 9423 O O . GLU B 1 565 ? -46.188 15.414 19.219 1 20.73 565 GLU B O 1
ATOM 9428 N N . ASP B 1 566 ? -47 13.688 20.25 1 19.25 566 ASP B N 1
ATOM 9429 C CA . ASP B 1 566 ? -46.094 12.555 20.203 1 19.25 566 ASP B CA 1
ATOM 9430 C C . ASP B 1 566 ? -46 12 18.781 1 19.25 566 ASP B C 1
ATOM 9432 O O . ASP B 1 566 ? -46.531 10.938 18.469 1 19.25 566 ASP B O 1
ATOM 9436 N N . ARG B 1 567 ? -46.031 12.836 17.688 1 19.97 567 ARG B N 1
ATOM 9437 C CA . ARG B 1 567 ? -46.25 12.055 16.484 1 19.97 567 ARG B CA 1
ATOM 9438 C C . ARG B 1 567 ? -45.031 11.172 16.172 1 19.97 567 ARG B C 1
ATOM 9440 O O . ARG B 1 567 ? -44.188 11.531 15.344 1 19.97 567 ARG B O 1
ATOM 9447 N N . LYS B 1 568 ? -44.281 10.75 17.109 1 18.22 568 LYS B N 1
ATOM 9448 C CA . LYS B 1 568 ? -43.031 10.141 16.656 1 18.22 568 LYS B CA 1
ATOM 9449 C C . LYS B 1 568 ? -43.281 8.984 15.695 1 18.22 568 LYS B C 1
ATOM 9451 O O . LYS B 1 568 ? -44.094 8.086 16.016 1 18.22 568 LYS B O 1
ATOM 9456 N N . LEU B 1 569 ? -42.781 9.125 14.461 1 18.19 569 LEU B N 1
ATOM 9457 C CA . LEU B 1 569 ? -42.562 8.438 13.188 1 18.19 569 LEU B CA 1
ATOM 9458 C C . LEU B 1 569 ? -41.844 7.105 13.406 1 18.19 569 LEU B C 1
ATOM 9460 O O . LEU B 1 569 ? -41.188 6.91 14.422 1 18.19 569 LEU B O 1
ATOM 9464 N N . SER B 1 570 ? -41.625 6.316 12.305 1 18.42 570 SER B N 1
ATOM 9465 C CA . SER B 1 570 ? -41.625 4.977 11.727 1 18.42 570 SER B CA 1
ATOM 9466 C C . SER B 1 570 ? -40.219 4.34 11.828 1 18.42 570 SER B C 1
ATOM 9468 O O . SER B 1 570 ? -40.062 3.162 11.5 1 18.42 570 SER B O 1
ATOM 9470 N N . LYS B 1 571 ? -39.188 5.102 12.219 1 17.58 571 LYS B N 1
ATOM 9471 C CA . LYS B 1 571 ? -38 4.621 11.523 1 17.58 571 LYS B CA 1
ATOM 9472 C C . LYS B 1 571 ? -37.625 3.223 12 1 17.58 571 LYS B C 1
ATOM 9474 O O . LYS B 1 571 ? -37.625 2.943 13.203 1 17.58 571 LYS B O 1
ATOM 9479 N N . SER B 1 572 ? -37.594 2.232 11.141 1 19.53 572 SER B N 1
ATOM 9480 C CA . SER B 1 572 ? -37.25 0.823 10.984 1 19.53 572 SER B CA 1
ATOM 9481 C C . SER B 1 572 ? -35.812 0.571 11.336 1 19.53 572 SER B C 1
ATOM 9483 O O . SER B 1 572 ? -34.906 1.103 10.688 1 19.53 572 SER B O 1
ATOM 9485 N N . ASP B 1 573 ? -35.5 0.597 12.555 1 18.12 573 ASP B N 1
ATOM 9486 C CA . ASP B 1 573 ? -34.125 0.436 13.078 1 18.12 573 ASP B CA 1
ATOM 9487 C C . ASP B 1 573 ? -33.5 -0.869 12.586 1 18.12 573 ASP B C 1
ATOM 9489 O O . ASP B 1 573 ? -34.062 -1.949 12.812 1 18.12 573 ASP B O 1
ATOM 9493 N N . LYS B 1 574 ? -32.688 -0.728 11.555 1 20.72 574 LYS B N 1
ATOM 9494 C CA . LYS B 1 574 ? -31.844 -1.76 10.961 1 20.72 574 LYS B CA 1
ATOM 9495 C C . LYS B 1 574 ? -30.766 -2.227 11.945 1 20.72 574 LYS B C 1
ATOM 9497 O O . LYS B 1 574 ? -29.703 -1.614 12.047 1 20.72 574 LYS B O 1
ATOM 9502 N N . HIS B 1 575 ? -31.016 -2.404 13.227 1 18 575 HIS B N 1
ATOM 9503 C CA . HIS B 1 575 ? -29.891 -2.744 14.094 1 18 575 HIS B CA 1
ATOM 9504 C C . HIS B 1 575 ? -29.156 -3.977 13.578 1 18 575 HIS B C 1
ATOM 9506 O O . HIS B 1 575 ? -29.766 -5.023 13.352 1 18 575 HIS B O 1
ATOM 9512 N N . GLU B 1 576 ? -28.062 -3.6 12.953 1 17.61 576 GLU B N 1
ATOM 9513 C CA . GLU B 1 576 ? -27.016 -4.473 12.438 1 17.61 576 GLU B CA 1
ATOM 9514 C C . GLU B 1 576 ? -26.484 -5.398 13.531 1 17.61 576 GLU B C 1
ATOM 9516 O O . GLU B 1 576 ? -26.578 -5.082 14.719 1 17.61 576 GLU B O 1
ATOM 9521 N N . MET B 1 577 ? -25.875 -6.504 13.039 1 17.55 577 MET B N 1
ATOM 9522 C CA . MET B 1 577 ? -25.406 -7.84 13.391 1 17.55 577 MET B CA 1
ATOM 9523 C C . MET B 1 577 ? -24.078 -7.766 14.125 1 17.55 577 MET B C 1
ATOM 9525 O O . MET B 1 577 ? -23.062 -7.375 13.547 1 17.55 577 MET B O 1
ATOM 9529 N N . LYS B 1 578 ? -24 -7.188 15.227 1 18.25 578 LYS B N 1
ATOM 9530 C CA . LYS B 1 578 ? -22.797 -7.141 16.047 1 18.25 578 LYS B CA 1
ATOM 9531 C C . LYS B 1 578 ? -22.141 -8.508 16.125 1 18.25 578 LYS B C 1
ATOM 9533 O O . LYS B 1 578 ? -22.781 -9.5 16.469 1 18.25 578 LYS B O 1
ATOM 9538 N N . ARG B 1 579 ? -21.031 -8.484 15.406 1 16.59 579 ARG B N 1
ATOM 9539 C CA . ARG B 1 579 ? -20.031 -9.547 15.266 1 16.59 579 ARG B CA 1
ATOM 9540 C C . ARG B 1 579 ? -19.578 -10.047 16.625 1 16.59 579 ARG B C 1
ATOM 9542 O O . ARG B 1 579 ? -19.719 -9.344 17.641 1 16.59 579 ARG B O 1
ATOM 9549 N N . PHE B 1 580 ? -18.734 -11.094 16.594 1 16.91 580 PHE B N 1
ATOM 9550 C CA . PHE B 1 580 ? -18.266 -12.375 17.109 1 16.91 580 PHE B CA 1
ATOM 9551 C C . PHE B 1 580 ? -17.125 -12.18 18.094 1 16.91 580 PHE B C 1
ATOM 9553 O O . PHE B 1 580 ? -16.109 -11.555 17.766 1 16.91 580 PHE B O 1
ATOM 9560 N N . GLY B 1 581 ? -17.391 -11.914 19.312 1 17.38 581 GLY B N 1
ATOM 9561 C CA . GLY B 1 581 ? -16.562 -11.656 20.469 1 17.38 581 GLY B CA 1
ATOM 9562 C C . GLY B 1 581 ? -15.445 -12.672 20.641 1 17.38 581 GLY B C 1
ATOM 9563 O O . GLY B 1 581 ? -15.695 -13.875 20.703 1 17.38 581 GLY B O 1
ATOM 9564 N N . TYR B 1 582 ? -14.312 -12.336 19.922 1 16.94 582 TYR B N 1
ATOM 9565 C CA . TYR B 1 582 ? -13.148 -13.211 19.953 1 16.94 582 TYR B CA 1
ATOM 9566 C C . TYR B 1 582 ? -12.742 -13.516 21.391 1 16.94 582 TYR B C 1
ATOM 9568 O O . TYR B 1 582 ? -12.867 -12.664 22.281 1 16.94 582 TYR B O 1
ATOM 9576 N N . VAL B 1 583 ? -12.602 -14.773 21.672 1 16.66 583 VAL B N 1
ATOM 9577 C CA . VAL B 1 583 ? -12.422 -15.672 22.797 1 16.66 583 VAL B CA 1
ATOM 9578 C C . VAL B 1 583 ? -11.055 -15.445 23.438 1 16.66 583 VAL B C 1
ATOM 9580 O O . VAL B 1 583 ? -10.031 -15.508 22.75 1 16.66 583 VAL B O 1
ATOM 9583 N N . GLY B 1 584 ? -10.93 -14.594 24.391 1 17.62 584 GLY B N 1
ATOM 9584 C CA . GLY B 1 584 ? -9.852 -14.141 25.25 1 17.62 584 GLY B CA 1
ATOM 9585 C C . GLY B 1 584 ? -9.062 -15.281 25.875 1 17.62 584 GLY B C 1
ATOM 9586 O O . GLY B 1 584 ? -9.602 -16.031 26.688 1 17.62 584 GLY B O 1
ATOM 9587 N N . LEU B 1 585 ? -8.359 -16.062 24.938 1 16.83 585 LEU B N 1
ATOM 9588 C CA . LEU B 1 585 ? -7.816 -17.25 25.594 1 16.83 585 LEU B CA 1
ATOM 9589 C C . LEU B 1 585 ? -6.957 -16.875 26.797 1 16.83 585 LEU B C 1
ATOM 9591 O O . LEU B 1 585 ? -6.191 -15.914 26.734 1 16.83 585 LEU B O 1
ATOM 9595 N N . PRO B 1 586 ? -7.234 -17.438 27.906 1 17.22 586 PRO B N 1
ATOM 9596 C CA . PRO B 1 586 ? -6.895 -17.109 29.297 1 17.22 586 PRO B CA 1
ATOM 9597 C C . PRO B 1 586 ? -5.426 -17.359 29.625 1 17.22 586 PRO B C 1
ATOM 9599 O O . PRO B 1 586 ? -4.766 -18.156 28.953 1 17.22 586 PRO B O 1
ATOM 9602 N N . PRO B 1 587 ? -4.742 -16.438 30.344 1 18.28 587 PRO B N 1
ATOM 9603 C CA . PRO B 1 587 ? -3.365 -16.219 30.781 1 18.28 587 PRO B CA 1
ATOM 9604 C C . PRO B 1 587 ? -2.826 -17.375 31.625 1 18.28 587 PRO B C 1
ATOM 9606 O O . PRO B 1 587 ? -3.389 -17.688 32.688 1 18.28 587 PRO B O 1
ATOM 9609 N N . THR B 1 588 ? -2.432 -18.578 30.984 1 16.41 588 THR B N 1
ATOM 9610 C CA . THR B 1 588 ? -2.164 -19.75 31.812 1 16.41 588 THR B CA 1
ATOM 9611 C C . THR B 1 588 ? -1.01 -19.484 32.781 1 16.41 588 THR B C 1
ATOM 9613 O O . THR B 1 588 ? 0.026 -18.938 32.375 1 16.41 588 THR B O 1
ATOM 9616 N N . THR B 1 589 ? -1.126 -19.547 34.062 1 17.12 589 THR B N 1
ATOM 9617 C CA . THR B 1 589 ? -0.523 -19.219 35.375 1 17.12 589 THR B CA 1
ATOM 9618 C C . THR B 1 589 ? 0.565 -20.234 35.719 1 17.12 589 THR B C 1
ATOM 9620 O O . THR B 1 589 ? 1.159 -20.156 36.812 1 17.12 589 THR B O 1
ATOM 9623 N N . THR B 1 590 ? 1.433 -20.703 34.812 1 16.47 590 THR B N 1
ATOM 9624 C CA . THR B 1 590 ? 1.92 -21.938 35.438 1 16.47 590 THR B CA 1
ATOM 9625 C C . THR B 1 590 ? 2.797 -21.625 36.656 1 16.47 590 THR B C 1
ATOM 9627 O O . THR B 1 590 ? 3.543 -20.641 36.656 1 16.47 590 THR B O 1
ATOM 9630 N N . PRO B 1 591 ? 2.879 -22.578 37.719 1 15.94 591 PRO B N 1
ATOM 9631 C CA . PRO B 1 591 ? 3.203 -22.547 39.125 1 15.94 591 PRO B CA 1
ATOM 9632 C C . PRO B 1 591 ? 4.703 -22.672 39.406 1 15.94 591 PRO B C 1
ATOM 9634 O O . PRO B 1 591 ? 5.441 -23.188 38.562 1 15.94 591 PRO B O 1
ATOM 9637 N N . LYS B 1 592 ? 5.152 -22.031 40.438 1 16.84 592 LYS B N 1
ATOM 9638 C CA . LYS B 1 592 ? 6.406 -21.703 41.125 1 16.84 592 LYS B CA 1
ATOM 9639 C C . LYS B 1 592 ? 7.039 -22.938 41.75 1 16.84 592 LYS B C 1
ATOM 9641 O O . LYS B 1 592 ? 8.023 -22.828 42.5 1 16.84 592 LYS B O 1
ATOM 9646 N N . LYS B 1 593 ? 7.188 -24.141 41.219 1 15.04 593 LYS B N 1
ATOM 9647 C CA . LYS B 1 593 ? 7.473 -25.047 42.312 1 15.04 593 LYS B CA 1
ATOM 9648 C C . LYS B 1 593 ? 8.859 -24.797 42.906 1 15.04 593 LYS B C 1
ATOM 9650 O O . LYS B 1 593 ? 9.75 -24.312 42.188 1 15.04 593 LYS B O 1
ATOM 9655 N N . ASP B 1 594 ? 9.211 -25.25 44.25 1 15.28 594 ASP B N 1
ATOM 9656 C CA . ASP B 1 594 ? 10.008 -25.047 45.438 1 15.28 594 ASP B CA 1
ATOM 9657 C C . ASP B 1 594 ? 11.289 -25.875 45.406 1 15.28 594 ASP B C 1
ATOM 9659 O O . ASP B 1 594 ? 12.172 -25.719 46.25 1 15.28 594 ASP B O 1
ATOM 9663 N N . ARG B 1 595 ? 11.773 -26.719 44.5 1 14.09 595 ARG B N 1
ATOM 9664 C CA . ARG B 1 595 ? 12.367 -27.859 45.188 1 14.09 595 ARG B CA 1
ATOM 9665 C C . ARG B 1 595 ? 13.727 -27.5 45.781 1 14.09 595 ARG B C 1
ATOM 9667 O O . ARG B 1 595 ? 14.445 -26.656 45.25 1 14.09 595 ARG B O 1
ATOM 9674 N N . THR B 1 596 ? 14.188 -28.234 46.969 1 15.17 596 THR B N 1
ATOM 9675 C CA . THR B 1 596 ? 15.016 -28.266 48.188 1 15.17 596 THR B CA 1
ATOM 9676 C C . THR B 1 596 ? 16.422 -28.766 47.844 1 15.17 596 THR B C 1
ATOM 9678 O O . THR B 1 596 ? 17.406 -28.234 48.344 1 15.17 596 THR B O 1
ATOM 9681 N N . ARG B 1 597 ? 16.766 -30 47.312 1 13.94 597 ARG B N 1
ATOM 9682 C CA . ARG B 1 597 ? 17.578 -30.875 48.156 1 13.94 597 ARG B CA 1
ATOM 9683 C C . ARG B 1 597 ? 19.062 -30.516 48.062 1 13.94 597 ARG B C 1
ATOM 9685 O O . ARG B 1 597 ? 19.484 -29.922 47.062 1 13.94 597 ARG B O 1
ATOM 9692 N N . SER B 1 598 ? 19.938 -31.266 49 1 14.98 598 SER B N 1
ATOM 9693 C CA . SER B 1 598 ? 21.062 -31.359 49.906 1 14.98 598 SER B CA 1
ATOM 9694 C C . SER B 1 598 ? 22.328 -31.781 49.188 1 14.98 598 SER B C 1
ATOM 9696 O O . SER B 1 598 ? 23.359 -31.109 49.25 1 14.98 598 SER B O 1
ATOM 9698 N N . THR B 1 599 ? 22.609 -33.156 49.281 1 14.45 599 THR B N 1
ATOM 9699 C CA . THR B 1 599 ? 23.734 -33.719 50 1 14.45 599 THR B CA 1
ATOM 9700 C C . THR B 1 599 ? 24.953 -33.875 49.094 1 14.45 599 THR B C 1
ATOM 9702 O O . THR B 1 599 ? 26.047 -33.406 49.438 1 14.45 599 THR B O 1
ATOM 9705 N N . SER B 1 600 ? 25.203 -35.25 48.75 1 13.94 600 SER B N 1
ATOM 9706 C CA . SER B 1 600 ? 26.266 -36.094 49.281 1 13.94 600 SER B CA 1
ATOM 9707 C C . SER B 1 600 ? 27.5 -36.062 48.375 1 13.94 600 SER B C 1
ATOM 9709 O O . SER B 1 600 ? 27.453 -35.469 47.281 1 13.94 600 SER B O 1
ATOM 9711 N N . ASN B 1 601 ? 27.875 -37.312 48.031 1 13.91 601 ASN B N 1
ATOM 9712 C CA . ASN B 1 601 ? 29.016 -38.188 48.375 1 13.91 601 ASN B CA 1
ATOM 9713 C C . ASN B 1 601 ? 30.094 -38.125 47.312 1 13.91 601 ASN B C 1
ATOM 9715 O O . ASN B 1 601 ? 29.891 -37.562 46.219 1 13.91 601 ASN B O 1
ATOM 9719 N N . SER B 1 602 ? 30.375 -39.375 46.844 1 13.99 602 SER B N 1
ATOM 9720 C CA . SER B 1 602 ? 31.531 -40.25 46.969 1 13.99 602 SER B CA 1
ATOM 9721 C C . SER B 1 602 ? 32.469 -40.156 45.781 1 13.99 602 SER B C 1
ATOM 9723 O O . SER B 1 602 ? 33.656 -39.875 45.938 1 13.99 602 SER B O 1
ATOM 9725 N N . ASN B 1 603 ? 32.656 -41.344 45.219 1 13.79 603 ASN B N 1
ATOM 9726 C CA . ASN B 1 603 ? 33.812 -42.219 45.188 1 13.79 603 ASN B CA 1
ATOM 9727 C C . ASN B 1 603 ? 34.562 -42.094 43.875 1 13.79 603 ASN B C 1
ATOM 9729 O O . ASN B 1 603 ? 35.781 -41.812 43.875 1 13.79 603 ASN B O 1
ATOM 9733 N N . ASN B 1 604 ? 34.406 -43.125 43.062 1 13.71 604 ASN B N 1
ATOM 9734 C CA . ASN B 1 604 ? 35.406 -44.125 42.812 1 13.71 604 ASN B CA 1
ATOM 9735 C C . ASN B 1 604 ? 36.188 -43.844 41.531 1 13.71 604 ASN B C 1
ATOM 9737 O O . ASN B 1 604 ? 37.406 -43.781 41.531 1 13.71 604 ASN B O 1
ATOM 9741 N N . GLY B 1 605 ? 35.75 -44.5 40.469 1 13.12 605 GLY B N 1
ATOM 9742 C CA . GLY B 1 605 ? 36.531 -45.562 39.906 1 13.12 605 GLY B CA 1
ATOM 9743 C C . GLY B 1 605 ? 37.469 -45.125 38.781 1 13.12 605 GLY B C 1
ATOM 9744 O O . GLY B 1 605 ? 38.688 -44.969 39 1 13.12 605 GLY B O 1
ATOM 9745 N N . GLY B 1 606 ? 37.031 -45.406 37.562 1 13.07 606 GLY B N 1
ATOM 9746 C CA . GLY B 1 606 ? 37.656 -46.469 36.75 1 13.07 606 GLY B CA 1
ATOM 9747 C C . GLY B 1 606 ? 38.75 -45.938 35.844 1 13.07 606 GLY B C 1
ATOM 9748 O O . GLY B 1 606 ? 39.031 -44.719 35.844 1 13.07 606 GLY B O 1
ATOM 9749 N N . GLY B 1 607 ? 38.469 -46.125 34.531 1 13.08 607 GLY B N 1
ATOM 9750 C CA . GLY B 1 607 ? 39.062 -47.062 33.594 1 13.08 607 GLY B CA 1
ATOM 9751 C C . GLY B 1 607 ? 40.156 -46.438 32.75 1 13.08 607 GLY B C 1
ATOM 9752 O O . GLY B 1 607 ? 40.375 -45.219 32.781 1 13.08 607 GLY B O 1
ATOM 9753 N N . SER B 1 608 ? 40.312 -47.156 31.562 1 13.26 608 SER B N 1
ATOM 9754 C CA . SER B 1 608 ? 41.312 -47.938 30.828 1 13.26 608 SER B CA 1
ATOM 9755 C C . SER B 1 608 ? 41.938 -47.125 29.703 1 13.26 608 SER B C 1
ATOM 9757 O O . SER B 1 608 ? 43.188 -47.031 29.609 1 13.26 608 SER B O 1
ATOM 9759 N N . ALA B 1 609 ? 41.281 -46.875 28.609 1 12.83 609 ALA B N 1
ATOM 9760 C CA . ALA B 1 609 ? 41.75 -47.625 27.438 1 12.83 609 ALA B CA 1
ATOM 9761 C C . ALA B 1 609 ? 42.938 -46.906 26.766 1 12.83 609 ALA B C 1
ATOM 9763 O O . ALA B 1 609 ? 43.125 -45.719 26.953 1 12.83 609 ALA B O 1
ATOM 9764 N N . PRO B 1 610 ? 42.969 -47.281 25.359 1 13.5 610 PRO B N 1
ATOM 9765 C CA . PRO B 1 610 ? 43.938 -48.031 24.547 1 13.5 610 PRO B CA 1
ATOM 9766 C C . PRO B 1 610 ? 44.844 -47.094 23.703 1 13.5 610 PRO B C 1
ATOM 9768 O O . PRO B 1 610 ? 46.062 -47.188 23.781 1 13.5 610 PRO B O 1
ATOM 9771 N N . PRO B 1 611 ? 44.469 -46.938 22.375 1 12.98 611 PRO B N 1
ATOM 9772 C CA . PRO B 1 611 ? 45.219 -47.562 21.297 1 12.98 611 PRO B CA 1
ATOM 9773 C C . PRO B 1 611 ? 46.312 -46.656 20.75 1 12.98 611 PRO B C 1
ATOM 9775 O O . PRO B 1 611 ? 46.312 -45.469 20.984 1 12.98 611 PRO B O 1
ATOM 9778 N N . THR B 1 612 ? 46.719 -47.156 19.516 1 12.79 612 THR B N 1
ATOM 9779 C CA . THR B 1 612 ? 47.906 -47.562 18.781 1 12.79 612 THR B CA 1
ATOM 9780 C C . THR B 1 612 ? 48.469 -46.406 17.922 1 12.79 612 THR B C 1
ATOM 9782 O O . THR B 1 612 ? 49.625 -46.062 18.016 1 12.79 612 THR B O 1
ATOM 9785 N N . ALA B 1 613 ? 48.156 -46.562 16.531 1 12.73 613 ALA B N 1
ATOM 9786 C CA . ALA B 1 613 ? 49.25 -46.906 15.586 1 12.73 613 ALA B CA 1
ATOM 9787 C C . ALA B 1 613 ? 49.875 -45.656 15 1 12.73 613 ALA B C 1
ATOM 9789 O O . ALA B 1 613 ? 49.344 -44.562 15.133 1 12.73 613 ALA B O 1
ATOM 9790 N N . ALA B 1 614 ? 49.938 -45.719 13.578 1 12.91 614 ALA B N 1
ATOM 9791 C CA . ALA B 1 614 ? 51.125 -45.906 12.758 1 12.91 614 ALA B CA 1
ATOM 9792 C C . ALA B 1 614 ? 51.656 -44.594 12.203 1 12.91 614 ALA B C 1
ATOM 9794 O O . ALA B 1 614 ? 52.844 -44.281 12.344 1 12.91 614 ALA B O 1
ATOM 9795 N N . LEU B 1 615 ? 51.188 -44.312 10.914 1 12.96 615 LEU B N 1
ATOM 9796 C CA . LEU B 1 615 ? 52.219 -44.469 9.898 1 12.96 615 LEU B CA 1
ATOM 9797 C C . LEU B 1 615 ? 52.938 -43.156 9.633 1 12.96 615 LEU B C 1
ATOM 9799 O O . LEU B 1 615 ? 54.156 -43.062 9.672 1 12.96 615 LEU B O 1
ATOM 9803 N N . ARG B 1 616 ? 52.438 -42.406 8.531 1 13.51 616 ARG B N 1
ATOM 9804 C CA . ARG B 1 616 ? 53.344 -42.469 7.371 1 13.51 616 ARG B CA 1
ATOM 9805 C C . ARG B 1 616 ? 54.312 -41.281 7.363 1 13.51 616 ARG B C 1
ATOM 9807 O O . ARG B 1 616 ? 54.125 -40.312 8.102 1 13.51 616 ARG B O 1
ATOM 9814 N N . SER B 1 617 ? 54.406 -40.75 6.191 1 13.13 617 SER B N 1
ATOM 9815 C CA . SER B 1 617 ? 55.562 -40.719 5.289 1 13.13 617 SER B CA 1
ATOM 9816 C C . SER B 1 617 ? 56.281 -39.375 5.387 1 13.13 617 SER B C 1
ATOM 9818 O O . SER B 1 617 ? 57.5 -39.375 5.617 1 13.13 617 SER B O 1
ATOM 9820 N N . LEU B 1 618 ? 55.969 -38.562 4.418 1 14.16 618 LEU B N 1
ATOM 9821 C CA . LEU B 1 618 ? 57 -38.375 3.395 1 14.16 618 LEU B CA 1
ATOM 9822 C C . LEU B 1 618 ? 57.906 -37.219 3.732 1 14.16 618 LEU B C 1
ATOM 9824 O O . LEU B 1 618 ? 57.531 -36.344 4.531 1 14.16 618 LEU B O 1
ATOM 9828 N N . SER B 1 619 ? 58.5 -36.781 2.697 1 13.27 619 SER B N 1
ATOM 9829 C CA . SER B 1 619 ? 59.844 -36.562 2.172 1 13.27 619 SER B CA 1
ATOM 9830 C C . SER B 1 619 ? 60.281 -35.094 2.332 1 13.27 619 SER B C 1
ATOM 9832 O O . SER B 1 619 ? 59.438 -34.219 2.307 1 13.27 619 SER B O 1
ATOM 9834 N N . LYS B 1 620 ? 61.469 -34.938 2.568 1 14.06 620 LYS B N 1
ATOM 9835 C CA . LYS B 1 620 ? 62.406 -33.906 3.014 1 14.06 620 LYS B CA 1
ATOM 9836 C C . LYS B 1 620 ? 62.625 -32.844 1.928 1 14.06 620 LYS B C 1
ATOM 9838 O O . LYS B 1 620 ? 63.281 -31.828 2.16 1 14.06 620 LYS B O 1
ATOM 9843 N N . PRO B 1 621 ? 61.938 -32.875 0.655 1 14.17 621 PRO B N 1
ATOM 9844 C CA . PRO B 1 621 ? 63.188 -32.625 -0.094 1 14.17 621 PRO B CA 1
ATOM 9845 C C . PRO B 1 621 ? 63.844 -31.297 0.256 1 14.17 621 PRO B C 1
ATOM 9847 O O . PRO B 1 621 ? 63.188 -30.391 0.742 1 14.17 621 PRO B O 1
ATOM 9850 N N . PRO B 1 622 ? 65.25 -31.188 -0.053 1 14.58 622 PRO B N 1
ATOM 9851 C CA . PRO B 1 622 ? 66.375 -30.391 0.322 1 14.58 622 PRO B CA 1
ATOM 9852 C C . PRO B 1 622 ? 66.438 -29.031 -0.389 1 14.58 622 PRO B C 1
ATOM 9854 O O . PRO B 1 622 ? 67.188 -28.125 0.046 1 14.58 622 PRO B O 1
ATOM 9857 N N . ILE B 1 623 ? 65.438 -28.641 -1.272 1 14.27 623 ILE B N 1
ATOM 9858 C CA . ILE B 1 623 ? 66.188 -28.156 -2.412 1 14.27 623 ILE B CA 1
ATOM 9859 C C . ILE B 1 623 ? 67.062 -26.969 -1.981 1 14.27 623 ILE B C 1
ATOM 9861 O O . ILE B 1 623 ? 66.625 -26.172 -1.137 1 14.27 623 ILE B O 1
ATOM 9865 N N . LEU B 1 624 ? 68.188 -26.797 -2.781 1 14.46 624 LEU B N 1
ATOM 9866 C CA . LEU B 1 624 ? 69.5 -26.281 -2.889 1 14.46 624 LEU B CA 1
ATOM 9867 C C . LEU B 1 624 ? 69.5 -24.75 -3.01 1 14.46 624 LEU B C 1
ATOM 9869 O O . LEU B 1 624 ? 68.5 -24.172 -3.449 1 14.46 624 LEU B O 1
ATOM 9873 N N . ARG B 1 625 ? 70.75 -24.172 -2.854 1 14.3 625 ARG B N 1
ATOM 9874 C CA . ARG B 1 625 ? 71.5 -23.016 -2.457 1 14.3 625 ARG B CA 1
ATOM 9875 C C . ARG B 1 625 ? 71.625 -22 -3.602 1 14.3 625 ARG B C 1
ATOM 9877 O O . ARG B 1 625 ? 72.25 -20.938 -3.443 1 14.3 625 ARG B O 1
ATOM 9884 N N . SER B 1 626 ? 70.938 -22.281 -4.781 1 14.05 626 SER B N 1
ATOM 9885 C CA . SER B 1 626 ? 71.938 -21.781 -5.715 1 14.05 626 SER B CA 1
ATOM 9886 C C . SER B 1 626 ? 72.25 -20.312 -5.488 1 14.05 626 SER B C 1
ATOM 9888 O O . SER B 1 626 ? 71.438 -19.594 -4.918 1 14.05 626 SER B O 1
ATOM 9890 N N . SER B 1 627 ? 73.312 -19.844 -6.258 1 14.5 627 SER B N 1
ATOM 9891 C CA . SER B 1 627 ? 74.562 -19.016 -6.367 1 14.5 627 SER B CA 1
ATOM 9892 C C . SER B 1 627 ? 74.188 -17.609 -6.828 1 14.5 627 SER B C 1
ATOM 9894 O O . SER B 1 627 ? 74.812 -16.641 -6.359 1 14.5 627 SER B O 1
ATOM 9896 N N . PRO B 1 628 ? 73.5 -17.297 -8.008 1 15.19 628 PRO B N 1
ATOM 9897 C CA . PRO B 1 628 ? 74.438 -16.672 -8.953 1 15.19 628 PRO B CA 1
ATOM 9898 C C . PRO B 1 628 ? 74.75 -15.227 -8.602 1 15.19 628 PRO B C 1
ATOM 9900 O O . PRO B 1 628 ? 74 -14.594 -7.844 1 15.19 628 PRO B O 1
ATOM 9903 N N . ASN B 1 629 ? 75.75 -14.602 -9.5 1 15.09 629 ASN B N 1
ATOM 9904 C CA . ASN B 1 629 ? 76.875 -13.711 -9.766 1 15.09 629 ASN B CA 1
ATOM 9905 C C . ASN B 1 629 ? 76.375 -12.266 -9.938 1 15.09 629 ASN B C 1
ATOM 9907 O O . ASN B 1 629 ? 76.875 -11.367 -9.234 1 15.09 629 ASN B O 1
ATOM 9911 N N . ASN B 1 630 ? 76.688 -11.688 -11.273 1 15.27 630 ASN B N 1
ATOM 9912 C CA . ASN B 1 630 ? 77.688 -10.734 -11.766 1 15.27 630 ASN B CA 1
ATOM 9913 C C . ASN B 1 630 ? 77.125 -9.312 -11.789 1 15.27 630 ASN B C 1
ATOM 9915 O O . ASN B 1 630 ? 75.938 -9.102 -11.602 1 15.27 630 ASN B O 1
ATOM 9919 N N . ASN B 1 631 ? 77.375 -8.609 -13.023 1 15.48 631 ASN B N 1
ATOM 9920 C CA . ASN B 1 631 ? 78.312 -7.566 -13.508 1 15.48 631 ASN B CA 1
ATOM 9921 C C . ASN B 1 631 ? 77.562 -6.211 -13.57 1 15.48 631 ASN B C 1
ATOM 9923 O O . ASN B 1 631 ? 76.375 -6.105 -13.266 1 15.48 631 ASN B O 1
ATOM 9927 N N . ASN B 1 632 ? 77.688 -5.625 -14.836 1 16.17 632 ASN B N 1
ATOM 9928 C CA . ASN B 1 632 ? 78.5 -4.531 -15.406 1 16.17 632 ASN B CA 1
ATOM 9929 C C . ASN B 1 632 ? 77.688 -3.219 -15.391 1 16.17 632 ASN B C 1
ATOM 9931 O O . ASN B 1 632 ? 76.5 -3.215 -15.18 1 16.17 632 ASN B O 1
ATOM 9935 N N . SER B 1 633 ? 78.062 -2.455 -16.469 1 16.66 633 SER B N 1
ATOM 9936 C CA . SER B 1 633 ? 78.75 -1.242 -16.859 1 16.66 633 SER B CA 1
ATOM 9937 C C . SER B 1 633 ? 77.812 -0.069 -17.031 1 16.66 633 SER B C 1
ATOM 9939 O O . SER B 1 633 ? 78 0.989 -16.422 1 16.66 633 SER B O 1
ATOM 9941 N N . ASN B 1 634 ? 77.438 0.122 -18.297 1 17.09 634 ASN B N 1
ATOM 9942 C CA . ASN B 1 634 ? 77.875 1.205 -19.172 1 17.09 634 ASN B CA 1
ATOM 9943 C C . ASN B 1 634 ? 77 2.455 -18.969 1 17.09 634 ASN B C 1
ATOM 9945 O O . ASN B 1 634 ? 75.875 2.385 -18.422 1 17.09 634 ASN B O 1
ATOM 9949 N N . HIS B 1 635 ? 77.062 3.289 -20.031 1 17.92 635 HIS B N 1
ATOM 9950 C CA . HIS B 1 635 ? 77.5 4.59 -20.516 1 17.92 635 HIS B CA 1
ATOM 9951 C C . HIS B 1 635 ? 76.375 5.613 -20.453 1 17.92 635 HIS B C 1
ATOM 9953 O O . HIS B 1 635 ? 76.562 6.703 -19.891 1 17.92 635 HIS B O 1
ATOM 9959 N N . SER B 1 636 ? 75.625 5.59 -21.594 1 18.08 636 SER B N 1
ATOM 9960 C CA . SER B 1 636 ? 75.688 6.699 -22.547 1 18.08 636 SER B CA 1
ATOM 9961 C C . SER B 1 636 ? 74.812 7.852 -22.094 1 18.08 636 SER B C 1
ATOM 9963 O O . SER B 1 636 ? 73.938 7.668 -21.266 1 18.08 636 SER B O 1
ATOM 9965 N N . ILE B 1 637 ? 74.562 8.922 -23.219 1 19.75 637 ILE B N 1
ATOM 9966 C CA . ILE B 1 637 ? 74.25 10.305 -23.562 1 19.75 637 ILE B CA 1
ATOM 9967 C C . ILE B 1 637 ? 72.75 10.594 -23.266 1 19.75 637 ILE B C 1
ATOM 9969 O O . ILE B 1 637 ? 71.875 9.766 -23.547 1 19.75 637 ILE B O 1
#

pLDDT: mean 74.49, std 28.87, range [12.62, 98.88]

Sequence (1274 aa):
MADSVDAHAAQHPARNEVLVDGLTFSSTFDSGNMLSVDRGRDLDGGGCEYVITAAPDAAKPDAQPEAPLTSTSWFHFSIAGASAGQVVSLQVVNLIKHSSLYDQDMRPVTRSLPSQKKWERRKKLSTLSVTYQVQKDGEFSIRFTHTVVKAGETQFFAFCYPYSYTDLQRMLRRLDSEFSQDPQDGKQQPMPVVRSRLRSQPIYYHRETLAHSLDGRKVDLLTISILDEREDALPGLFPDHPAMPRPRHFQNKRVVFVTARVHPAETPASFVLEGVLSFLLKDDPRAHKLLKECVFKIIPMLNPDGVARGHYRHDSLGANLNRHYIRPTLAAHPTIFATKAAVLATCHTHSKLALHVDLHAHAAKRGCFIYGNRYDTMPEQAASQVYPKLVGLNSVHFEYDQCNFSELNMHLVEKRDAGLSKEGSARVALHRETAAMCPPVYFYTLECNYNMGRQACSIPHSGSGLMSTAPLSPEVARKSYVPKYTTASWEDVGKGMMVAVLDWLGTNEWSRIPHSPFRTMAGLVQDIRHHVAPSFDLKGFAKDKAPPHVSIVATKPPLTTLKNEDRKLSKSDKHEMKRFGYVGLPPTTTPKKDRTRSTSNSNNGGGSAPPTAALRSLSKPPILRSSPNNNNSNHSIMADSVDAHAAQHPARNEVLVDGLTFSSTFDSGNMLSVDRGRDLDGGGCEYVITAAPDAAKPDAQPEAPLTSTSWFHFSIAGASAGQVVSLQVVNLIKHSSLYDQDMRPVTRSLPSQKKWERRKKLSTLSVTYQVQKDGEFSIRFTHTVVKAGETQFFAFCYPYSYTDLQRMLRRLDSEFSQDPQDGKQQPMPVVRSRLRSQPIYYHRETLAHSLDGRKVDLLTISILDEREDALPGLFPDHPAMPRPRHFQNKRVVFVTARVHPAETPASFVLEGVLSFLLKDDPRAHKLLKECVFKIIPMLNPDGVARGHYRHDSLGANLNRHYIRPTLAAHPTIFATKAAVLATCHTHSKLALHVDLHAHAAKRGCFIYGNRYDTMPEQAASQVYPKLVGLNSVHFEYDQCNFSELNMHLVEKRDAGLSKEGSARVALHRETAAMCPPVYFYTLECNYNMGRQACSIPHSGSGLMSTAPLSPEVARKSYVPKYTTASWEDVGKGMMVAVLDWLGTNEWSRIPHSPFRTMAGLVQDIRHHVAPSFDLKGFAKDKAPPHVSIVATKPPLTTLKNEDRKLSKSDKHEMKRFGYVGLPPTTTPKKDRTRSTSNSNNGGGSAPPTAALRSLSKPPILRSSPNNNNSNHSI

Solvent-accessible surface area (backbone atoms only — not comparable to full-atom values): 72864 Å² total; per-residue (Å²): 133,85,76,75,78,70,69,77,74,70,80,55,66,14,48,34,75,48,80,57,96,71,28,39,37,36,10,81,53,75,32,13,11,25,48,49,79,43,83,54,58,74,41,94,90,60,62,54,27,37,33,33,34,35,26,48,54,50,60,40,86,84,52,63,88,84,54,75,83,53,62,22,70,36,38,20,37,33,42,29,61,51,50,56,65,38,74,47,40,38,30,45,34,49,30,52,81,54,60,64,37,50,73,68,64,48,56,49,23,35,32,33,42,82,84,35,78,64,76,40,65,62,67,84,44,97,87,46,58,69,45,74,48,72,44,95,88,64,48,17,32,39,34,40,61,45,71,34,76,56,56,81,31,40,37,35,42,23,52,54,76,81,72,33,51,65,55,50,55,52,53,52,51,53,47,41,71,71,47,34,81,77,81,55,78,75,80,52,57,66,62,68,70,64,76,64,70,92,76,84,79,73,68,37,52,41,81,46,48,41,37,51,38,97,83,66,45,76,26,47,36,35,42,41,27,35,60,59,51,52,46,80,85,52,92,95,40,33,79,51,54,71,84,48,70,58,52,71,45,62,51,78,23,38,25,41,38,39,39,17,23,51,35,31,52,28,31,56,12,49,34,18,47,50,16,35,53,52,42,58,75,38,89,22,62,65,31,51,54,41,24,67,48,27,36,37,41,35,31,69,41,54,25,52,56,10,21,40,52,20,18,37,48,26,32,79,59,32,43,55,59,60,44,38,50,70,77,45,39,66,89,84,30,27,44,55,30,46,48,53,51,54,57,56,52,36,56,74,43,72,22,34,47,42,39,36,41,36,33,33,45,31,70,77,58,63,21,21,33,41,42,45,66,60,58,94,45,69,70,57,38,37,59,68,46,48,53,57,48,38,24,30,51,47,20,45,64,40,38,56,89,68,40,45,44,46,59,63,66,42,59,38,62,44,82,90,49,80,73,44,32,37,45,14,14,60,41,45,25,52,42,63,74,44,64,86,46,85,71,69,56,48,41,30,34,38,33,30,29,78,44,30,44,71,54,56,30,69,36,51,62,65,41,80,35,90,82,60,86,62,62,70,71,92,75,76,45,71,37,93,52,61,46,70,56,48,68,65,53,33,16,44,45,20,36,10,49,53,54,20,50,34,49,66,71,69,72,42,59,43,44,32,46,65,62,36,99,44,44,38,72,66,42,44,52,49,56,45,39,66,70,52,48,65,74,66,67,57,66,77,70,62,77,69,76,74,79,82,82,77,78,77,77,73,76,74,71,81,76,77,71,78,73,82,84,79,84,71,91,75,85,88,79,86,88,72,87,78,82,81,78,82,80,74,80,77,77,84,68,80,82,70,85,73,86,74,82,88,82,90,85,91,83,86,86,84,87,89,83,85,90,84,87,89,81,91,82,87,90,85,93,90,90,92,87,83,89,84,89,82,84,77,86,78,87,85,132,133,85,76,74,78,70,68,83,74,68,81,55,64,14,48,34,75,48,79,55,96,72,29,38,38,34,11,83,52,76,31,13,12,26,49,48,80,42,83,52,58,75,42,93,92,60,64,54,26,38,33,35,33,36,25,48,55,48,62,40,85,84,54,64,89,85,53,73,83,54,61,23,71,36,38,20,36,32,42,30,61,50,48,57,66,39,75,47,39,38,30,45,34,48,30,54,82,54,61,64,35,48,74,67,64,46,56,50,22,37,32,33,42,82,86,36,78,63,76,39,68,63,68,84,43,96,86,47,58,68,46,75,48,71,44,95,84,62,49,18,32,39,33,39,60,47,70,33,76,55,56,79,33,39,36,35,41,22,52,52,76,84,71,31,50,67,56,49,55,52,53,50,51,52,48,40,70,70,47,36,81,78,82,55,77,74,84,51,58,64,62,69,69,63,76,64,69,93,77,84,80,72,69,38,53,41,82,45,47,40,37,51,39,97,82,65,45,76,25,46,37,33,42,40,27,35,59,59,50,52,46,81,85,52,92,96,40,33,80,51,52,72,85,48,69,60,53,70,42,61,51,78,23,39,25,40,37,40,38,16,23,50,36,31,53,29,30,56,12,49,33,18,48,50,16,35,52,52,42,57,73,37,91,22,62,67,29,52,54,41,25,67,47,26,38,36,40,34,31,69,40,53,24,52,55,9,21,41,49,18,17,37,48,24,30,80,59,33,42,54,60,60,43,38,50,70,78,43,38,66,88,85,31,28,45,53,30,46,48,53,52,54,58,57,54,36,57,75,44,70,22,35,46,44,38,37,42,36,34,34,45,32,72,77,56,63,20,20,34,41,43,46,64,60,57,95,43,70,69,56,37,36,59,68,46,47,55,56,47,37,24,30,54,48,17,46,64,39,39,56,90,68,40,46,44,46,58,64,65,44,59,38,62,44,81,90,49,79,71,44,33,37,44,14,13,60,40,45,25,51,40,62,74,43,64,84,46,85,70,69,57,49,38,29,33,36,32,31,30,78,44,29,44,70,56,56,30,68,36,52,62,67,41,80,36,91,84,62,86,64,63,71,69,91,76,76,46,70,38,95,53,60,45,70,54,48,67,66,52,33,16,43,46,19,37,10,48,54,55,19,50,34,48,69,71,67,73,44,58,43,43,35,47,64,63,35,98,44,44,38,72,66,41,45,52,49,56,43,39,65,69,52,46,66,74,66,67,59,66,76,70,62,78,70,78,76,78,83,82,78,78,76,76,75,74,74,72,83,77,76,74,80,74,80,81,79,75,80,80,78,82,77,77,77,79,76,83,80,81,79,79,78,76,75,79,74,84,81,64,84,81,78,85,79,93,79,92,85,83,86,88,82,81,78,80,85,88,81,89,84,89,83,88,79,80,86,79,85,78,74,83,77,84,83,76,83,77,90,87,86,86,90,82,91,80,87,136